Protein AF-A0A8H4EEK8-F1 (afdb_monomer)

InterPro domains:
  IPR022703 Domain of unknown function DUF3533 [PF12051] (474-834)
  IPR053001 MNNG export permease-like [PTHR34814] (435-846)
  IPR054499 Diels-Alderase, C-terminal domain [PF22903] (254-347)
  IPR056402 Diels-Alderase, N-terminal domain [PF24137] (75-251)

pLDDT: mean 73.27, std 23.81, range [20.8, 97.81]

Mean predicted aligned error: 21.78 Å

Nearest PDB structures (foldseek):
  7e5u-assembly3_C  TM=7.880E-01  e=7.718E-19  Pyrenochaetopsis sp.
  7e5v-assembly3_C  TM=7.847E-01  e=1.416E-18  Pyrenochaetopsis sp.
  7dmo-assembly1_F-2  TM=7.837E-01  e=5.270E-18  Pyrenochaetopsis sp.
  7dmo-assembly1_B-2  TM=7.551E-01  e=2.731E-18  Pyrenochaetopsis sp.
  7e5v-assembly1_A  TM=7.681E-01  e=1.069E-17  Pyrenochaetopsis sp.

Secondary structure (DSSP, 8-state):
-HHHHHHHHHHHHHHHHT---S-GGGS-SS--TTS------S---EEEEEETT---SS--PPP---EE-S-TTS-SSSS--TT-EEEEEEEEEETTSS-EEEEEEEEEGGGGGGTT-SEEEEEEEE-TTS-EEEEEE--SEEEEEEETTEEEEEEEETTTTEEEEEEEETTSSEEEEEEESSSEEEEEEEEESS--EETT-PBSSEEEEE-EEETTEEEEEEEEEEEEEEEEEETTEEEEEEEEEEEEEEEESS-HHHHEEEEEEEEEEETTEEEEEEEEEETTTTT-EEEEEEEEETTEEEEEE---S--SSS-EEEEEE----S---SSS-----EEEEEE--S-----TTT---PPPPPEEE----S---------PPPPPP---------------------------------------------------------------S-------GGGGTTTHHHHHHHHHHHHHHHHHHHHHHHHHHHHHTTSGGGGGGSEEEEE-SS-SHHHHHHHHHHHHH-STTSPEEEEE-TTTS-SHHHHHHHHHHS--SEEEEEPTTHHHHHHHHHHT---S---GGGSEEEEE-TTT-HHHHHHHHHHHHHHHHHHHHHHHHH-TTHHHH--TTSHHHHHHHHS---EEEEESS--------TTTTHHHHHHHHHHHHHHHHHHHHHHHTTHHHHS-HHHHHHHHHHHHHHHHHHHHHHHHHHHHHS-TT----HHHHHHHHHHHHHHHHHHHHHHHHHBTTTB-GGGHHHHHHHHHHHHHHTTSS-GGGS-GGGGGGGG-HHHHHHHHHHHHHHS-S--HHHHHHHHHHHHHHHHHHHHHHHHHHHHHHHHHHHHTS---S-S----HHHHHHHHHHHHHHHHHHHTTS-----------------------------------

Foldseek 3Di:
DVVVVVVVVVVVVVVVVVPDLDDPQVVDLVRDPPPDPDDPDDWDKDKDKDFQADADPDAFFQDFDFAQADDLLDDRQVPPHQFKKKKKKKKWAFAVRQKIKIKMWIQANPCCVVVLGRTKIKIKIGHNVRDIDIDMDRARIWMWMQICQWIKIWGHHPVQPWIKMKTAGNQRQKIKIAGGHPFKGDIKIWGAQAAKAALQGDGPPDGPGGQDVFPFKGKIWSRLKGKMWDFMQGRNRTDTGIGMIGMMIIMGSHDPVQFFPDKDWDWDDDPQKTKIKIKTAGPPDHPDIWIWIFIDGRHHTPDIDRACDDDLADWHKHKDFDADAPDADPDPDGTQAIWIWTDDNPPQDPPPPPPDRDDDDTPGDRGRPHDDPDPPDDDDDDDDDDDDDDDDDDDDDDDDDDDDDDDDDDDDDDDDDDDDDDDDDDDDDDDDDDDDDDDDDDPDDDDDPPPPPQPFCVVVPLCCLQPVLLVVLLVVLLVVLLVVVCVVLVVCFPVQLQQQVQEEEEEEPAPDLLSVLLVVLCVVVDHSRAYHYDYDYCVQQVDVVSQVVCCVPVRHQKYKYFDHCLRVLLLCQLLPPDPDQDDQANGMEMEHACPPDVQVRVVNVVSVQSSQVSSQVCSCVSDVVSVVSGPPVDSRNVSCNNRVHGYHYHHVYDDPPPNQDCVLAVLLQVLLVSLLSSVVSSCVSCVVSVVLQRRDLVVLLVVLLVSQLVSLLVSLLSSLVSCVVSVRPQPADPVLSVQSSVLSSLSSLLSNLVLLLCDCQVDDVVCSVVVSVVLSVLLSVLRRDDCVPPDPVNVVSLLRLSNLSSQSNCCSRVVDDDDCVRSVVSSVVSNVVSSVSSSVRSVRSSVVSNVVVVVPDDDDDDDDPPCPPVVVVVVVVVVVVVVVVPVPDDPDDDDDDDDDDDYDDDDDDDDDDDDDDDDDDDDD

Structure (mmCIF, N/CA/C/O backbone):
data_AF-A0A8H4EEK8-F1
#
_entry.id   AF-A0A8H4EEK8-F1
#
loop_
_atom_site.group_PDB
_atom_site.id
_atom_site.type_symbol
_atom_site.label_atom_id
_atom_site.label_alt_id
_atom_site.label_comp_id
_atom_site.label_asym_id
_atom_site.label_entity_id
_atom_site.label_seq_id
_atom_site.pdbx_PDB_ins_code
_atom_site.Cartn_x
_atom_site.Cartn_y
_atom_site.Cartn_z
_atom_site.occupancy
_atom_site.B_iso_or_equiv
_atom_site.auth_seq_id
_atom_site.auth_comp_id
_atom_site.auth_asym_id
_atom_site.auth_atom_id
_atom_site.pdbx_PDB_model_num
ATOM 1 N N . MET A 1 1 ? -52.883 -28.173 -32.274 1.00 42.19 1 MET A N 1
ATOM 2 C CA . MET A 1 1 ? -52.209 -26.908 -32.654 1.00 42.19 1 MET A CA 1
ATOM 3 C C . MET A 1 1 ? -51.279 -26.381 -31.565 1.00 42.19 1 MET A C 1
ATOM 5 O O . MET A 1 1 ? -50.088 -26.355 -31.832 1.00 42.19 1 MET A O 1
ATOM 9 N N . HIS A 1 2 ? -51.738 -26.005 -30.359 1.00 35.84 2 HIS A N 1
ATOM 10 C CA . HIS A 1 2 ? -50.841 -25.389 -29.354 1.00 35.84 2 HIS A CA 1
ATOM 11 C C . HIS A 1 2 ? -49.611 -26.234 -28.962 1.00 35.84 2 HIS A C 1
ATOM 13 O O . HIS A 1 2 ? -48.524 -25.681 -28.831 1.00 35.84 2 HIS A O 1
ATOM 19 N N . THR A 1 3 ? -49.733 -27.562 -28.864 1.00 36.59 3 THR A N 1
ATOM 20 C CA . THR A 1 3 ? -48.594 -28.465 -28.589 1.00 36.59 3 THR A CA 1
ATOM 21 C C . THR A 1 3 ? -47.490 -28.396 -29.649 1.00 36.59 3 THR A C 1
ATOM 23 O O . THR A 1 3 ? -46.313 -28.401 -29.304 1.00 36.59 3 THR A O 1
ATOM 26 N N . SER A 1 4 ? -47.849 -28.269 -30.930 1.00 38.09 4 SER A N 1
ATOM 27 C CA . SER A 1 4 ? -46.893 -28.143 -32.040 1.00 38.09 4 SER A CA 1
ATOM 28 C C . SER A 1 4 ? -46.132 -26.814 -32.003 1.00 38.09 4 SER A C 1
ATOM 30 O O . SER A 1 4 ? -44.949 -26.779 -32.320 1.00 38.09 4 SER A O 1
ATOM 32 N N . ILE A 1 5 ? -46.794 -25.730 -31.582 1.00 44.22 5 ILE A N 1
ATOM 33 C CA . ILE A 1 5 ? -46.169 -24.407 -31.433 1.00 44.22 5 ILE A CA 1
ATOM 34 C C . ILE A 1 5 ? -45.175 -24.423 -30.265 1.00 44.22 5 ILE A C 1
ATOM 36 O O . ILE A 1 5 ? -44.072 -23.901 -30.406 1.00 44.22 5 ILE A O 1
ATOM 40 N N . LEU A 1 6 ? -45.527 -25.072 -29.148 1.00 39.81 6 LEU A N 1
ATOM 41 C CA . LEU A 1 6 ? -44.639 -25.192 -27.990 1.00 39.81 6 LEU A CA 1
ATOM 42 C C . LEU A 1 6 ? -43.393 -26.036 -28.302 1.00 39.81 6 LEU A C 1
ATOM 44 O O . LEU A 1 6 ? -42.291 -25.634 -27.938 1.00 39.81 6 LEU A O 1
ATOM 48 N N . LEU A 1 7 ? -43.545 -27.154 -29.030 1.00 41.75 7 LEU A N 1
ATOM 49 C CA . LEU A 1 7 ? -42.395 -27.914 -29.535 1.00 41.75 7 LEU A CA 1
ATOM 50 C C . LEU A 1 7 ? -41.530 -27.065 -30.469 1.00 41.75 7 LEU A C 1
ATOM 52 O O . LEU A 1 7 ? -40.320 -27.055 -30.299 1.00 41.75 7 LEU A O 1
ATOM 56 N N . CYS A 1 8 ? -42.136 -26.327 -31.406 1.00 35.41 8 CYS A N 1
ATOM 57 C CA . CYS A 1 8 ? -41.396 -25.488 -32.350 1.00 35.41 8 CYS A CA 1
ATOM 58 C C . CYS A 1 8 ? -40.573 -24.405 -31.625 1.00 35.41 8 CYS A C 1
ATOM 60 O O . CYS A 1 8 ? -39.389 -24.235 -31.916 1.00 35.41 8 CYS A O 1
ATOM 62 N N . TYR A 1 9 ? -41.153 -23.748 -30.612 1.00 37.72 9 TYR A N 1
ATOM 63 C CA . TYR A 1 9 ? -40.442 -22.796 -29.750 1.00 37.72 9 TYR A CA 1
ATOM 64 C C . TYR A 1 9 ? -39.301 -23.453 -28.962 1.00 37.72 9 TYR A C 1
ATOM 66 O O . TYR A 1 9 ? -38.204 -22.905 -28.915 1.00 37.72 9 TYR A O 1
ATOM 74 N N . LEU A 1 10 ? -39.522 -24.639 -28.384 1.00 40.47 10 LEU A N 1
ATOM 75 C CA . LEU A 1 10 ? -38.476 -25.382 -27.673 1.00 40.47 10 LEU A CA 1
ATOM 76 C C . LEU A 1 10 ? -37.347 -25.832 -28.612 1.00 40.47 10 LEU A C 1
ATOM 78 O O . LEU A 1 10 ? -36.181 -25.723 -28.240 1.00 40.47 10 LEU A O 1
ATOM 82 N N . THR A 1 11 ? -37.654 -26.257 -29.842 1.00 37.69 11 THR A N 1
ATOM 83 C CA . THR A 1 11 ? -36.629 -26.571 -30.849 1.00 37.69 11 THR A CA 1
ATOM 84 C C . THR A 1 11 ? -35.897 -25.331 -31.349 1.00 37.69 11 THR A C 1
ATOM 86 O O . THR A 1 11 ? -34.699 -25.419 -31.579 1.00 37.69 11 THR A O 1
ATOM 89 N N . LEU A 1 12 ? -36.555 -24.170 -31.461 1.00 32.16 12 LEU A N 1
ATOM 90 C CA . LEU A 1 12 ? -35.879 -22.909 -31.791 1.00 32.16 12 LEU A CA 1
ATOM 91 C C . LEU A 1 12 ? -34.948 -22.456 -30.660 1.00 32.16 12 LEU A C 1
ATOM 93 O O . LEU A 1 12 ? -33.811 -22.096 -30.934 1.00 32.16 12 LEU A O 1
ATOM 97 N N . VAL A 1 13 ? -35.376 -22.533 -29.397 1.00 35.91 13 VAL A N 1
ATOM 98 C CA . VAL A 1 13 ? -34.516 -22.211 -28.242 1.00 35.91 13 VAL A CA 1
ATOM 99 C C . VAL A 1 13 ? -33.350 -23.202 -28.118 1.00 35.91 13 VAL A C 1
ATOM 101 O O . VAL A 1 13 ? -32.240 -22.790 -27.788 1.00 35.91 13 VAL A O 1
ATOM 104 N N . ALA A 1 14 ? -33.555 -24.484 -28.439 1.00 33.25 14 ALA A N 1
ATOM 105 C CA . ALA A 1 14 ? -32.475 -25.470 -28.506 1.00 33.25 14 ALA A CA 1
ATOM 106 C C . ALA A 1 14 ? -31.505 -25.205 -29.674 1.00 33.25 14 ALA A C 1
ATOM 108 O O . ALA A 1 14 ? -30.295 -25.258 -29.476 1.00 33.25 14 ALA A O 1
ATOM 109 N N . LEU A 1 15 ? -32.011 -24.863 -30.865 1.00 28.05 15 LEU A N 1
ATOM 110 C CA . LEU A 1 15 ? -31.186 -24.541 -32.035 1.00 28.05 15 LEU A CA 1
ATOM 111 C C . LEU A 1 15 ? -30.380 -23.250 -31.833 1.00 28.05 15 LEU A C 1
ATOM 113 O O . LEU A 1 15 ? -29.189 -23.234 -32.132 1.00 28.05 15 LEU A O 1
ATOM 117 N N . VAL A 1 16 ? -30.975 -22.213 -31.236 1.00 33.75 16 VAL A N 1
ATOM 118 C CA . VAL A 1 16 ? -30.272 -20.971 -30.861 1.00 33.75 16 VAL A CA 1
ATOM 119 C C . VAL A 1 16 ? -29.199 -21.227 -29.792 1.00 33.75 16 VAL A C 1
ATOM 121 O O . VAL A 1 16 ? -28.154 -20.588 -29.826 1.00 33.75 16 VAL A O 1
ATOM 124 N N . LYS A 1 17 ? -29.387 -22.205 -28.893 1.00 30.28 17 LYS A N 1
ATOM 125 C CA . LYS A 1 17 ? -28.329 -22.656 -27.968 1.00 30.28 17 LYS A CA 1
ATOM 126 C C . LYS A 1 17 ? -27.280 -23.583 -28.597 1.00 30.28 17 LYS A C 1
ATOM 128 O O . LYS A 1 17 ? -26.229 -23.775 -28.000 1.00 30.28 17 LYS A O 1
ATOM 133 N N . SER A 1 18 ? -27.523 -24.139 -29.785 1.00 29.69 18 SER A N 1
ATOM 134 C CA . SER A 1 18 ? -26.571 -25.025 -30.481 1.00 29.69 18 SER A CA 1
ATOM 135 C C . SER A 1 18 ? -25.531 -24.293 -31.344 1.00 29.69 18 SER A C 1
ATOM 137 O O . SER A 1 18 ? -24.765 -24.939 -32.052 1.00 29.69 18 SER A O 1
ATOM 139 N N . TRP A 1 19 ? -25.496 -22.958 -31.280 1.00 33.47 19 TRP A N 1
ATOM 140 C CA . TRP A 1 19 ? -24.531 -22.088 -31.965 1.00 33.47 19 TRP A CA 1
ATOM 141 C C . TRP A 1 19 ? -23.874 -21.110 -30.970 1.00 33.47 19 TRP A C 1
ATOM 143 O O . TRP A 1 19 ? -23.933 -19.893 -31.120 1.00 33.47 19 TRP A O 1
ATOM 153 N N . GLN A 1 20 ? -23.253 -21.657 -29.922 1.00 43.81 20 GLN A N 1
ATOM 154 C CA . GLN A 1 20 ? -22.287 -20.929 -29.091 1.00 43.81 20 GLN A CA 1
ATOM 155 C C . GLN A 1 20 ? -20.874 -21.414 -29.473 1.00 43.81 20 GLN A C 1
ATOM 157 O O . GLN A 1 20 ? -20.673 -22.627 -29.513 1.00 43.81 20 GLN A O 1
ATOM 162 N N . PRO A 1 21 ? -19.905 -20.525 -29.770 1.00 57.91 21 PRO A N 1
ATOM 163 C CA . PRO A 1 21 ? -18.584 -20.917 -30.284 1.00 57.91 21 PRO A CA 1
ATOM 164 C C . PRO A 1 21 ? -17.622 -21.444 -29.203 1.00 57.91 21 PRO A C 1
ATOM 166 O O . PRO A 1 21 ? -16.486 -21.798 -29.507 1.00 57.91 21 PRO A O 1
ATOM 169 N N . TRP A 1 22 ? -18.059 -21.472 -27.944 1.00 64.88 22 TRP A N 1
ATOM 170 C CA . TRP A 1 22 ? -17.220 -21.730 -26.777 1.00 64.88 22 TRP A CA 1
ATOM 171 C C . TRP A 1 22 ? -17.306 -23.193 -26.302 1.00 64.88 22 TRP A C 1
ATOM 173 O O . TRP A 1 22 ? -18.382 -23.797 -26.382 1.00 64.88 22 TRP A O 1
ATOM 183 N N . PRO A 1 23 ? -16.222 -23.763 -25.742 1.00 68.38 23 PRO A N 1
ATOM 184 C CA . PRO A 1 23 ? -16.241 -25.076 -25.100 1.00 68.38 23 PRO A CA 1
ATOM 185 C C . PRO A 1 23 ? -17.306 -25.193 -24.002 1.00 68.38 23 PRO A C 1
ATOM 187 O O . PRO A 1 23 ? -17.596 -24.238 -23.281 1.00 68.38 23 PRO A O 1
ATOM 190 N N . ALA A 1 24 ? -17.856 -26.393 -23.800 1.00 64.44 24 ALA A N 1
ATOM 191 C CA . ALA A 1 24 ? -18.931 -26.603 -22.826 1.00 64.44 24 ALA A CA 1
ATOM 192 C C . ALA A 1 24 ? -18.528 -26.265 -21.372 1.00 64.44 24 ALA A C 1
ATOM 194 O O . ALA A 1 24 ? -19.378 -25.835 -20.595 1.00 64.44 24 ALA A O 1
ATOM 195 N N . HIS A 1 25 ? -17.245 -26.399 -21.007 1.00 66.44 25 HIS A N 1
ATOM 196 C CA . HIS A 1 25 ? -16.714 -26.004 -19.691 1.00 66.44 25 HIS A CA 1
ATOM 197 C C . HIS A 1 25 ? -16.422 -24.500 -19.561 1.00 66.44 25 HIS A C 1
ATOM 199 O O . HIS A 1 25 ? -16.065 -24.039 -18.477 1.00 66.44 25 HIS A O 1
ATOM 205 N N . TRP A 1 26 ? -16.578 -23.723 -20.637 1.00 71.12 26 TRP A N 1
ATOM 206 C CA . TRP A 1 26 ? -16.497 -22.256 -20.630 1.00 71.12 26 TRP A CA 1
ATOM 207 C C . TRP A 1 26 ? -17.864 -21.588 -20.430 1.00 71.12 26 TRP A C 1
ATOM 209 O O . TRP A 1 26 ? -17.925 -20.420 -20.060 1.00 71.12 26 TRP A O 1
ATOM 219 N N . LEU A 1 27 ? -18.957 -22.344 -20.585 1.00 63.75 27 LEU A N 1
ATOM 220 C CA . LEU A 1 27 ? -20.328 -21.891 -20.314 1.00 63.75 27 LEU A CA 1
ATOM 221 C C . LEU A 1 27 ? -20.689 -21.869 -18.813 1.00 63.75 27 LEU A C 1
ATOM 223 O O . LEU A 1 27 ? -21.787 -21.445 -18.456 1.00 63.75 27 LEU A O 1
ATOM 227 N N . ASP A 1 28 ? -19.782 -22.322 -17.943 1.00 63.91 28 ASP A N 1
ATOM 228 C CA . ASP A 1 28 ? -19.873 -22.203 -16.486 1.00 63.91 28 ASP A CA 1
ATOM 229 C C . ASP A 1 28 ? -18.606 -21.512 -15.948 1.00 63.91 28 ASP A C 1
ATOM 231 O O . ASP A 1 28 ? -17.490 -22.021 -16.083 1.00 63.91 28 ASP A O 1
ATOM 235 N N . ASP A 1 29 ? -18.760 -20.339 -15.329 1.00 53.75 29 ASP A N 1
ATOM 236 C CA . ASP A 1 29 ? -17.658 -19.613 -14.681 1.00 53.75 29 ASP A CA 1
ATOM 237 C C . ASP A 1 29 ? -17.214 -20.206 -13.348 1.00 53.75 29 ASP A C 1
ATOM 239 O O . ASP A 1 29 ? -16.140 -19.867 -12.849 1.00 53.75 29 ASP A O 1
ATOM 243 N N . ARG A 1 30 ? -17.968 -21.148 -12.783 1.00 50.84 30 ARG A N 1
ATOM 244 C CA . ARG A 1 30 ? -17.568 -21.878 -11.573 1.00 50.84 30 ARG A CA 1
ATOM 245 C C . ARG A 1 30 ? -16.750 -23.114 -11.900 1.00 50.84 30 ARG A C 1
ATOM 247 O O . ARG A 1 30 ? -15.890 -23.471 -11.101 1.00 50.84 30 ARG A O 1
ATOM 254 N N . ALA A 1 31 ? -16.924 -23.692 -13.088 1.00 48.03 31 ALA A N 1
ATOM 255 C CA . ALA A 1 31 ? -16.115 -24.811 -13.545 1.00 48.03 31 ALA A CA 1
ATOM 256 C C . ALA A 1 31 ? -14.609 -24.474 -13.516 1.00 48.03 31 ALA A C 1
ATOM 258 O O . ALA A 1 31 ? -14.143 -23.451 -14.035 1.00 48.03 31 ALA A O 1
ATOM 259 N N . SER A 1 32 ? -13.846 -25.366 -12.891 1.00 47.91 32 SER A N 1
ATOM 260 C CA . SER A 1 32 ? -12.392 -25.456 -12.996 1.00 47.91 32 SER A CA 1
ATOM 261 C C . SER A 1 32 ? -12.044 -26.515 -14.047 1.00 47.91 32 SER A C 1
ATOM 263 O O . SER A 1 32 ? -12.673 -27.577 -14.040 1.00 47.91 32 SER A O 1
ATOM 265 N N . PRO A 1 33 ? -11.004 -26.326 -14.883 1.00 47.19 33 PRO A N 1
ATOM 266 C CA . PRO A 1 33 ? -10.508 -27.371 -15.788 1.00 47.19 33 PRO A CA 1
ATOM 267 C C . PRO A 1 33 ? -10.030 -28.664 -15.093 1.00 47.19 33 PRO A C 1
ATOM 269 O O . PRO A 1 33 ? -9.658 -29.619 -15.769 1.00 47.19 33 PRO A O 1
ATOM 272 N N . LEU A 1 34 ? -9.991 -28.694 -13.754 1.00 48.25 34 LEU A N 1
ATOM 273 C CA . LEU A 1 34 ? -9.448 -29.787 -12.940 1.00 48.25 34 LEU A CA 1
ATOM 274 C C . LEU A 1 34 ? -10.505 -30.574 -12.140 1.00 48.25 34 LEU A C 1
ATOM 276 O O . LEU A 1 34 ? -10.179 -31.636 -11.614 1.00 48.25 34 LEU A O 1
ATOM 280 N N . ASP A 1 35 ? -11.752 -30.098 -12.051 1.00 42.84 35 ASP A N 1
ATOM 281 C CA . ASP A 1 35 ? -12.748 -30.642 -11.104 1.00 42.84 35 ASP A CA 1
ATOM 282 C C . ASP A 1 35 ? -13.593 -31.805 -11.667 1.00 42.84 35 ASP A C 1
ATOM 284 O O . ASP A 1 35 ? -14.500 -32.302 -10.998 1.00 42.84 35 ASP A O 1
ATOM 288 N N . GLY A 1 36 ? -13.320 -32.265 -12.895 1.00 35.50 36 GLY A N 1
ATOM 289 C CA . GLY A 1 36 ? -14.137 -33.271 -13.578 1.00 35.50 36 GLY A CA 1
ATOM 290 C C . GLY A 1 36 ? -13.340 -34.342 -14.321 1.00 35.50 36 GLY A C 1
ATOM 291 O O . GLY A 1 36 ? -12.570 -34.044 -15.230 1.00 35.50 36 GLY A O 1
ATOM 292 N N . GLN A 1 37 ? -13.612 -35.616 -14.017 1.00 35.12 37 GLN A N 1
ATOM 293 C CA . GLN A 1 37 ? -13.243 -36.744 -14.882 1.00 35.12 37 GLN A CA 1
ATOM 294 C C . GLN A 1 37 ? -14.144 -36.778 -16.129 1.00 35.12 37 GLN A C 1
ATOM 296 O O . GLN A 1 37 ? -15.058 -37.596 -16.233 1.00 35.12 37 GLN A O 1
ATOM 301 N N . ILE A 1 38 ? -13.882 -35.889 -17.085 1.00 36.56 38 ILE A N 1
ATOM 302 C CA . ILE A 1 38 ? -14.487 -35.913 -18.421 1.00 36.56 38 ILE A CA 1
ATOM 303 C C . ILE A 1 38 ? -13.357 -36.177 -19.428 1.00 36.56 38 ILE A C 1
ATOM 305 O O . ILE A 1 38 ? -12.340 -35.485 -19.373 1.00 36.56 38 ILE A O 1
ATOM 309 N N . PRO A 1 39 ? -13.465 -37.177 -20.326 1.00 33.25 39 PRO A N 1
ATOM 310 C CA . PRO A 1 39 ? -12.402 -37.451 -21.286 1.00 33.25 39 PRO A CA 1
ATOM 311 C C . PRO A 1 39 ? -12.196 -36.264 -22.234 1.00 33.25 39 PRO A C 1
ATOM 313 O O . PRO A 1 39 ? -13.133 -35.857 -22.921 1.00 33.25 39 PRO A O 1
ATOM 316 N N . LEU A 1 40 ? -10.962 -35.755 -22.299 1.00 39.03 40 LEU A N 1
ATOM 317 C CA . LEU A 1 40 ? -10.522 -34.720 -23.242 1.00 39.03 40 LEU A CA 1
ATOM 318 C C . LEU A 1 40 ? -10.524 -35.258 -24.683 1.00 39.03 40 LEU A C 1
ATOM 320 O O . LEU A 1 40 ? -9.483 -35.582 -25.257 1.00 39.03 40 LEU A O 1
ATOM 324 N N . PHE A 1 41 ? -11.711 -35.365 -25.276 1.00 34.69 41 PHE A N 1
ATOM 325 C CA . PHE A 1 41 ? -11.850 -35.567 -26.711 1.00 34.69 41 PHE A CA 1
ATOM 326 C C . PHE A 1 41 ? -11.560 -34.255 -27.440 1.00 34.69 41 PHE A C 1
ATOM 328 O O . PHE A 1 41 ? -12.390 -33.353 -27.476 1.00 34.69 41 PHE A O 1
ATOM 335 N N . THR A 1 42 ? -10.367 -34.216 -28.036 1.00 42.19 42 THR A N 1
ATOM 336 C CA . THR A 1 42 ? -9.938 -33.296 -29.102 1.00 42.19 42 THR A CA 1
ATOM 337 C C . THR A 1 42 ? -10.058 -31.798 -28.813 1.00 42.19 42 THR A C 1
ATOM 339 O O . THR A 1 42 ? -11.002 -31.168 -29.266 1.00 42.19 42 THR A O 1
ATOM 342 N N . GLU A 1 43 ? -9.012 -31.217 -28.215 1.00 49.03 43 GLU A N 1
ATOM 343 C CA . GLU A 1 43 ? -8.284 -30.082 -28.814 1.00 49.03 43 GLU A CA 1
ATOM 344 C C . GLU A 1 43 ? -6.921 -29.847 -28.129 1.00 49.03 43 GLU A C 1
ATOM 346 O O . GLU A 1 43 ? -6.682 -30.316 -27.016 1.00 49.03 43 GLU A O 1
ATOM 351 N N . GLN A 1 44 ? -5.992 -29.166 -28.811 1.00 63.88 44 GLN A N 1
ATOM 352 C CA . GLN A 1 44 ? -4.656 -28.850 -28.283 1.00 63.88 44 GLN A CA 1
ATOM 353 C C . GLN A 1 44 ? -4.669 -27.516 -27.520 1.00 63.88 44 GLN A C 1
ATOM 355 O O . GLN A 1 44 ? -4.193 -26.503 -28.025 1.00 63.88 44 GLN A O 1
ATOM 360 N N . CYS A 1 45 ? -5.217 -27.514 -26.304 1.00 78.88 45 CYS A N 1
ATOM 361 C CA . CYS A 1 45 ? -5.217 -26.328 -25.446 1.00 78.88 45 CYS A CA 1
ATOM 362 C C . CYS A 1 45 ? -3.919 -26.197 -24.625 1.00 78.88 45 CYS A C 1
ATOM 364 O O . CYS A 1 45 ? -3.504 -27.135 -23.941 1.00 78.88 45 CYS A O 1
ATOM 366 N N . GLN A 1 46 ? -3.307 -25.011 -24.629 1.00 84.56 46 GLN A N 1
ATOM 367 C CA . GLN A 1 46 ? -2.217 -24.628 -23.730 1.00 84.56 46 GLN A CA 1
ATOM 368 C C . GLN A 1 46 ? -2.801 -24.025 -22.444 1.00 84.56 46 GLN A C 1
ATOM 370 O O . GLN A 1 46 ? -3.448 -22.979 -22.478 1.00 84.56 46 GLN A O 1
ATOM 375 N N . ILE A 1 47 ? -2.544 -24.663 -21.297 1.00 85.81 47 ILE A N 1
ATOM 376 C CA . ILE A 1 47 ? -3.035 -24.213 -19.984 1.00 85.81 47 ILE A CA 1
ATOM 377 C C . ILE A 1 47 ? -1.879 -23.644 -19.153 1.00 85.81 47 ILE A C 1
ATOM 379 O O . ILE A 1 47 ? -0.924 -24.340 -18.817 1.00 85.81 47 ILE A O 1
ATOM 383 N N . SER A 1 48 ? -2.001 -22.373 -18.780 1.00 88.19 48 SER A N 1
ATOM 384 C CA . SER A 1 48 ? -1.095 -21.623 -17.910 1.00 88.19 48 SER A CA 1
ATOM 385 C C . SER A 1 48 ? -1.781 -21.389 -16.558 1.00 88.19 48 SER A C 1
ATOM 387 O O . SER A 1 48 ? -2.409 -20.352 -16.344 1.00 88.19 48 SER A O 1
ATOM 389 N N . ASN A 1 49 ? -1.707 -22.380 -15.663 1.00 89.25 49 ASN A N 1
ATOM 390 C CA . ASN A 1 49 ? -2.228 -22.334 -14.289 1.00 89.25 49 ASN A CA 1
ATOM 391 C C . ASN A 1 49 ? -1.080 -22.058 -13.308 1.00 89.25 49 ASN A C 1
ATOM 393 O O . ASN A 1 49 ? -0.171 -22.878 -13.212 1.00 89.25 49 ASN A O 1
ATOM 397 N N . LEU A 1 50 ? -1.145 -20.935 -12.592 1.00 88.12 50 LEU A N 1
ATOM 398 C CA . LEU A 1 50 ? -0.073 -20.417 -11.738 1.00 88.12 50 LEU A CA 1
ATOM 399 C C . LEU A 1 50 ? -0.633 -19.859 -10.416 1.00 88.12 50 LEU A C 1
ATOM 401 O O . LEU A 1 50 ? -1.754 -19.342 -10.368 1.00 88.12 50 LEU A O 1
ATOM 405 N N . THR A 1 51 ? 0.164 -19.918 -9.349 1.00 88.44 51 THR A N 1
ATOM 406 C CA . THR A 1 51 ? -0.140 -19.284 -8.048 1.00 88.44 51 THR A CA 1
ATOM 407 C C . THR A 1 51 ? 0.519 -17.906 -7.902 1.00 88.44 51 THR A C 1
ATOM 409 O O . THR A 1 51 ? 1.500 -17.597 -8.577 1.00 88.44 51 THR A O 1
ATOM 412 N N . ALA A 1 52 ? -0.001 -17.055 -7.011 1.00 84.31 52 ALA A N 1
ATOM 413 C CA . ALA A 1 52 ? 0.401 -15.645 -6.896 1.00 84.31 52 ALA A CA 1
ATOM 414 C C . ALA A 1 52 ? 1.883 -15.393 -6.563 1.00 84.31 52 ALA A C 1
ATOM 416 O O . ALA A 1 52 ? 2.357 -14.276 -6.741 1.00 84.31 52 ALA A O 1
ATOM 417 N N . PHE A 1 53 ? 2.630 -16.397 -6.103 1.00 82.81 53 PHE A N 1
ATOM 418 C CA . PHE A 1 53 ? 4.063 -16.282 -5.796 1.00 82.81 53 PHE A CA 1
ATOM 419 C C . PHE A 1 53 ? 4.944 -17.125 -6.734 1.00 82.81 53 PHE A C 1
ATOM 421 O O . PHE A 1 53 ? 6.141 -17.291 -6.500 1.00 82.81 53 PHE A O 1
ATOM 428 N N . GLU A 1 54 ? 4.358 -17.672 -7.799 1.00 80.69 54 GLU A N 1
ATOM 429 C CA . GLU A 1 54 ? 5.019 -18.575 -8.732 1.00 80.69 54 GLU A CA 1
ATOM 430 C C . GLU A 1 54 ? 5.694 -17.810 -9.872 1.00 80.69 54 GLU A C 1
ATOM 432 O O . GLU A 1 54 ? 5.053 -17.104 -10.651 1.00 80.69 54 GLU A O 1
ATOM 437 N N . MET A 1 55 ? 7.016 -17.952 -9.955 1.00 84.00 55 MET A N 1
ATOM 438 C CA . MET A 1 55 ? 7.847 -17.445 -11.045 1.00 84.00 55 MET A CA 1
ATOM 439 C C . MET A 1 55 ? 9.130 -18.276 -11.174 1.00 84.00 55 MET A C 1
ATOM 441 O O . MET A 1 55 ? 9.549 -18.967 -10.239 1.00 84.00 55 MET A O 1
ATOM 445 N N . ALA A 1 56 ? 9.782 -18.181 -12.329 1.00 79.75 56 ALA A N 1
ATOM 446 C CA . ALA A 1 56 ? 11.113 -18.710 -12.571 1.00 79.75 56 ALA A CA 1
ATOM 447 C C . ALA A 1 56 ? 12.137 -18.125 -11.584 1.00 79.75 56 ALA A C 1
ATOM 449 O O . ALA A 1 56 ? 12.078 -16.955 -11.200 1.00 79.75 56 ALA A O 1
ATOM 450 N N . LYS A 1 57 ? 13.111 -18.949 -11.183 1.00 65.00 57 LYS A N 1
ATOM 451 C CA . LYS A 1 57 ? 14.178 -18.527 -10.270 1.00 65.00 57 LYS A CA 1
ATOM 452 C C . LYS A 1 57 ? 15.288 -17.794 -11.024 1.00 65.00 57 LYS A C 1
ATOM 454 O O . LYS A 1 57 ? 15.899 -18.358 -11.928 1.00 65.00 57 LYS A O 1
ATOM 459 N N . GLY A 1 58 ? 15.600 -16.590 -10.550 1.00 56.09 58 GLY A N 1
ATOM 460 C CA . GLY A 1 58 ? 16.672 -15.736 -11.060 1.00 56.09 58 GLY A CA 1
ATOM 461 C C . GLY A 1 58 ? 16.181 -14.694 -12.065 1.00 56.09 58 GLY A C 1
ATOM 462 O O . GLY A 1 58 ? 15.290 -14.957 -12.869 1.00 56.09 58 GLY A O 1
ATOM 463 N N . ARG A 1 59 ? 16.794 -13.508 -12.026 1.00 67.00 59 ARG A N 1
ATOM 464 C CA . ARG A 1 59 ? 16.571 -12.446 -13.013 1.00 67.00 59 ARG A CA 1
ATOM 465 C C . ARG A 1 59 ? 17.224 -12.834 -14.335 1.00 67.00 59 ARG A C 1
ATOM 467 O O . ARG A 1 59 ? 18.443 -12.954 -14.418 1.00 67.00 59 ARG A O 1
ATOM 474 N N . ARG A 1 60 ? 16.403 -13.033 -15.363 1.00 69.69 60 ARG A N 1
ATOM 475 C CA . ARG A 1 60 ? 16.815 -13.203 -16.761 1.00 69.69 60 ARG A CA 1
ATOM 476 C C . ARG A 1 60 ? 15.860 -12.389 -17.614 1.00 69.69 60 ARG A C 1
ATOM 478 O O . ARG A 1 60 ? 14.664 -12.446 -17.360 1.00 69.69 60 ARG A O 1
ATOM 485 N N . MET A 1 61 ? 16.356 -11.677 -18.616 1.00 78.69 61 MET A N 1
ATOM 486 C CA . MET A 1 61 ? 15.473 -11.046 -19.596 1.00 78.69 61 MET A CA 1
ATOM 487 C C . MET A 1 61 ? 14.627 -12.121 -20.302 1.00 78.69 61 MET A C 1
ATOM 489 O O . MET A 1 61 ? 15.129 -13.211 -20.588 1.00 78.69 61 MET A O 1
ATOM 493 N N . VAL A 1 62 ? 13.353 -11.823 -20.564 1.00 81.56 62 VAL A N 1
ATOM 494 C CA . VAL A 1 62 ? 12.522 -12.603 -21.494 1.00 81.56 62 VAL A CA 1
ATOM 495 C C . VAL A 1 62 ? 12.649 -11.955 -22.865 1.00 81.56 62 VAL A C 1
ATOM 497 O O . VAL A 1 62 ? 12.423 -10.755 -22.991 1.00 81.56 62 VAL A O 1
ATOM 500 N N . ASP A 1 63 ? 13.042 -12.741 -23.860 1.00 81.12 63 ASP A N 1
ATOM 501 C CA . ASP A 1 63 ? 13.035 -12.325 -25.261 1.00 81.12 63 ASP A CA 1
ATOM 502 C C . ASP A 1 63 ? 11.677 -12.667 -25.895 1.00 81.12 63 ASP A C 1
ATOM 504 O O . ASP A 1 63 ? 11.048 -13.660 -25.517 1.00 81.12 63 ASP A O 1
ATOM 508 N N . PHE A 1 64 ? 11.218 -11.847 -26.838 1.00 86.75 64 PHE A N 1
ATOM 509 C CA . PHE A 1 64 ? 9.892 -11.961 -27.445 1.00 86.75 64 PHE A CA 1
ATOM 510 C C . PHE A 1 64 ? 9.967 -11.829 -28.963 1.00 86.75 64 PHE A C 1
ATOM 512 O O . PHE A 1 64 ? 10.620 -10.941 -29.509 1.00 86.75 64 PHE A O 1
ATOM 519 N N . THR A 1 65 ? 9.205 -12.663 -29.670 1.00 83.19 65 THR A N 1
ATOM 520 C CA . THR A 1 65 ? 9.039 -12.528 -31.117 1.00 83.19 65 THR A CA 1
ATOM 521 C C . THR A 1 65 ? 8.358 -11.203 -31.455 1.00 83.19 65 THR A C 1
ATOM 523 O O . THR A 1 65 ? 7.210 -10.972 -31.076 1.00 83.19 65 THR A O 1
ATOM 526 N N . THR A 1 66 ? 9.036 -10.344 -32.214 1.00 79.62 66 THR A N 1
ATOM 527 C CA . THR A 1 66 ? 8.473 -9.065 -32.674 1.00 79.62 66 THR A CA 1
ATOM 528 C C . THR A 1 66 ? 7.398 -9.238 -33.749 1.00 79.62 66 THR A C 1
ATOM 530 O O . THR A 1 66 ? 6.493 -8.409 -33.824 1.00 79.62 66 THR A O 1
ATOM 533 N N . ASN A 1 67 ? 7.459 -10.311 -34.548 1.00 82.75 67 ASN A N 1
ATOM 534 C CA . ASN A 1 67 ? 6.496 -10.583 -35.621 1.00 82.75 67 ASN A CA 1
ATOM 535 C C . ASN A 1 67 ? 5.068 -10.843 -35.098 1.00 82.75 67 ASN A C 1
ATOM 537 O O . ASN A 1 67 ? 4.880 -11.308 -33.975 1.00 82.75 67 ASN A O 1
ATOM 541 N N . ALA A 1 68 ? 4.063 -10.598 -35.941 1.00 85.69 68 ALA A N 1
ATOM 542 C CA . ALA A 1 68 ? 2.649 -10.733 -35.595 1.00 85.69 68 ALA A CA 1
ATOM 543 C C . ALA A 1 68 ? 1.969 -11.937 -36.276 1.00 85.69 68 ALA A C 1
ATOM 545 O O . ALA A 1 68 ? 0.898 -11.797 -36.870 1.00 85.69 68 ALA A O 1
ATOM 546 N N . MET A 1 69 ? 2.600 -13.116 -36.218 1.00 87.69 69 MET A N 1
ATOM 547 C CA . MET A 1 69 ? 2.011 -14.378 -36.700 1.00 87.69 69 MET A CA 1
ATOM 548 C C . MET A 1 69 ? 1.346 -15.211 -35.596 1.00 87.69 69 MET A C 1
ATOM 550 O O . MET A 1 69 ? 0.436 -15.984 -35.885 1.00 87.69 69 MET A O 1
ATOM 554 N N . GLU A 1 70 ? 1.780 -15.072 -34.343 1.00 87.56 70 GLU A N 1
ATOM 555 C CA . GLU A 1 70 ? 1.127 -15.713 -33.195 1.00 87.56 70 GLU A CA 1
ATOM 556 C C . GLU A 1 70 ? -0.160 -14.979 -32.800 1.00 87.56 70 GLU A C 1
ATOM 558 O O . GLU A 1 70 ? -0.276 -13.774 -33.018 1.00 87.56 70 GLU A O 1
ATOM 563 N N . SER A 1 71 ? -1.093 -15.664 -32.130 1.00 89.19 71 SER A N 1
ATOM 564 C CA . SER A 1 71 ? -2.213 -14.990 -31.460 1.00 89.19 71 SER A CA 1
ATOM 565 C C . SER A 1 71 ? -1.698 -14.019 -30.388 1.00 89.19 71 SER A C 1
ATOM 567 O O . SER A 1 71 ? -0.800 -14.362 -29.610 1.00 89.19 71 SER A O 1
ATOM 569 N N . PHE A 1 72 ? -2.277 -12.817 -30.330 1.00 92.50 72 PHE A N 1
ATOM 570 C CA . PHE A 1 72 ? -2.002 -11.830 -29.281 1.00 92.50 72 PHE A CA 1
ATOM 571 C C . PHE A 1 72 ? -2.453 -12.330 -27.898 1.00 92.50 72 PHE A C 1
ATOM 573 O O . PHE A 1 72 ? -1.763 -12.114 -26.902 1.00 92.50 72 PHE A O 1
ATOM 580 N N . GLU A 1 73 ? -3.553 -13.085 -27.847 1.00 93.31 73 GLU A N 1
ATOM 581 C CA . GLU A 1 73 ? -4.149 -13.596 -26.608 1.00 93.31 73 GLU A CA 1
ATOM 582 C C . GLU A 1 73 ? -3.313 -14.654 -25.883 1.00 93.31 73 GLU A C 1
ATOM 584 O O . GLU A 1 73 ? -3.488 -14.871 -24.684 1.00 93.31 73 GLU A O 1
ATOM 589 N N . ALA A 1 74 ? -2.409 -15.332 -26.592 1.00 89.81 74 ALA A N 1
ATOM 590 C CA . ALA A 1 74 ? -1.587 -16.379 -26.002 1.00 89.81 74 ALA A CA 1
ATOM 591 C C . ALA A 1 74 ? -0.695 -15.816 -24.867 1.00 89.81 74 ALA A C 1
ATOM 593 O O . ALA A 1 74 ? -0.093 -14.746 -25.039 1.00 89.81 74 ALA A O 1
ATOM 594 N N . PRO A 1 75 ? -0.555 -16.519 -23.722 1.00 90.75 75 PRO A N 1
ATOM 595 C CA . PRO A 1 75 ? 0.369 -16.131 -22.658 1.00 90.75 75 PRO A CA 1
ATOM 596 C C . PRO A 1 75 ? 1.819 -16.067 -23.151 1.00 90.75 75 PRO A C 1
ATOM 598 O O . PRO A 1 75 ? 2.393 -17.087 -23.540 1.00 90.75 75 PRO A O 1
ATOM 601 N N . LYS A 1 76 ? 2.429 -14.881 -23.111 1.00 90.38 76 LYS A N 1
ATOM 602 C CA . LYS A 1 76 ? 3.786 -14.635 -23.629 1.00 90.38 76 LYS A CA 1
ATOM 603 C C . LYS A 1 76 ? 4.874 -14.912 -22.595 1.00 90.38 76 LYS A C 1
ATOM 605 O O . LYS A 1 76 ? 6.007 -15.202 -22.963 1.00 90.38 76 LYS A O 1
ATOM 610 N N . VAL A 1 77 ? 4.543 -14.875 -21.302 1.00 87.62 77 VAL A N 1
ATOM 611 C CA . VAL A 1 77 ? 5.514 -15.033 -20.205 1.00 87.62 77 VAL A CA 1
ATOM 612 C C . VAL A 1 77 ? 5.296 -16.369 -19.482 1.00 87.62 77 VAL A C 1
ATOM 614 O O . VAL A 1 77 ? 4.753 -16.427 -18.380 1.00 87.62 77 VAL A O 1
ATOM 617 N N . THR A 1 78 ? 5.700 -17.470 -20.127 1.00 80.94 78 THR A N 1
ATOM 618 C CA . THR A 1 78 ? 5.549 -18.837 -19.593 1.00 80.94 78 THR A CA 1
ATOM 619 C C . THR A 1 78 ? 6.911 -19.533 -19.436 1.00 80.94 78 THR A C 1
ATOM 621 O O . THR A 1 78 ? 7.539 -19.836 -20.450 1.00 80.94 78 THR A O 1
ATOM 624 N N . PRO A 1 79 ? 7.363 -19.870 -18.208 1.00 80.06 79 PRO A N 1
ATOM 625 C CA . PRO A 1 79 ? 6.823 -19.456 -16.905 1.00 80.06 79 PRO A CA 1
ATOM 626 C C . PRO A 1 79 ? 7.013 -17.951 -16.640 1.00 80.06 79 PRO A C 1
ATOM 628 O O . PRO A 1 79 ? 7.829 -17.300 -17.293 1.00 80.06 79 PRO A O 1
ATOM 631 N N . LEU A 1 80 ? 6.307 -17.413 -15.636 1.00 84.31 80 LEU A N 1
ATOM 632 C CA . LEU A 1 80 ? 6.482 -16.018 -15.217 1.00 84.31 80 LEU A CA 1
ATOM 633 C C . LEU A 1 80 ? 7.916 -15.718 -14.784 1.00 84.31 80 LEU A C 1
ATOM 635 O O . LEU A 1 80 ? 8.602 -16.580 -14.240 1.00 84.31 80 LEU A O 1
ATOM 639 N N . ASN A 1 81 ? 8.361 -14.481 -14.996 1.00 82.81 81 ASN A N 1
ATOM 640 C CA . ASN A 1 81 ? 9.742 -14.078 -14.763 1.00 82.81 81 ASN A CA 1
ATOM 641 C C . ASN A 1 81 ? 9.810 -12.710 -14.075 1.00 82.81 81 ASN A C 1
ATOM 643 O O . ASN A 1 81 ? 9.133 -11.774 -14.476 1.00 82.81 81 ASN A O 1
ATOM 647 N N . SER A 1 82 ? 10.682 -12.602 -13.074 1.00 81.12 82 SER A N 1
ATOM 648 C CA . SER A 1 82 ? 10.925 -11.433 -12.214 1.00 81.12 82 SER A CA 1
ATOM 649 C C . SER A 1 82 ? 11.197 -10.075 -12.892 1.00 81.12 82 SER A C 1
ATOM 651 O O . SER A 1 82 ? 11.193 -9.065 -12.188 1.00 81.12 82 SER A O 1
ATOM 653 N N . THR A 1 83 ? 11.463 -10.018 -14.204 1.00 80.19 83 THR A N 1
ATOM 654 C CA . THR A 1 83 ? 11.582 -8.749 -14.961 1.00 80.19 83 THR A CA 1
ATOM 655 C C . THR A 1 83 ? 10.412 -8.492 -15.909 1.00 80.19 83 THR A C 1
ATOM 657 O O . THR A 1 83 ? 10.197 -7.348 -16.299 1.00 80.19 83 THR A O 1
ATOM 660 N N . ALA A 1 84 ? 9.652 -9.520 -16.284 1.00 87.06 84 ALA A N 1
ATOM 661 C CA . ALA A 1 84 ? 8.671 -9.448 -17.357 1.00 87.06 84 ALA A CA 1
ATOM 662 C C . ALA A 1 84 ? 7.231 -9.380 -16.831 1.00 87.06 84 ALA A C 1
ATOM 664 O O . ALA A 1 84 ? 6.909 -9.915 -15.766 1.00 87.06 84 ALA A O 1
ATOM 665 N N . GLY A 1 85 ? 6.362 -8.751 -17.619 1.00 90.06 85 GLY A N 1
ATOM 666 C CA . GLY A 1 85 ? 4.934 -8.652 -17.341 1.00 90.06 85 GLY A CA 1
ATOM 667 C C . GLY A 1 85 ? 4.096 -8.841 -18.599 1.00 90.06 85 GLY A C 1
ATOM 668 O O . GLY A 1 85 ? 4.536 -8.517 -19.701 1.00 90.06 85 GLY A O 1
ATOM 669 N N . GLU A 1 86 ? 2.885 -9.362 -18.426 1.00 92.81 86 GLU A N 1
ATOM 670 C CA . GLU A 1 86 ? 1.851 -9.434 -19.458 1.00 92.81 86 GLU A CA 1
ATOM 671 C C . GLU A 1 86 ? 0.490 -8.990 -18.902 1.00 92.81 86 GLU A C 1
ATOM 673 O O . GLU A 1 86 ? 0.177 -9.194 -17.724 1.00 92.81 86 GLU A O 1
ATOM 678 N N . GLN A 1 87 ? -0.301 -8.331 -19.747 1.00 93.69 87 GLN A N 1
ATOM 679 C CA . GLN A 1 87 ? -1.506 -7.605 -19.348 1.00 93.69 87 GLN A CA 1
ATOM 680 C C . GLN A 1 87 ? -2.594 -7.754 -20.425 1.00 93.69 87 GLN A C 1
ATOM 682 O O . GLN A 1 87 ? -2.285 -7.806 -21.620 1.00 93.69 87 GLN A O 1
ATOM 687 N N . TRP A 1 88 ? -3.851 -7.846 -19.995 1.00 96.88 88 TRP A N 1
ATOM 688 C CA . TRP A 1 88 ? -5.050 -7.791 -20.838 1.00 96.88 88 TRP A CA 1
ATOM 689 C C . TRP A 1 88 ? -5.927 -6.663 -20.298 1.00 96.88 88 TRP A C 1
ATOM 691 O O . TRP A 1 88 ? -6.359 -6.737 -19.144 1.00 96.88 88 TRP A O 1
ATOM 701 N N . GLU A 1 89 ? -6.177 -5.628 -21.096 1.00 96.62 89 GLU A N 1
ATOM 702 C CA . GLU A 1 89 ? -6.989 -4.478 -20.686 1.00 96.62 89 GLU A CA 1
ATOM 703 C C . GLU A 1 89 ? -8.222 -4.319 -21.587 1.00 96.62 89 GLU A C 1
ATOM 705 O O . GLU A 1 89 ? -8.164 -4.519 -22.800 1.00 96.62 89 GLU A O 1
ATOM 710 N N . PHE A 1 90 ? -9.366 -4.013 -20.980 1.00 97.69 90 PHE A N 1
ATOM 711 C CA . PHE A 1 90 ? -10.663 -3.885 -21.643 1.00 97.69 90 PHE A CA 1
ATOM 712 C C . PHE A 1 90 ? -11.291 -2.554 -21.242 1.00 97.69 90 PHE A C 1
ATOM 714 O O . PHE A 1 90 ? -11.406 -2.266 -20.048 1.00 97.69 90 PHE A O 1
ATOM 721 N N . ASP A 1 91 ? -11.757 -1.772 -22.208 1.00 96.56 91 ASP A N 1
ATOM 722 C CA . ASP A 1 91 ? -12.414 -0.487 -21.958 1.00 96.56 91 ASP A CA 1
ATOM 723 C C . ASP A 1 91 ? -13.741 -0.354 -22.698 1.00 96.56 91 ASP A C 1
ATOM 725 O O . ASP A 1 91 ? -14.039 -1.070 -23.657 1.00 96.56 91 ASP A O 1
ATOM 729 N N . GLY A 1 92 ? -14.550 0.591 -22.227 1.00 95.69 92 GLY A N 1
ATOM 730 C CA . GLY A 1 92 ? -15.760 1.002 -22.911 1.00 95.69 92 GLY A CA 1
ATOM 731 C C . GLY A 1 92 ? -16.354 2.276 -22.333 1.00 95.69 92 GLY A C 1
ATOM 732 O O . GLY A 1 92 ? -16.179 2.598 -21.159 1.00 95.69 92 GLY A O 1
ATOM 733 N N . VAL A 1 93 ? -17.080 3.001 -23.174 1.00 95.56 93 VAL A N 1
ATOM 734 C CA . VAL A 1 93 ? -17.787 4.244 -22.873 1.00 95.56 93 VAL A CA 1
ATOM 735 C C . VAL A 1 93 ? -19.191 4.178 -23.473 1.00 95.56 93 VAL A C 1
ATOM 737 O O . VAL A 1 93 ? -19.387 3.630 -24.560 1.00 95.56 93 VAL A O 1
ATOM 740 N N . SER A 1 94 ? -20.187 4.703 -22.763 1.00 94.06 94 SER A N 1
ATOM 741 C CA . SER A 1 94 ? -21.570 4.761 -23.236 1.00 94.06 94 SER A CA 1
ATOM 742 C C . SER A 1 94 ? -21.731 5.666 -24.461 1.00 94.06 94 SER A C 1
ATOM 744 O O . SER A 1 94 ? -20.937 6.576 -24.688 1.00 94.06 94 SER A O 1
ATOM 746 N N . GLU A 1 95 ? -22.791 5.443 -25.242 1.00 90.00 95 GLU A N 1
ATOM 747 C CA . GLU A 1 95 ? -23.103 6.207 -26.465 1.00 90.00 95 GLU A CA 1
ATOM 748 C C . GLU A 1 95 ? -23.227 7.731 -26.229 1.00 90.00 95 GLU A C 1
ATOM 750 O O . GLU A 1 95 ? -22.946 8.524 -27.125 1.00 90.00 95 GLU A O 1
ATOM 755 N N . ASP A 1 96 ? -23.587 8.153 -25.012 1.00 85.88 96 ASP A N 1
ATOM 756 C CA . ASP A 1 96 ? -23.662 9.561 -24.593 1.00 85.88 96 ASP A CA 1
ATOM 757 C C . ASP A 1 96 ? -22.345 10.133 -24.022 1.00 85.88 96 ASP A C 1
ATOM 759 O O . ASP A 1 96 ? -22.287 11.314 -23.680 1.00 85.88 96 ASP A O 1
ATOM 763 N N . GLY A 1 97 ? -21.291 9.319 -23.894 1.00 84.94 97 GLY A N 1
ATOM 764 C CA . GLY A 1 97 ? -20.001 9.711 -23.317 1.00 84.94 97 GLY A CA 1
ATOM 765 C C . GLY A 1 97 ? -19.986 9.885 -21.791 1.00 84.94 97 GLY A C 1
ATOM 766 O O . GLY A 1 97 ? -18.974 10.327 -21.246 1.00 84.94 97 GLY A O 1
ATOM 767 N N . MET A 1 98 ? -21.085 9.583 -21.088 1.00 87.81 98 MET A N 1
ATOM 768 C CA . MET A 1 98 ? -21.265 9.929 -19.669 1.00 87.81 98 MET A CA 1
ATOM 769 C C . MET A 1 98 ? -20.930 8.802 -18.681 1.00 87.81 98 MET A C 1
ATOM 771 O O . MET A 1 98 ? -20.827 9.060 -17.480 1.00 87.81 98 MET A O 1
ATOM 775 N N . GLN A 1 99 ? -20.792 7.563 -19.146 1.00 91.88 99 GLN A N 1
ATOM 776 C CA . GLN A 1 99 ? -20.478 6.382 -18.338 1.00 91.88 99 GLN A CA 1
ATOM 777 C C . GLN A 1 99 ? -19.336 5.615 -19.001 1.00 91.88 99 GLN A C 1
ATOM 779 O O . GLN A 1 99 ? -19.248 5.588 -20.226 1.00 91.88 99 GLN A O 1
ATOM 784 N N . SER A 1 100 ? -18.466 4.979 -18.222 1.00 94.06 100 SER A N 1
ATOM 785 C CA . SER A 1 100 ? -17.377 4.165 -18.772 1.00 94.06 100 SER A CA 1
ATOM 786 C C . SER A 1 100 ? -16.926 3.065 -17.818 1.00 94.06 100 SER A C 1
ATOM 788 O O . SER A 1 100 ? -17.285 3.069 -16.638 1.00 94.06 100 SER A O 1
ATOM 790 N N . PHE A 1 101 ? -16.118 2.140 -18.327 1.00 96.31 101 PHE A N 1
ATOM 791 C CA . PHE A 1 101 ? -15.319 1.217 -17.531 1.00 96.31 101 PHE A CA 1
ATOM 792 C C . PHE A 1 101 ? -13.905 1.076 -18.099 1.00 96.31 101 PHE A C 1
ATOM 794 O O . PHE A 1 101 ? -13.678 1.316 -19.286 1.00 96.31 101 PHE A O 1
ATOM 801 N N . VAL A 1 102 ? -12.979 0.651 -17.240 1.00 96.00 102 VAL A N 1
ATOM 802 C CA . VAL A 1 102 ? -11.665 0.113 -17.616 1.00 96.00 102 VAL A CA 1
ATOM 803 C C . VAL A 1 102 ? -11.360 -1.064 -16.690 1.00 96.00 102 VAL A C 1
ATOM 805 O O . VAL A 1 102 ? -11.399 -0.922 -15.464 1.00 96.00 102 VAL A O 1
ATOM 808 N N . PHE A 1 103 ? -11.057 -2.225 -17.264 1.00 96.81 103 PHE A N 1
ATOM 809 C CA . PHE A 1 103 ? -10.623 -3.423 -16.547 1.00 96.81 103 PHE A CA 1
ATOM 810 C C . PHE A 1 103 ? -9.204 -3.787 -16.973 1.00 96.81 103 PHE A C 1
ATOM 812 O O . PHE A 1 103 ? -8.908 -3.781 -18.163 1.00 96.81 103 PHE A O 1
ATOM 819 N N . GLY A 1 104 ? -8.352 -4.162 -16.022 1.00 95.38 104 GLY A N 1
ATOM 820 C CA . GLY A 1 104 ? -7.002 -4.652 -16.295 1.00 95.38 104 GLY A CA 1
ATOM 821 C C . GLY A 1 104 ? -6.725 -5.956 -15.558 1.00 95.38 104 GLY A C 1
ATOM 822 O O . GLY A 1 104 ? -6.872 -6.028 -14.335 1.00 95.38 104 GLY A O 1
ATOM 823 N N . PHE A 1 105 ? -6.321 -6.983 -16.302 1.00 96.19 105 PHE A N 1
ATOM 824 C CA . PHE A 1 105 ? -5.937 -8.304 -15.810 1.00 96.19 105 PHE A CA 1
ATOM 825 C C . PHE A 1 105 ? -4.418 -8.455 -15.948 1.00 96.19 105 PHE A C 1
ATOM 827 O O . PHE A 1 105 ? -3.892 -8.555 -17.058 1.00 96.19 105 PHE A O 1
ATOM 834 N N . TYR A 1 106 ? -3.699 -8.459 -14.823 1.00 92.50 106 TYR A N 1
ATOM 835 C CA . TYR A 1 106 ? -2.237 -8.366 -14.801 1.00 92.50 106 TYR A CA 1
ATOM 836 C C . TYR A 1 106 ? -1.582 -9.674 -14.346 1.00 92.50 106 TYR A C 1
ATOM 838 O O . TYR A 1 106 ? -1.987 -10.286 -13.348 1.00 92.50 106 TYR A O 1
ATOM 846 N N . ARG A 1 107 ? -0.500 -10.040 -15.037 1.00 91.81 107 ARG A N 1
ATOM 847 C CA . ARG A 1 107 ? 0.516 -11.009 -14.616 1.00 91.81 107 ARG A CA 1
ATOM 848 C C . ARG A 1 107 ? 1.883 -10.338 -14.729 1.00 91.81 107 ARG A C 1
ATOM 850 O O . ARG A 1 107 ? 2.517 -10.384 -15.778 1.00 91.81 107 ARG A O 1
ATOM 857 N N . ASP A 1 108 ? 2.321 -9.671 -13.671 1.00 86.44 108 ASP A N 1
ATOM 858 C CA . ASP A 1 108 ? 3.522 -8.837 -13.710 1.00 86.44 108 ASP A CA 1
ATOM 859 C C . ASP A 1 108 ? 4.309 -8.933 -12.398 1.00 86.44 108 ASP A C 1
ATOM 861 O O . ASP A 1 108 ? 3.934 -8.376 -11.362 1.00 86.44 108 ASP A O 1
ATOM 865 N N . ALA A 1 109 ? 5.434 -9.648 -12.456 1.00 80.62 109 ALA A N 1
ATOM 866 C CA . ALA A 1 109 ? 6.293 -9.876 -11.301 1.00 80.62 109 ALA A CA 1
ATOM 867 C C . ALA A 1 109 ? 7.087 -8.621 -10.879 1.00 80.62 109 ALA A C 1
ATOM 869 O O . ALA A 1 109 ? 7.605 -8.587 -9.761 1.00 80.62 109 ALA A O 1
ATOM 870 N N . ASN A 1 110 ? 7.142 -7.559 -11.700 1.00 69.56 110 ASN A N 1
ATOM 871 C CA . ASN A 1 110 ? 7.802 -6.301 -11.322 1.00 69.56 110 ASN A CA 1
ATOM 872 C C . ASN A 1 110 ? 7.134 -5.638 -10.101 1.00 69.56 110 ASN A C 1
ATOM 874 O O . ASN A 1 110 ? 7.798 -4.912 -9.358 1.00 69.56 110 ASN A O 1
ATOM 878 N N . TYR A 1 111 ? 5.840 -5.889 -9.869 1.00 61.66 111 TYR A N 1
ATOM 879 C CA . TYR A 1 111 ? 5.086 -5.326 -8.741 1.00 61.66 111 TYR A CA 1
ATOM 880 C C . TYR A 1 111 ? 5.079 -6.204 -7.484 1.00 61.66 111 TYR A C 1
ATOM 882 O O . TYR A 1 111 ? 4.726 -5.714 -6.410 1.00 61.66 111 TYR A O 1
ATOM 890 N N . ALA A 1 112 ? 5.534 -7.459 -7.566 1.00 56.19 112 ALA A N 1
ATOM 891 C CA . ALA A 1 112 ? 5.507 -8.409 -6.448 1.00 56.19 112 ALA A CA 1
ATOM 892 C C . ALA A 1 112 ? 6.333 -7.955 -5.226 1.00 56.19 112 ALA A C 1
ATOM 894 O O . ALA A 1 112 ? 6.088 -8.400 -4.103 1.00 56.19 112 ALA A O 1
ATOM 895 N N . ILE A 1 113 ? 7.256 -7.004 -5.419 1.00 41.41 113 ILE A N 1
ATOM 896 C CA . ILE A 1 113 ? 8.009 -6.314 -4.359 1.00 41.41 113 ILE A CA 1
ATOM 897 C C . ILE A 1 113 ? 7.115 -5.584 -3.334 1.00 41.41 113 ILE A C 1
ATOM 899 O O . ILE A 1 113 ? 7.562 -5.309 -2.223 1.00 41.41 113 ILE A O 1
ATOM 903 N N . LEU A 1 114 ? 5.847 -5.311 -3.668 1.00 39.84 114 LEU A N 1
ATOM 904 C CA . LEU A 1 114 ? 4.844 -4.754 -2.750 1.00 39.84 114 LEU A CA 1
ATOM 905 C C . LEU A 1 114 ? 4.236 -5.802 -1.792 1.00 39.84 114 LEU A C 1
ATOM 907 O O . LEU A 1 114 ? 3.436 -5.447 -0.931 1.00 39.84 114 LEU A O 1
ATOM 911 N N . GLY A 1 115 ? 4.616 -7.080 -1.913 1.00 46.38 115 GLY A N 1
ATOM 912 C CA . GLY A 1 115 ? 4.196 -8.166 -1.019 1.00 46.38 115 GLY A CA 1
ATOM 913 C C . GLY A 1 115 ? 2.851 -8.815 -1.364 1.00 46.38 115 GLY A C 1
ATOM 914 O O . GLY A 1 115 ? 2.439 -9.745 -0.678 1.00 46.38 115 GLY A O 1
ATOM 915 N N . THR A 1 116 ? 2.184 -8.365 -2.429 1.00 60.97 116 THR A N 1
ATOM 916 C CA . THR A 1 116 ? 0.842 -8.812 -2.846 1.00 60.97 116 THR A CA 1
ATOM 917 C C . THR A 1 116 ? 0.843 -9.840 -3.989 1.00 60.97 116 THR A C 1
ATOM 919 O O . THR A 1 116 ? -0.217 -10.186 -4.497 1.00 60.97 116 THR A O 1
ATOM 922 N N . GLY A 1 117 ? 2.017 -10.336 -4.394 1.00 76.38 117 GLY A N 1
ATOM 923 C CA . GLY A 1 117 ? 2.170 -11.350 -5.444 1.00 76.38 117 GLY A CA 1
ATOM 924 C C . GLY A 1 117 ? 2.296 -10.806 -6.876 1.00 76.38 117 GLY A C 1
ATOM 925 O O . GLY A 1 117 ? 2.347 -9.600 -7.111 1.00 76.38 117 GLY A O 1
ATOM 926 N N . ASN A 1 118 ? 2.382 -11.737 -7.827 1.00 86.44 118 ASN A N 1
ATOM 927 C CA . ASN A 1 118 ? 2.602 -11.532 -9.264 1.00 86.44 118 ASN A CA 1
ATOM 928 C C . ASN A 1 118 ? 1.311 -11.207 -10.039 1.00 86.44 118 ASN A C 1
ATOM 930 O O . ASN A 1 118 ? 1.376 -10.838 -11.212 1.00 86.44 118 ASN A O 1
ATOM 934 N N . PHE A 1 119 ? 0.139 -11.389 -9.422 1.00 91.12 119 PHE A N 1
ATOM 935 C CA . PHE A 1 119 ? -1.156 -11.112 -10.040 1.00 91.12 119 PHE A CA 1
ATOM 936 C C . PHE A 1 119 ? -1.781 -9.868 -9.427 1.00 91.12 119 PHE A C 1
ATOM 938 O O . PHE A 1 119 ? -1.842 -9.708 -8.209 1.00 91.12 119 PHE A O 1
ATOM 945 N N . ARG A 1 120 ? -2.317 -9.015 -10.292 1.00 89.75 120 ARG A N 1
ATOM 946 C CA . ARG A 1 120 ? -3.192 -7.908 -9.919 1.00 89.75 120 ARG A CA 1
ATOM 947 C C . ARG A 1 120 ? -4.391 -7.939 -10.853 1.00 89.75 120 ARG A C 1
ATOM 949 O O . ARG A 1 120 ? -4.296 -8.406 -11.986 1.00 89.75 120 ARG A O 1
ATOM 956 N N . LEU A 1 121 ? -5.510 -7.416 -10.386 1.00 91.44 121 LEU A N 1
ATOM 957 C CA . LEU A 1 121 ? -6.669 -7.127 -11.212 1.00 91.44 121 LEU A CA 1
ATOM 958 C C . LEU A 1 121 ? -7.235 -5.769 -10.796 1.00 91.44 121 LEU A C 1
ATOM 960 O O . LEU A 1 121 ? -7.275 -5.454 -9.608 1.00 91.44 121 LEU A O 1
ATOM 964 N N . SER A 1 122 ? -7.609 -4.938 -11.764 1.00 92.38 122 SER A N 1
ATOM 965 C CA . SER A 1 122 ? -8.108 -3.579 -11.539 1.00 92.38 122 SER A CA 1
ATOM 966 C C . SER A 1 122 ? -9.440 -3.408 -12.254 1.00 92.38 122 SER A C 1
ATOM 968 O O . SER A 1 122 ? -9.541 -3.752 -13.427 1.00 92.38 122 SER A O 1
ATOM 970 N N . ILE A 1 123 ? -10.446 -2.878 -11.561 1.00 93.94 123 ILE A N 1
ATOM 971 C CA . ILE A 1 123 ? -11.770 -2.582 -12.118 1.00 93.94 123 ILE A CA 1
ATOM 972 C C . ILE A 1 123 ? -12.113 -1.135 -11.778 1.00 93.94 123 ILE A C 1
ATOM 974 O O . ILE A 1 123 ? -12.251 -0.799 -10.601 1.00 93.94 123 ILE A O 1
ATOM 978 N N . GLU A 1 124 ? -12.290 -0.293 -12.795 1.00 95.50 124 GLU A N 1
ATOM 979 C CA . GLU A 1 124 ? -12.851 1.051 -12.662 1.00 95.50 124 GLU A CA 1
ATOM 980 C C . GLU A 1 124 ? -14.147 1.179 -13.473 1.00 95.50 124 GLU A C 1
ATOM 982 O O . GLU A 1 124 ? -14.236 0.695 -14.598 1.00 95.50 124 GLU A O 1
ATOM 987 N N . PHE A 1 125 ? -15.140 1.862 -12.905 1.00 94.06 125 PHE A N 1
ATOM 988 C CA . PHE A 1 125 ? -16.358 2.316 -13.575 1.00 94.06 125 PHE A CA 1
ATOM 989 C C . PHE A 1 125 ? -16.577 3.803 -13.266 1.00 94.06 125 PHE A C 1
ATOM 991 O O . PHE A 1 125 ? -16.498 4.212 -12.103 1.00 94.06 125 PHE A O 1
ATOM 998 N N . ALA A 1 126 ? -16.919 4.606 -14.272 1.00 90.38 126 ALA A N 1
ATOM 999 C CA . ALA A 1 126 ? -17.356 5.992 -14.110 1.00 90.38 126 ALA A CA 1
ATOM 1000 C C . ALA A 1 126 ? -18.845 6.137 -14.451 1.00 90.38 126 ALA A C 1
ATOM 1002 O O . ALA A 1 126 ? -19.358 5.486 -15.362 1.00 90.38 126 ALA A O 1
ATOM 1003 N N . PHE A 1 127 ? -19.542 7.011 -13.724 1.00 90.69 127 PHE A N 1
ATOM 1004 C CA . PHE A 1 127 ? -20.991 7.188 -13.825 1.00 90.69 127 PHE A CA 1
ATOM 1005 C C . PHE A 1 127 ? -21.370 8.622 -14.224 1.00 90.69 127 PHE A C 1
ATOM 1007 O O . PHE A 1 127 ? -20.717 9.587 -13.818 1.00 90.69 127 PHE A O 1
ATOM 1014 N N . ALA A 1 128 ? -22.520 8.784 -14.890 1.00 87.81 128 ALA A N 1
ATOM 1015 C CA . ALA A 1 128 ? -23.024 10.072 -15.389 1.00 87.81 128 ALA A CA 1
ATOM 1016 C C . ALA A 1 128 ? -23.206 11.165 -14.312 1.00 87.81 128 ALA A C 1
ATOM 1018 O O . ALA A 1 128 ? -23.197 12.360 -14.608 1.00 87.81 128 ALA A O 1
ATOM 1019 N N . ASN A 1 129 ? -23.320 10.775 -13.038 1.00 83.25 129 ASN A N 1
ATOM 1020 C CA . ASN A 1 129 ? -23.352 11.684 -11.887 1.00 83.25 129 ASN A CA 1
ATOM 1021 C C . ASN A 1 129 ? -21.958 12.213 -11.462 1.00 83.25 129 ASN A C 1
ATOM 1023 O O . ASN A 1 129 ? -21.852 12.859 -10.420 1.00 83.25 129 ASN A O 1
ATOM 1027 N N . ARG A 1 130 ? -20.904 11.940 -12.247 1.00 79.44 130 ARG A N 1
ATOM 1028 C CA . ARG A 1 130 ? -19.488 12.281 -11.995 1.00 79.44 130 ARG A CA 1
ATOM 1029 C C . ARG A 1 130 ? -18.869 11.591 -10.773 1.00 79.44 130 ARG A C 1
ATOM 1031 O O . ARG A 1 130 ? -17.869 12.067 -10.237 1.00 79.44 130 ARG A O 1
ATOM 1038 N N . THR A 1 131 ? -19.440 10.470 -10.333 1.00 84.25 131 THR A N 1
ATOM 1039 C CA . THR A 1 131 ? -18.796 9.567 -9.366 1.00 84.25 131 THR A CA 1
ATOM 1040 C C . THR A 1 131 ? -18.093 8.418 -10.086 1.00 84.25 131 THR A C 1
ATOM 1042 O O . THR A 1 131 ? -18.341 8.168 -11.267 1.00 84.25 131 THR A O 1
ATOM 1045 N N . ARG A 1 132 ? -17.217 7.712 -9.366 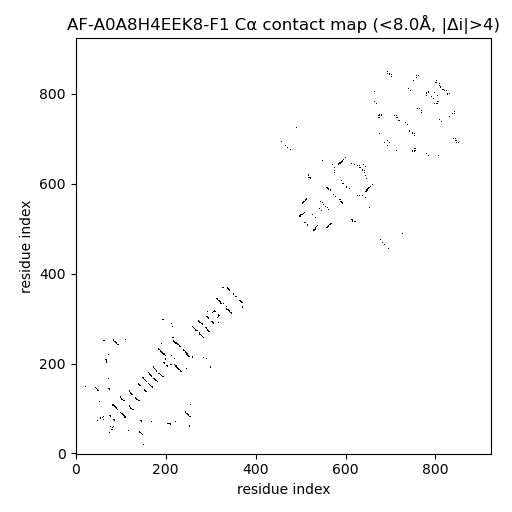1.00 88.12 132 ARG A N 1
ATOM 1046 C CA . ARG A 1 132 ? -16.552 6.497 -9.840 1.00 88.12 132 ARG A CA 1
ATOM 1047 C C . ARG A 1 132 ? -16.594 5.390 -8.794 1.00 88.12 132 ARG A C 1
ATOM 1049 O O . ARG A 1 132 ? -16.639 5.668 -7.595 1.00 88.12 132 ARG A O 1
ATOM 1056 N N . PHE A 1 133 ? -16.533 4.156 -9.263 1.00 90.25 133 PHE A N 1
ATOM 1057 C CA . PHE A 1 133 ? -16.266 2.949 -8.490 1.00 90.25 133 PHE A CA 1
ATOM 1058 C C . PHE A 1 133 ? -14.910 2.410 -8.954 1.00 90.25 133 PHE A C 1
ATOM 1060 O O . PHE A 1 133 ? -14.675 2.329 -10.153 1.00 90.25 133 PHE A O 1
ATOM 1067 N N . TYR A 1 134 ? -14.017 2.082 -8.024 1.00 92.06 134 TYR A N 1
ATOM 1068 C CA . TYR A 1 134 ? -12.680 1.566 -8.320 1.00 92.06 134 TYR A CA 1
ATOM 1069 C C . TYR A 1 134 ? -12.296 0.546 -7.254 1.00 92.06 134 TYR A C 1
ATOM 1071 O O . TYR A 1 134 ? -12.305 0.883 -6.067 1.00 92.06 134 TYR A O 1
ATOM 1079 N N . GLU A 1 135 ? -11.960 -0.674 -7.664 1.00 90.19 135 GLU A N 1
ATOM 1080 C CA . GLU A 1 135 ? -11.512 -1.751 -6.777 1.00 90.19 135 GLU A CA 1
ATOM 1081 C C . GLU A 1 135 ? -10.313 -2.486 -7.403 1.00 90.19 135 GLU A C 1
ATOM 1083 O O . GLU A 1 135 ? -10.226 -2.654 -8.622 1.00 90.19 135 GLU A O 1
ATOM 1088 N N . VAL A 1 136 ? -9.354 -2.886 -6.560 1.00 89.44 136 VAL A N 1
ATOM 1089 C CA . VAL A 1 136 ? -8.153 -3.636 -6.958 1.00 89.44 136 VAL A CA 1
ATOM 1090 C C . VAL A 1 136 ? -8.101 -4.924 -6.163 1.00 89.44 136 VAL A C 1
ATOM 1092 O O . VAL A 1 136 ? -8.216 -4.909 -4.939 1.00 89.44 136 VAL A O 1
ATOM 1095 N N . TYR A 1 137 ? -7.871 -6.016 -6.876 1.00 89.31 137 TYR A N 1
ATOM 1096 C CA . TYR A 1 137 ? -7.786 -7.364 -6.346 1.00 89.31 137 TYR A CA 1
ATOM 1097 C C . TYR A 1 137 ? -6.370 -7.916 -6.555 1.00 89.31 137 TYR A C 1
ATOM 1099 O O . TYR A 1 137 ? -5.687 -7.566 -7.524 1.00 89.31 137 TYR A O 1
ATOM 1107 N N . TYR A 1 138 ? -5.939 -8.791 -5.648 1.00 90.81 138 TYR A N 1
ATOM 1108 C CA . TYR A 1 138 ? -4.651 -9.491 -5.683 1.00 90.81 138 TYR A CA 1
ATOM 1109 C C . TYR A 1 138 ? -4.927 -10.995 -5.574 1.00 90.81 138 TYR A C 1
ATOM 1111 O O . TYR A 1 138 ? -4.948 -11.531 -4.466 1.00 90.81 138 TYR A O 1
ATOM 1119 N N . PRO A 1 139 ? -5.258 -11.659 -6.694 1.00 89.88 139 PRO A N 1
ATOM 1120 C CA . PRO A 1 139 ? -5.831 -13.003 -6.661 1.00 89.88 139 PRO A CA 1
ATOM 1121 C C . PRO A 1 139 ? -4.761 -14.038 -6.321 1.00 89.88 139 PRO A C 1
ATOM 1123 O O . PRO A 1 139 ? -3.673 -13.988 -6.891 1.00 89.88 139 PRO A O 1
ATOM 1126 N N . SER A 1 140 ? -5.044 -14.998 -5.437 1.00 89.75 140 SER A N 1
ATOM 1127 C CA . SER A 1 140 ? -4.083 -16.063 -5.102 1.00 89.75 140 SER A CA 1
ATOM 1128 C C . SER A 1 140 ? -3.768 -17.007 -6.272 1.00 89.75 140 SER A C 1
ATOM 1130 O O . SER A 1 140 ? -2.716 -17.661 -6.265 1.00 89.75 140 SER A O 1
ATOM 1132 N N . ARG A 1 141 ? -4.628 -17.063 -7.301 1.00 90.94 141 ARG A N 1
ATOM 1133 C CA . ARG A 1 141 ? -4.482 -17.966 -8.451 1.00 90.94 141 ARG A CA 1
ATOM 1134 C C . ARG A 1 141 ? -4.892 -17.322 -9.779 1.00 90.94 141 ARG A C 1
ATOM 1136 O O . ARG A 1 141 ? -5.883 -16.598 -9.863 1.00 90.94 141 ARG A O 1
ATOM 1143 N N . CYS A 1 142 ? -4.165 -17.659 -10.844 1.00 92.38 142 CYS A N 1
ATOM 1144 C CA . CYS A 1 142 ? -4.509 -17.292 -12.215 1.00 92.38 142 CYS A CA 1
ATOM 1145 C C . CYS A 1 142 ? -4.417 -18.510 -13.144 1.00 92.38 142 CYS A C 1
ATOM 1147 O O . CYS A 1 142 ? -3.424 -19.240 -13.140 1.00 92.38 142 CYS A O 1
ATOM 1149 N N . VAL A 1 143 ? -5.438 -18.704 -13.978 1.00 92.19 143 VAL A N 1
ATOM 1150 C CA . VAL A 1 143 ? -5.495 -19.725 -15.028 1.00 92.19 143 VAL A CA 1
ATOM 1151 C C . VAL A 1 143 ? -5.783 -19.034 -16.355 1.00 92.19 143 VAL A C 1
ATOM 1153 O O . VAL A 1 143 ? -6.776 -18.326 -16.466 1.00 92.19 143 VAL A O 1
ATOM 1156 N N . VAL A 1 144 ? -4.937 -19.245 -17.362 1.00 92.69 144 VAL A N 1
ATOM 1157 C CA . VAL A 1 144 ? -5.244 -18.880 -18.754 1.00 92.69 144 VAL A CA 1
ATOM 1158 C C . VAL A 1 144 ? -5.199 -20.143 -19.608 1.00 92.69 144 VAL A C 1
ATOM 1160 O O . VAL A 1 144 ? -4.220 -20.886 -19.560 1.00 92.69 144 VAL A O 1
ATOM 1163 N N . GLU A 1 145 ? -6.266 -20.397 -20.354 1.00 91.56 145 GLU A N 1
ATOM 1164 C CA . GLU A 1 145 ? -6.469 -21.550 -21.232 1.00 91.56 145 GLU A CA 1
ATOM 1165 C C . GLU A 1 145 ? -6.592 -21.039 -22.675 1.00 91.56 145 GLU A C 1
ATOM 1167 O O . GLU A 1 145 ? -7.539 -20.329 -23.002 1.00 91.56 145 GLU A O 1
ATOM 1172 N N . HIS A 1 146 ? -5.617 -21.363 -23.526 1.00 90.38 146 HIS A N 1
ATOM 1173 C CA . HIS A 1 146 ? -5.576 -20.969 -24.937 1.00 90.38 146 HIS A CA 1
ATOM 1174 C C . HIS A 1 146 ? -5.806 -22.202 -25.821 1.00 90.38 146 HIS A C 1
ATOM 1176 O O . HIS A 1 146 ? -5.010 -23.137 -25.783 1.00 90.38 146 HIS A O 1
ATOM 1182 N N . CYS A 1 147 ? -6.894 -22.217 -26.588 1.00 87.75 147 CYS A N 1
ATOM 1183 C CA . CYS A 1 147 ? -7.366 -23.317 -27.439 1.00 87.75 147 CYS A CA 1
ATOM 1184 C C . CYS A 1 147 ? -7.512 -22.848 -28.901 1.00 87.75 147 CYS A C 1
ATOM 1186 O O . CYS A 1 147 ? -7.414 -21.654 -29.183 1.00 87.75 147 CYS A O 1
ATOM 1188 N N . SER A 1 148 ? -7.818 -23.750 -29.848 1.00 85.50 148 SER A N 1
ATOM 1189 C CA . SER A 1 148 ? -7.982 -23.339 -31.257 1.00 85.50 148 SER A CA 1
ATOM 1190 C C . SER A 1 148 ? -9.236 -22.484 -31.500 1.00 85.50 148 SER A C 1
ATOM 1192 O O . SER A 1 148 ? -9.290 -21.732 -32.468 1.00 85.50 148 SER A O 1
ATOM 1194 N N . VAL A 1 149 ? -10.208 -22.555 -30.584 1.00 84.94 149 VAL A N 1
ATOM 1195 C CA . VAL A 1 149 ? -11.445 -21.754 -30.567 1.00 84.94 149 VAL A CA 1
ATOM 1196 C C . VAL A 1 149 ? -11.308 -20.369 -29.910 1.00 84.94 149 VAL A C 1
ATOM 1198 O O . VAL A 1 149 ? -12.163 -19.509 -30.126 1.00 84.94 149 VAL A O 1
ATOM 1201 N N . GLY A 1 150 ? -10.244 -20.111 -29.140 1.00 90.12 150 GLY A N 1
ATOM 1202 C CA . GLY A 1 150 ? -10.040 -18.839 -28.436 1.00 90.12 150 GLY A CA 1
ATOM 1203 C C . GLY A 1 150 ? -9.227 -18.964 -27.147 1.00 90.12 150 GLY A C 1
ATOM 1204 O O . GLY A 1 150 ? -8.565 -19.971 -26.905 1.00 90.12 150 GLY A O 1
ATOM 1205 N N . THR A 1 151 ? -9.313 -17.950 -26.290 1.00 93.50 151 THR A N 1
ATOM 1206 C CA . THR A 1 151 ? -8.605 -17.865 -25.006 1.00 93.50 151 THR A CA 1
ATOM 1207 C C . THR A 1 151 ? -9.564 -17.526 -23.874 1.00 93.50 151 THR A C 1
ATOM 1209 O O . THR A 1 151 ? -10.341 -16.578 -23.980 1.00 93.50 151 THR A O 1
ATOM 1212 N N . ARG A 1 152 ? -9.457 -18.250 -22.757 1.00 93.56 152 ARG A N 1
ATOM 1213 C CA . ARG A 1 152 ? -10.137 -17.943 -21.497 1.00 93.56 152 ARG A CA 1
ATOM 1214 C C . ARG A 1 152 ? -9.126 -17.591 -20.419 1.00 93.56 152 ARG A C 1
ATOM 1216 O O . ARG A 1 152 ? -8.263 -18.400 -20.090 1.00 93.56 152 ARG A O 1
ATOM 1223 N N . GLY A 1 153 ? -9.263 -16.410 -19.832 1.00 94.50 153 GLY A N 1
ATOM 1224 C CA . GLY A 1 153 ? -8.521 -15.987 -18.649 1.00 94.50 153 GLY A CA 1
ATOM 1225 C C . GLY A 1 153 ? -9.387 -16.062 -17.393 1.00 94.50 153 GLY A C 1
ATOM 1226 O O . GLY A 1 153 ? -10.569 -15.739 -17.448 1.00 94.50 153 GLY A O 1
ATOM 1227 N N . LYS A 1 154 ? -8.826 -16.483 -16.256 1.00 94.12 154 LYS A N 1
ATOM 1228 C CA . LYS A 1 154 ? -9.517 -16.555 -14.959 1.00 94.12 154 LYS A CA 1
ATOM 1229 C C . LYS A 1 154 ? -8.570 -16.179 -13.815 1.00 94.12 154 LYS A C 1
ATOM 1231 O O . LYS A 1 154 ? -7.540 -16.821 -13.614 1.00 94.12 154 LYS A O 1
ATOM 1236 N N . TRP A 1 155 ? -8.926 -15.146 -13.062 1.00 94.38 155 TRP A N 1
ATOM 1237 C CA . TRP A 1 155 ? -8.223 -14.656 -11.875 1.00 94.38 155 TRP A CA 1
ATOM 1238 C C . TRP A 1 155 ? -9.143 -14.890 -10.670 1.00 94.38 155 TRP A C 1
ATOM 1240 O O . TRP A 1 155 ? -10.258 -14.368 -10.631 1.00 94.38 155 TRP A O 1
ATOM 1250 N N . VAL A 1 156 ? -8.701 -15.714 -9.718 1.00 93.25 156 VAL A N 1
ATOM 1251 C CA . VAL A 1 156 ? -9.547 -16.258 -8.643 1.00 93.25 156 VAL A CA 1
ATOM 1252 C C . VAL A 1 156 ? -8.873 -16.074 -7.292 1.00 93.25 156 VAL A C 1
ATOM 1254 O O . VAL A 1 156 ? -7.656 -16.246 -7.170 1.00 93.25 156 VAL A O 1
ATOM 1257 N N . ASP A 1 157 ? -9.681 -15.789 -6.275 1.00 90.00 157 ASP A N 1
ATOM 1258 C CA . ASP A 1 157 ? -9.317 -16.059 -4.892 1.00 90.00 157 ASP A CA 1
ATOM 1259 C C . ASP A 1 157 ? -10.420 -16.853 -4.179 1.00 90.00 157 ASP A C 1
ATOM 1261 O O . ASP A 1 157 ? -11.524 -16.357 -3.944 1.00 90.00 157 ASP A O 1
ATOM 1265 N N . ASP A 1 158 ? -10.105 -18.105 -3.841 1.00 83.00 158 ASP A N 1
ATOM 1266 C CA . ASP A 1 158 ? -11.039 -19.038 -3.205 1.00 83.00 158 ASP A CA 1
ATOM 1267 C C . ASP A 1 158 ? -11.298 -18.707 -1.717 1.00 83.00 158 ASP A C 1
ATOM 1269 O O . ASP A 1 158 ? -12.263 -19.210 -1.139 1.00 83.00 158 ASP A O 1
ATOM 1273 N N . ALA A 1 159 ? -10.457 -17.876 -1.082 1.00 81.12 159 ALA A N 1
ATOM 1274 C CA . ALA A 1 159 ? -10.568 -17.510 0.333 1.00 81.12 159 ALA A CA 1
ATOM 1275 C C . ALA A 1 159 ? -11.345 -16.198 0.540 1.00 81.12 159 ALA A C 1
ATOM 1277 O O . ALA A 1 159 ? -12.203 -16.125 1.419 1.00 81.12 159 ALA A O 1
ATOM 1278 N N . GLU A 1 160 ? -11.090 -15.189 -0.296 1.00 80.50 160 GLU A N 1
ATOM 1279 C CA . GLU A 1 160 ? -11.856 -13.931 -0.349 1.00 80.50 160 GLU A CA 1
ATOM 1280 C C . GLU A 1 160 ? -13.158 -14.065 -1.173 1.00 80.50 160 GLU A C 1
ATOM 1282 O O . GLU A 1 160 ? -14.018 -13.183 -1.145 1.00 80.50 160 GLU A O 1
ATOM 1287 N N . GLY A 1 161 ? -13.339 -15.182 -1.889 1.00 87.25 161 GLY A N 1
ATOM 1288 C CA . GLY A 1 161 ? -14.609 -15.565 -2.511 1.00 87.25 161 GLY A CA 1
ATOM 1289 C C . GLY A 1 161 ? -14.973 -14.762 -3.760 1.00 87.25 161 GLY A C 1
ATOM 1290 O O . GLY A 1 161 ? -16.140 -14.394 -3.931 1.00 87.25 161 GLY A O 1
ATOM 1291 N N . TYR A 1 162 ? -13.996 -14.485 -4.629 1.00 92.38 162 TYR A N 1
ATOM 1292 C CA . TYR A 1 162 ? -14.218 -13.790 -5.900 1.00 92.38 162 TYR A CA 1
ATOM 1293 C C . TYR A 1 162 ? -13.543 -14.488 -7.090 1.00 92.38 162 TYR A C 1
ATOM 1295 O O . TYR A 1 162 ? -12.491 -15.117 -6.972 1.00 92.38 162 TYR A O 1
ATOM 1303 N N . SER A 1 163 ? -14.152 -14.344 -8.266 1.00 93.75 163 SER A N 1
ATOM 1304 C CA . SER A 1 163 ? -13.665 -14.876 -9.537 1.00 93.75 163 SER A CA 1
ATOM 1305 C C . SER A 1 163 ? -13.975 -13.887 -10.656 1.00 93.75 163 SER A C 1
ATOM 1307 O O . SER A 1 163 ? -15.131 -13.558 -10.911 1.00 93.75 163 SER A O 1
ATOM 1309 N N . PHE A 1 164 ? -12.939 -13.460 -11.367 1.00 95.56 164 PHE A N 1
ATOM 1310 C CA . PHE A 1 164 ? -13.053 -12.633 -12.564 1.00 95.56 164 PHE A CA 1
ATOM 1311 C C . PHE A 1 164 ? -12.535 -13.423 -13.760 1.00 95.56 164 PHE A C 1
ATOM 1313 O O . PHE A 1 164 ? -11.469 -14.039 -13.676 1.00 95.56 164 PHE A O 1
ATOM 1320 N N . SER A 1 165 ? -13.272 -13.426 -14.868 1.00 95.56 165 SER A N 1
ATOM 1321 C CA . SER A 1 165 ? -12.876 -14.149 -16.077 1.00 95.56 165 SER A CA 1
ATOM 1322 C C . SER A 1 165 ? -13.043 -13.296 -17.332 1.00 95.56 165 SER A C 1
ATOM 1324 O O . SER A 1 165 ? -13.787 -12.316 -17.342 1.00 95.56 165 SER A O 1
ATOM 1326 N N . PHE A 1 166 ? -12.336 -13.664 -18.394 1.00 96.00 166 PHE A N 1
ATOM 1327 C CA . PHE A 1 166 ? -12.606 -13.185 -19.744 1.00 96.00 166 PHE A CA 1
ATOM 1328 C C . PHE A 1 166 ? -12.551 -14.344 -20.737 1.00 96.00 166 PHE A C 1
ATOM 1330 O O . PHE A 1 166 ? -11.879 -15.349 -20.495 1.00 96.00 166 PHE A O 1
ATOM 1337 N N . GLN A 1 167 ? -13.246 -14.194 -21.859 1.00 95.12 167 GLN A N 1
ATOM 1338 C CA . GLN A 1 167 ? -13.243 -15.111 -22.995 1.00 95.12 167 GLN A CA 1
ATOM 1339 C C . GLN A 1 167 ? -13.095 -14.274 -24.271 1.00 95.12 167 GLN A C 1
ATOM 1341 O O . GLN A 1 167 ? -13.904 -13.380 -24.499 1.00 95.12 167 GLN A O 1
ATOM 1346 N N . VAL A 1 168 ? -12.066 -14.535 -25.080 1.00 95.44 168 VAL A N 1
ATOM 1347 C CA . VAL A 1 168 ? -11.809 -13.877 -26.379 1.00 95.44 168 VAL A CA 1
ATOM 1348 C C . VAL A 1 168 ? -11.711 -14.967 -27.441 1.00 95.44 168 VAL A C 1
ATOM 1350 O O . VAL A 1 168 ? -11.012 -15.960 -27.235 1.00 95.44 168 VAL A O 1
ATOM 1353 N N . ASN A 1 169 ? -12.441 -14.849 -28.549 1.00 92.38 169 ASN A N 1
ATOM 1354 C CA . ASN A 1 169 ? -12.497 -15.917 -29.550 1.00 92.38 169 ASN A CA 1
ATOM 1355 C C . ASN A 1 169 ? -11.275 -15.893 -30.494 1.00 92.38 169 ASN A C 1
ATOM 1357 O O . ASN A 1 169 ? -10.519 -14.925 -30.538 1.00 92.38 169 ASN A O 1
ATOM 1361 N N . ALA A 1 170 ? -11.046 -16.978 -31.241 1.00 90.50 170 ALA A N 1
ATOM 1362 C CA . ALA A 1 170 ? -9.806 -17.167 -32.008 1.00 90.50 170 ALA A CA 1
ATOM 1363 C C . ALA A 1 170 ? -9.523 -16.112 -33.097 1.00 90.50 170 ALA A C 1
ATOM 1365 O O . ALA A 1 170 ? -8.357 -15.891 -33.425 1.00 90.50 170 ALA A O 1
ATOM 1366 N N . ASP A 1 171 ? -10.555 -15.466 -33.652 1.00 90.12 171 ASP A N 1
ATOM 1367 C CA . ASP A 1 171 ? -10.414 -14.364 -34.617 1.00 90.12 171 ASP A CA 1
ATOM 1368 C C . ASP A 1 171 ? -10.515 -12.964 -33.979 1.00 90.12 171 ASP A C 1
ATOM 1370 O O . ASP A 1 171 ? -10.435 -11.962 -34.691 1.00 90.12 171 ASP A O 1
ATOM 1374 N N . MET A 1 172 ? -10.651 -12.905 -32.646 1.00 94.62 172 MET A N 1
ATOM 1375 C CA . MET A 1 172 ? -10.785 -11.695 -31.828 1.00 94.62 172 MET A CA 1
ATOM 1376 C C . MET A 1 172 ? -11.969 -10.801 -32.259 1.00 94.62 172 MET A C 1
ATOM 1378 O O . MET A 1 172 ? -11.937 -9.584 -32.090 1.00 94.62 172 MET A O 1
ATOM 1382 N N . SER A 1 173 ? -13.035 -11.380 -32.825 1.00 94.00 173 SER A N 1
ATOM 1383 C CA . SER A 1 173 ? -14.259 -10.643 -33.173 1.00 94.00 173 SER A CA 1
ATOM 1384 C C . SER A 1 173 ? -15.234 -10.458 -32.001 1.00 94.00 173 SER A C 1
ATOM 1386 O O . SER A 1 173 ? -16.024 -9.510 -32.024 1.00 94.00 173 SER A O 1
ATOM 1388 N N . GLU A 1 174 ? -15.166 -11.295 -30.962 1.00 95.25 174 GLU A N 1
ATOM 1389 C CA . GLU A 1 174 ? -15.976 -11.178 -29.741 1.00 95.25 174 GLU A CA 1
ATOM 1390 C C . GLU A 1 174 ? -15.128 -11.412 -28.480 1.00 95.25 174 GLU A C 1
ATOM 1392 O O . GLU A 1 174 ? -14.379 -12.389 -28.377 1.00 95.25 174 GLU A O 1
ATOM 1397 N N . ALA A 1 175 ? -15.295 -10.523 -27.498 1.00 96.69 175 ALA A N 1
ATOM 1398 C CA . ALA A 1 175 ? -14.772 -10.668 -26.146 1.00 96.69 175 ALA A CA 1
ATOM 1399 C C . ALA A 1 175 ? -15.901 -10.545 -25.114 1.00 96.69 175 ALA A C 1
ATOM 1401 O O . ALA A 1 175 ? -16.764 -9.672 -25.228 1.00 96.69 175 ALA A O 1
ATOM 1402 N N . VAL A 1 176 ? -15.878 -11.383 -24.078 1.00 96.31 176 VAL A N 1
ATOM 1403 C CA . VAL A 1 176 ? -16.804 -11.312 -22.939 1.00 96.31 176 VAL A CA 1
ATOM 1404 C C . VAL A 1 176 ? -16.012 -11.327 -21.638 1.00 96.31 176 VAL A C 1
ATOM 1406 O O . VAL A 1 176 ? -15.219 -12.236 -21.408 1.00 96.31 176 VAL A O 1
ATOM 1409 N N . VAL A 1 177 ? -16.238 -10.336 -20.779 1.00 97.06 177 VAL A N 1
ATOM 1410 C CA . VAL A 1 177 ? -15.655 -10.236 -19.435 1.00 97.06 177 VAL A CA 1
ATOM 1411 C C . VAL A 1 177 ? -16.740 -10.532 -18.405 1.00 97.06 177 VAL A C 1
ATOM 1413 O O . VAL A 1 177 ? -17.797 -9.900 -18.420 1.00 97.06 177 VAL A O 1
ATOM 1416 N N . PHE A 1 178 ? -16.470 -11.464 -17.494 1.00 96.38 178 PHE A N 1
ATOM 1417 C CA . PHE A 1 178 ? -17.373 -11.877 -16.424 1.00 96.38 178 PHE A CA 1
ATOM 1418 C C . PHE A 1 178 ? -16.837 -11.427 -15.065 1.00 96.38 178 PHE A C 1
ATOM 1420 O O . PHE A 1 178 ? -15.665 -11.624 -14.727 1.00 96.38 178 PHE A O 1
ATOM 1427 N N . LEU A 1 179 ? -17.721 -10.826 -14.274 1.00 95.38 179 LEU A N 1
ATOM 1428 C CA . LEU A 1 179 ? -17.427 -10.279 -12.958 1.00 95.38 179 LEU A CA 1
ATOM 1429 C C . LEU A 1 179 ? -18.231 -11.063 -11.911 1.00 95.38 179 LEU A C 1
ATOM 1431 O O . LEU A 1 179 ? -19.459 -11.091 -11.989 1.00 95.38 179 LEU A O 1
ATOM 1435 N N . ASP A 1 180 ? -17.569 -11.679 -10.925 1.00 94.19 180 ASP A N 1
ATOM 1436 C CA . ASP A 1 180 ? -18.231 -12.296 -9.764 1.00 94.19 180 ASP A CA 1
ATOM 1437 C C . ASP A 1 180 ? -17.449 -12.019 -8.463 1.00 94.19 180 ASP A C 1
ATOM 1439 O O . ASP A 1 180 ? -16.538 -12.754 -8.082 1.00 94.19 180 ASP A O 1
ATOM 1443 N N . SER A 1 181 ? -17.811 -10.945 -7.755 1.00 93.69 181 SER A N 1
ATOM 1444 C CA . SER A 1 181 ? -17.325 -10.630 -6.402 1.00 93.69 181 SER A CA 1
ATOM 1445 C C . SER A 1 181 ? -18.485 -10.229 -5.474 1.00 93.69 181 SER A C 1
ATOM 1447 O O . SER A 1 181 ? -19.624 -10.088 -5.934 1.00 93.69 181 SER A O 1
ATOM 1449 N N . PRO A 1 182 ? -18.270 -10.048 -4.158 1.00 89.81 182 PRO A N 1
ATOM 1450 C CA . PRO A 1 182 ? -19.304 -9.530 -3.255 1.00 89.81 182 PRO A CA 1
ATOM 1451 C C . PRO A 1 182 ? -19.792 -8.107 -3.589 1.00 89.81 182 PRO A C 1
ATOM 1453 O O . PRO A 1 182 ? -20.860 -7.711 -3.128 1.00 89.81 182 PRO A O 1
ATOM 1456 N N . THR A 1 183 ? -19.026 -7.331 -4.364 1.00 92.19 183 THR A N 1
ATOM 1457 C CA . THR A 1 183 ? -19.278 -5.909 -4.658 1.00 92.19 183 THR A CA 1
ATOM 1458 C C . THR A 1 183 ? -19.702 -5.634 -6.098 1.00 92.19 183 THR A C 1
ATOM 1460 O O . THR A 1 183 ? -20.405 -4.647 -6.331 1.00 92.19 183 THR A O 1
ATOM 1463 N N . VAL A 1 184 ? -19.305 -6.480 -7.053 1.00 93.50 184 VAL A N 1
ATOM 1464 C CA . VAL A 1 184 ? -19.634 -6.346 -8.477 1.00 93.50 184 VAL A CA 1
ATOM 1465 C C . VAL A 1 184 ? -19.928 -7.714 -9.100 1.00 93.50 184 VAL A C 1
ATOM 1467 O O . VAL A 1 184 ? -19.157 -8.658 -8.932 1.00 93.50 184 VAL A O 1
ATOM 1470 N N . LYS A 1 185 ? -21.056 -7.831 -9.812 1.00 95.31 185 LYS A N 1
ATOM 1471 C CA . LYS A 1 185 ? -21.479 -9.066 -10.491 1.00 95.31 185 LYS A CA 1
ATOM 1472 C C . LYS A 1 185 ? -22.101 -8.785 -11.856 1.00 95.31 185 LYS A C 1
ATOM 1474 O O . LYS A 1 185 ? -22.906 -7.867 -11.961 1.00 95.31 185 LYS A O 1
ATOM 1479 N N . GLY A 1 186 ? -21.804 -9.589 -12.873 1.00 94.06 186 GLY A N 1
ATOM 1480 C CA . GLY A 1 186 ? -22.430 -9.494 -14.200 1.00 94.06 186 GLY A CA 1
ATOM 1481 C C . GLY A 1 186 ? -21.443 -9.711 -15.341 1.00 94.06 186 GLY A C 1
ATOM 1482 O O . GLY A 1 186 ? -20.416 -10.363 -15.157 1.00 94.06 186 GLY A O 1
ATOM 1483 N N . SER A 1 187 ? -21.751 -9.163 -16.514 1.00 95.94 187 SER A N 1
ATOM 1484 C CA . SER A 1 187 ? -20.948 -9.353 -17.724 1.00 95.94 187 SER A CA 1
ATOM 1485 C C . SER A 1 187 ? -20.869 -8.106 -18.601 1.00 95.94 187 SER A C 1
ATOM 1487 O O . SER A 1 187 ? -21.819 -7.329 -18.701 1.00 95.94 187 SER A O 1
ATOM 1489 N N . VAL A 1 188 ? -19.750 -7.974 -19.306 1.00 96.81 188 VAL A N 1
ATOM 1490 C CA . VAL A 1 188 ? -19.540 -7.006 -20.385 1.00 96.81 188 VAL A CA 1
ATOM 1491 C C . VAL A 1 188 ? -19.198 -7.768 -21.658 1.00 96.81 188 VAL A C 1
ATOM 1493 O O . VAL A 1 188 ? -18.326 -8.629 -21.636 1.00 96.81 188 VAL A O 1
ATOM 1496 N N . THR A 1 189 ? -19.871 -7.457 -22.763 1.00 97.38 189 THR A N 1
ATOM 1497 C CA . THR A 1 189 ? -19.593 -8.028 -24.091 1.00 97.38 189 THR A CA 1
ATOM 1498 C C . THR A 1 189 ? -19.095 -6.934 -25.029 1.00 97.38 189 THR A C 1
ATOM 1500 O O . THR A 1 189 ? -19.699 -5.865 -25.093 1.00 97.38 189 THR A O 1
ATOM 1503 N N . ILE A 1 190 ? -18.027 -7.217 -25.778 1.00 97.81 190 ILE A N 1
ATOM 1504 C CA . ILE A 1 190 ? -17.447 -6.342 -26.802 1.00 97.81 190 ILE A CA 1
ATOM 1505 C C . ILE A 1 190 ? -17.441 -7.096 -28.138 1.00 97.81 190 ILE A C 1
ATOM 1507 O O . ILE A 1 190 ? -16.907 -8.201 -28.228 1.00 97.81 190 ILE A O 1
ATOM 1511 N N . LYS A 1 191 ? -18.027 -6.502 -29.182 1.00 96.81 191 LYS A N 1
ATOM 1512 C CA . LYS A 1 191 ? -18.121 -7.070 -30.539 1.00 96.81 191 LYS A CA 1
ATOM 1513 C C . LYS A 1 191 ? -17.398 -6.182 -31.534 1.00 96.81 191 LYS A C 1
ATOM 1515 O O . LYS A 1 191 ? -17.837 -5.062 -31.790 1.00 96.81 191 LYS A O 1
ATOM 1520 N N . SER A 1 192 ? -16.286 -6.667 -32.075 1.00 95.38 192 SER A N 1
ATOM 1521 C CA . SER A 1 192 ? -15.385 -5.855 -32.891 1.00 95.38 192 SER A CA 1
ATOM 1522 C C . SER A 1 192 ? -16.045 -5.334 -34.171 1.00 95.38 192 SER A C 1
ATOM 1524 O O . SER A 1 192 ? -16.753 -6.055 -34.876 1.00 95.38 192 SER A O 1
ATOM 1526 N N . ARG A 1 193 ? -15.751 -4.073 -34.507 1.00 93.38 193 ARG A N 1
ATOM 1527 C CA . ARG A 1 193 ? -16.056 -3.441 -35.802 1.00 93.38 193 ARG A CA 1
ATOM 1528 C C . ARG A 1 193 ? -14.818 -3.251 -36.683 1.00 93.38 193 ARG A C 1
ATOM 1530 O O . ARG A 1 193 ? -14.929 -2.703 -37.780 1.00 93.38 193 ARG A O 1
ATOM 1537 N N . SER A 1 194 ? -13.647 -3.681 -36.226 1.00 91.38 194 SER A N 1
ATOM 1538 C CA . SER A 1 194 ? -12.370 -3.609 -36.942 1.00 91.38 194 SER A CA 1
ATOM 1539 C C . SER A 1 194 ? -11.615 -4.941 -36.843 1.00 91.38 194 SER A C 1
ATOM 1541 O O . SER A 1 194 ? -12.091 -5.901 -36.239 1.00 91.38 194 SER A O 1
ATOM 1543 N N . ARG A 1 195 ? -10.456 -5.042 -37.501 1.00 92.44 195 ARG A N 1
ATOM 1544 C CA . ARG A 1 195 ? -9.596 -6.236 -37.433 1.00 92.44 195 ARG A CA 1
ATOM 1545 C C . ARG A 1 195 ? -8.431 -5.997 -36.468 1.00 92.44 195 ARG A C 1
ATOM 1547 O O . ARG A 1 195 ? -8.009 -4.844 -36.388 1.00 92.44 195 ARG A O 1
ATOM 1554 N N . PRO A 1 196 ? -7.881 -7.034 -35.810 1.00 93.81 196 PRO A N 1
ATOM 1555 C CA . PRO A 1 196 ? -6.872 -6.857 -34.765 1.00 93.81 196 PRO A CA 1
ATOM 1556 C C . PRO A 1 196 ? -5.591 -6.200 -35.287 1.00 93.81 196 PRO A C 1
ATOM 1558 O O . PRO A 1 196 ? -5.210 -6.424 -36.442 1.00 93.81 196 PRO A O 1
ATOM 1561 N N . LEU A 1 197 ? -4.920 -5.411 -34.444 1.00 91.75 197 LEU A N 1
ATOM 1562 C CA . LEU A 1 197 ? -3.772 -4.583 -34.830 1.00 91.75 197 LEU A CA 1
ATOM 1563 C C . LEU A 1 197 ? -2.507 -4.799 -33.999 1.00 91.75 197 LEU A C 1
ATOM 1565 O O . LEU A 1 197 ? -2.546 -5.061 -32.799 1.00 91.75 197 LEU A O 1
ATOM 1569 N N . THR A 1 198 ? -1.377 -4.584 -34.667 1.00 91.62 198 THR A N 1
ATOM 1570 C CA . THR A 1 198 ? -0.024 -4.494 -34.106 1.00 91.62 198 THR A CA 1
ATOM 1571 C C . THR A 1 198 ? 0.352 -3.067 -33.694 1.00 91.62 198 THR A C 1
ATOM 1573 O O . THR A 1 198 ? -0.274 -2.100 -34.128 1.00 91.62 198 THR A O 1
ATOM 1576 N N . ALA A 1 199 ? 1.443 -2.907 -32.935 1.00 88.06 199 ALA A N 1
ATOM 1577 C CA . ALA A 1 199 ? 2.017 -1.602 -32.589 1.00 88.06 199 ALA A CA 1
ATOM 1578 C C . ALA A 1 199 ? 2.482 -0.759 -33.800 1.00 88.06 199 ALA A C 1
ATOM 1580 O O . ALA A 1 199 ? 2.543 0.463 -33.709 1.00 88.06 199 ALA A O 1
ATOM 1581 N N . ASP A 1 200 ? 2.779 -1.364 -34.952 1.00 87.38 200 ASP A N 1
ATOM 1582 C CA . ASP A 1 200 ? 3.006 -0.623 -36.205 1.00 87.38 200 ASP A CA 1
ATOM 1583 C C . ASP A 1 200 ? 1.735 -0.452 -37.066 1.00 87.38 200 ASP A C 1
ATOM 1585 O O . ASP A 1 200 ? 1.794 0.068 -38.183 1.00 87.38 200 ASP A O 1
ATOM 1589 N N . GLY A 1 201 ? 0.566 -0.857 -36.560 1.00 87.75 201 GLY A N 1
ATOM 1590 C CA . GLY A 1 201 ? -0.733 -0.666 -37.203 1.00 87.75 201 GLY A CA 1
ATOM 1591 C C . GLY A 1 201 ? -1.025 -1.586 -38.390 1.00 87.75 201 GLY A C 1
ATOM 1592 O O . GLY A 1 201 ? -1.936 -1.304 -39.164 1.00 87.75 201 GLY A O 1
ATOM 1593 N N . HIS A 1 202 ? -0.275 -2.666 -38.593 1.00 91.31 202 HIS A N 1
ATOM 1594 C CA . HIS A 1 202 ? -0.696 -3.700 -39.535 1.00 91.31 202 HIS A CA 1
ATOM 1595 C C . HIS A 1 202 ? -1.856 -4.526 -38.961 1.00 91.31 202 HIS A C 1
ATOM 1597 O O . HIS A 1 202 ? -1.953 -4.757 -37.757 1.00 91.31 202 HIS A O 1
ATOM 1603 N N . VAL A 1 203 ? -2.721 -5.007 -39.854 1.00 91.62 203 VAL A N 1
ATOM 1604 C CA . VAL A 1 203 ? -3.791 -5.951 -39.513 1.00 91.62 203 VAL A CA 1
ATOM 1605 C C . VAL A 1 203 ? -3.214 -7.355 -39.344 1.00 91.62 203 VAL A C 1
ATOM 1607 O O . VAL A 1 203 ? -2.526 -7.851 -40.234 1.00 91.62 203 VAL A O 1
ATOM 1610 N N . TRP A 1 204 ? -3.529 -7.995 -38.222 1.00 91.88 204 TRP A N 1
ATOM 1611 C CA . TRP A 1 204 ? -3.139 -9.367 -37.899 1.00 91.88 204 TRP A CA 1
ATOM 1612 C C . TRP A 1 204 ? -3.898 -10.416 -38.745 1.00 91.88 204 TRP A C 1
ATOM 1614 O O . TRP A 1 204 ? -5.068 -10.193 -39.080 1.00 91.88 204 TRP A O 1
ATOM 1624 N N . PRO A 1 205 ? -3.291 -11.581 -39.056 1.00 90.12 205 PRO A N 1
ATOM 1625 C CA . PRO A 1 205 ? -1.881 -11.933 -38.856 1.00 90.12 205 PRO A CA 1
ATOM 1626 C C . PRO A 1 205 ? -0.974 -11.322 -39.935 1.00 90.12 205 PRO A C 1
ATOM 1628 O O . PRO A 1 205 ? -1.322 -11.290 -41.116 1.00 90.12 205 PRO A O 1
ATOM 1631 N N . ALA A 1 206 ? 0.217 -10.864 -39.538 1.00 85.25 206 ALA A N 1
ATOM 1632 C CA . ALA A 1 206 ? 1.158 -10.188 -40.429 1.00 85.25 206 ALA A CA 1
ATOM 1633 C C . ALA A 1 206 ? 2.626 -10.536 -40.123 1.00 85.25 206 ALA A C 1
ATOM 1635 O O . ALA A 1 206 ? 3.171 -10.213 -39.068 1.00 85.25 206 ALA A O 1
ATOM 1636 N N . GLN A 1 207 ? 3.297 -11.152 -41.101 1.00 81.75 207 GLN A N 1
ATOM 1637 C CA . GLN A 1 207 ? 4.682 -11.618 -40.964 1.00 81.75 207 GLN A CA 1
ATOM 1638 C C . GLN A 1 207 ? 5.710 -10.474 -40.927 1.00 81.75 207 GLN A C 1
ATOM 1640 O O . GLN A 1 207 ? 6.716 -10.578 -40.232 1.00 81.75 207 GLN A O 1
ATOM 1645 N N . ASN A 1 208 ? 5.435 -9.378 -41.642 1.00 83.12 208 ASN A N 1
ATOM 1646 C CA . ASN A 1 208 ? 6.314 -8.208 -41.762 1.00 83.12 208 ASN A CA 1
ATOM 1647 C C . ASN A 1 208 ? 5.863 -7.041 -40.858 1.00 83.12 208 ASN A C 1
ATOM 1649 O O . ASN A 1 208 ? 6.060 -5.880 -41.213 1.00 83.12 208 ASN A O 1
ATOM 1653 N N . ALA A 1 209 ? 5.210 -7.348 -39.735 1.00 85.81 209 ALA A N 1
ATOM 1654 C CA . ALA A 1 209 ? 4.669 -6.366 -38.800 1.00 85.81 209 ALA A CA 1
ATOM 1655 C C . ALA A 1 209 ? 5.295 -6.499 -37.410 1.00 85.81 209 ALA A C 1
ATOM 1657 O O . ALA A 1 209 ? 5.554 -7.614 -36.955 1.00 85.81 209 ALA A O 1
ATOM 1658 N N . SER A 1 210 ? 5.489 -5.370 -36.731 1.00 87.25 210 SER A N 1
ATOM 1659 C CA . SER A 1 210 ? 6.034 -5.305 -35.374 1.00 87.25 210 SER A CA 1
ATOM 1660 C C . SER A 1 210 ? 4.946 -5.155 -34.311 1.00 87.25 210 SER A C 1
ATOM 1662 O O . SER A 1 210 ? 4.195 -4.179 -34.298 1.00 87.25 210 SER A O 1
ATOM 1664 N N . THR A 1 211 ? 4.930 -6.082 -33.355 1.00 89.88 211 THR A N 1
ATOM 1665 C CA . THR A 1 211 ? 4.240 -5.927 -32.063 1.00 89.88 211 THR A CA 1
ATOM 1666 C C . THR A 1 211 ? 4.999 -5.015 -31.093 1.00 89.88 211 THR A C 1
ATOM 1668 O O . THR A 1 211 ? 4.412 -4.550 -30.125 1.00 89.88 211 THR A O 1
ATOM 1671 N N . GLU A 1 212 ? 6.284 -4.729 -31.331 1.00 90.19 212 GLU A N 1
ATOM 1672 C CA . GLU A 1 212 ? 7.088 -3.846 -30.478 1.00 90.19 212 GLU A CA 1
ATOM 1673 C C . GLU A 1 212 ? 6.762 -2.364 -30.749 1.00 90.19 212 GLU A C 1
ATOM 1675 O O . GLU A 1 212 ? 7.018 -1.852 -31.845 1.00 90.19 212 GLU A O 1
ATOM 1680 N N . GLY A 1 213 ? 6.248 -1.665 -29.730 1.00 86.62 213 GLY A N 1
ATOM 1681 C CA . GLY A 1 213 ? 5.964 -0.226 -29.769 1.00 86.62 213 GLY A CA 1
ATOM 1682 C C . GLY A 1 213 ? 7.182 0.646 -29.447 1.00 86.62 213 GLY A C 1
ATOM 1683 O O . GLY A 1 213 ? 7.374 1.682 -30.075 1.00 86.62 213 GLY A O 1
ATOM 1684 N N . VAL A 1 214 ? 8.030 0.205 -28.514 1.00 90.56 214 VAL A N 1
ATOM 1685 C CA . VAL A 1 214 ? 9.391 0.712 -28.220 1.00 90.56 214 VAL A CA 1
ATOM 1686 C C . VAL A 1 214 ? 10.235 -0.462 -27.706 1.00 90.56 214 VAL A C 1
ATOM 1688 O O . VAL A 1 214 ? 9.634 -1.436 -27.248 1.00 90.56 214 VAL A O 1
ATOM 1691 N N . PRO A 1 215 ? 11.582 -0.396 -27.720 1.00 89.50 215 PRO A N 1
ATOM 1692 C CA . PRO A 1 215 ? 12.449 -1.498 -27.303 1.00 89.50 215 PRO A CA 1
ATOM 1693 C C . PRO A 1 215 ? 11.965 -2.276 -26.071 1.00 89.50 215 PRO A C 1
ATOM 1695 O O . PRO A 1 215 ? 11.812 -1.723 -24.976 1.00 89.50 215 PRO A O 1
ATOM 1698 N N . PHE A 1 216 ? 11.730 -3.575 -26.276 1.00 89.75 216 PHE A N 1
ATOM 1699 C CA . PHE A 1 216 ? 11.288 -4.545 -25.262 1.00 89.75 216 PHE A CA 1
ATOM 1700 C C . PHE A 1 216 ? 9.893 -4.313 -24.642 1.00 89.75 216 PHE A C 1
ATOM 1702 O O . PHE A 1 216 ? 9.574 -4.916 -23.609 1.00 89.75 216 PHE A O 1
ATOM 1709 N N . TYR A 1 217 ? 9.058 -3.465 -25.251 1.00 91.50 217 TYR A N 1
ATOM 1710 C CA . TYR A 1 217 ? 7.670 -3.217 -24.857 1.00 91.50 217 TYR A CA 1
ATOM 1711 C C . TYR A 1 217 ? 6.732 -3.401 -26.056 1.00 91.50 217 TYR A C 1
ATOM 1713 O O . TYR A 1 217 ? 6.794 -2.666 -27.047 1.00 91.50 217 TYR A O 1
ATOM 1721 N N . HIS A 1 218 ? 5.852 -4.394 -25.952 1.00 93.50 218 HIS A N 1
ATOM 1722 C CA . HIS A 1 218 ? 4.957 -4.812 -27.020 1.00 93.50 218 HIS A CA 1
ATOM 1723 C C . HIS A 1 218 ? 3.516 -4.401 -26.730 1.00 93.50 218 HIS A C 1
ATOM 1725 O O . HIS A 1 218 ? 3.042 -4.478 -25.593 1.00 93.50 218 HIS A O 1
ATOM 1731 N N . TRP A 1 219 ? 2.826 -3.991 -27.789 1.00 92.75 219 TRP A N 1
ATOM 1732 C CA . TRP A 1 219 ? 1.452 -3.511 -27.770 1.00 92.75 219 TRP A CA 1
ATOM 1733 C C . TRP A 1 219 ? 0.681 -4.095 -28.952 1.00 92.75 219 TRP A C 1
ATOM 1735 O O . TRP A 1 219 ? 1.192 -4.213 -30.070 1.00 92.75 219 TRP A O 1
ATOM 1745 N N . SER A 1 220 ? -0.575 -4.439 -28.705 1.00 93.50 220 SER A N 1
ATOM 1746 C CA . SER A 1 220 ? -1.525 -4.863 -29.726 1.00 93.50 220 SER A CA 1
ATOM 1747 C C . SER A 1 220 ? -2.941 -4.490 -29.303 1.00 93.50 220 SER A C 1
ATOM 1749 O O . SER A 1 220 ? -3.245 -4.432 -28.111 1.00 93.50 220 SER A O 1
ATOM 1751 N N . GLU A 1 221 ? -3.807 -4.259 -30.284 1.00 94.31 221 GLU A N 1
ATOM 1752 C CA . GLU A 1 221 ? -5.247 -4.103 -30.082 1.00 94.31 221 GLU A CA 1
ATOM 1753 C C . GLU A 1 221 ? -5.955 -5.334 -30.675 1.00 94.31 221 GLU A C 1
ATOM 1755 O O . GLU A 1 221 ? -6.253 -5.338 -31.875 1.00 94.31 221 GLU A O 1
ATOM 1760 N N . PRO A 1 222 ? -6.219 -6.395 -29.886 1.00 95.56 222 PRO A N 1
ATOM 1761 C CA . PRO A 1 222 ? -7.126 -7.475 -30.270 1.00 95.56 222 PRO A CA 1
ATOM 1762 C C . PRO A 1 222 ? -8.476 -6.967 -30.793 1.00 95.56 222 PRO A C 1
ATOM 1764 O O . PRO A 1 222 ? -8.937 -7.419 -31.837 1.00 95.56 222 PRO A O 1
ATOM 1767 N N . ILE A 1 223 ? -9.074 -5.970 -30.126 1.00 96.44 223 ILE A N 1
ATOM 1768 C CA . ILE A 1 223 ? -10.309 -5.303 -30.568 1.00 96.44 223 ILE A CA 1
ATOM 1769 C C . ILE A 1 223 ? -10.066 -3.783 -30.609 1.00 96.44 223 ILE A C 1
ATOM 1771 O O . ILE A 1 223 ? -10.281 -3.111 -29.598 1.00 96.44 223 ILE A O 1
ATOM 1775 N N . PRO A 1 224 ? -9.646 -3.212 -31.761 1.00 93.62 224 PRO A N 1
ATOM 1776 C CA . PRO A 1 224 ? -9.323 -1.785 -31.863 1.00 93.62 224 PRO A CA 1
ATOM 1777 C C . PRO A 1 224 ? -10.527 -0.841 -31.785 1.00 93.62 224 PRO A C 1
ATOM 1779 O O . PRO A 1 224 ? -10.353 0.340 -31.505 1.00 93.62 224 PRO A O 1
ATOM 1782 N N . ALA A 1 225 ? -11.741 -1.326 -32.062 1.00 94.00 225 ALA A N 1
ATOM 1783 C CA . ALA A 1 225 ? -12.980 -0.830 -31.459 1.00 94.00 225 ALA A CA 1
ATOM 1784 C C . ALA A 1 225 ? -14.136 -1.802 -31.736 1.00 94.00 225 ALA A C 1
ATOM 1786 O O . ALA A 1 225 ? -14.180 -2.441 -32.791 1.00 94.00 225 ALA A O 1
ATOM 1787 N N . GLY A 1 226 ? -15.116 -1.851 -30.839 1.00 94.62 226 GLY A N 1
ATOM 1788 C CA . GLY A 1 226 ? -16.326 -2.649 -30.988 1.00 94.62 226 GLY A CA 1
ATOM 1789 C C . GLY A 1 226 ? -17.565 -2.021 -30.355 1.00 94.62 226 GLY A C 1
ATOM 1790 O O . GLY A 1 226 ? -17.470 -1.076 -29.571 1.00 94.62 226 GLY A O 1
ATOM 1791 N N . ASP A 1 227 ? -18.727 -2.578 -30.698 1.00 96.81 227 ASP A N 1
ATOM 1792 C CA . ASP A 1 227 ? -19.977 -2.348 -29.971 1.00 96.81 227 ASP A CA 1
ATOM 1793 C C . ASP A 1 227 ? -19.895 -2.996 -28.587 1.00 96.81 227 ASP A C 1
ATOM 1795 O O . ASP A 1 227 ? -19.443 -4.136 -28.458 1.00 96.81 227 ASP A O 1
ATOM 1799 N N . VAL A 1 228 ? -20.359 -2.280 -27.565 1.00 97.44 228 VAL A N 1
ATOM 1800 C CA . VAL A 1 228 ? -20.299 -2.711 -26.165 1.00 97.44 228 VAL A CA 1
ATOM 1801 C C . VAL A 1 228 ? -21.704 -2.839 -25.578 1.00 97.44 228 VAL A C 1
ATOM 1803 O O . VAL A 1 228 ? -22.479 -1.881 -25.604 1.00 97.44 228 VAL A O 1
ATOM 1806 N N . ASP A 1 229 ? -21.997 -4.003 -24.996 1.00 97.12 229 ASP A N 1
ATOM 1807 C CA . ASP A 1 229 ? -23.147 -4.271 -24.124 1.00 97.12 229 ASP A CA 1
ATOM 1808 C C . ASP A 1 229 ? -22.633 -4.478 -22.682 1.00 97.12 229 ASP A C 1
ATOM 1810 O O . ASP A 1 229 ? -21.870 -5.412 -22.421 1.00 97.12 229 ASP A O 1
ATOM 1814 N N . VAL A 1 230 ? -23.056 -3.632 -21.735 1.00 96.81 230 VAL A N 1
ATOM 1815 C CA . VAL A 1 230 ? -22.780 -3.781 -20.291 1.00 96.81 230 VAL A CA 1
ATOM 1816 C C . VAL A 1 230 ? -24.058 -4.206 -19.571 1.00 96.81 230 VAL A C 1
ATOM 1818 O O . VAL A 1 230 ? -25.065 -3.507 -19.678 1.00 96.81 230 VAL A O 1
ATOM 1821 N N . ASP A 1 231 ? -24.003 -5.291 -18.794 1.00 96.19 231 ASP A N 1
ATOM 1822 C CA . ASP A 1 231 ? -25.039 -5.683 -17.827 1.00 96.19 231 ASP A CA 1
ATOM 1823 C C . ASP A 1 231 ? -24.374 -6.126 -16.512 1.00 96.19 231 ASP A C 1
ATOM 1825 O O . ASP A 1 231 ? -23.937 -7.270 -16.352 1.00 96.19 231 ASP A O 1
ATOM 1829 N N . VAL A 1 232 ? -24.201 -5.171 -15.590 1.00 95.75 232 VAL A N 1
ATOM 1830 C CA . VAL A 1 232 ? -23.427 -5.348 -14.352 1.00 95.75 232 VAL A CA 1
ATOM 1831 C C . VAL A 1 232 ? -24.165 -4.739 -13.160 1.00 95.75 232 VAL A C 1
ATOM 1833 O O . VAL A 1 232 ? -24.610 -3.599 -13.200 1.00 95.75 232 VAL A O 1
ATOM 1836 N N . VAL A 1 233 ? -24.244 -5.462 -12.046 1.00 95.56 233 VAL A N 1
ATOM 1837 C CA . VAL A 1 233 ? -24.729 -4.965 -10.754 1.00 95.56 233 VAL A CA 1
ATOM 1838 C C . VAL A 1 233 ? -23.536 -4.586 -9.877 1.00 95.56 233 VAL A C 1
ATOM 1840 O O . VAL A 1 233 ? -22.700 -5.428 -9.556 1.00 95.56 233 VAL A O 1
ATOM 1843 N N . ILE A 1 234 ? -23.475 -3.322 -9.454 1.00 92.88 234 ILE A N 1
ATOM 1844 C CA . ILE A 1 234 ? -22.429 -2.769 -8.583 1.00 92.88 234 ILE A CA 1
ATOM 1845 C C . ILE A 1 234 ? -23.078 -2.336 -7.266 1.00 92.88 234 ILE A C 1
ATOM 1847 O O . ILE A 1 234 ? -23.874 -1.395 -7.251 1.00 92.88 234 ILE A O 1
ATOM 1851 N N . LYS A 1 235 ? -22.739 -3.002 -6.154 1.00 90.56 235 LYS A N 1
ATOM 1852 C CA . LYS A 1 235 ? -23.272 -2.726 -4.799 1.00 90.56 235 LYS A CA 1
ATOM 1853 C C . LYS A 1 235 ? -24.804 -2.563 -4.813 1.00 90.56 235 LYS A C 1
ATOM 1855 O O . LYS A 1 235 ? -25.342 -1.500 -4.496 1.00 90.56 235 LYS A O 1
ATOM 1860 N N . ASP A 1 236 ? -25.462 -3.629 -5.276 1.00 86.56 236 ASP A N 1
ATOM 1861 C CA . ASP A 1 236 ? -26.914 -3.795 -5.466 1.00 86.56 236 ASP A CA 1
ATOM 1862 C C . ASP A 1 236 ? -27.594 -2.819 -6.450 1.00 86.56 236 ASP A C 1
ATOM 1864 O O . ASP A 1 236 ? -28.823 -2.746 -6.512 1.00 86.56 236 ASP A O 1
ATOM 1868 N N . LYS A 1 237 ? -26.824 -2.079 -7.260 1.00 89.56 237 LYS A N 1
ATOM 1869 C CA . LYS A 1 237 ? -27.353 -1.161 -8.283 1.00 89.56 237 LYS A CA 1
ATOM 1870 C C . LYS A 1 237 ? -27.027 -1.665 -9.690 1.00 89.56 237 LYS A C 1
ATOM 1872 O O . LYS A 1 237 ? -25.846 -1.841 -9.984 1.00 89.56 237 LYS A O 1
ATOM 1877 N N . PRO A 1 238 ? -28.023 -1.865 -10.571 1.00 92.31 238 PRO A N 1
ATOM 1878 C CA . PRO A 1 238 ? -27.761 -2.213 -11.960 1.00 92.31 238 PRO A CA 1
ATOM 1879 C C . PRO A 1 238 ? -27.150 -1.025 -12.715 1.00 92.31 238 PRO A C 1
ATOM 1881 O O . PRO A 1 238 ? -27.636 0.105 -12.634 1.00 92.31 238 PRO A O 1
ATOM 1884 N N . LEU A 1 239 ? -26.101 -1.318 -13.471 1.00 92.81 239 LEU A N 1
ATOM 1885 C CA . LEU A 1 239 ? -25.460 -0.490 -14.477 1.00 92.81 239 LEU A CA 1
ATOM 1886 C C . LEU A 1 239 ? -25.619 -1.228 -15.809 1.00 92.81 239 LEU A C 1
ATOM 1888 O O . LEU A 1 239 ? -24.944 -2.224 -16.061 1.00 92.81 239 LEU A O 1
ATOM 1892 N N . VAL A 1 240 ? -26.539 -0.744 -16.641 1.00 94.94 240 VAL A N 1
ATOM 1893 C CA . VAL A 1 240 ? -26.836 -1.328 -17.953 1.00 94.94 240 VAL A CA 1
ATOM 1894 C C . VAL A 1 240 ? -26.728 -0.228 -18.997 1.00 94.94 240 VAL A C 1
ATOM 1896 O O . VAL A 1 240 ? -27.475 0.751 -18.932 1.00 94.94 240 VAL A O 1
ATOM 1899 N N . PHE A 1 241 ? -25.795 -0.358 -19.940 1.00 95.00 241 PHE A N 1
ATOM 1900 C CA . PHE A 1 241 ? -25.623 0.616 -21.019 1.00 95.00 241 PHE A CA 1
ATOM 1901 C C . PHE A 1 241 ? -25.085 -0.010 -22.307 1.00 95.00 241 PHE A C 1
ATOM 1903 O O . PHE A 1 241 ? -24.552 -1.119 -22.314 1.00 95.00 241 PHE A O 1
ATOM 1910 N N . ARG A 1 242 ? -25.221 0.749 -23.400 1.00 96.25 242 ARG A N 1
ATOM 1911 C CA . ARG A 1 242 ? -24.584 0.488 -24.693 1.00 96.25 242 ARG A CA 1
ATOM 1912 C C . ARG A 1 242 ? -23.644 1.614 -25.084 1.00 96.25 242 ARG A C 1
ATOM 1914 O O . ARG A 1 242 ? -23.840 2.758 -24.667 1.00 96.25 242 ARG A O 1
ATOM 1921 N N . GLY A 1 243 ? -22.653 1.285 -25.899 1.00 95.31 243 GLY A N 1
ATOM 1922 C CA . GLY A 1 243 ? -21.730 2.257 -26.467 1.00 95.31 243 GLY A CA 1
ATOM 1923 C C . GLY A 1 243 ? -20.600 1.591 -27.240 1.00 95.31 243 GLY A C 1
ATOM 1924 O O . GLY A 1 243 ? -20.819 0.586 -27.914 1.00 95.31 243 GLY A O 1
ATOM 1925 N N . MET A 1 244 ? -19.402 2.160 -27.136 1.00 95.00 244 MET A N 1
ATOM 1926 C CA . MET A 1 244 ? -18.200 1.703 -27.835 1.00 95.00 244 MET A CA 1
ATOM 1927 C C . MET A 1 244 ? -17.067 1.395 -26.855 1.00 95.00 244 MET A C 1
ATOM 1929 O O . MET A 1 244 ? -17.026 1.948 -25.761 1.00 95.00 244 MET A O 1
ATOM 1933 N N . GLY A 1 245 ? -16.123 0.554 -27.256 1.00 95.25 245 GLY A N 1
ATOM 1934 C CA . GLY A 1 245 ? -14.975 0.173 -26.432 1.00 95.25 245 GLY A CA 1
ATOM 1935 C C . GLY A 1 245 ? -14.009 -0.718 -27.192 1.00 95.25 245 GLY A C 1
ATOM 1936 O O . GLY A 1 245 ? -14.109 -0.815 -28.416 1.00 95.25 245 GLY A O 1
ATOM 1937 N N . GLY A 1 246 ? -13.090 -1.371 -26.491 1.00 96.19 246 GLY A N 1
ATOM 1938 C CA . GLY A 1 246 ? -12.091 -2.231 -27.115 1.00 96.19 246 GLY A CA 1
ATOM 1939 C C . GLY A 1 246 ? -11.379 -3.171 -26.149 1.00 96.19 246 GLY A C 1
ATOM 1940 O O . GLY A 1 246 ? -11.681 -3.231 -24.956 1.00 96.19 246 GLY A O 1
ATOM 1941 N N . HIS A 1 247 ? -10.435 -3.920 -26.709 1.00 96.75 247 HIS A N 1
ATOM 1942 C CA . HIS A 1 247 ? -9.538 -4.803 -25.977 1.00 96.75 247 HIS A CA 1
ATOM 1943 C C . HIS A 1 247 ? -8.103 -4.570 -26.452 1.00 96.75 247 HIS A C 1
ATOM 1945 O O . HIS A 1 247 ? -7.827 -4.613 -27.655 1.00 96.75 247 HIS A O 1
ATOM 1951 N N . GLU A 1 248 ? -7.215 -4.335 -25.490 1.00 94.88 248 GLU A N 1
ATOM 1952 C CA . GLU A 1 248 ? -5.794 -4.062 -25.659 1.00 94.88 248 GLU A CA 1
ATOM 1953 C C . GLU A 1 248 ? -4.947 -5.104 -24.904 1.00 94.88 248 GLU A C 1
ATOM 1955 O O . GLU A 1 248 ? -5.346 -5.642 -23.864 1.00 94.88 248 GLU A O 1
ATOM 1960 N N . ARG A 1 249 ? -3.770 -5.424 -25.446 1.00 94.88 249 ARG A N 1
ATOM 1961 C CA . ARG A 1 249 ? -2.942 -6.554 -25.005 1.00 94.88 249 ARG A CA 1
ATOM 1962 C C . ARG A 1 249 ? -1.465 -6.176 -25.029 1.00 94.88 249 ARG A C 1
ATOM 1964 O O . ARG A 1 249 ? -0.921 -5.850 -26.089 1.00 94.88 249 ARG A O 1
ATOM 1971 N N . PHE A 1 250 ? -0.817 -6.262 -23.864 1.00 92.75 250 PHE A N 1
ATOM 1972 C CA . PHE A 1 250 ? 0.559 -5.794 -23.649 1.00 92.75 250 PHE A CA 1
ATOM 1973 C C . PHE A 1 250 ? 1.445 -6.885 -23.056 1.00 92.75 250 PHE A C 1
ATOM 1975 O O . PHE A 1 250 ? 1.001 -7.681 -22.223 1.00 92.75 250 PHE A O 1
ATOM 1982 N N . TRP A 1 251 ? 2.722 -6.874 -23.425 1.00 93.69 251 TRP A N 1
ATOM 1983 C CA . TRP A 1 251 ? 3.763 -7.634 -22.736 1.00 93.69 251 TRP A CA 1
ATOM 1984 C C . TRP A 1 251 ? 5.119 -6.938 -22.865 1.00 93.69 251 TRP A C 1
ATOM 1986 O O . TRP A 1 251 ? 5.400 -6.264 -23.857 1.00 93.69 251 TRP A O 1
ATOM 1996 N N . SER A 1 252 ? 5.972 -7.071 -21.853 1.00 92.50 252 SER A N 1
ATOM 1997 C CA . SER A 1 252 ? 7.282 -6.413 -21.841 1.00 92.50 252 SER A CA 1
ATOM 1998 C C . SER A 1 252 ? 8.321 -7.189 -21.042 1.00 92.50 252 SER A C 1
ATOM 2000 O O . SER A 1 252 ? 7.999 -7.905 -20.092 1.00 92.50 252 SER A O 1
ATOM 2002 N N . ALA A 1 253 ? 9.594 -7.042 -21.421 1.00 87.69 253 ALA A N 1
ATOM 2003 C CA . ALA A 1 253 ? 10.709 -7.737 -20.762 1.00 87.69 253 ALA A CA 1
ATOM 2004 C C . ALA A 1 253 ? 11.162 -7.054 -19.459 1.00 87.69 253 ALA A C 1
ATOM 2006 O O . ALA A 1 253 ? 11.908 -7.650 -18.676 1.00 87.69 253 ALA A O 1
ATOM 2007 N N . PHE A 1 254 ? 10.692 -5.817 -19.257 1.00 85.81 254 PHE A N 1
ATOM 2008 C CA . PHE A 1 254 ? 10.961 -4.911 -18.143 1.00 85.81 254 PHE A CA 1
ATOM 2009 C C . PHE A 1 254 ? 9.680 -4.151 -17.763 1.00 85.81 254 PHE A C 1
ATOM 2011 O O . PHE A 1 254 ? 8.755 -4.033 -18.568 1.00 85.81 254 PHE A O 1
ATOM 2018 N N . SER A 1 255 ? 9.639 -3.582 -16.556 1.00 83.94 255 SER A N 1
ATOM 2019 C CA . SER A 1 255 ? 8.556 -2.691 -16.114 1.00 83.94 255 SER A CA 1
ATOM 2020 C C . SER A 1 255 ? 8.333 -1.502 -17.068 1.00 83.94 255 SER A C 1
ATOM 2022 O O . SER A 1 255 ? 9.290 -0.919 -17.580 1.00 83.94 255 SER A O 1
ATOM 2024 N N . TRP A 1 256 ? 7.078 -1.067 -17.223 1.00 81.19 256 TRP A N 1
ATOM 2025 C CA . TRP A 1 256 ? 6.671 0.086 -18.046 1.00 81.19 256 TRP A CA 1
ATOM 2026 C C . TRP A 1 256 ? 7.498 1.373 -17.814 1.00 81.19 256 TRP A C 1
ATOM 2028 O O . TRP A 1 256 ? 7.847 2.057 -18.772 1.00 81.19 256 TRP A O 1
ATOM 2038 N N . PHE A 1 257 ? 7.905 1.651 -16.566 1.00 78.62 257 PHE A N 1
ATOM 2039 C CA . PHE A 1 257 ? 8.740 2.794 -16.169 1.00 78.62 257 PHE A CA 1
ATOM 2040 C C . PHE A 1 257 ? 10.178 2.726 -16.713 1.00 78.62 257 PHE A C 1
ATOM 2042 O O . PHE A 1 257 ? 10.885 3.730 -16.696 1.00 78.62 257 PHE A O 1
ATOM 2049 N N . THR A 1 258 ? 10.635 1.544 -17.132 1.00 84.50 258 THR A N 1
ATOM 2050 C CA . THR A 1 258 ? 11.942 1.342 -17.766 1.00 84.50 258 THR A CA 1
ATOM 2051 C C . THR A 1 258 ? 11.851 1.607 -19.267 1.00 84.50 258 THR A C 1
ATOM 2053 O O . THR A 1 258 ? 12.738 2.257 -19.814 1.00 84.50 258 THR A O 1
ATOM 2056 N N . CYS A 1 259 ? 10.781 1.143 -19.923 1.00 86.56 259 CYS A N 1
ATOM 2057 C CA . CYS A 1 259 ? 10.616 1.215 -21.378 1.00 86.56 259 CYS A CA 1
ATOM 2058 C C . CYS A 1 259 ? 10.077 2.563 -21.889 1.00 86.56 259 CYS A C 1
ATOM 2060 O O . CYS A 1 259 ? 10.500 3.011 -22.953 1.00 86.56 259 CYS A O 1
ATOM 2062 N N . LEU A 1 260 ? 9.168 3.222 -21.157 1.00 89.19 260 LEU A N 1
ATOM 2063 C CA . LEU A 1 260 ? 8.390 4.370 -21.647 1.00 89.19 260 LEU A CA 1
ATOM 2064 C C . LEU A 1 260 ? 8.617 5.650 -20.829 1.00 89.19 260 LEU A C 1
ATOM 2066 O O . LEU A 1 260 ? 8.568 5.634 -19.601 1.00 89.19 260 LEU A O 1
ATOM 2070 N N . THR A 1 261 ? 8.768 6.785 -21.519 1.00 87.06 261 THR A N 1
ATOM 2071 C CA . THR A 1 261 ? 8.599 8.128 -20.924 1.00 87.06 261 THR A CA 1
ATOM 2072 C C . THR A 1 261 ? 7.184 8.662 -21.130 1.00 87.06 261 THR A C 1
ATOM 2074 O O . THR A 1 261 ? 6.622 9.298 -20.235 1.00 87.06 261 THR A O 1
ATOM 2077 N N . HIS A 1 262 ? 6.591 8.386 -22.294 1.00 86.00 262 HIS A N 1
ATOM 2078 C CA . HIS A 1 262 ? 5.235 8.784 -22.652 1.00 86.00 262 HIS A CA 1
ATOM 2079 C C . HIS A 1 262 ? 4.498 7.669 -23.400 1.00 86.00 262 HIS A C 1
ATOM 2081 O O . HIS A 1 262 ? 5.074 6.964 -24.228 1.00 86.00 262 HIS A O 1
ATOM 2087 N N . LEU A 1 263 ? 3.201 7.580 -23.119 1.00 88.19 263 LEU A N 1
ATOM 2088 C CA . LEU A 1 263 ? 2.203 6.787 -23.822 1.00 88.19 263 LEU A CA 1
ATOM 2089 C C . LEU A 1 263 ? 0.998 7.704 -24.065 1.00 88.19 263 LEU A C 1
ATOM 2091 O O . LEU A 1 263 ? 0.628 8.481 -23.181 1.00 88.19 263 LEU A O 1
ATOM 2095 N N . SER A 1 264 ? 0.385 7.624 -25.241 1.00 87.19 264 SER A N 1
ATOM 2096 C CA . SER A 1 264 ? -0.973 8.126 -25.460 1.00 87.19 264 SER A CA 1
ATOM 2097 C C . SER A 1 264 ? -1.709 7.223 -26.443 1.00 87.19 264 SER A C 1
ATOM 2099 O O . SER A 1 264 ? -1.084 6.687 -27.355 1.00 87.19 264 SER A O 1
ATOM 2101 N N . ALA A 1 265 ? -3.013 7.051 -26.237 1.00 88.44 265 ALA A N 1
ATOM 2102 C CA . ALA A 1 265 ? -3.906 6.282 -27.092 1.00 88.44 265 ALA A CA 1
ATOM 2103 C C . ALA A 1 265 ? -5.243 7.029 -27.225 1.00 88.44 265 ALA A C 1
ATOM 2105 O O . ALA A 1 265 ? -5.682 7.706 -26.290 1.00 88.44 265 ALA A O 1
ATOM 2106 N N . VAL A 1 266 ? -5.864 6.945 -28.401 1.00 88.25 266 VAL A N 1
ATOM 2107 C CA . VAL A 1 266 ? -7.137 7.583 -28.751 1.00 88.25 266 VAL A CA 1
ATOM 2108 C C . VAL A 1 266 ? -7.932 6.622 -29.633 1.00 88.25 266 VAL A C 1
ATOM 2110 O O . VAL A 1 266 ? -7.568 6.390 -30.786 1.00 88.25 266 VAL A O 1
ATOM 2113 N N . ARG A 1 267 ? -9.047 6.115 -29.100 1.00 89.81 267 ARG A N 1
ATOM 2114 C CA . ARG A 1 267 ? -10.039 5.291 -29.804 1.00 89.81 267 ARG A CA 1
ATOM 2115 C C . ARG A 1 267 ? -11.308 6.111 -30.042 1.00 89.81 267 ARG A C 1
ATOM 2117 O O . ARG A 1 267 ? -11.787 6.779 -29.128 1.00 89.81 267 ARG A O 1
ATOM 2124 N N . ALA A 1 268 ? -11.869 6.066 -31.249 1.00 89.12 268 ALA A N 1
ATOM 2125 C CA . ALA A 1 268 ? -13.125 6.743 -31.580 1.00 89.12 268 ALA A CA 1
ATOM 2126 C C . ALA A 1 268 ? -13.938 5.978 -32.637 1.00 89.12 268 ALA A C 1
ATOM 2128 O O . ALA A 1 268 ? -13.403 5.550 -33.660 1.00 89.12 268 ALA A O 1
ATOM 2129 N N . MET A 1 269 ? -15.253 5.871 -32.431 1.00 87.88 269 MET A N 1
ATOM 2130 C CA . MET A 1 269 ? -16.204 5.389 -33.437 1.00 87.88 269 MET A CA 1
ATOM 2131 C C . MET A 1 269 ? -17.041 6.551 -33.975 1.00 87.88 269 MET A C 1
ATOM 2133 O O . MET A 1 269 ? -17.654 7.301 -33.222 1.00 87.88 269 MET A O 1
ATOM 2137 N N . LEU A 1 270 ? -17.060 6.706 -35.299 1.00 84.38 270 LEU A N 1
ATOM 2138 C CA . LEU A 1 270 ? -17.700 7.819 -36.004 1.00 84.38 270 LEU A CA 1
ATOM 2139 C C . LEU A 1 270 ? -18.578 7.263 -37.134 1.00 84.38 270 LEU A C 1
ATOM 2141 O O . LEU A 1 270 ? -18.219 7.288 -38.311 1.00 84.38 270 LEU A O 1
ATOM 2145 N N . GLY A 1 271 ? -19.737 6.710 -36.767 1.00 85.56 271 GLY A N 1
ATOM 2146 C CA . GLY A 1 271 ? -20.647 6.041 -37.701 1.00 85.56 271 GLY A CA 1
ATOM 2147 C C . GLY A 1 271 ? -20.039 4.740 -38.257 1.00 85.56 271 GLY A C 1
ATOM 2148 O O . GLY A 1 271 ? -19.834 3.810 -37.477 1.00 85.56 271 GLY A O 1
ATOM 2149 N N . PRO A 1 272 ? -19.756 4.636 -39.573 1.00 85.88 272 PRO A N 1
ATOM 2150 C CA . PRO A 1 272 ? -19.094 3.468 -40.165 1.00 85.88 272 PRO A CA 1
ATOM 2151 C C . PRO A 1 272 ? -17.571 3.439 -39.940 1.00 85.88 272 PRO A C 1
ATOM 2153 O O . PRO A 1 272 ? -16.923 2.467 -40.331 1.00 85.88 272 PRO A O 1
ATOM 2156 N N . TYR A 1 273 ? -16.988 4.505 -39.379 1.00 87.88 273 TYR A N 1
ATOM 2157 C CA . TYR A 1 273 ? -15.544 4.628 -39.190 1.00 87.88 273 TYR A CA 1
ATOM 2158 C C . TYR A 1 273 ? -15.105 4.214 -37.780 1.00 87.88 273 TYR A C 1
ATOM 2160 O O . TYR A 1 273 ? -15.710 4.635 -36.792 1.00 87.88 273 TYR A O 1
ATOM 2168 N N . VAL A 1 274 ? -14.005 3.461 -37.703 1.00 91.56 274 VAL A N 1
ATOM 2169 C CA . VAL A 1 274 ? -13.237 3.213 -36.471 1.00 91.56 274 VAL A CA 1
ATOM 2170 C C . VAL A 1 274 ? -11.891 3.911 -36.624 1.00 91.56 274 VAL A C 1
ATOM 2172 O O . VAL A 1 274 ? -11.165 3.629 -37.574 1.00 91.56 274 VAL A O 1
ATOM 2175 N N . LEU A 1 275 ? -11.565 4.811 -35.703 1.00 91.50 275 LEU A N 1
ATOM 2176 C CA . LEU A 1 275 ? -10.288 5.513 -35.622 1.00 91.50 275 LEU A CA 1
ATOM 2177 C C . LEU A 1 275 ? -9.536 5.023 -34.383 1.00 91.50 275 LEU A C 1
ATOM 2179 O O . LEU A 1 275 ? -10.063 5.112 -33.274 1.00 91.50 275 LEU A O 1
ATOM 2183 N N . THR A 1 276 ? -8.307 4.555 -34.582 1.00 92.00 276 THR A N 1
ATOM 2184 C CA . THR A 1 276 ? -7.328 4.322 -33.513 1.00 92.00 276 THR A CA 1
ATOM 2185 C C . THR A 1 276 ? -6.062 5.123 -33.805 1.00 92.00 276 THR A C 1
ATOM 2187 O O . THR A 1 276 ? -5.670 5.315 -34.960 1.00 92.00 276 THR A O 1
ATOM 2190 N N . SER A 1 277 ? -5.455 5.657 -32.755 1.00 90.75 277 SER A N 1
ATOM 2191 C CA . SER A 1 277 ? -4.245 6.465 -32.814 1.00 90.75 277 SER A CA 1
ATOM 2192 C C . SER A 1 277 ? -3.493 6.315 -31.508 1.00 90.75 277 SER A C 1
ATOM 2194 O O . SER A 1 277 ? -4.009 6.710 -30.464 1.00 90.75 277 SER A O 1
ATOM 2196 N N . PHE A 1 278 ? -2.257 5.836 -31.556 1.00 90.25 278 PHE A N 1
ATOM 2197 C CA . PHE A 1 278 ? -1.424 5.705 -30.368 1.00 90.25 278 PHE A CA 1
ATOM 2198 C C . PHE A 1 278 ? 0.031 6.101 -30.630 1.00 90.25 278 PHE A C 1
ATOM 2200 O O . PHE A 1 278 ? 0.527 6.087 -31.759 1.00 90.25 278 PHE A O 1
ATOM 2207 N N . SER A 1 279 ? 0.706 6.519 -29.561 1.00 90.25 279 SER A N 1
ATOM 2208 C CA . SER A 1 279 ? 2.067 7.047 -29.587 1.00 90.25 279 SER A CA 1
ATOM 2209 C C . SER A 1 279 ? 2.857 6.583 -28.368 1.00 90.25 279 SER A C 1
ATOM 2211 O O . SER A 1 279 ? 2.436 6.817 -27.230 1.00 90.25 279 SER A O 1
ATOM 2213 N N . PHE A 1 280 ? 4.044 6.043 -28.601 1.00 91.44 280 PHE A N 1
ATOM 2214 C CA . PHE A 1 280 ? 5.011 5.687 -27.571 1.00 91.44 280 PHE A CA 1
ATOM 2215 C C . PHE A 1 280 ? 6.219 6.622 -27.646 1.00 91.44 280 PHE A C 1
ATOM 2217 O O . PHE A 1 280 ? 6.643 7.017 -28.732 1.00 91.44 280 PHE A O 1
ATOM 2224 N N . THR A 1 281 ? 6.820 6.957 -26.508 1.00 91.44 281 THR A N 1
ATOM 2225 C CA . THR A 1 281 ? 8.149 7.583 -26.458 1.00 91.44 281 THR A CA 1
ATOM 2226 C C . THR A 1 281 ? 9.057 6.752 -25.568 1.00 91.44 281 THR A C 1
ATOM 2228 O O . THR A 1 281 ? 8.759 6.532 -24.391 1.00 91.44 281 THR A O 1
ATOM 2231 N N . SER A 1 282 ? 10.157 6.274 -26.146 1.00 90.50 282 SER A N 1
ATOM 2232 C CA . SER A 1 282 ? 11.106 5.380 -25.488 1.00 90.50 282 SER A CA 1
ATOM 2233 C C . SER A 1 282 ? 11.832 6.101 -24.351 1.00 90.50 282 SER A C 1
ATOM 2235 O O . SER A 1 282 ? 12.172 7.283 -24.442 1.00 90.50 282 SER A O 1
ATOM 2237 N N . ASN A 1 283 ? 12.058 5.380 -23.257 1.00 89.31 283 ASN A N 1
ATOM 2238 C CA . ASN A 1 283 ? 12.956 5.775 -22.172 1.00 89.31 283 ASN A CA 1
ATOM 2239 C C . ASN A 1 283 ? 14.331 5.094 -22.297 1.00 89.31 283 ASN A C 1
ATOM 2241 O O . ASN A 1 283 ? 15.316 5.609 -21.778 1.00 89.31 283 ASN A O 1
ATOM 2245 N N . ILE A 1 284 ? 14.406 3.977 -23.030 1.00 85.81 284 ILE A N 1
ATOM 2246 C CA . ILE A 1 284 ? 15.649 3.232 -23.293 1.00 85.81 284 ILE A CA 1
ATOM 2247 C C . ILE A 1 284 ? 16.458 3.902 -24.412 1.00 85.81 284 ILE A C 1
ATOM 2249 O O . ILE A 1 284 ? 17.677 3.998 -24.307 1.00 85.81 284 ILE A O 1
ATOM 2253 N N . ASN A 1 285 ? 15.772 4.444 -25.426 1.00 88.56 285 ASN A N 1
ATOM 2254 C CA . ASN A 1 285 ? 16.361 5.215 -26.523 1.00 88.56 285 ASN A CA 1
ATOM 2255 C C . ASN A 1 285 ? 15.837 6.665 -26.470 1.00 88.56 285 ASN A C 1
ATOM 2257 O O . ASN A 1 285 ? 14.781 6.954 -27.041 1.00 88.56 285 ASN A O 1
ATOM 2261 N N . PRO A 1 286 ? 16.518 7.598 -25.777 1.00 81.81 286 PRO A N 1
ATOM 2262 C CA . PRO A 1 286 ? 16.009 8.954 -25.592 1.00 81.81 286 PRO A CA 1
ATOM 2263 C C . PRO A 1 286 ? 15.794 9.687 -26.924 1.00 81.81 286 PRO A C 1
ATOM 2265 O O . PRO A 1 286 ? 16.730 9.891 -27.694 1.00 81.81 286 PRO A O 1
ATOM 2268 N N . GLY A 1 287 ? 14.552 10.106 -27.174 1.00 79.62 287 GLY A N 1
ATOM 2269 C CA . GLY A 1 287 ? 14.136 10.763 -28.418 1.00 79.62 287 GLY A CA 1
ATOM 2270 C C . GLY A 1 287 ? 13.518 9.832 -29.467 1.00 79.62 287 GLY A C 1
ATOM 2271 O O . GLY A 1 287 ? 12.934 10.336 -30.423 1.00 79.62 287 GLY A O 1
ATOM 2272 N N . GLU A 1 288 ? 13.560 8.506 -29.290 1.00 88.31 288 GLU A N 1
ATOM 2273 C CA . GLU A 1 288 ? 12.781 7.591 -30.132 1.00 88.31 288 GLU A CA 1
ATOM 2274 C C . GLU A 1 288 ? 11.289 7.698 -29.777 1.00 88.31 288 GLU A C 1
ATOM 2276 O O . GLU A 1 288 ? 10.867 7.403 -28.655 1.00 88.31 288 GLU A O 1
ATOM 2281 N N . MET A 1 289 ? 10.485 8.111 -30.755 1.00 88.81 289 MET A N 1
ATOM 2282 C CA . MET A 1 289 ? 9.029 8.191 -30.680 1.00 88.81 289 MET A CA 1
ATOM 2283 C C . MET A 1 289 ? 8.454 7.372 -31.837 1.00 88.81 289 MET A C 1
ATOM 2285 O O . MET A 1 289 ? 8.849 7.578 -32.984 1.00 88.81 289 MET A O 1
ATOM 2289 N N . ARG A 1 290 ? 7.543 6.439 -31.542 1.00 90.44 290 ARG A N 1
ATOM 2290 C CA . ARG A 1 290 ? 6.804 5.674 -32.558 1.00 90.44 290 ARG A CA 1
ATOM 2291 C C . ARG A 1 290 ? 5.322 6.018 -32.454 1.00 90.44 290 ARG A C 1
ATOM 2293 O O . ARG A 1 290 ? 4.755 5.983 -31.363 1.00 90.44 290 ARG A O 1
ATOM 2300 N N . GLN A 1 291 ? 4.702 6.340 -33.584 1.00 91.12 291 GLN A N 1
ATOM 2301 C CA . GLN A 1 291 ? 3.271 6.625 -33.706 1.00 91.12 291 GLN A CA 1
ATOM 2302 C C . GLN A 1 291 ? 2.642 5.621 -34.674 1.00 91.12 291 GLN A C 1
ATOM 2304 O O . GLN A 1 291 ? 3.276 5.229 -35.652 1.00 91.12 291 GLN A O 1
ATOM 2309 N N . SER A 1 292 ? 1.383 5.263 -34.441 1.00 92.12 292 SER A N 1
ATOM 2310 C CA . SER A 1 292 ? 0.536 4.581 -35.417 1.00 92.12 292 SER A CA 1
ATOM 2311 C C . SER A 1 292 ? -0.856 5.206 -35.403 1.00 92.12 292 SER A C 1
ATOM 2313 O O . SER A 1 292 ? -1.412 5.460 -34.335 1.00 92.12 292 SER A O 1
ATOM 2315 N N . VAL A 1 293 ? -1.409 5.489 -36.583 1.00 91.81 293 VAL A N 1
ATOM 2316 C CA . VAL A 1 293 ? -2.753 6.055 -36.762 1.00 91.81 293 VAL A CA 1
ATOM 2317 C C . VAL A 1 293 ? -3.464 5.307 -37.881 1.00 91.81 293 VAL A C 1
ATOM 2319 O O . VAL A 1 293 ? -2.986 5.283 -39.018 1.00 91.81 293 VAL A O 1
ATOM 2322 N N . LEU A 1 294 ? -4.618 4.714 -37.572 1.00 91.94 294 LEU A N 1
ATOM 2323 C CA . LEU A 1 294 ? -5.448 3.977 -38.521 1.00 91.94 294 LEU A CA 1
ATOM 2324 C C . LEU A 1 294 ? -6.891 4.467 -38.529 1.00 91.94 294 LEU A C 1
ATOM 2326 O O . LEU A 1 294 ? -7.506 4.679 -37.486 1.00 91.94 294 LEU A O 1
ATOM 2330 N N . LEU A 1 295 ? -7.457 4.523 -39.733 1.00 91.50 295 LEU A N 1
ATOM 2331 C CA . LEU A 1 295 ? -8.894 4.642 -39.945 1.00 91.50 295 LEU A CA 1
ATOM 2332 C C . LEU A 1 295 ? -9.379 3.386 -40.666 1.00 91.50 295 LEU A C 1
ATOM 2334 O O . LEU A 1 295 ? -8.951 3.109 -41.788 1.00 91.50 295 LEU A O 1
ATOM 2338 N N . PHE A 1 296 ? -10.306 2.654 -40.058 1.00 89.81 296 PHE A N 1
ATOM 2339 C CA . PHE A 1 296 ? -11.137 1.686 -40.763 1.00 89.81 296 PHE A CA 1
ATOM 2340 C C . PHE A 1 296 ? -12.428 2.348 -41.222 1.00 89.81 296 PHE A C 1
ATOM 2342 O O . PHE A 1 296 ? -12.926 3.287 -40.597 1.00 89.81 296 PHE A O 1
ATOM 2349 N N . LYS A 1 297 ? -13.020 1.778 -42.264 1.00 89.06 297 LYS A N 1
ATOM 2350 C CA . LYS A 1 297 ? -14.411 1.982 -42.635 1.00 89.06 297 LYS A CA 1
ATOM 2351 C C . LYS A 1 297 ? -15.035 0.621 -42.913 1.00 89.06 297 LYS A C 1
ATOM 2353 O O . LYS A 1 297 ? -14.448 -0.170 -43.648 1.00 89.06 297 LYS A O 1
ATOM 2358 N N . ASP A 1 298 ? -16.207 0.352 -42.343 1.00 86.81 298 ASP A N 1
ATOM 2359 C CA . ASP A 1 298 ? -16.961 -0.886 -42.597 1.00 86.81 298 ASP A CA 1
ATOM 2360 C C . ASP A 1 298 ? -16.102 -2.166 -42.353 1.00 86.81 298 ASP A C 1
ATOM 2362 O O . ASP A 1 298 ? -16.175 -3.140 -43.100 1.00 86.81 298 ASP A O 1
ATOM 2366 N N . GLY A 1 299 ? -15.225 -2.143 -41.335 1.00 83.19 299 GLY A N 1
ATOM 2367 C CA . GLY A 1 299 ? -14.308 -3.243 -40.981 1.00 83.19 299 GLY A CA 1
ATOM 2368 C C . GLY A 1 299 ? -13.025 -3.372 -41.817 1.00 83.19 299 GLY A C 1
ATOM 2369 O O . GLY A 1 299 ? -12.211 -4.260 -41.550 1.00 83.19 299 GLY A O 1
ATOM 2370 N N . LEU A 1 300 ? -12.802 -2.500 -42.806 1.00 85.62 300 LEU A N 1
ATOM 2371 C CA . LEU A 1 300 ? -11.620 -2.512 -43.679 1.00 85.62 300 LEU A CA 1
ATOM 2372 C C . LEU A 1 300 ? -10.739 -1.272 -43.445 1.00 85.62 300 LEU A C 1
ATOM 2374 O O . LEU A 1 300 ? -11.282 -0.172 -43.346 1.00 85.62 300 LEU A O 1
ATOM 2378 N N . PRO A 1 301 ? -9.399 -1.398 -43.370 1.00 87.62 301 PRO A N 1
ATOM 2379 C CA . PRO A 1 301 ? -8.515 -0.242 -43.233 1.00 87.62 301 PRO A CA 1
ATOM 2380 C C . PRO A 1 301 ? -8.567 0.624 -44.501 1.00 87.62 301 PRO A C 1
ATOM 2382 O O . PRO A 1 301 ? -8.377 0.128 -45.611 1.00 87.62 301 PRO A O 1
ATOM 2385 N N . VAL A 1 302 ? -8.824 1.922 -44.329 1.00 88.81 302 VAL A N 1
ATOM 2386 C CA . VAL A 1 302 ? -8.877 2.937 -45.401 1.00 88.81 302 VAL A CA 1
ATOM 2387 C C . VAL A 1 302 ? -7.809 4.026 -45.255 1.00 88.81 302 VAL A C 1
ATOM 2389 O O . VAL A 1 302 ? -7.585 4.778 -46.198 1.00 88.81 302 VAL A O 1
ATOM 2392 N N . PHE A 1 303 ? -7.143 4.098 -44.101 1.00 89.44 303 PHE A N 1
ATOM 2393 C CA . PHE A 1 303 ? -5.941 4.894 -43.855 1.00 89.44 303 PHE A CA 1
ATOM 2394 C C . PHE A 1 303 ? -5.047 4.149 -42.862 1.00 89.44 303 PHE A C 1
ATOM 2396 O O . PHE A 1 303 ? -5.554 3.578 -41.893 1.00 89.44 303 PHE A O 1
ATOM 2403 N N . ARG A 1 304 ? -3.730 4.216 -43.069 1.00 89.94 304 ARG A N 1
ATOM 2404 C CA . ARG A 1 304 ? -2.700 3.833 -42.099 1.00 89.94 304 ARG A CA 1
ATOM 2405 C C . ARG A 1 304 ? -1.517 4.778 -42.252 1.00 89.94 304 ARG A C 1
ATOM 2407 O O . ARG A 1 304 ? -1.025 4.941 -43.364 1.00 89.94 304 ARG A O 1
ATOM 2414 N N . SER A 1 305 ? -1.005 5.297 -41.142 1.00 90.81 305 SER A N 1
ATOM 2415 C CA . SER A 1 305 ? 0.284 5.980 -41.122 1.00 90.81 305 SER A CA 1
ATOM 2416 C C . SER A 1 305 ? 1.047 5.759 -39.822 1.00 90.81 305 SER A C 1
ATOM 2418 O O . SER A 1 305 ? 0.464 5.776 -38.740 1.00 90.81 305 SER A O 1
ATOM 2420 N N . THR A 1 306 ? 2.366 5.622 -39.944 1.00 91.06 306 THR A N 1
ATOM 2421 C CA . THR A 1 306 ? 3.329 5.760 -38.842 1.00 91.06 306 THR A CA 1
ATOM 2422 C C . THR A 1 306 ? 4.172 7.038 -38.973 1.00 91.06 306 THR A C 1
ATOM 2424 O O . THR A 1 306 ? 5.109 7.241 -38.204 1.00 91.06 306 THR A O 1
ATOM 2427 N N . LEU A 1 307 ? 3.871 7.897 -39.958 1.00 89.06 307 LEU A N 1
ATOM 2428 C CA . LEU A 1 307 ? 4.572 9.158 -40.201 1.00 89.06 307 LEU A CA 1
ATOM 2429 C C . LEU A 1 307 ? 3.981 10.273 -39.333 1.00 89.06 307 LEU A C 1
ATOM 2431 O O . LEU A 1 307 ? 2.789 10.577 -39.411 1.00 89.06 307 LEU A O 1
ATOM 2435 N N . THR A 1 308 ? 4.850 10.884 -38.531 1.00 84.19 308 THR A N 1
ATOM 2436 C CA . THR A 1 308 ? 4.572 12.013 -37.629 1.00 84.19 308 THR A CA 1
ATOM 2437 C C . THR A 1 308 ? 4.808 13.380 -38.276 1.00 84.19 308 THR A C 1
ATOM 2439 O O . THR A 1 308 ? 4.335 14.391 -37.759 1.00 84.19 308 THR A O 1
ATOM 2442 N N . GLU A 1 309 ? 5.529 13.421 -39.400 1.00 87.81 309 GLU A N 1
ATOM 2443 C CA . GLU A 1 309 ? 5.848 14.628 -40.169 1.00 87.81 309 GLU A CA 1
ATOM 2444 C C . GLU A 1 309 ? 5.145 14.618 -41.544 1.00 87.81 309 GLU A C 1
ATOM 2446 O O . GLU A 1 309 ? 4.807 13.544 -42.052 1.00 87.81 309 GLU A O 1
ATOM 2451 N N . PRO A 1 310 ? 4.915 15.788 -42.176 1.00 87.75 310 PRO A N 1
ATOM 2452 C CA . PRO A 1 310 ? 4.301 15.862 -43.503 1.00 87.75 310 PRO A CA 1
ATOM 2453 C C . PRO A 1 310 ? 5.125 15.188 -44.612 1.00 87.75 310 PRO A C 1
ATOM 2455 O O . PRO A 1 310 ? 6.300 15.502 -44.791 1.00 87.75 310 PRO A O 1
ATOM 2458 N N . SER A 1 311 ? 4.477 14.348 -45.427 1.00 84.38 311 SER A N 1
ATOM 2459 C CA . SER A 1 311 ? 5.026 13.798 -46.680 1.00 84.38 311 SER A CA 1
ATOM 2460 C C . SER A 1 311 ? 4.255 14.326 -47.897 1.00 84.38 311 SER A C 1
ATOM 2462 O O . SER A 1 311 ? 3.039 14.517 -47.851 1.00 84.38 311 SER A O 1
ATOM 2464 N N . GLU A 1 312 ? 4.954 14.561 -49.011 1.00 82.19 312 GLU A N 1
ATOM 2465 C CA . GLU A 1 312 ? 4.334 14.892 -50.307 1.00 82.19 312 GLU A CA 1
ATOM 2466 C C . GLU A 1 312 ? 3.915 13.644 -51.107 1.00 82.19 312 GLU A C 1
ATOM 2468 O O . GLU A 1 312 ? 3.241 13.767 -52.131 1.00 82.19 312 GLU A O 1
ATOM 2473 N N . VAL A 1 313 ? 4.314 12.448 -50.659 1.00 82.38 313 VAL A N 1
ATOM 2474 C CA . VAL A 1 313 ? 4.153 11.180 -51.394 1.00 82.38 313 VAL A CA 1
ATOM 2475 C C . VAL A 1 313 ? 3.269 10.197 -50.627 1.00 82.38 313 VAL A C 1
ATOM 2477 O O . VAL A 1 313 ? 2.344 9.627 -51.206 1.00 82.38 313 VAL A O 1
ATOM 2480 N N . ASP A 1 314 ? 3.530 10.038 -49.331 1.00 85.62 314 ASP A N 1
ATOM 2481 C CA . ASP A 1 314 ? 2.949 9.000 -48.477 1.00 85.62 314 ASP A CA 1
ATOM 2482 C C . ASP A 1 314 ? 1.843 9.550 -47.569 1.00 85.62 314 ASP A C 1
ATOM 2484 O O . ASP A 1 314 ? 1.886 10.701 -47.131 1.00 85.62 314 ASP A O 1
ATOM 2488 N N . ASP A 1 315 ? 0.862 8.710 -47.242 1.00 87.38 315 ASP A N 1
ATOM 2489 C CA . ASP A 1 315 ? -0.214 9.065 -46.317 1.00 87.38 315 ASP A CA 1
ATOM 2490 C C . ASP A 1 315 ? 0.354 9.312 -44.895 1.00 87.38 315 ASP A C 1
ATOM 2492 O O . ASP A 1 315 ? 1.034 8.458 -44.312 1.00 87.38 315 ASP A O 1
ATOM 2496 N N . TYR A 1 316 ? 0.084 10.491 -44.319 1.00 88.94 316 TYR A N 1
ATOM 2497 C CA . TYR A 1 316 ? 0.663 10.944 -43.041 1.00 88.94 316 TYR A CA 1
ATOM 2498 C C . TYR A 1 316 ? -0.386 11.447 -42.040 1.00 88.94 316 TYR A C 1
ATOM 2500 O O . TYR A 1 316 ? -1.485 11.856 -42.430 1.00 88.94 316 TYR A O 1
ATOM 2508 N N . ALA A 1 317 ? -0.060 11.395 -40.741 1.00 88.88 317 ALA A N 1
ATOM 2509 C CA . ALA A 1 317 ? -0.981 11.745 -39.658 1.00 88.88 317 ALA A CA 1
ATOM 2510 C C . ALA A 1 317 ? -0.355 12.691 -38.623 1.00 88.88 317 ALA A C 1
ATOM 2512 O O . ALA A 1 317 ? 0.552 12.313 -37.878 1.00 88.88 317 ALA A O 1
ATOM 2513 N N . LEU A 1 318 ? -0.898 13.907 -38.516 1.00 89.12 318 LEU A N 1
ATOM 2514 C CA . LEU A 1 318 ? -0.485 14.871 -37.492 1.00 89.12 318 LEU A CA 1
ATOM 2515 C C . LEU A 1 318 ? -1.392 14.744 -36.261 1.00 89.12 318 LEU A C 1
ATOM 2517 O O . LEU A 1 318 ? -2.585 15.046 -36.338 1.00 89.12 318 LEU A O 1
ATOM 2521 N N . VAL A 1 319 ? -0.826 14.328 -35.124 1.00 87.44 319 VAL A N 1
ATOM 2522 C CA . VAL A 1 319 ? -1.532 14.202 -33.836 1.00 87.44 319 VAL A CA 1
ATOM 2523 C C . VAL A 1 319 ? -1.084 15.330 -32.904 1.00 87.44 319 VAL A C 1
ATOM 2525 O O . VAL A 1 319 ? -0.019 15.282 -32.292 1.00 87.44 319 VAL A O 1
ATOM 2528 N N . THR A 1 320 ? -1.898 16.381 -32.801 1.00 87.69 320 THR A N 1
ATOM 2529 C CA . THR A 1 320 ? -1.563 17.605 -32.052 1.00 87.69 320 THR A CA 1
ATOM 2530 C C . THR A 1 320 ? -2.328 17.681 -30.732 1.00 87.69 320 THR A C 1
ATOM 2532 O O . THR A 1 320 ? -3.551 17.544 -30.702 1.00 87.69 320 THR A O 1
ATOM 2535 N N . LYS A 1 321 ? -1.625 17.953 -29.625 1.00 88.38 321 LYS A N 1
ATOM 2536 C CA . LYS A 1 321 ? -2.246 18.219 -28.316 1.00 88.38 321 LYS A CA 1
ATOM 2537 C C . LYS A 1 321 ? -2.966 19.568 -28.319 1.00 88.38 321 LYS A C 1
ATOM 2539 O O . LYS A 1 321 ? -2.375 20.590 -28.661 1.00 88.38 321 LYS A O 1
ATOM 2544 N N . THR A 1 322 ? -4.224 19.578 -27.891 1.00 85.94 322 THR A N 1
ATOM 2545 C CA . THR A 1 322 ? -5.034 20.798 -27.746 1.00 85.94 322 THR A CA 1
ATOM 2546 C C . THR A 1 322 ? -5.069 21.265 -26.290 1.00 85.94 322 THR A C 1
ATOM 2548 O O . THR A 1 322 ? -4.915 20.466 -25.365 1.00 85.94 322 THR A O 1
ATOM 2551 N N . TYR A 1 323 ? -5.264 22.568 -26.086 1.00 87.75 323 TYR A N 1
ATOM 2552 C CA . TYR A 1 323 ? -5.234 23.216 -24.775 1.00 87.75 323 TYR A CA 1
ATOM 2553 C C . TYR A 1 323 ? -6.359 24.253 -24.667 1.00 87.75 323 TYR A C 1
ATOM 2555 O O . TYR A 1 323 ? -6.689 24.915 -25.650 1.00 87.75 323 TYR A O 1
ATOM 2563 N N . GLY A 1 324 ? -6.909 24.434 -23.462 1.00 78.25 324 GLY A N 1
ATOM 2564 C CA . GLY A 1 324 ? -7.940 25.444 -23.176 1.00 78.25 324 GLY A CA 1
ATOM 2565 C C . GLY A 1 324 ? -9.394 24.956 -23.238 1.00 78.25 324 GLY A C 1
ATOM 2566 O O . GLY A 1 324 ? -10.299 25.776 -23.102 1.00 78.25 324 GLY A O 1
ATOM 2567 N N . GLY A 1 325 ? -9.629 23.652 -23.411 1.00 77.25 325 GLY A N 1
ATOM 2568 C CA . GLY A 1 325 ? -10.944 23.031 -23.217 1.00 77.25 325 GLY A CA 1
ATOM 2569 C C . GLY A 1 325 ? -11.413 23.045 -21.753 1.00 77.25 325 GLY A C 1
ATOM 2570 O O . GLY A 1 325 ? -10.645 23.337 -20.835 1.00 77.25 325 GLY A O 1
ATOM 2571 N N . ALA A 1 326 ? -12.686 22.708 -21.526 1.00 74.00 326 ALA A N 1
ATOM 2572 C CA . ALA A 1 326 ? -13.340 22.819 -20.216 1.00 74.00 326 ALA A CA 1
ATOM 2573 C C . ALA A 1 326 ? -12.829 21.827 -19.146 1.00 74.00 326 ALA A C 1
ATOM 2575 O O . ALA A 1 326 ? -13.074 22.026 -17.955 1.00 74.00 326 ALA A O 1
ATOM 2576 N N . ILE A 1 327 ? -12.127 20.764 -19.554 1.00 70.25 327 ILE A N 1
ATOM 2577 C CA . ILE A 1 327 ? -11.615 19.699 -18.682 1.00 70.25 327 ILE A CA 1
ATOM 2578 C C . ILE A 1 327 ? -10.113 19.517 -18.943 1.00 70.25 327 ILE A C 1
ATOM 2580 O O . ILE A 1 327 ? -9.682 19.441 -20.090 1.00 70.25 327 ILE A O 1
ATOM 2584 N N . THR A 1 328 ? -9.318 19.428 -17.872 1.00 78.06 328 THR A N 1
ATOM 2585 C CA . THR A 1 328 ? -7.868 19.166 -17.910 1.00 78.06 328 THR A CA 1
ATOM 2586 C C . THR A 1 328 ? -7.462 18.247 -16.757 1.00 78.06 328 THR A C 1
ATOM 2588 O O . THR A 1 328 ? -8.064 18.281 -15.683 1.00 78.06 328 THR A O 1
ATOM 2591 N N . GLY A 1 329 ? -6.399 17.462 -16.945 1.00 70.00 329 GLY A N 1
ATOM 2592 C CA . GLY A 1 329 ? -5.858 16.580 -15.908 1.00 70.00 329 GLY A CA 1
ATOM 2593 C C . GLY A 1 329 ? -5.173 17.312 -14.742 1.00 70.00 329 GLY A C 1
ATOM 2594 O O . GLY A 1 329 ? -4.733 18.463 -14.847 1.00 70.00 329 GLY A O 1
ATOM 2595 N N . THR A 1 330 ? -5.007 16.609 -13.618 1.00 71.31 330 THR A N 1
ATOM 2596 C CA . THR A 1 330 ? -4.202 17.062 -12.464 1.00 71.31 330 THR A CA 1
ATOM 2597 C C . THR A 1 330 ? -2.692 16.994 -12.723 1.00 71.31 330 THR A C 1
ATOM 2599 O O . THR A 1 330 ? -1.946 17.740 -12.092 1.00 71.31 330 THR A O 1
ATOM 2602 N N . LEU A 1 331 ? -2.259 16.185 -13.698 1.00 76.44 331 LEU A N 1
ATOM 2603 C CA . LEU A 1 331 ? -0.865 15.919 -14.089 1.00 76.44 331 LEU A CA 1
ATOM 2604 C C . LEU A 1 331 ? -0.092 17.155 -14.605 1.00 76.44 331 LEU A C 1
ATOM 2606 O O . LEU A 1 331 ? -0.644 18.245 -14.741 1.00 76.44 331 LEU A O 1
ATOM 2610 N N . LYS A 1 332 ? 1.211 16.985 -14.879 1.00 77.25 332 LYS A N 1
ATOM 2611 C CA . LYS A 1 332 ? 2.122 18.056 -15.337 1.00 77.25 332 LYS A CA 1
ATOM 2612 C C . LYS A 1 332 ? 1.700 18.676 -16.675 1.00 77.25 332 LYS A C 1
ATOM 2614 O O . LYS A 1 332 ? 1.759 19.894 -16.815 1.00 77.25 332 LYS A O 1
ATOM 2619 N N . ASP A 1 333 ? 1.292 17.850 -17.637 1.00 79.44 333 ASP A N 1
ATOM 2620 C CA . ASP A 1 333 ? 0.715 18.310 -18.904 1.00 79.44 333 ASP A CA 1
ATOM 2621 C C . ASP A 1 333 ? -0.759 18.693 -18.691 1.00 79.44 333 ASP A C 1
ATOM 2623 O O . ASP A 1 333 ? -1.493 17.993 -17.990 1.00 79.44 333 ASP A O 1
ATOM 2627 N N . LYS A 1 334 ? -1.180 19.819 -19.275 1.00 84.69 334 LYS A N 1
ATOM 2628 C CA . LYS A 1 334 ? -2.538 20.387 -19.164 1.00 84.69 334 LYS A CA 1
ATOM 2629 C C . LYS A 1 334 ? -3.334 20.282 -20.466 1.00 84.69 334 LYS A C 1
ATOM 2631 O O . LYS A 1 334 ? -4.187 21.119 -20.750 1.00 84.69 334 LYS A O 1
ATOM 2636 N N . VAL A 1 335 ? -3.010 19.265 -21.263 1.00 83.88 335 VAL A N 1
ATOM 2637 C CA . VAL A 1 335 ? -3.737 18.881 -22.475 1.00 83.88 335 VAL A CA 1
ATOM 2638 C C . VAL A 1 335 ? -5.231 18.689 -22.180 1.00 83.88 335 VAL A C 1
ATOM 2640 O O . VAL A 1 335 ? -5.612 18.135 -21.147 1.00 83.88 335 VAL A O 1
ATOM 2643 N N . THR A 1 336 ? -6.072 19.161 -23.101 1.00 83.56 336 THR A N 1
ATOM 2644 C CA . THR A 1 336 ? -7.544 19.137 -23.013 1.00 83.56 336 THR A CA 1
ATOM 2645 C C . THR A 1 336 ? -8.192 18.388 -24.184 1.00 83.56 336 THR A C 1
ATOM 2647 O O . THR A 1 336 ? -9.354 18.620 -24.498 1.00 83.56 336 THR A O 1
ATOM 2650 N N . GLY A 1 337 ? -7.431 17.538 -24.877 1.00 83.12 337 GLY A N 1
ATOM 2651 C CA . GLY A 1 337 ? -7.871 16.746 -26.030 1.00 83.12 337 GLY A CA 1
ATOM 2652 C C . GLY A 1 337 ? -6.835 16.716 -27.153 1.00 83.12 337 GLY A C 1
ATOM 2653 O O . GLY A 1 337 ? -5.779 17.346 -27.040 1.00 83.12 337 GLY A O 1
ATOM 2654 N N . TYR A 1 338 ? -7.151 16.040 -28.256 1.00 85.12 338 TYR A N 1
ATOM 2655 C CA . TYR A 1 338 ? -6.261 15.886 -29.409 1.00 85.12 338 TYR A CA 1
ATOM 2656 C C . TYR A 1 338 ? -6.930 16.354 -30.713 1.00 85.12 338 TYR A C 1
ATOM 2658 O O . TYR A 1 338 ? -8.147 16.300 -30.875 1.00 85.12 338 TYR A O 1
ATOM 2666 N N . GLN A 1 339 ? -6.120 16.813 -31.662 1.00 86.25 339 GLN A N 1
ATOM 2667 C CA . GLN A 1 339 ? -6.514 17.109 -33.038 1.00 86.25 339 GLN A CA 1
ATOM 2668 C C . GLN A 1 339 ? -5.751 16.156 -33.955 1.00 86.25 339 GLN A C 1
ATOM 2670 O O . GLN A 1 339 ? -4.524 16.100 -33.881 1.00 86.25 339 GLN A O 1
ATOM 2675 N N . LEU A 1 340 ? -6.480 15.391 -34.773 1.00 86.31 340 LEU A N 1
ATOM 2676 C CA . LEU A 1 340 ? -5.914 14.382 -35.662 1.00 86.31 340 LEU A CA 1
ATOM 2677 C C . LEU A 1 340 ? -6.199 14.777 -37.112 1.00 86.31 340 LEU A C 1
ATOM 2679 O O . LEU A 1 340 ? -7.354 14.874 -37.534 1.00 86.31 340 LEU A O 1
ATOM 2683 N N . GLU A 1 341 ? -5.140 15.016 -37.877 1.00 86.50 341 GLU A N 1
ATOM 2684 C CA . GLU A 1 341 ? -5.235 15.376 -39.292 1.00 86.50 341 GLU A CA 1
ATOM 2685 C C . GLU A 1 341 ? -4.717 14.225 -40.149 1.00 86.50 341 GLU A C 1
ATOM 2687 O O . GLU A 1 341 ? -3.522 13.935 -40.151 1.00 86.50 341 GLU A O 1
ATOM 2692 N N . LEU A 1 342 ? -5.638 13.562 -40.855 1.00 87.69 342 LEU A N 1
ATOM 2693 C CA . LEU A 1 342 ? -5.349 12.444 -41.754 1.00 87.69 342 LEU A CA 1
ATOM 2694 C C . LEU A 1 342 ? -5.187 12.989 -43.178 1.00 87.69 342 LEU A C 1
ATOM 2696 O O . LEU A 1 342 ? -6.140 13.539 -43.750 1.00 87.69 342 LEU A O 1
ATOM 2700 N N . VAL A 1 343 ? -3.988 12.862 -43.747 1.00 85.06 343 VAL A N 1
ATOM 2701 C CA . VAL A 1 343 ? -3.642 13.470 -45.037 1.00 85.06 343 VAL A CA 1
ATOM 2702 C C . VAL A 1 343 ? -3.257 12.405 -46.056 1.00 85.06 343 VAL A C 1
ATOM 2704 O O . VAL A 1 343 ? -2.416 11.555 -45.792 1.00 85.06 343 VAL A O 1
ATOM 2707 N N . PHE A 1 344 ? -3.866 12.502 -47.241 1.00 83.88 344 PHE A N 1
ATOM 2708 C CA . PHE A 1 344 ? -3.646 11.600 -48.370 1.00 83.88 344 PHE A CA 1
ATOM 2709 C C 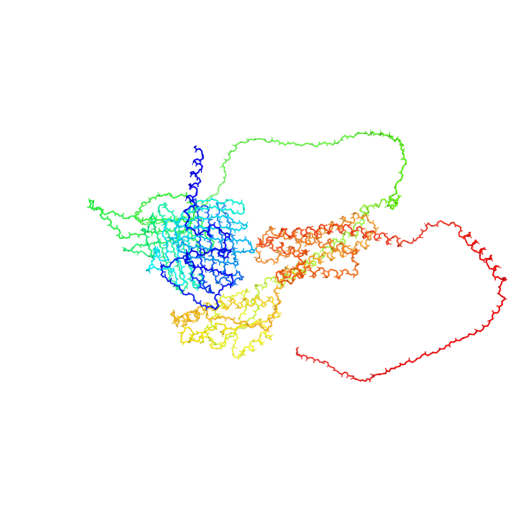. PHE A 1 344 ? -3.039 12.368 -49.557 1.00 83.88 344 PHE A C 1
ATOM 2711 O O . PHE A 1 344 ? -3.795 13.043 -50.274 1.00 83.88 344 PHE A O 1
ATOM 2718 N N . PRO A 1 345 ? -1.723 12.314 -49.823 1.00 72.62 345 PRO A N 1
ATOM 2719 C CA . PRO A 1 345 ? -1.154 12.999 -50.982 1.00 72.62 345 PRO A CA 1
ATOM 2720 C C . PRO A 1 345 ? -1.581 12.360 -52.316 1.00 72.62 345 PRO A C 1
ATOM 2722 O O . PRO A 1 345 ? -2.118 13.045 -53.189 1.00 72.62 345 PRO A O 1
ATOM 2725 N N . GLY A 1 346 ? -1.419 11.039 -52.463 1.00 57.88 346 GLY A N 1
ATOM 2726 C CA . GLY A 1 346 ? -1.295 10.385 -53.776 1.00 57.88 346 GLY A CA 1
ATOM 2727 C C . GLY A 1 346 ? -2.561 10.129 -54.616 1.00 57.88 346 GLY A C 1
ATOM 2728 O O . GLY A 1 346 ? -2.439 9.808 -55.797 1.00 57.88 346 GLY A O 1
ATOM 2729 N N . GLN A 1 347 ? -3.780 10.247 -54.076 1.00 54.53 347 GLN A N 1
ATOM 2730 C CA . GLN A 1 347 ? -5.011 9.784 -54.761 1.00 54.53 347 GLN A CA 1
ATOM 2731 C C . GLN A 1 347 ? -5.553 10.724 -55.878 1.00 54.53 347 GLN A C 1
ATOM 2733 O O . GLN A 1 347 ? -6.747 11.026 -55.901 1.00 54.53 347 GLN A O 1
ATOM 2738 N N . ASP A 1 348 ? -4.732 11.253 -56.790 1.00 42.44 348 ASP A N 1
ATOM 2739 C CA . ASP A 1 348 ? -5.153 12.277 -57.775 1.00 42.44 348 ASP A CA 1
ATOM 2740 C C . ASP A 1 348 ? -6.156 11.757 -58.842 1.00 42.44 348 ASP A C 1
ATOM 2742 O O . ASP A 1 348 ? -5.796 11.375 -59.959 1.00 42.44 348 ASP A O 1
ATOM 2746 N N . VAL A 1 349 ? -7.450 11.730 -58.490 1.00 40.25 349 VAL A N 1
ATOM 2747 C CA . VAL A 1 349 ? -8.550 11.287 -59.361 1.00 40.25 349 VAL A CA 1
ATOM 2748 C C . VAL A 1 349 ? -8.761 12.286 -60.498 1.00 40.25 349 VAL A C 1
ATOM 2750 O O . VAL A 1 349 ? -9.474 13.283 -60.366 1.00 40.25 349 VAL A O 1
ATOM 2753 N N . ARG A 1 350 ? -8.189 11.971 -61.662 1.00 37.31 350 ARG A N 1
ATOM 2754 C CA . ARG A 1 350 ? -8.575 12.594 -62.930 1.00 37.31 350 ARG A CA 1
ATOM 2755 C C . ARG A 1 350 ? -9.944 12.083 -63.367 1.00 37.31 350 ARG A C 1
ATOM 2757 O O . ARG A 1 350 ? -10.035 11.045 -64.023 1.00 37.31 350 ARG A O 1
ATOM 2764 N N . ASP A 1 351 ? -10.986 12.846 -63.057 1.00 35.56 351 ASP A N 1
ATOM 2765 C CA . ASP A 1 351 ? -12.236 12.766 -63.810 1.00 35.56 351 ASP A CA 1
ATOM 2766 C C . ASP A 1 351 ? -11.941 13.034 -65.299 1.00 35.56 351 ASP A C 1
ATOM 2768 O O . ASP A 1 351 ? -11.253 14.000 -65.648 1.00 35.56 351 ASP A O 1
ATOM 2772 N N . ARG A 1 352 ? -12.371 12.118 -66.172 1.00 37.25 352 ARG A N 1
ATOM 2773 C CA . ARG A 1 352 ? -11.841 12.018 -67.541 1.00 37.25 352 ARG A CA 1
ATOM 2774 C C . ARG A 1 352 ? -12.545 12.923 -68.550 1.00 37.25 352 ARG A C 1
ATOM 2776 O O . ARG A 1 352 ? -11.935 13.215 -69.576 1.00 37.25 352 ARG A O 1
ATOM 2783 N N . ASP A 1 353 ? -13.745 13.406 -68.226 1.00 41.03 353 ASP A N 1
ATOM 2784 C CA . ASP A 1 353 ? -14.597 14.170 -69.149 1.00 41.03 353 ASP A CA 1
ATOM 2785 C C . ASP A 1 353 ? -14.704 15.676 -68.823 1.00 41.03 353 ASP A C 1
ATOM 2787 O O . ASP A 1 353 ? -15.192 16.442 -69.653 1.00 41.03 353 ASP A O 1
ATOM 2791 N N . SER A 1 354 ? -14.239 16.139 -67.651 1.00 42.62 354 SER A N 1
ATOM 2792 C CA . SER A 1 354 ? -14.420 17.540 -67.212 1.00 42.62 354 SER A CA 1
ATOM 2793 C C . SER A 1 354 ? -13.163 18.420 -67.231 1.00 42.62 354 SER A C 1
ATOM 2795 O O . SER A 1 354 ? -13.274 19.641 -67.339 1.00 42.62 354 SER A O 1
ATOM 2797 N N . GLY A 1 355 ? -11.959 17.844 -67.126 1.00 35.12 355 GLY A N 1
ATOM 2798 C CA . GLY A 1 355 ? -10.682 18.571 -67.245 1.00 35.12 355 GLY A CA 1
ATOM 2799 C C . GLY A 1 355 ? -10.355 19.586 -66.133 1.00 35.12 355 GLY A C 1
ATOM 2800 O O . GLY A 1 355 ? -9.318 20.248 -66.205 1.00 35.12 355 GLY A O 1
ATOM 2801 N N . VAL A 1 356 ? -11.191 19.717 -65.096 1.00 33.50 356 VAL A N 1
ATOM 2802 C CA . VAL A 1 356 ? -11.000 20.676 -63.994 1.00 33.50 356 VAL A CA 1
ATOM 2803 C C . VAL A 1 356 ? -10.244 20.031 -62.831 1.00 33.50 356 VAL A C 1
ATOM 2805 O O . VAL A 1 356 ? -10.720 19.085 -62.210 1.00 33.50 356 VAL A O 1
ATOM 2808 N N . ARG A 1 357 ? -9.082 20.591 -62.468 1.00 32.03 357 ARG A N 1
ATOM 2809 C CA . ARG A 1 357 ? -8.331 20.177 -61.271 1.00 32.03 357 ARG A CA 1
ATOM 2810 C C . ARG A 1 357 ? -8.985 20.761 -60.010 1.00 32.03 357 ARG A C 1
ATOM 2812 O O . ARG A 1 357 ? -8.773 21.929 -59.687 1.00 32.03 357 ARG A O 1
ATOM 2819 N N . LEU A 1 358 ? -9.782 19.959 -59.306 1.00 29.25 358 LEU A N 1
ATOM 2820 C CA . LEU A 1 358 ? -10.409 20.353 -58.040 1.00 29.25 358 LEU A CA 1
ATOM 2821 C C . LEU A 1 358 ? -9.400 20.304 -56.873 1.00 29.25 358 LEU A C 1
ATOM 2823 O O . LEU A 1 358 ? -8.672 19.320 -56.746 1.00 29.25 358 LEU A O 1
ATOM 2827 N N . PRO A 1 359 ? -9.355 21.318 -55.987 1.00 29.94 359 PRO A N 1
ATOM 2828 C CA . PRO A 1 359 ? -8.505 21.277 -54.803 1.00 29.94 359 PRO A CA 1
ATOM 2829 C C . PRO A 1 359 ? -9.056 20.286 -53.767 1.00 29.94 359 PRO A C 1
ATOM 2831 O O . PRO A 1 359 ? -10.217 20.369 -53.355 1.00 29.94 359 PRO A O 1
ATOM 2834 N N . ARG A 1 360 ? -8.191 19.371 -53.321 1.00 41.91 360 ARG A N 1
ATOM 2835 C CA . ARG A 1 360 ? -8.460 18.410 -52.244 1.00 41.91 360 ARG A CA 1
ATOM 2836 C C . ARG A 1 360 ? -8.795 19.141 -50.938 1.00 41.91 360 ARG A C 1
ATOM 2838 O O . ARG A 1 360 ? -8.162 20.141 -50.606 1.00 41.91 360 ARG A O 1
ATOM 2845 N N . ARG A 1 361 ? -9.760 18.621 -50.173 1.00 35.69 361 ARG A N 1
ATOM 2846 C CA . ARG A 1 361 ? -9.944 18.977 -48.756 1.00 35.69 361 ARG A CA 1
ATOM 2847 C C . ARG A 1 361 ? -9.331 17.866 -47.896 1.00 35.69 361 ARG A C 1
ATOM 2849 O O . ARG A 1 361 ? -9.642 16.709 -48.179 1.00 35.69 361 ARG A O 1
ATOM 2856 N N . PRO A 1 362 ? -8.525 18.175 -46.865 1.00 37.34 362 PRO A N 1
ATOM 2857 C CA . PRO A 1 362 ? -8.145 17.179 -45.867 1.00 37.34 362 PRO A CA 1
ATOM 2858 C C . PRO A 1 362 ? -9.381 16.718 -45.079 1.00 37.34 362 PRO A C 1
ATOM 2860 O O . PRO A 1 362 ? -10.349 17.474 -44.930 1.00 37.34 362 PRO A O 1
ATOM 2863 N N . ILE A 1 363 ? -9.341 15.494 -44.548 1.00 40.88 363 ILE A N 1
ATOM 2864 C CA . ILE A 1 363 ? -10.352 15.012 -43.599 1.00 40.88 363 ILE A CA 1
ATOM 2865 C C . ILE A 1 363 ? -9.966 15.551 -42.218 1.00 40.88 363 ILE A C 1
ATOM 2867 O O . ILE A 1 363 ? -9.207 14.934 -41.476 1.00 40.88 363 ILE A O 1
ATOM 2871 N N . LEU A 1 364 ? -10.448 16.756 -41.906 1.00 34.97 364 LEU A N 1
ATOM 2872 C CA . LEU A 1 364 ? -10.113 17.459 -40.668 1.00 34.97 364 LEU A CA 1
ATOM 2873 C C . LEU A 1 364 ? -10.925 16.894 -39.483 1.00 34.97 364 LEU A C 1
ATOM 2875 O O . LEU A 1 364 ? -12.070 17.294 -39.262 1.00 34.97 364 LEU A O 1
ATOM 2879 N N . GLY A 1 365 ? -10.342 15.944 -38.747 1.00 36.47 365 GLY A N 1
ATOM 2880 C CA . GLY A 1 365 ? -10.967 15.242 -37.621 1.00 36.47 365 GLY A CA 1
ATOM 2881 C C . GLY A 1 365 ? -10.580 15.817 -36.255 1.00 36.47 365 GLY A C 1
ATOM 2882 O O . GLY A 1 365 ? -9.686 15.308 -35.581 1.00 36.47 365 GLY A O 1
ATOM 2883 N N . SER A 1 366 ? -11.271 16.862 -35.793 1.00 32.69 366 SER A N 1
ATOM 2884 C CA . SER A 1 366 ? -11.053 17.416 -34.447 1.00 32.69 366 SER A CA 1
ATOM 2885 C C . SER A 1 366 ? -11.719 16.554 -33.358 1.00 32.69 366 SER A C 1
ATOM 2887 O O . SER A 1 366 ? -12.864 16.810 -32.977 1.00 32.69 366 SER A O 1
ATOM 2889 N N . VAL A 1 367 ? -11.012 15.541 -32.847 1.00 39.19 367 VAL A N 1
ATOM 2890 C CA . VAL A 1 367 ? -11.492 14.641 -31.776 1.00 39.19 367 VAL A CA 1
ATOM 2891 C C . VAL A 1 367 ? -11.241 15.263 -30.392 1.00 39.19 367 VAL A C 1
ATOM 2893 O O . VAL A 1 367 ? -10.380 14.839 -29.622 1.00 39.19 367 VAL A O 1
ATOM 2896 N N . VAL A 1 368 ? -12.002 16.313 -30.068 1.00 34.00 368 VAL A N 1
ATOM 2897 C CA . VAL A 1 368 ? -11.874 17.046 -28.795 1.00 34.00 368 VAL A CA 1
ATOM 2898 C C . VAL A 1 368 ? -12.457 16.225 -27.637 1.00 34.00 368 VAL A C 1
ATOM 2900 O O . VAL A 1 368 ? -13.627 16.354 -27.280 1.00 34.00 368 VAL A O 1
ATOM 2903 N N . THR A 1 369 ? -11.629 15.381 -27.021 1.00 34.91 369 THR A N 1
ATOM 2904 C CA . THR A 1 369 ? -11.982 14.518 -25.878 1.00 34.91 369 THR A CA 1
ATOM 2905 C C . THR A 1 369 ? -12.109 15.292 -24.551 1.00 34.91 369 THR A C 1
ATOM 2907 O O . THR A 1 369 ? -11.403 14.994 -23.587 1.00 34.91 369 THR A O 1
ATOM 2910 N N . ALA A 1 370 ? -12.982 16.309 -24.495 1.00 29.70 370 ALA A N 1
ATOM 2911 C CA . ALA A 1 370 ? -13.235 17.113 -23.288 1.00 29.70 370 ALA A CA 1
ATOM 2912 C C . ALA A 1 370 ? -14.626 17.792 -23.234 1.00 29.70 370 ALA A C 1
ATOM 2914 O O . ALA A 1 370 ? -14.724 18.995 -23.004 1.00 29.70 370 ALA A O 1
ATOM 2915 N N . GLY A 1 371 ? -15.702 17.009 -23.368 1.00 27.05 371 GLY A N 1
ATOM 2916 C CA . GLY A 1 371 ? -16.976 17.286 -22.682 1.00 27.05 371 GLY A CA 1
ATOM 2917 C C . GLY A 1 371 ? -17.744 18.569 -23.032 1.00 27.05 371 GLY A C 1
ATOM 2918 O O . GLY A 1 371 ? -18.183 19.251 -22.110 1.00 27.05 371 GLY A O 1
ATOM 2919 N N . ASP A 1 372 ? -17.979 18.848 -24.319 1.00 23.47 372 ASP A N 1
ATOM 2920 C CA . ASP A 1 372 ? -19.019 19.796 -24.759 1.00 23.47 372 ASP A CA 1
ATOM 2921 C C . ASP A 1 372 ? -19.827 19.209 -25.932 1.00 23.47 372 ASP A C 1
ATOM 2923 O O . ASP A 1 372 ? -19.281 18.892 -26.991 1.00 23.47 372 ASP A O 1
ATOM 2927 N N . SER A 1 373 ? -21.138 19.034 -25.749 1.00 26.44 373 SER A N 1
ATOM 2928 C CA . SER A 1 373 ? -22.007 18.265 -26.652 1.00 26.44 373 SER A CA 1
ATOM 2929 C C . SER A 1 373 ? -22.671 19.105 -27.756 1.00 26.44 373 SER A C 1
ATOM 2931 O O . SER A 1 373 ? -23.883 19.037 -27.953 1.00 26.44 373 SER A O 1
ATOM 2933 N N . GLU A 1 374 ? -21.887 19.882 -28.518 1.00 23.62 374 GLU A N 1
ATOM 2934 C CA . GLU A 1 374 ? -22.405 20.618 -29.688 1.00 23.62 374 GLU A CA 1
ATOM 2935 C C . GLU A 1 374 ? -21.408 20.722 -30.870 1.00 23.62 374 GLU A C 1
ATOM 2937 O O . GLU A 1 374 ? -20.765 21.745 -31.112 1.00 23.62 374 GLU A O 1
ATOM 2942 N N . THR A 1 375 ? -21.292 19.652 -31.669 1.00 25.55 375 THR A N 1
ATOM 2943 C CA . THR A 1 375 ? -20.388 19.561 -32.838 1.00 25.55 375 THR A CA 1
ATOM 2944 C C . THR A 1 375 ? -20.916 20.328 -34.066 1.00 25.55 375 THR A C 1
ATOM 2946 O O . THR A 1 375 ? -21.222 19.771 -35.121 1.00 25.55 375 THR A O 1
ATOM 2949 N N . ASN A 1 376 ? -21.045 21.647 -33.932 1.00 21.42 376 ASN A N 1
ATOM 2950 C CA . ASN A 1 376 ? -21.662 22.532 -34.919 1.00 21.42 376 ASN A CA 1
ATOM 2951 C C . ASN A 1 376 ? -20.717 22.819 -36.117 1.00 21.42 376 ASN A C 1
ATOM 2953 O O . ASN A 1 376 ? -19.965 23.798 -36.128 1.00 21.42 376 ASN A O 1
ATOM 2957 N N . ILE A 1 377 ? -20.740 21.960 -37.148 1.00 22.42 377 ILE A N 1
ATOM 2958 C CA . ILE A 1 377 ? -19.852 22.053 -38.328 1.00 22.42 377 ILE A CA 1
ATOM 2959 C C . ILE A 1 377 ? -20.121 23.338 -39.140 1.00 22.42 377 ILE A C 1
ATOM 2961 O O . ILE A 1 377 ? -20.977 23.383 -40.025 1.00 22.42 377 ILE A O 1
ATOM 2965 N N . ARG A 1 378 ? -19.328 24.391 -38.899 1.00 21.38 378 ARG A N 1
ATOM 2966 C CA . ARG A 1 378 ? -19.306 25.625 -39.707 1.00 21.38 378 ARG A CA 1
ATOM 2967 C C . ARG A 1 378 ? -17.978 25.806 -40.439 1.00 21.38 378 ARG A C 1
ATOM 2969 O O . ARG A 1 378 ? -17.008 26.312 -39.880 1.00 21.38 378 ARG A O 1
ATOM 2976 N N . ALA A 1 379 ? -17.971 25.494 -41.733 1.00 21.77 379 ALA A N 1
ATOM 2977 C CA . ALA A 1 379 ? -16.844 25.787 -42.615 1.00 21.77 379 ALA A CA 1
ATOM 2978 C C . ALA A 1 379 ? -16.594 27.307 -42.721 1.00 21.77 379 ALA A C 1
ATOM 2980 O O . ALA A 1 379 ? -17.387 28.037 -43.323 1.00 21.77 379 ALA A O 1
ATOM 2981 N N . ARG A 1 380 ? -15.477 27.796 -42.166 1.00 22.36 380 ARG A N 1
ATOM 2982 C CA . ARG A 1 380 ? -15.002 29.171 -42.390 1.00 22.36 380 ARG A CA 1
ATOM 2983 C C . ARG A 1 380 ? -14.200 29.260 -43.691 1.00 22.36 380 ARG A C 1
ATOM 2985 O O . ARG A 1 380 ? -13.418 28.373 -44.017 1.00 22.36 380 ARG A O 1
ATOM 2992 N N . LYS A 1 381 ? -14.389 30.356 -44.429 1.00 23.77 381 LYS A N 1
ATOM 2993 C CA . LYS A 1 381 ? -13.583 30.711 -45.609 1.00 23.77 381 LYS A CA 1
ATOM 2994 C C . LYS A 1 381 ? -12.257 31.335 -45.156 1.00 23.77 381 LYS A C 1
ATOM 2996 O O . LYS A 1 381 ? -12.243 32.054 -44.159 1.00 23.77 381 LYS A O 1
ATOM 3001 N N . ALA A 1 382 ? -11.176 31.085 -45.894 1.00 24.16 382 ALA A N 1
ATOM 3002 C CA . ALA A 1 382 ? -9.854 31.632 -45.584 1.00 24.16 382 ALA A CA 1
ATOM 3003 C C . ALA A 1 382 ? -9.837 33.180 -45.610 1.00 24.16 382 ALA A C 1
ATOM 3005 O O . ALA A 1 382 ? -10.526 33.778 -46.447 1.00 24.16 382 ALA A O 1
ATOM 3006 N N . PRO A 1 383 ? -9.068 33.838 -44.720 1.00 25.89 383 PRO A N 1
ATOM 3007 C CA . PRO A 1 383 ? -8.894 35.287 -44.732 1.00 25.89 383 PRO A CA 1
ATOM 3008 C C . PRO A 1 383 ? -7.987 35.738 -45.888 1.00 25.89 383 PRO A C 1
ATOM 3010 O O . PRO A 1 383 ? -7.138 34.986 -46.360 1.00 25.89 383 PRO A O 1
ATOM 3013 N N . LYS A 1 384 ? -8.150 36.994 -46.319 1.00 24.97 384 LYS A N 1
ATOM 3014 C CA . LYS A 1 384 ? -7.172 37.693 -47.167 1.00 24.97 384 LYS A CA 1
ATOM 3015 C C . LYS A 1 384 ? -6.185 38.477 -46.306 1.00 24.97 384 LYS A C 1
ATOM 3017 O O . LYS A 1 384 ? -6.520 38.885 -45.197 1.00 24.97 384 LYS A O 1
ATOM 3022 N N . GLU A 1 385 ? -5.012 38.737 -46.868 1.00 28.77 385 GLU A N 1
ATOM 3023 C CA . GLU A 1 385 ? -4.001 39.634 -46.311 1.00 28.77 385 GLU A CA 1
ATOM 3024 C C . GLU A 1 385 ? -4.559 41.039 -46.031 1.00 28.77 385 GLU A C 1
ATOM 3026 O O . GLU A 1 385 ? -5.279 41.606 -46.862 1.00 28.77 385 GLU A O 1
ATOM 3031 N N . LYS A 1 386 ? -4.120 41.643 -44.920 1.00 24.77 386 LYS A N 1
ATOM 3032 C CA . LYS A 1 386 ? -3.524 42.988 -44.938 1.00 24.77 386 LYS A CA 1
ATOM 3033 C C . LYS A 1 386 ? -2.767 43.296 -43.647 1.00 24.77 386 LYS A C 1
ATOM 3035 O O . LYS A 1 386 ? -3.180 42.902 -42.563 1.00 24.77 386 LYS A O 1
ATOM 3040 N N . GLU A 1 387 ? -1.666 44.016 -43.811 1.00 22.50 387 GLU A N 1
ATOM 3041 C CA . GLU A 1 387 ? -0.778 44.500 -42.749 1.00 22.50 387 GLU A CA 1
ATOM 3042 C C . GLU A 1 387 ? -1.100 45.993 -42.414 1.00 22.50 387 GLU A C 1
ATOM 3044 O O . GLU A 1 387 ? -2.135 46.494 -42.866 1.00 22.50 387 GLU A O 1
ATOM 3049 N N . PRO A 1 388 ? -0.337 46.706 -41.560 1.00 43.41 388 PRO A N 1
ATOM 3050 C CA . PRO A 1 388 ? -0.705 46.996 -40.168 1.00 43.41 388 PRO A CA 1
ATOM 3051 C C . PRO A 1 388 ? -1.069 48.477 -39.915 1.00 43.41 388 PRO A C 1
ATOM 3053 O O . PRO A 1 388 ? -0.849 49.315 -40.785 1.00 43.41 388 PRO A O 1
ATOM 3056 N N . THR A 1 389 ? -1.517 48.840 -38.695 1.00 24.56 389 THR A N 1
ATOM 3057 C CA . THR A 1 389 ? -1.044 50.062 -37.978 1.00 24.56 389 THR A CA 1
ATOM 3058 C C . THR A 1 389 ? -1.553 50.232 -36.525 1.00 24.56 389 THR A C 1
ATOM 3060 O O . THR A 1 389 ? -2.679 49.893 -36.191 1.00 24.56 389 THR A O 1
ATOM 3063 N N . GLU A 1 390 ? -0.668 50.808 -35.698 1.00 25.48 390 GLU A N 1
ATOM 3064 C CA . GLU A 1 390 ? -0.852 51.775 -34.585 1.00 25.48 390 GLU A CA 1
ATOM 3065 C C . GLU A 1 390 ? -1.854 51.602 -33.400 1.00 25.48 390 GLU A C 1
ATOM 3067 O O . GLU A 1 390 ? -3.044 51.864 -33.500 1.00 25.48 390 GLU A O 1
ATOM 3072 N N . LYS A 1 391 ? -1.242 51.453 -32.206 1.00 24.33 391 LYS A N 1
ATOM 3073 C CA . LYS A 1 391 ? -1.313 52.337 -31.003 1.00 24.33 391 LYS A CA 1
ATOM 3074 C C . LYS A 1 391 ? -2.573 52.485 -30.100 1.00 24.33 391 LYS A C 1
ATOM 3076 O O . LYS A 1 391 ? -3.656 52.866 -30.510 1.00 24.33 391 LYS A O 1
ATOM 3081 N N . ALA A 1 392 ? -2.235 52.493 -28.797 1.00 24.69 392 ALA A N 1
ATOM 3082 C CA . ALA A 1 392 ? -2.650 53.442 -27.739 1.00 24.69 392 ALA A CA 1
ATOM 3083 C C . ALA A 1 392 ? -3.936 53.235 -26.886 1.00 24.69 392 ALA A C 1
ATOM 3085 O O . ALA A 1 392 ? -5.005 53.745 -27.183 1.00 24.69 392 ALA A O 1
ATOM 3086 N N . ALA A 1 393 ? -3.692 52.697 -25.679 1.00 24.25 393 ALA A N 1
ATOM 3087 C CA . ALA A 1 393 ? -3.732 53.434 -24.394 1.00 24.25 393 ALA A CA 1
ATOM 3088 C C . ALA A 1 393 ? -5.060 53.793 -23.665 1.00 24.25 393 ALA A C 1
ATOM 3090 O O . ALA A 1 393 ? -5.917 54.483 -24.191 1.00 24.25 393 ALA A O 1
ATOM 3091 N N . LEU A 1 394 ? -5.052 53.488 -22.348 1.00 24.81 394 LEU A N 1
ATOM 3092 C CA . LEU A 1 394 ? -5.786 54.095 -21.206 1.00 24.81 394 LEU A CA 1
ATOM 3093 C C . LEU A 1 394 ? -7.335 54.148 -21.212 1.00 24.81 394 LEU A C 1
ATOM 3095 O O . LEU A 1 394 ? -7.956 54.585 -22.168 1.00 24.81 394 LEU A O 1
ATOM 3099 N N . GLY A 1 395 ? -7.970 53.899 -20.046 1.00 22.97 395 GLY A N 1
ATOM 3100 C CA . GLY A 1 395 ? -9.381 54.312 -19.877 1.00 22.97 395 GLY A CA 1
ATOM 3101 C C . GLY A 1 395 ? -10.207 53.860 -18.658 1.00 22.97 395 GLY A C 1
ATOM 3102 O O . GLY A 1 395 ? -11.310 53.378 -18.848 1.00 22.97 395 GLY A O 1
ATOM 3103 N N . ARG A 1 396 ? -9.706 54.016 -17.424 1.00 23.72 396 ARG A N 1
ATOM 3104 C CA . ARG A 1 396 ? -10.448 54.081 -16.128 1.00 23.72 396 ARG A CA 1
ATOM 3105 C C . ARG A 1 396 ? -11.974 53.759 -16.050 1.00 23.72 396 ARG A C 1
ATOM 3107 O O . ARG A 1 396 ? -12.793 54.487 -16.586 1.00 23.72 396 ARG A O 1
ATOM 3114 N N . ILE A 1 397 ? -12.306 52.885 -15.084 1.00 25.92 397 ILE A N 1
ATOM 3115 C CA . ILE A 1 397 ? -13.296 53.089 -13.986 1.00 25.92 397 ILE A CA 1
ATOM 3116 C C . ILE A 1 397 ? -14.729 53.547 -14.357 1.00 25.92 397 ILE A C 1
ATOM 3118 O O . ILE A 1 397 ? -14.945 54.724 -14.619 1.00 25.92 397 ILE A O 1
ATOM 3122 N N . HIS A 1 398 ? -15.738 52.711 -14.051 1.00 24.09 398 HIS A N 1
ATOM 3123 C CA . HIS A 1 398 ? -16.794 53.126 -13.104 1.00 24.09 398 HIS A CA 1
ATOM 3124 C C . HIS A 1 398 ? -17.528 51.965 -12.406 1.00 24.09 398 HIS A C 1
ATOM 3126 O O . HIS A 1 398 ? -17.709 50.885 -12.956 1.00 24.09 398 HIS A O 1
ATOM 3132 N N . ARG A 1 399 ? -17.968 52.223 -11.165 1.00 24.75 399 ARG A N 1
ATOM 3133 C CA . ARG A 1 399 ? -18.850 51.377 -10.337 1.00 24.75 399 ARG A CA 1
ATOM 3134 C C . ARG A 1 399 ? -20.223 52.052 -10.236 1.00 24.75 399 ARG A C 1
ATOM 3136 O O . ARG A 1 399 ? -20.265 53.204 -9.811 1.00 24.75 399 ARG A O 1
ATOM 3143 N N . VAL A 1 400 ? -21.315 51.327 -10.505 1.00 23.88 400 VAL A N 1
ATOM 3144 C CA . VAL A 1 400 ? -22.708 51.680 -10.128 1.00 23.88 400 VAL A CA 1
ATOM 3145 C C . VAL A 1 400 ? -23.467 50.396 -9.723 1.00 23.88 400 VAL A C 1
ATOM 3147 O O . VAL A 1 400 ? -23.061 49.300 -10.101 1.00 23.88 400 VAL A O 1
ATOM 3150 N N . GLN A 1 401 ? -24.518 50.507 -8.900 1.00 22.92 401 GLN A N 1
ATOM 3151 C CA . GLN A 1 401 ? -25.295 49.386 -8.338 1.00 22.92 401 GLN A CA 1
ATOM 3152 C C . GLN A 1 401 ? -26.718 49.242 -8.923 1.00 22.92 401 GLN A C 1
ATOM 3154 O O . GLN A 1 401 ? -27.347 50.233 -9.265 1.00 22.92 401 GLN A O 1
ATOM 3159 N N . ARG A 1 402 ? -27.234 47.999 -8.861 1.00 25.12 402 ARG A N 1
ATOM 3160 C CA . ARG A 1 402 ? -28.621 47.553 -8.550 1.00 25.12 402 ARG A CA 1
ATOM 3161 C C . ARG A 1 402 ? -29.860 48.264 -9.150 1.00 25.12 402 ARG A C 1
ATOM 3163 O O . ARG A 1 402 ? -30.195 49.382 -8.778 1.00 25.12 402 ARG A O 1
ATOM 3170 N N . GLY A 1 403 ? -30.712 47.446 -9.779 1.00 23.14 403 GLY A N 1
ATOM 3171 C CA . GLY A 1 403 ? -32.179 47.592 -9.880 1.00 23.14 403 GLY A CA 1
ATOM 3172 C C . GLY A 1 403 ? -32.758 46.649 -10.956 1.00 23.14 403 GLY A C 1
ATOM 3173 O O . GLY A 1 403 ? -32.036 46.343 -11.894 1.00 23.14 403 GLY A O 1
ATOM 3174 N N . ARG A 1 404 ? -33.999 46.132 -10.897 1.00 22.53 404 ARG A N 1
ATOM 3175 C CA . ARG A 1 404 ? -34.995 46.080 -9.803 1.00 22.53 404 ARG A CA 1
ATOM 3176 C C . ARG A 1 404 ? -36.056 44.975 -10.086 1.00 22.53 404 ARG A C 1
ATOM 3178 O O . ARG A 1 404 ? -36.530 44.875 -11.204 1.00 22.53 404 ARG A O 1
ATOM 3185 N N . ILE A 1 405 ? -36.391 44.185 -9.059 1.00 23.81 405 ILE A N 1
ATOM 3186 C CA . ILE A 1 405 ? -37.732 43.841 -8.506 1.00 23.81 405 ILE A CA 1
ATOM 3187 C C . ILE A 1 405 ? -38.973 43.711 -9.431 1.00 23.81 405 ILE A C 1
ATOM 3189 O O . ILE A 1 405 ? -39.451 44.706 -9.969 1.00 23.81 405 ILE A O 1
ATOM 3193 N N . SER A 1 406 ? -39.614 42.529 -9.393 1.00 24.27 406 SER A N 1
ATOM 3194 C CA . SER A 1 406 ? -41.063 42.248 -9.135 1.00 24.27 406 SER A CA 1
ATOM 3195 C C . SER A 1 406 ? -41.139 40.749 -8.731 1.00 24.27 406 SER A C 1
ATOM 3197 O O . SER A 1 406 ? -40.458 39.961 -9.377 1.00 24.27 406 SER A O 1
ATOM 3199 N N . GLU A 1 407 ? -41.700 40.244 -7.619 1.00 23.59 407 GLU A N 1
ATOM 3200 C CA . GLU A 1 407 ? -43.028 40.383 -6.959 1.00 23.59 407 GLU A CA 1
ATOM 3201 C C . GLU A 1 407 ? -44.162 39.706 -7.766 1.00 23.59 407 GLU A C 1
ATOM 3203 O O . GLU A 1 407 ? -44.169 39.804 -8.987 1.00 23.59 407 GLU A O 1
ATOM 3208 N N . VAL A 1 408 ? -45.087 38.920 -7.179 1.00 23.16 408 VAL A N 1
ATOM 3209 C CA . VAL A 1 408 ? -46.005 39.238 -6.052 1.00 23.16 408 VAL A CA 1
ATOM 3210 C C . VAL A 1 408 ? -46.473 37.979 -5.252 1.00 23.16 408 VAL A C 1
ATOM 3212 O O . VAL A 1 408 ? -46.925 37.031 -5.878 1.00 23.16 408 VAL A O 1
ATOM 3215 N N . ASN A 1 409 ? -46.389 38.023 -3.899 1.00 22.06 409 ASN A N 1
ATOM 3216 C CA . ASN A 1 409 ? -47.333 37.627 -2.791 1.00 22.06 409 ASN A CA 1
ATOM 3217 C C . ASN A 1 409 ? -48.252 36.356 -2.890 1.00 22.06 409 ASN A C 1
ATOM 3219 O O . ASN A 1 409 ? -48.633 35.968 -3.980 1.00 22.06 409 ASN A O 1
ATOM 3223 N N . PHE A 1 410 ? -48.790 35.677 -1.845 1.00 20.80 410 PHE A N 1
ATOM 3224 C CA . PHE A 1 410 ? -48.764 35.671 -0.346 1.00 20.80 410 PHE A CA 1
ATOM 3225 C C . PHE A 1 410 ? -49.500 34.360 0.160 1.00 20.80 410 PHE A C 1
ATOM 3227 O O . PHE A 1 410 ? -49.797 33.528 -0.688 1.00 20.80 410 PHE A O 1
ATOM 3234 N N . GLN A 1 411 ? -49.849 34.014 1.429 1.00 21.77 411 GLN A N 1
ATOM 3235 C CA . GLN A 1 411 ? -49.820 34.663 2.766 1.00 21.77 411 GLN A CA 1
ATOM 3236 C C . GLN A 1 411 ? -49.788 33.661 3.972 1.00 21.77 411 GLN A C 1
ATOM 3238 O O . GLN A 1 411 ? -50.460 32.639 3.963 1.00 21.77 411 GLN A O 1
ATOM 3243 N N . ILE A 1 412 ? -49.059 34.043 5.031 1.00 21.08 412 ILE A N 1
ATOM 3244 C CA . ILE A 1 412 ? -49.227 33.884 6.509 1.00 21.08 412 ILE A CA 1
ATOM 3245 C C . ILE A 1 412 ? -50.369 33.009 7.112 1.00 21.08 412 ILE A C 1
ATOM 3247 O O . ILE A 1 412 ? -51.543 33.282 6.876 1.00 21.08 412 ILE A O 1
ATOM 3251 N N . SER A 1 413 ? -50.027 32.169 8.114 1.00 21.19 413 SER A N 1
ATOM 3252 C CA . SER A 1 413 ? -50.734 32.098 9.424 1.00 21.19 413 SER A CA 1
ATOM 3253 C C . SER A 1 413 ? -49.884 31.459 10.545 1.00 21.19 413 SER A C 1
ATOM 3255 O O . SER A 1 413 ? -49.145 30.508 10.300 1.00 21.19 413 SER A O 1
ATOM 3257 N N . THR A 1 414 ? -50.000 31.961 11.781 1.00 23.86 414 THR A N 1
ATOM 3258 C CA . THR A 1 414 ? -49.401 31.413 13.018 1.00 23.86 414 THR A CA 1
ATOM 3259 C C . THR A 1 414 ? -50.368 31.597 14.191 1.00 23.86 414 THR A C 1
ATOM 3261 O O . THR A 1 414 ? -51.025 32.633 14.272 1.00 23.86 414 THR A O 1
ATOM 3264 N N . TYR A 1 415 ? -50.446 30.645 15.134 1.00 21.89 415 TYR A N 1
ATOM 3265 C CA . TYR A 1 415 ? -51.108 30.890 16.425 1.00 21.89 415 TYR A CA 1
ATOM 3266 C C . TYR A 1 415 ? -50.666 29.943 17.554 1.00 21.89 415 TYR A C 1
ATOM 3268 O O . TYR A 1 415 ? -50.322 28.788 17.316 1.00 21.89 415 TYR A O 1
ATOM 3276 N N . ASN A 1 416 ? -50.699 30.454 18.788 1.00 23.72 416 ASN A N 1
ATOM 3277 C CA . ASN A 1 416 ? -50.503 29.744 20.059 1.00 23.72 416 ASN A CA 1
ATOM 3278 C C . ASN A 1 416 ? -51.056 30.641 21.184 1.00 23.72 416 ASN A C 1
ATOM 3280 O O . ASN A 1 416 ? -50.710 31.825 21.209 1.00 23.72 416 ASN A O 1
ATOM 3284 N N . PRO A 1 417 ? -51.881 30.118 22.108 1.00 30.92 417 PRO A N 1
ATOM 3285 C CA . PRO A 1 417 ? -51.716 30.549 23.496 1.00 30.92 417 PRO A CA 1
ATOM 3286 C C . PRO A 1 417 ? -51.894 29.439 24.549 1.00 30.92 417 PRO A C 1
ATOM 3288 O O . PRO A 1 417 ? -52.537 28.410 24.350 1.00 30.92 417 PRO A O 1
ATOM 3291 N N . SER A 1 418 ? -51.340 29.723 25.725 1.00 23.17 418 SER A N 1
ATOM 3292 C CA . SER A 1 418 ? -51.405 28.943 26.962 1.00 23.17 418 SER A CA 1
ATOM 3293 C C . SER A 1 418 ? -52.758 29.018 27.686 1.00 23.17 418 SER A C 1
ATOM 3295 O O . SER A 1 418 ? -53.483 29.999 27.556 1.00 23.17 418 SER A O 1
ATOM 3297 N N . ILE A 1 419 ? -53.038 28.027 28.548 1.00 26.92 419 ILE A N 1
ATOM 3298 C CA . ILE A 1 419 ? -53.987 28.100 29.680 1.00 26.92 419 ILE A CA 1
ATOM 3299 C C . ILE A 1 419 ? -53.572 27.088 30.774 1.00 26.92 419 ILE A C 1
ATOM 3301 O O . ILE A 1 419 ? -52.875 26.114 30.492 1.00 26.92 419 ILE A O 1
ATOM 3305 N N . ALA A 1 420 ? -53.962 27.346 32.029 1.00 26.95 420 ALA A N 1
ATOM 3306 C CA . ALA A 1 420 ? -53.626 26.561 33.229 1.00 26.95 420 ALA A CA 1
ATOM 3307 C C . ALA A 1 420 ? -54.883 25.869 33.841 1.00 26.95 420 ALA A C 1
ATOM 3309 O O . ALA A 1 420 ? -55.995 26.151 33.393 1.00 26.95 420 ALA A O 1
ATOM 3310 N N . PRO A 1 421 ? -54.757 24.934 34.812 1.00 36.66 421 PRO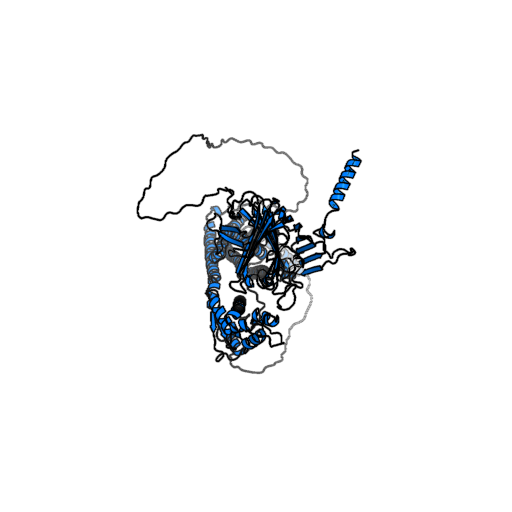 A N 1
ATOM 3311 C CA . PRO A 1 421 ? -55.781 23.904 35.051 1.00 36.66 421 PRO A CA 1
ATOM 3312 C C . PRO A 1 421 ? -56.857 24.242 36.112 1.00 36.66 421 PRO A C 1
ATOM 3314 O O . PRO A 1 421 ? -56.606 25.031 37.025 1.00 36.66 421 PRO A O 1
ATOM 3317 N N . PRO A 1 422 ? -58.025 23.563 36.073 1.00 29.39 422 PRO A N 1
ATOM 3318 C CA . PRO A 1 422 ? -59.012 23.532 37.158 1.00 29.39 422 PRO A CA 1
ATOM 3319 C C . PRO A 1 422 ? -58.700 22.456 38.224 1.00 29.39 422 PRO A C 1
ATOM 3321 O O . PRO A 1 422 ? -57.866 21.574 38.022 1.00 29.39 422 PRO A O 1
ATOM 3324 N N . ARG A 1 423 ? -59.391 22.518 39.375 1.00 23.03 423 ARG A N 1
ATOM 3325 C CA . ARG A 1 423 ? -59.103 21.713 40.582 1.00 23.03 423 ARG A CA 1
ATOM 3326 C C . ARG A 1 423 ? -60.375 21.327 41.356 1.00 23.03 423 ARG A C 1
ATOM 3328 O O . ARG A 1 423 ? -60.836 22.106 42.184 1.00 23.03 423 ARG A O 1
ATOM 3335 N N . TRP A 1 424 ? -60.865 20.104 41.153 1.00 25.23 424 TRP A N 1
ATOM 3336 C CA . TRP A 1 424 ? -61.931 19.433 41.922 1.00 25.23 424 TRP A CA 1
ATOM 3337 C C . TRP A 1 424 ? -61.745 17.908 41.780 1.00 25.23 424 TRP A C 1
ATOM 3339 O O . TRP A 1 424 ? -61.224 17.479 40.756 1.00 25.23 424 TRP A O 1
ATOM 3349 N N . SER A 1 425 ? -62.171 17.011 42.672 1.00 24.16 425 SER A N 1
ATOM 3350 C CA . SER A 1 425 ? -62.336 17.019 44.139 1.00 24.16 425 SER A CA 1
ATOM 3351 C C . SER A 1 425 ? -62.764 15.601 44.552 1.00 24.16 425 SER A C 1
ATOM 3353 O O . SER A 1 425 ? -63.595 15.023 43.863 1.00 24.16 425 SER A O 1
ATOM 3355 N N . SER A 1 426 ? -62.229 15.074 45.659 1.00 26.12 426 SER A N 1
ATOM 3356 C CA . SER A 1 426 ? -62.789 13.987 46.496 1.00 26.12 426 SER A CA 1
ATOM 3357 C C . SER A 1 426 ? -63.828 13.016 45.896 1.00 26.12 426 SER A C 1
ATOM 3359 O O . SER A 1 426 ? -64.990 13.383 45.712 1.00 26.12 426 SER A O 1
ATOM 3361 N N . LEU A 1 427 ? -63.489 11.724 45.846 1.00 25.64 427 LEU A N 1
ATOM 3362 C CA . LEU A 1 427 ? -64.488 10.687 46.116 1.00 25.64 427 LEU A CA 1
ATOM 3363 C C . LEU A 1 427 ? -63.866 9.540 46.917 1.00 25.64 427 LEU A C 1
ATOM 3365 O O . LEU A 1 427 ? -63.114 8.716 46.406 1.00 25.64 427 LEU A O 1
ATOM 3369 N N . ASP A 1 428 ? -64.165 9.563 48.211 1.00 27.88 428 ASP A N 1
ATOM 3370 C CA . ASP A 1 428 ? -63.918 8.478 49.152 1.00 27.88 428 ASP A CA 1
ATOM 3371 C C . ASP A 1 428 ? -64.959 7.379 48.901 1.00 27.88 428 ASP A C 1
ATOM 3373 O O . ASP A 1 428 ? -66.144 7.692 48.761 1.00 27.88 428 ASP A O 1
ATOM 3377 N N . LEU A 1 429 ? -64.568 6.104 48.878 1.00 26.28 429 LEU A N 1
ATOM 3378 C CA . LEU A 1 429 ? -65.539 5.009 48.971 1.00 26.28 429 LEU A CA 1
ATOM 3379 C C . LEU A 1 429 ? -64.927 3.779 49.643 1.00 26.28 429 LEU A C 1
ATOM 3381 O O . LEU A 1 429 ? -64.346 2.889 49.024 1.00 26.28 429 LEU A O 1
ATOM 3385 N N . SER A 1 430 ? -65.085 3.742 50.961 1.00 25.14 430 SER A N 1
ATOM 3386 C CA . SER A 1 430 ? -64.770 2.577 51.778 1.00 25.14 430 SER A CA 1
ATOM 3387 C C . SER A 1 430 ? -65.746 1.423 51.523 1.00 25.14 430 SER A C 1
ATOM 3389 O O . SER A 1 430 ? -66.957 1.639 51.443 1.00 25.14 430 SER A O 1
ATOM 3391 N N . LYS A 1 431 ? -65.219 0.187 51.495 1.00 25.95 431 LYS A N 1
ATOM 3392 C CA . LYS A 1 431 ? -65.648 -0.942 52.356 1.00 25.95 431 LYS A CA 1
ATOM 3393 C C . LYS A 1 431 ? -64.929 -2.249 52.005 1.00 25.95 431 LYS A C 1
ATOM 3395 O O . LYS A 1 431 ? -64.933 -2.686 50.861 1.00 25.95 431 LYS A O 1
ATOM 3400 N N . SER A 1 432 ? -64.393 -2.913 53.028 1.00 25.53 432 SER A N 1
ATOM 3401 C CA . SER A 1 432 ? -64.250 -4.376 53.041 1.00 25.53 432 SER A CA 1
ATOM 3402 C C . SER A 1 432 ? -65.592 -5.010 53.464 1.00 25.53 432 SER A C 1
ATOM 3404 O O . SER A 1 432 ? -66.482 -4.282 53.922 1.00 25.53 432 SER A O 1
ATOM 3406 N N . PRO A 1 433 ? -65.779 -6.339 53.323 1.00 35.03 433 PRO A N 1
ATOM 3407 C CA . PRO A 1 433 ? -65.376 -7.204 54.443 1.00 35.03 433 PRO A CA 1
ATOM 3408 C C . PRO A 1 433 ? -64.917 -8.641 54.083 1.00 35.03 433 PRO A C 1
ATOM 3410 O O . PRO A 1 433 ? -65.365 -9.212 53.102 1.00 35.03 433 PRO A O 1
ATOM 3413 N N . ARG A 1 434 ? -64.140 -9.240 55.008 1.00 24.44 434 ARG A N 1
ATOM 3414 C CA . ARG A 1 434 ? -64.085 -10.682 55.386 1.00 24.44 434 ARG A CA 1
ATOM 3415 C C . ARG A 1 434 ? -63.731 -11.718 54.293 1.00 24.44 434 ARG A C 1
ATOM 3417 O O . ARG A 1 434 ? -64.457 -11.908 53.334 1.00 24.44 434 ARG A O 1
ATOM 3424 N N . GLN A 1 435 ? -62.560 -12.360 54.363 1.00 24.34 435 GLN A N 1
ATOM 3425 C CA . GLN A 1 435 ? -62.106 -13.424 55.298 1.00 24.34 435 GLN A CA 1
ATOM 3426 C C . GLN A 1 435 ? -62.396 -14.851 54.796 1.00 24.34 435 GLN A C 1
ATOM 3428 O O . GLN A 1 435 ? -63.532 -15.315 54.816 1.00 24.34 435 GLN A O 1
ATOM 3433 N N . THR A 1 436 ? -61.326 -15.587 54.506 1.00 26.06 436 THR A N 1
ATOM 3434 C CA . THR A 1 436 ? -61.171 -17.019 54.823 1.00 26.06 436 THR A CA 1
ATOM 3435 C C . THR A 1 436 ? -59.674 -17.325 54.867 1.00 26.06 436 THR A C 1
ATOM 3437 O O . THR A 1 436 ? -58.912 -16.776 54.074 1.00 26.06 436 THR A O 1
ATOM 3440 N N . GLU A 1 437 ? -59.237 -18.144 55.822 1.00 27.22 437 GLU A N 1
ATOM 3441 C CA . GLU A 1 437 ? -57.827 -18.515 55.992 1.00 27.22 437 GLU A CA 1
ATOM 3442 C C . GLU A 1 437 ? -57.550 -19.892 55.380 1.00 27.22 437 GLU A C 1
ATOM 3444 O O . GLU A 1 437 ? -58.298 -20.839 55.613 1.00 27.22 437 GLU A O 1
ATOM 3449 N N . ALA A 1 438 ? -56.436 -20.019 54.659 1.00 27.03 438 ALA A N 1
ATOM 3450 C CA . ALA A 1 438 ? -55.762 -21.288 54.391 1.00 27.03 438 ALA A CA 1
ATOM 3451 C C . ALA A 1 438 ? -54.278 -20.990 54.126 1.00 27.03 438 ALA A C 1
ATOM 3453 O O . ALA A 1 438 ? -53.950 -20.216 53.228 1.00 27.03 438 ALA A O 1
ATOM 3454 N N . GLY A 1 439 ? -53.377 -21.537 54.944 1.00 25.00 439 GLY A N 1
ATOM 3455 C CA . GLY A 1 439 ? -51.949 -21.213 54.888 1.00 25.00 439 GLY A CA 1
ATOM 3456 C C . GLY A 1 439 ? -51.127 -22.204 54.062 1.00 25.00 439 GLY A C 1
ATOM 3457 O O . GLY A 1 439 ? -51.287 -23.413 54.204 1.00 25.00 439 GLY A O 1
ATOM 3458 N N . SER A 1 440 ? -50.170 -21.695 53.282 1.00 26.42 440 SER A N 1
ATOM 3459 C CA . SER A 1 440 ? -49.063 -22.482 52.723 1.00 26.42 440 SER A CA 1
ATOM 3460 C C . SER A 1 440 ? -47.733 -21.752 52.927 1.00 26.42 440 SER A C 1
ATOM 3462 O O . SER A 1 440 ? -47.622 -20.558 52.655 1.00 26.42 440 SER A O 1
ATOM 3464 N N . MET A 1 441 ? -46.735 -22.476 53.425 1.00 25.97 441 MET A N 1
ATOM 3465 C CA . MET A 1 441 ? -45.460 -21.963 53.936 1.00 25.97 441 MET A CA 1
ATOM 3466 C C . MET A 1 441 ? -44.587 -21.308 52.845 1.00 25.97 441 MET A C 1
ATOM 3468 O O . MET A 1 441 ? -44.247 -21.957 51.860 1.00 25.97 441 MET A O 1
ATOM 3472 N N . SER A 1 442 ? -44.169 -20.048 53.031 1.00 26.66 442 SER A N 1
ATOM 3473 C CA . SER A 1 442 ? -43.282 -19.329 52.097 1.00 26.66 442 SER A CA 1
ATOM 3474 C C . SER A 1 442 ? -41.900 -19.049 52.701 1.00 26.66 442 SER A C 1
ATOM 3476 O O . SER A 1 442 ? -41.797 -18.372 53.724 1.00 26.66 442 SER A O 1
ATOM 3478 N N . LEU A 1 443 ? -40.833 -19.509 52.041 1.00 30.55 443 LEU A N 1
ATOM 3479 C CA . LEU A 1 443 ? -39.436 -19.319 52.461 1.00 30.55 443 LEU A CA 1
ATOM 3480 C C . LEU A 1 443 ? -38.917 -17.898 52.159 1.00 30.55 443 LEU A C 1
ATOM 3482 O O . LEU A 1 443 ? -38.118 -17.693 51.248 1.00 30.55 443 LEU A O 1
ATOM 3486 N N . LEU A 1 444 ? -39.357 -16.912 52.944 1.00 28.80 444 LEU A N 1
ATOM 3487 C CA . LEU A 1 444 ? -38.819 -15.547 52.939 1.00 28.80 444 LEU A CA 1
ATOM 3488 C C . LEU A 1 444 ? -38.564 -15.058 54.377 1.00 28.80 444 LEU A C 1
ATOM 3490 O O . LEU A 1 444 ? -39.395 -15.302 55.253 1.00 28.80 444 LEU A O 1
ATOM 3494 N N . PRO A 1 445 ? -37.445 -14.356 54.648 1.00 31.84 445 PRO A N 1
ATOM 3495 C CA . PRO A 1 445 ? -37.203 -13.742 55.952 1.00 31.84 445 PRO A CA 1
ATOM 3496 C C . PRO A 1 445 ? -38.182 -12.577 56.201 1.00 31.84 445 PRO A C 1
ATOM 3498 O O . PRO A 1 445 ? -38.627 -11.933 55.246 1.00 31.84 445 PRO A O 1
ATOM 3501 N N . PRO A 1 446 ? -38.514 -12.270 57.468 1.00 32.38 446 PRO A N 1
ATOM 3502 C CA . PRO A 1 446 ? -39.522 -11.266 57.795 1.00 32.38 446 PRO A CA 1
ATOM 3503 C C . PRO A 1 446 ? -39.100 -9.859 57.354 1.00 32.38 446 PRO A C 1
ATOM 3505 O O . PRO A 1 446 ? -37.969 -9.426 57.587 1.00 32.38 446 PRO A O 1
ATOM 3508 N N . GLN A 1 447 ? -40.038 -9.108 56.772 1.00 32.50 447 GLN A N 1
ATOM 3509 C CA . GLN A 1 447 ? -39.851 -7.680 56.529 1.00 32.50 447 GLN A CA 1
ATOM 3510 C C . GLN A 1 447 ? -39.783 -6.934 57.866 1.00 32.50 447 GLN A C 1
ATOM 3512 O O . GLN A 1 447 ? -40.764 -6.866 58.604 1.00 32.50 447 GLN A O 1
ATOM 3517 N N . SER A 1 448 ? -38.637 -6.328 58.173 1.00 31.47 448 SER A N 1
ATOM 3518 C CA . SER A 1 448 ? -38.510 -5.445 59.330 1.00 31.47 448 SER A CA 1
ATOM 3519 C C . SER A 1 448 ? -39.255 -4.131 59.073 1.00 31.47 448 SER A C 1
ATOM 3521 O O . SER A 1 448 ? -38.775 -3.276 58.322 1.00 31.47 448 SER A O 1
ATOM 3523 N N . THR A 1 449 ? -40.406 -3.945 59.722 1.00 34.53 449 THR A N 1
ATOM 3524 C CA . THR A 1 449 ? -41.203 -2.707 59.702 1.00 34.53 449 THR A CA 1
ATOM 3525 C C . THR A 1 449 ? -40.515 -1.591 60.492 1.00 34.53 449 THR A C 1
ATOM 3527 O O . THR A 1 449 ? -40.947 -1.207 61.575 1.00 34.53 449 THR A O 1
ATOM 3530 N N . ASN A 1 450 ? -39.395 -1.095 59.966 1.00 32.44 450 ASN A N 1
ATOM 3531 C CA . ASN A 1 450 ? -38.663 0.045 60.515 1.00 32.44 450 ASN A CA 1
ATOM 3532 C C . ASN A 1 450 ? -37.902 0.801 59.413 1.00 32.44 450 ASN A C 1
ATOM 3534 O O . ASN A 1 450 ? -36.712 1.100 59.516 1.00 32.44 450 ASN A O 1
ATOM 3538 N N . SER A 1 451 ? -38.603 1.115 58.320 1.00 32.97 451 SER A N 1
ATOM 3539 C CA . SER A 1 451 ? -38.095 1.994 57.268 1.00 32.97 451 SER A CA 1
ATOM 3540 C C . SER A 1 451 ? -38.062 3.450 57.747 1.00 32.97 451 SER A C 1
ATOM 3542 O O . SER A 1 451 ? -38.884 4.269 57.332 1.00 32.97 451 SER A O 1
ATOM 3544 N N . GLN A 1 452 ? -37.080 3.798 58.584 1.00 34.84 452 GLN A N 1
ATOM 3545 C CA . GLN A 1 452 ? -36.610 5.180 58.619 1.00 34.84 452 GLN A CA 1
ATOM 3546 C C . GLN A 1 452 ? -36.113 5.515 57.212 1.00 34.84 452 GLN A C 1
ATOM 3548 O O . GLN A 1 452 ? -35.074 5.023 56.768 1.00 34.84 452 GLN A O 1
ATOM 3553 N N . THR A 1 453 ? -36.885 6.315 56.477 1.00 35.44 453 THR A N 1
ATOM 3554 C CA . THR A 1 453 ? -36.487 6.800 55.158 1.00 35.44 453 THR A CA 1
ATOM 3555 C C . THR A 1 453 ? -35.216 7.619 55.314 1.00 35.44 453 THR A C 1
ATOM 3557 O O . THR A 1 453 ? -35.256 8.726 55.852 1.00 35.44 453 THR A O 1
ATOM 3560 N N . ALA A 1 454 ? -34.089 7.074 54.853 1.00 39.34 454 ALA A N 1
ATOM 3561 C CA . ALA A 1 454 ? -32.804 7.757 54.859 1.00 39.34 454 ALA A CA 1
ATOM 3562 C C . ALA A 1 454 ? -32.901 9.024 53.995 1.00 39.34 454 ALA A C 1
ATOM 3564 O O . ALA A 1 454 ? -32.773 8.972 52.771 1.00 39.34 454 ALA A O 1
ATOM 3565 N N . HIS A 1 455 ? -33.193 10.161 54.634 1.00 40.41 455 HIS A N 1
ATOM 3566 C CA . HIS A 1 455 ? -33.363 11.439 53.955 1.00 40.41 455 HIS A CA 1
ATOM 3567 C C . HIS A 1 455 ? -32.082 11.782 53.194 1.00 40.41 455 HIS A C 1
ATOM 3569 O O . HIS A 1 455 ? -31.027 11.981 53.795 1.00 40.41 455 HIS A O 1
ATOM 3575 N N . SER A 1 456 ? -32.184 11.870 51.867 1.00 42.09 456 SER A N 1
ATOM 3576 C CA . SER A 1 456 ? -31.061 12.155 50.973 1.00 42.09 456 SER A CA 1
ATOM 3577 C C . SER A 1 456 ? -30.359 13.453 51.391 1.00 42.09 456 SER A C 1
ATOM 3579 O O . SER A 1 456 ? -30.877 14.554 51.156 1.00 42.09 456 SER A O 1
ATOM 3581 N N . THR A 1 457 ? -29.160 13.353 51.977 1.00 45.22 457 THR A N 1
ATOM 3582 C CA . THR A 1 457 ? -28.426 14.529 52.485 1.00 45.22 457 THR A CA 1
ATOM 3583 C C . THR A 1 457 ? -27.802 15.384 51.374 1.00 45.22 457 THR A C 1
ATOM 3585 O O . THR A 1 457 ? -27.164 16.398 51.651 1.00 45.22 457 THR A O 1
ATOM 3588 N N . PHE A 1 458 ? -28.137 15.089 50.113 1.00 47.62 458 PHE A N 1
ATOM 3589 C CA . PHE A 1 458 ? -28.141 16.038 48.996 1.00 47.62 458 PHE A CA 1
ATOM 3590 C C . PHE A 1 458 ? -28.830 17.371 49.365 1.00 47.62 458 PHE A C 1
ATOM 3592 O O . PHE A 1 458 ? -28.290 18.440 49.082 1.00 47.62 458 PHE A O 1
ATOM 3599 N N . ARG A 1 459 ? -29.956 17.328 50.104 1.00 42.53 459 ARG A N 1
ATOM 3600 C CA . ARG A 1 459 ? -30.638 18.524 50.655 1.00 42.53 459 ARG A CA 1
ATOM 3601 C C . ARG A 1 459 ? -29.881 19.229 51.795 1.00 42.53 459 ARG A C 1
ATOM 3603 O O . ARG A 1 459 ? -30.268 20.328 52.167 1.00 42.53 459 ARG A O 1
ATOM 3610 N N . ALA A 1 460 ? -28.822 18.631 52.342 1.00 51.22 460 ALA A N 1
ATOM 3611 C CA . ALA A 1 460 ? -28.075 19.135 53.500 1.00 51.22 460 ALA A CA 1
ATOM 3612 C C . ALA A 1 460 ? -26.681 19.695 53.138 1.00 51.22 460 ALA A C 1
ATOM 3614 O O . ALA A 1 460 ? -25.805 19.779 53.995 1.00 51.22 460 ALA A O 1
ATOM 3615 N N . GLY A 1 461 ? -26.431 20.023 51.863 1.00 58.41 461 GLY A N 1
ATOM 3616 C CA . GLY A 1 461 ? -25.220 20.728 51.402 1.00 58.41 461 GLY A CA 1
ATOM 3617 C C . GLY A 1 461 ? -23.900 19.938 51.430 1.00 58.41 461 GLY A C 1
ATOM 3618 O O . GLY A 1 461 ? -22.932 20.360 50.796 1.00 58.41 461 GLY A O 1
ATOM 3619 N N . LYS A 1 462 ? -23.858 18.770 52.090 1.00 64.25 462 LYS A N 1
ATOM 3620 C CA . LYS A 1 462 ? -22.650 17.938 52.267 1.00 64.25 462 LYS A CA 1
ATOM 3621 C C . LYS A 1 462 ? -22.005 17.455 50.959 1.00 64.25 462 LYS A C 1
ATOM 3623 O O . LYS A 1 462 ? -20.839 17.074 50.976 1.00 64.25 462 LYS A O 1
ATOM 3628 N N . TRP A 1 463 ? -22.710 17.523 49.826 1.00 70.12 463 TRP A N 1
ATOM 3629 C CA . TRP A 1 463 ? -22.183 17.141 48.509 1.00 70.12 463 TRP A CA 1
ATOM 3630 C C . TRP A 1 463 ? -20.898 17.889 48.123 1.00 70.12 463 TRP A C 1
ATOM 3632 O O . TRP A 1 463 ? -20.008 17.310 47.499 1.00 70.12 463 TRP A O 1
ATOM 3642 N N . LYS A 1 464 ? -20.747 19.154 48.545 1.00 74.88 464 LYS A N 1
ATOM 3643 C CA . LYS A 1 464 ? -19.555 19.968 48.241 1.00 74.88 464 LYS A CA 1
ATOM 3644 C C . LYS A 1 464 ? -18.252 19.339 48.753 1.00 74.88 464 LYS A C 1
ATOM 3646 O O . LYS A 1 464 ? -17.218 19.516 48.116 1.00 74.88 464 LYS A O 1
ATOM 3651 N N . ALA A 1 465 ? -18.313 18.576 49.849 1.00 77.25 465 ALA A N 1
ATOM 3652 C CA . ALA A 1 465 ? -17.148 17.974 50.496 1.00 77.25 465 ALA A CA 1
ATOM 3653 C C . ALA A 1 465 ? -16.484 16.847 49.682 1.00 77.25 465 ALA A C 1
ATOM 3655 O O . ALA A 1 465 ? -15.309 16.576 49.900 1.00 77.25 465 ALA A O 1
ATOM 3656 N N . TYR A 1 466 ? -17.201 16.210 48.746 1.00 81.81 466 TYR A N 1
ATOM 3657 C CA . TYR A 1 466 ? -16.637 15.169 47.873 1.00 81.81 466 TYR A CA 1
ATOM 3658 C C . TYR A 1 466 ? -16.686 15.523 46.381 1.00 81.81 466 TYR A C 1
ATOM 3660 O O . TYR A 1 466 ? -15.780 15.139 45.645 1.00 81.81 466 TYR A O 1
ATOM 3668 N N . ILE A 1 467 ? -17.670 16.306 45.919 1.00 86.38 467 ILE A N 1
ATOM 3669 C CA . ILE A 1 467 ? -17.759 16.686 44.499 1.00 86.38 467 ILE A CA 1
ATOM 3670 C C . ILE A 1 467 ? -16.625 17.639 44.093 1.00 86.38 467 ILE A C 1
ATOM 3672 O O . ILE A 1 467 ? -16.008 17.418 43.055 1.00 86.38 467 ILE A O 1
ATOM 3676 N N . MET A 1 468 ? -16.301 18.659 44.899 1.00 86.38 468 MET A N 1
ATOM 3677 C CA . MET A 1 468 ? -15.252 19.619 44.523 1.00 86.38 468 MET A CA 1
ATOM 3678 C C . MET A 1 468 ? -13.848 18.975 44.477 1.00 86.38 468 MET A C 1
ATOM 3680 O O . MET A 1 468 ? -13.171 19.145 43.462 1.00 86.38 468 MET A O 1
ATOM 3684 N N . PRO A 1 469 ? -13.416 18.162 45.469 1.00 89.25 469 PRO A N 1
ATOM 3685 C CA . PRO A 1 469 ? -12.160 17.416 45.360 1.00 89.25 469 PRO A CA 1
ATOM 3686 C C . PRO A 1 469 ? -12.130 16.437 44.180 1.00 89.25 469 PRO A C 1
ATOM 3688 O O . PRO A 1 469 ? -11.086 16.277 43.558 1.00 89.25 469 PRO A O 1
ATOM 3691 N N . MET A 1 470 ? -13.260 15.811 43.833 1.00 90.25 470 MET A N 1
ATOM 3692 C CA . MET A 1 470 ? -13.339 14.877 42.703 1.00 90.25 470 MET A CA 1
ATOM 3693 C C . MET A 1 470 ? -13.215 15.587 41.345 1.00 90.25 470 MET A C 1
ATOM 3695 O O . MET A 1 470 ? -12.537 15.072 40.459 1.00 90.25 470 MET A O 1
ATOM 3699 N N . ILE A 1 471 ? -13.808 16.778 41.184 1.00 90.50 471 ILE A N 1
ATOM 3700 C CA . ILE A 1 471 ? -13.623 17.613 39.983 1.00 90.50 471 ILE A CA 1
ATOM 3701 C C . ILE A 1 471 ? -12.156 18.044 39.862 1.00 90.50 471 ILE A C 1
ATOM 3703 O O . ILE A 1 471 ? -11.569 17.898 38.791 1.00 90.50 471 ILE A O 1
ATOM 3707 N N . MET A 1 472 ? -11.541 18.501 40.959 1.00 90.88 472 MET A N 1
ATOM 3708 C CA . MET A 1 472 ? -10.120 18.872 40.977 1.00 90.88 472 MET A CA 1
ATOM 3709 C C . MET A 1 472 ? -9.208 17.683 40.642 1.00 90.88 472 MET A C 1
ATOM 3711 O O . MET A 1 472 ? -8.321 17.821 39.806 1.00 90.88 472 MET A O 1
ATOM 3715 N N . ALA A 1 473 ? -9.446 16.507 41.231 1.00 92.50 473 ALA A N 1
ATOM 3716 C CA . ALA A 1 473 ? -8.686 15.293 40.933 1.00 92.50 473 ALA A CA 1
ATOM 3717 C C . ALA A 1 473 ? -8.852 14.855 39.468 1.00 92.50 473 ALA A C 1
ATOM 3719 O O . ALA A 1 473 ? -7.865 14.541 38.808 1.00 92.50 473 ALA A O 1
ATOM 3720 N N . GLY A 1 474 ? -10.079 14.893 38.935 1.00 92.81 474 GLY A N 1
ATOM 3721 C CA . GLY A 1 474 ? -10.349 14.606 37.527 1.00 92.81 474 GLY A CA 1
ATOM 3722 C C . GLY A 1 474 ? -9.606 15.561 36.588 1.00 92.81 474 GLY A C 1
ATOM 3723 O O . GLY A 1 474 ? -8.926 15.104 35.675 1.00 92.81 474 GLY A O 1
ATOM 3724 N N . PHE A 1 475 ? -9.672 16.871 36.844 1.00 94.00 475 PHE A N 1
ATOM 3725 C CA . PHE A 1 475 ? -8.984 17.897 36.053 1.00 94.00 475 PHE A CA 1
ATOM 3726 C C . PHE A 1 475 ? -7.453 17.763 36.105 1.00 94.00 475 PHE A C 1
ATOM 3728 O O . PHE A 1 475 ? -6.801 17.785 35.062 1.00 94.00 475 PHE A O 1
ATOM 3735 N N . LEU A 1 476 ? -6.880 17.549 37.294 1.00 94.50 476 LEU A N 1
ATOM 3736 C CA . LEU A 1 476 ? -5.440 17.325 37.461 1.00 94.50 476 LEU A CA 1
ATOM 3737 C C . LEU A 1 476 ? -4.969 16.056 36.736 1.00 94.50 476 LEU A C 1
ATOM 3739 O O . LEU A 1 476 ? -3.903 16.073 36.125 1.00 94.50 476 LEU A O 1
ATOM 3743 N N . LEU A 1 477 ? -5.771 14.985 36.733 1.00 94.06 477 LEU A N 1
ATOM 3744 C CA . LEU A 1 477 ? -5.478 13.787 35.943 1.00 94.06 477 LEU A CA 1
ATOM 3745 C C . LEU A 1 477 ? -5.544 14.058 34.432 1.00 94.06 477 LEU A C 1
ATOM 3747 O O . LEU A 1 477 ? -4.669 13.578 33.717 1.00 94.06 477 LEU A O 1
ATOM 3751 N N . GLN A 1 478 ? -6.503 14.853 33.937 1.00 94.25 478 GLN A N 1
ATOM 3752 C CA . GLN A 1 478 ? -6.519 15.235 32.515 1.00 94.25 478 GLN A CA 1
ATOM 3753 C C . GLN A 1 478 ? -5.260 16.016 32.123 1.00 94.25 478 GLN A C 1
ATOM 3755 O O . GLN A 1 478 ? -4.650 15.701 31.105 1.00 94.25 478 GLN A O 1
ATOM 3760 N N . LEU A 1 479 ? -4.828 16.986 32.939 1.00 94.00 479 LEU A N 1
ATOM 3761 C CA . LEU A 1 479 ? -3.594 17.736 32.679 1.00 94.00 479 LEU A CA 1
ATOM 3762 C C . LEU A 1 479 ? -2.344 16.845 32.737 1.00 94.00 479 LEU A C 1
ATOM 3764 O O . LEU A 1 479 ? -1.472 16.975 31.880 1.00 94.00 479 LEU A O 1
ATOM 3768 N N . LEU A 1 480 ? -2.268 15.921 33.701 1.00 93.75 480 LEU A N 1
ATOM 3769 C CA . LEU A 1 480 ? -1.158 14.972 33.830 1.00 93.75 480 LEU A CA 1
ATOM 3770 C C . LEU A 1 480 ? -1.049 14.058 32.601 1.00 93.75 480 LEU A C 1
ATOM 3772 O O . LEU A 1 480 ? 0.030 13.924 32.028 1.00 93.75 480 LEU A O 1
ATOM 3776 N N . PHE A 1 481 ? -2.158 13.450 32.173 1.00 92.00 481 PHE A N 1
ATOM 3777 C CA . PHE A 1 481 ? -2.161 12.573 31.002 1.00 92.00 481 PHE A CA 1
ATOM 3778 C C . PHE A 1 481 ? -1.961 13.348 29.695 1.00 92.00 481 PHE A C 1
ATOM 3780 O O . PHE A 1 481 ? -1.189 12.894 28.855 1.00 92.00 481 PHE A O 1
ATOM 3787 N N . LEU A 1 482 ? -2.559 14.534 29.535 1.00 92.44 482 LEU A N 1
ATOM 3788 C CA . LEU A 1 482 ? -2.309 15.394 28.375 1.00 92.44 482 LEU A CA 1
ATOM 3789 C C . LEU A 1 482 ? -0.832 15.803 28.290 1.00 92.44 482 LEU A C 1
ATOM 3791 O O . LEU A 1 482 ? -0.248 15.705 27.214 1.00 92.44 482 LEU A O 1
ATOM 3795 N N . GLY A 1 483 ? -0.214 16.209 29.402 1.00 92.00 483 GLY A N 1
ATOM 3796 C CA . GLY A 1 483 ? 1.205 16.571 29.455 1.00 92.00 483 GLY A CA 1
ATOM 3797 C C . GLY A 1 483 ? 2.122 15.392 29.126 1.00 92.00 483 GLY A C 1
ATOM 3798 O O . GLY A 1 483 ? 2.946 15.490 28.219 1.00 92.00 483 GLY A O 1
ATOM 3799 N N . ASN A 1 484 ? 1.930 14.253 29.797 1.00 91.06 484 ASN A N 1
ATOM 3800 C CA . ASN A 1 484 ? 2.751 13.055 29.596 1.00 91.06 484 ASN A CA 1
ATOM 3801 C C . ASN A 1 484 ? 2.619 12.484 28.174 1.00 91.06 484 ASN A C 1
ATOM 3803 O O . ASN A 1 484 ? 3.620 12.091 27.575 1.00 91.06 484 ASN A O 1
ATOM 3807 N N . MET A 1 485 ? 1.408 12.467 27.606 1.00 87.75 485 MET A N 1
ATOM 3808 C CA . MET A 1 485 ? 1.194 11.987 26.237 1.00 87.75 485 MET A CA 1
ATOM 3809 C C . MET A 1 485 ? 1.689 12.999 25.201 1.00 87.75 485 MET A C 1
ATOM 3811 O O . MET A 1 485 ? 2.298 12.592 24.217 1.00 87.75 485 MET A O 1
ATOM 3815 N N . SER A 1 486 ? 1.543 14.307 25.440 1.00 88.12 486 SER A N 1
ATOM 3816 C CA . SER A 1 486 ? 2.126 15.330 24.555 1.00 88.12 486 SER A CA 1
ATOM 3817 C C . SER A 1 486 ? 3.654 15.305 24.562 1.00 88.12 486 SER A C 1
ATOM 3819 O O . SER A 1 486 ? 4.264 15.561 23.530 1.00 88.12 486 SER A O 1
ATOM 3821 N N . TYR A 1 487 ? 4.281 14.947 25.687 1.00 88.00 487 TYR A N 1
ATOM 3822 C CA . TYR A 1 487 ? 5.718 14.683 25.748 1.00 88.00 487 TYR A CA 1
ATOM 3823 C C . TYR A 1 487 ? 6.098 13.428 24.943 1.00 88.00 487 TYR A C 1
ATOM 3825 O O . TYR A 1 487 ? 7.003 13.488 24.113 1.00 88.00 487 TYR A O 1
ATOM 3833 N N . LEU A 1 488 ? 5.376 12.314 25.130 1.00 84.50 488 LEU A N 1
ATOM 3834 C CA . LEU A 1 488 ? 5.642 11.053 24.427 1.00 84.50 488 LEU A CA 1
ATOM 3835 C C . LEU A 1 488 ? 5.496 11.184 22.902 1.00 84.50 488 LEU A C 1
ATOM 3837 O O . LEU A 1 488 ? 6.413 10.821 22.171 1.00 84.50 488 LEU A O 1
ATOM 3841 N N . PHE A 1 489 ? 4.373 11.722 22.419 1.00 78.88 489 PHE A N 1
ATOM 3842 C CA . PHE A 1 489 ? 4.168 11.966 20.989 1.00 78.88 489 PHE A CA 1
ATOM 3843 C C . PHE A 1 489 ? 5.092 13.081 20.470 1.00 78.88 489 PHE A C 1
ATOM 3845 O O . PHE A 1 489 ? 5.661 12.949 19.389 1.00 78.88 489 PHE A O 1
ATOM 3852 N N . GLY A 1 490 ? 5.330 14.138 21.255 1.00 80.25 490 GLY A N 1
ATOM 3853 C CA . GLY A 1 490 ? 6.227 15.240 20.896 1.00 80.25 490 GLY A CA 1
ATOM 3854 C C . GLY A 1 490 ? 7.691 14.827 20.699 1.00 80.25 490 GLY A C 1
ATOM 3855 O O . GLY A 1 490 ? 8.357 15.377 19.826 1.00 80.25 490 GLY A O 1
ATOM 3856 N N . ALA A 1 491 ? 8.180 13.820 21.432 1.00 81.50 491 ALA A N 1
ATOM 3857 C CA . ALA A 1 491 ? 9.522 13.258 21.236 1.00 81.50 491 ALA A CA 1
ATOM 3858 C C . ALA A 1 491 ? 9.707 12.596 19.852 1.00 81.50 491 ALA A C 1
ATOM 3860 O O . ALA A 1 491 ? 10.823 12.520 19.333 1.00 81.50 491 ALA A O 1
ATOM 3861 N N . LEU A 1 492 ? 8.610 12.138 19.244 1.00 75.31 492 LEU A N 1
ATOM 3862 C CA . LEU A 1 492 ? 8.580 11.387 17.984 1.00 75.31 492 LEU A CA 1
ATOM 3863 C C . LEU A 1 492 ? 8.112 12.237 16.800 1.00 75.31 492 LEU A C 1
ATOM 3865 O O . LEU A 1 492 ? 8.443 11.922 15.658 1.00 75.31 492 LEU A O 1
ATOM 3869 N N . PHE A 1 493 ? 7.372 13.310 17.077 1.00 75.25 493 PHE A N 1
ATOM 3870 C CA . PHE A 1 493 ? 6.775 14.206 16.094 1.00 75.25 493 PHE A CA 1
ATOM 3871 C C . PHE A 1 493 ? 7.817 14.741 15.105 1.00 75.25 493 PHE A C 1
ATOM 3873 O O . PHE A 1 493 ? 8.819 15.340 15.513 1.00 75.25 493 PHE A O 1
ATOM 3880 N N . LYS A 1 494 ? 7.591 14.526 13.807 1.00 72.31 494 LYS A N 1
ATOM 3881 C CA . LYS A 1 494 ? 8.507 14.811 12.691 1.00 72.31 494 LYS A CA 1
ATOM 3882 C C . LYS A 1 494 ? 9.872 14.120 12.802 1.00 72.31 494 LYS A C 1
ATOM 3884 O O . LYS A 1 494 ? 10.900 14.698 12.451 1.00 72.31 494 LYS A O 1
ATOM 3889 N N . SER A 1 495 ? 9.913 12.901 13.335 1.00 72.12 495 SER A N 1
ATOM 3890 C CA . SER A 1 495 ? 11.128 12.068 13.329 1.00 72.12 495 SER A CA 1
ATOM 3891 C C . SER A 1 495 ? 11.595 11.743 11.905 1.00 72.12 495 SER A C 1
ATOM 3893 O O . SER A 1 495 ? 12.796 11.750 11.647 1.00 72.12 495 SER A O 1
ATOM 3895 N N . THR A 1 496 ? 10.654 11.577 10.971 1.00 69.00 496 THR A N 1
ATOM 3896 C CA . THR A 1 496 ? 10.889 11.468 9.520 1.00 69.00 496 THR A CA 1
ATOM 3897 C C . THR A 1 496 ? 11.716 12.637 8.985 1.00 69.00 496 THR A C 1
ATOM 3899 O O . THR A 1 496 ? 12.816 12.421 8.491 1.00 69.00 496 THR A O 1
ATOM 3902 N N . THR A 1 497 ? 11.291 13.886 9.198 1.00 78.69 497 THR A N 1
ATOM 3903 C CA . THR A 1 497 ? 12.018 15.093 8.740 1.00 78.69 497 THR A CA 1
ATOM 3904 C C . THR A 1 497 ? 13.297 15.394 9.545 1.00 78.69 497 THR A C 1
ATOM 3906 O O . THR A 1 497 ? 13.826 16.506 9.494 1.00 78.69 497 THR A O 1
ATOM 3909 N N . ARG A 1 498 ? 13.771 14.441 10.356 1.00 83.19 498 ARG A N 1
ATOM 3910 C CA . ARG A 1 498 ? 15.053 14.483 11.072 1.00 83.19 498 ARG A CA 1
ATOM 3911 C C . ARG A 1 498 ? 15.960 13.300 10.722 1.00 83.19 498 ARG A C 1
ATOM 3913 O O . ARG A 1 498 ? 17.042 13.202 11.303 1.00 83.19 498 ARG A O 1
ATOM 3920 N N . MET A 1 499 ? 15.572 12.450 9.766 1.00 83.44 499 MET A N 1
ATOM 3921 C CA . MET A 1 499 ? 16.356 11.294 9.311 1.00 83.44 499 MET A CA 1
ATOM 3922 C C . MET A 1 499 ? 17.765 11.681 8.851 1.00 83.44 499 MET A C 1
ATOM 3924 O O . MET A 1 499 ? 18.695 10.924 9.103 1.00 83.44 499 MET A O 1
ATOM 3928 N N . HIS A 1 500 ? 17.963 12.888 8.311 1.00 88.00 500 HIS A N 1
ATOM 3929 C CA . HIS A 1 500 ? 19.285 13.435 7.975 1.00 88.00 500 HIS A CA 1
ATOM 3930 C C . HIS A 1 500 ? 20.294 13.476 9.143 1.00 88.00 500 HIS A C 1
ATOM 3932 O O . HIS A 1 500 ? 21.494 13.577 8.899 1.00 88.00 500 HIS A O 1
ATOM 3938 N N . ASN A 1 501 ? 19.857 13.380 10.404 1.00 89.12 501 ASN A N 1
ATOM 3939 C CA . ASN A 1 501 ? 20.756 13.285 11.564 1.00 89.12 501 ASN A CA 1
ATOM 3940 C C . ASN A 1 501 ? 21.318 11.864 11.767 1.00 89.12 501 ASN A C 1
ATOM 3942 O O . ASN A 1 501 ? 22.292 11.685 12.500 1.00 89.12 501 ASN A O 1
ATOM 3946 N N . LEU A 1 502 ? 20.730 10.852 11.121 1.00 89.81 502 LEU A N 1
ATOM 3947 C CA . LEU A 1 502 ? 21.275 9.500 11.073 1.00 89.81 502 LEU A CA 1
ATOM 3948 C C . LEU A 1 502 ? 22.426 9.481 10.065 1.00 89.81 502 LEU A C 1
ATOM 3950 O O . LEU A 1 502 ? 22.211 9.580 8.856 1.00 89.81 502 LEU A O 1
ATOM 3954 N N . LYS A 1 503 ? 23.653 9.368 10.573 1.00 92.38 503 LYS A N 1
ATOM 3955 C CA . LYS A 1 503 ? 24.861 9.257 9.754 1.00 92.38 503 LYS A CA 1
ATOM 3956 C C . LYS A 1 503 ? 25.069 7.824 9.273 1.00 92.38 503 LYS A C 1
ATOM 3958 O O . LYS A 1 503 ? 25.093 6.898 10.087 1.00 92.38 503 LYS A O 1
ATOM 3963 N N . ILE A 1 504 ? 25.288 7.662 7.973 1.00 93.19 504 ILE A N 1
ATOM 3964 C CA . ILE A 1 504 ? 25.697 6.416 7.322 1.00 93.19 504 ILE A CA 1
ATOM 3965 C C . ILE A 1 504 ? 27.100 6.614 6.745 1.00 93.19 504 ILE A C 1
ATOM 3967 O O . ILE A 1 504 ? 27.346 7.598 6.050 1.00 93.19 504 ILE A O 1
ATOM 3971 N N . LEU A 1 505 ? 28.005 5.672 7.001 1.00 93.06 505 LEU A N 1
ATOM 3972 C CA . LEU A 1 505 ? 29.356 5.681 6.440 1.00 93.06 505 LEU A CA 1
ATOM 3973 C C . LEU A 1 505 ? 29.366 5.015 5.055 1.00 93.06 505 LEU A C 1
ATOM 3975 O O . LEU A 1 505 ? 29.133 3.813 4.952 1.00 93.06 505 LEU A O 1
ATOM 3979 N N . ALA A 1 506 ? 29.642 5.769 3.993 1.00 92.56 506 ALA A N 1
ATOM 3980 C CA . ALA A 1 506 ? 29.905 5.222 2.662 1.00 92.56 506 ALA A CA 1
ATOM 3981 C C . ALA A 1 506 ? 31.410 5.061 2.441 1.00 92.56 506 ALA A C 1
ATOM 3983 O O . ALA A 1 506 ? 32.155 6.019 2.625 1.00 92.56 506 ALA A O 1
ATOM 3984 N N . ILE A 1 507 ? 31.867 3.883 2.018 1.00 92.62 507 ILE A N 1
ATOM 3985 C CA . ILE A 1 507 ? 33.275 3.643 1.668 1.00 92.62 507 ILE A CA 1
ATOM 3986 C C . ILE A 1 507 ? 33.351 3.029 0.281 1.00 92.62 507 ILE A C 1
ATOM 3988 O O . ILE A 1 507 ? 32.677 2.044 -0.012 1.00 92.62 507 ILE A O 1
ATOM 3992 N N . ASP A 1 508 ? 34.217 3.590 -0.554 1.00 90.50 508 ASP A N 1
ATOM 3993 C CA . ASP A 1 508 ? 34.561 2.991 -1.833 1.00 90.50 508 ASP A CA 1
ATOM 3994 C C . ASP A 1 508 ? 35.907 2.251 -1.718 1.00 90.50 508 ASP A C 1
ATOM 3996 O O . ASP A 1 508 ? 36.967 2.874 -1.593 1.00 90.50 508 ASP A O 1
ATOM 4000 N N . PHE A 1 509 ? 35.862 0.915 -1.703 1.00 87.81 509 PHE A N 1
ATOM 4001 C CA . PHE A 1 509 ? 37.056 0.056 -1.787 1.00 87.81 509 PHE A CA 1
ATOM 4002 C C . PHE A 1 509 ? 37.475 -0.230 -3.236 1.00 87.81 509 PHE A C 1
ATOM 4004 O O . PHE A 1 509 ? 38.534 -0.811 -3.465 1.00 87.81 509 PHE A O 1
ATOM 4011 N N . ASP A 1 510 ? 36.631 0.144 -4.194 1.00 84.31 510 ASP A N 1
ATOM 4012 C CA . ASP A 1 510 ? 36.772 -0.137 -5.617 1.00 84.31 510 ASP A CA 1
ATOM 4013 C C . ASP A 1 510 ? 37.363 1.072 -6.364 1.00 84.31 510 ASP A C 1
ATOM 4015 O O . ASP A 1 510 ? 38.185 0.922 -7.262 1.00 84.31 510 ASP A O 1
ATOM 4019 N N . GLY A 1 511 ? 36.970 2.287 -5.964 1.00 81.62 511 GLY A N 1
ATOM 4020 C CA . GLY A 1 511 ? 37.328 3.546 -6.633 1.00 81.62 511 GLY A CA 1
ATOM 4021 C C . GLY A 1 511 ? 36.645 3.725 -7.996 1.00 81.62 511 GLY A C 1
ATOM 4022 O O . GLY A 1 511 ? 37.025 4.607 -8.771 1.00 81.62 511 GLY A O 1
ATOM 4023 N N . GLY A 1 512 ? 35.682 2.854 -8.305 1.00 84.06 512 GLY A N 1
ATOM 4024 C CA . GLY A 1 512 ? 35.098 2.664 -9.626 1.00 84.06 512 GLY A CA 1
ATOM 4025 C C . GLY A 1 512 ? 33.731 3.321 -9.816 1.00 84.06 512 GLY A C 1
ATOM 4026 O O . GLY A 1 512 ? 33.231 4.096 -8.996 1.00 84.06 512 GLY A O 1
ATOM 4027 N N . ASP A 1 513 ? 33.094 2.998 -10.938 1.00 87.38 513 ASP A N 1
ATOM 4028 C CA . ASP A 1 513 ? 31.839 3.627 -11.352 1.00 87.38 513 ASP A CA 1
ATOM 4029 C C . ASP A 1 513 ? 30.645 3.250 -10.462 1.00 87.38 513 ASP A C 1
ATOM 4031 O O . ASP A 1 513 ? 29.704 4.033 -10.343 1.00 87.38 513 ASP A O 1
ATOM 4035 N N . ILE A 1 514 ? 30.700 2.120 -9.749 1.00 89.06 514 ILE A N 1
ATOM 4036 C CA . ILE A 1 514 ? 29.697 1.764 -8.730 1.00 89.06 514 ILE A CA 1
ATOM 4037 C C . ILE A 1 514 ? 29.712 2.785 -7.572 1.00 89.06 514 ILE A C 1
ATOM 4039 O O . ILE A 1 514 ? 28.651 3.235 -7.131 1.00 89.06 514 ILE A O 1
ATOM 4043 N N . GLY A 1 515 ? 30.889 3.244 -7.127 1.00 87.81 515 GLY A N 1
ATOM 4044 C CA . GLY A 1 515 ? 31.011 4.306 -6.117 1.00 87.81 515 GLY A CA 1
ATOM 4045 C C . GLY A 1 515 ? 30.508 5.669 -6.614 1.00 87.81 515 GLY A C 1
ATOM 4046 O O . GLY A 1 515 ? 29.818 6.401 -5.889 1.00 87.81 515 GLY A O 1
ATOM 4047 N N . LYS A 1 516 ? 30.758 5.987 -7.892 1.00 88.38 516 LYS A N 1
ATOM 4048 C CA . LYS A 1 516 ? 30.202 7.177 -8.571 1.00 88.38 516 LYS A CA 1
ATOM 4049 C C . LYS A 1 516 ? 28.674 7.108 -8.686 1.00 88.38 516 LYS A C 1
ATOM 4051 O O . LYS A 1 516 ? 27.992 8.112 -8.475 1.00 88.38 516 LYS A O 1
ATOM 4056 N N . ALA A 1 517 ? 28.117 5.928 -8.952 1.00 89.00 517 ALA A N 1
ATOM 4057 C CA . ALA A 1 517 ? 26.676 5.707 -9.021 1.00 89.00 517 ALA A CA 1
ATOM 4058 C C . ALA A 1 517 ? 26.000 5.859 -7.643 1.00 89.00 517 ALA A C 1
ATOM 4060 O O . ALA A 1 517 ? 24.970 6.526 -7.537 1.00 89.00 517 ALA A O 1
ATOM 4061 N N . ILE A 1 518 ? 26.608 5.335 -6.569 1.00 90.94 518 ILE A N 1
ATOM 4062 C CA . ILE A 1 518 ? 26.118 5.498 -5.184 1.00 90.94 518 ILE A CA 1
ATOM 4063 C C . ILE A 1 518 ? 26.154 6.972 -4.742 1.00 90.94 518 ILE A C 1
ATOM 4065 O O . ILE A 1 518 ? 25.182 7.470 -4.171 1.00 90.94 518 ILE A O 1
ATOM 4069 N N . SER A 1 519 ? 27.233 7.704 -5.035 1.00 90.62 519 SER A N 1
ATOM 4070 C CA . SER A 1 519 ? 27.333 9.137 -4.703 1.00 90.62 519 SER A CA 1
ATOM 4071 C C . SER A 1 519 ? 26.384 10.021 -5.526 1.00 90.62 519 SER A C 1
ATOM 4073 O O . SER A 1 519 ? 25.787 10.958 -4.982 1.00 90.62 519 SER A O 1
ATOM 4075 N N . SER A 1 520 ? 26.148 9.677 -6.795 1.00 88.44 520 SER A N 1
ATOM 4076 C CA . SER A 1 520 ? 25.137 10.328 -7.643 1.00 88.44 520 SER A CA 1
ATOM 4077 C C . SER A 1 520 ? 23.711 10.054 -7.148 1.00 88.44 520 SER A C 1
ATOM 4079 O O . SER A 1 520 ? 22.892 10.970 -7.073 1.00 88.44 520 SER A O 1
ATOM 4081 N N . ALA A 1 521 ? 23.417 8.821 -6.723 1.00 87.19 521 ALA A N 1
ATOM 4082 C CA . ALA A 1 521 ? 22.127 8.462 -6.135 1.00 87.19 521 ALA A CA 1
ATOM 4083 C C . ALA A 1 521 ? 21.857 9.198 -4.822 1.00 87.19 521 ALA A C 1
ATOM 4085 O O . ALA A 1 521 ? 20.760 9.718 -4.627 1.00 87.19 521 ALA A O 1
ATOM 4086 N N . TYR A 1 522 ? 22.862 9.312 -3.950 1.00 91.31 522 TYR A N 1
ATOM 4087 C CA . TYR A 1 522 ? 22.738 10.115 -2.737 1.00 91.31 522 TYR A CA 1
ATOM 4088 C C . TYR A 1 522 ? 22.501 11.594 -3.057 1.00 91.31 522 TYR A C 1
ATOM 4090 O O . TYR A 1 522 ? 21.627 12.198 -2.447 1.00 91.31 522 TYR A O 1
ATOM 4098 N N . SER A 1 523 ? 23.184 12.166 -4.054 1.00 89.56 523 SER A N 1
ATOM 4099 C CA . SER A 1 523 ? 22.936 13.553 -4.486 1.00 89.56 523 SER A CA 1
ATOM 4100 C C . SER A 1 523 ? 21.486 13.796 -4.932 1.00 89.56 523 SER A C 1
ATOM 4102 O O . SER A 1 523 ? 20.961 14.878 -4.686 1.00 89.56 523 SER A O 1
ATOM 4104 N N . ASN A 1 524 ? 20.823 12.788 -5.513 1.00 85.75 524 ASN A N 1
ATOM 4105 C CA . ASN A 1 524 ? 19.414 12.857 -5.919 1.00 85.75 524 ASN A CA 1
ATOM 4106 C C . ASN A 1 524 ? 18.412 12.558 -4.783 1.00 85.75 524 ASN A C 1
ATOM 4108 O O . ASN A 1 524 ? 17.275 13.016 -4.847 1.00 85.75 524 ASN A O 1
ATOM 4112 N N . LEU A 1 525 ? 18.806 11.792 -3.757 1.00 86.31 525 LEU A N 1
ATOM 4113 C CA . LEU A 1 525 ? 17.950 11.418 -2.617 1.00 86.31 525 LEU A CA 1
ATOM 4114 C C . LEU A 1 525 ? 18.110 12.331 -1.387 1.00 86.31 525 LEU A C 1
ATOM 4116 O O . LEU A 1 525 ? 17.258 12.320 -0.493 1.00 86.31 525 LEU A O 1
ATOM 4120 N N . LYS A 1 526 ? 19.195 13.112 -1.322 1.00 89.19 526 LYS A N 1
ATOM 4121 C CA . LYS A 1 526 ? 19.543 13.962 -0.180 1.00 89.19 526 LYS A CA 1
ATOM 4122 C C . LYS A 1 526 ? 18.434 14.972 0.124 1.00 89.19 526 LYS A C 1
ATOM 4124 O O . LYS A 1 526 ? 18.207 15.928 -0.613 1.00 89.19 526 LYS A O 1
ATOM 4129 N N . SER A 1 527 ? 17.793 14.770 1.265 1.00 87.31 527 SER A N 1
ATOM 4130 C CA . SER A 1 527 ? 16.663 15.546 1.772 1.00 87.31 527 SER A CA 1
ATOM 4131 C C . SER A 1 527 ? 16.619 15.425 3.296 1.00 87.31 527 SER A C 1
ATOM 4133 O O . SER A 1 527 ? 17.260 14.539 3.860 1.00 87.31 527 SER A O 1
ATOM 4135 N N . ASP A 1 528 ? 15.843 16.271 3.978 1.00 83.44 528 ASP A N 1
ATOM 4136 C CA . ASP A 1 528 ? 15.710 16.201 5.443 1.00 83.44 528 ASP A CA 1
ATOM 4137 C C . ASP A 1 528 ? 15.107 14.864 5.931 1.00 83.44 528 ASP A C 1
ATOM 4139 O O . ASP A 1 528 ? 15.295 14.483 7.092 1.00 83.44 528 ASP A O 1
ATOM 4143 N N . GLU A 1 529 ? 14.407 14.162 5.033 1.00 79.00 529 GLU A N 1
ATOM 4144 C CA . GLU A 1 529 ? 13.739 12.870 5.230 1.00 79.00 529 GLU A CA 1
ATOM 4145 C C . GLU A 1 529 ? 14.626 11.653 4.899 1.00 79.00 529 GLU A C 1
ATOM 4147 O O . GLU A 1 529 ? 14.230 10.516 5.161 1.00 79.00 529 GLU A O 1
ATOM 4152 N N . PHE A 1 530 ? 15.845 11.866 4.388 1.00 88.06 530 PHE A N 1
ATOM 4153 C CA . PHE A 1 530 ? 16.793 10.801 4.049 1.00 88.06 530 PHE A CA 1
ATOM 4154 C C . PHE A 1 530 ? 18.052 10.848 4.945 1.00 88.06 530 PHE A C 1
ATOM 4156 O O . PHE A 1 530 ? 18.522 11.941 5.260 1.00 88.06 530 PHE A O 1
ATOM 4163 N N . PRO A 1 531 ? 18.632 9.704 5.367 1.00 91.38 531 PRO A N 1
ATOM 4164 C CA . PRO A 1 531 ? 19.880 9.671 6.140 1.00 91.38 531 PRO A CA 1
ATOM 4165 C C . PRO A 1 531 ? 21.058 10.410 5.488 1.00 91.38 531 PRO A C 1
ATOM 4167 O O . PRO A 1 531 ? 21.246 10.349 4.272 1.00 91.38 531 PRO A O 1
ATOM 4170 N N . S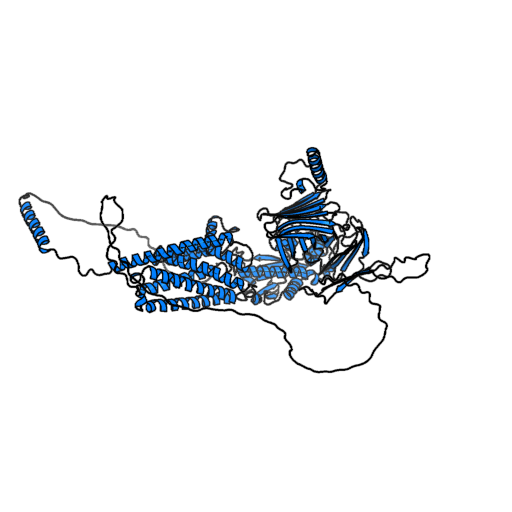ER A 1 532 ? 21.906 11.053 6.297 1.00 92.31 532 SER A N 1
ATOM 4171 C CA . SER A 1 532 ? 23.129 11.688 5.789 1.00 92.31 532 SER A CA 1
ATOM 4172 C C . SER A 1 532 ? 24.198 10.642 5.499 1.00 92.31 532 SER A C 1
ATOM 4174 O O . SER A 1 532 ? 24.638 9.925 6.396 1.00 92.31 532 SER A O 1
ATOM 4176 N N . LEU A 1 533 ? 24.661 10.604 4.254 1.00 93.00 533 LEU A N 1
ATOM 4177 C CA . LEU A 1 533 ? 25.765 9.759 3.814 1.00 93.00 533 LEU A CA 1
ATOM 4178 C C . LEU A 1 533 ? 27.089 10.537 3.909 1.00 93.00 533 LEU A C 1
ATOM 4180 O O . LEU A 1 533 ? 27.237 11.595 3.290 1.00 93.00 533 LEU A O 1
ATOM 4184 N N . GLU A 1 534 ? 28.041 10.020 4.687 1.00 91.44 534 GLU A N 1
ATOM 4185 C CA . GLU A 1 534 ? 29.400 10.557 4.837 1.00 91.44 534 GLU A CA 1
ATOM 4186 C C . GLU A 1 534 ? 30.396 9.624 4.140 1.00 91.44 534 GLU A C 1
ATOM 4188 O O . GLU A 1 534 ? 30.459 8.436 4.451 1.00 91.44 534 GLU A O 1
ATOM 4193 N N . PHE A 1 535 ? 31.171 10.147 3.186 1.00 89.38 535 PHE A N 1
ATOM 4194 C CA . PHE A 1 535 ? 32.125 9.352 2.407 1.00 89.38 535 PHE A CA 1
ATOM 4195 C C . PHE A 1 535 ? 33.470 9.246 3.138 1.00 89.38 535 PHE A C 1
ATOM 4197 O O . PHE A 1 535 ? 34.210 10.224 3.245 1.00 89.38 535 PHE A O 1
ATOM 4204 N N . GLY A 1 536 ? 33.773 8.055 3.653 1.00 86.38 536 GLY A N 1
ATOM 4205 C CA . GLY A 1 536 ? 35.027 7.718 4.321 1.00 86.38 536 GLY A CA 1
ATOM 4206 C C . GLY A 1 536 ? 36.095 7.218 3.349 1.00 86.38 536 GLY A C 1
ATOM 4207 O O . GLY A 1 536 ? 35.798 6.597 2.330 1.00 86.38 536 GLY A O 1
ATOM 4208 N N . SER A 1 537 ? 37.366 7.452 3.684 1.00 84.69 537 SER A N 1
ATOM 4209 C CA . SER A 1 537 ? 38.488 6.933 2.896 1.00 84.69 537 SER A CA 1
ATOM 4210 C C . SER A 1 537 ? 38.777 5.468 3.231 1.00 84.69 537 SER A C 1
ATOM 4212 O O . SER A 1 537 ? 38.939 5.106 4.400 1.00 84.69 537 SER A O 1
ATOM 4214 N N . SER A 1 538 ? 38.969 4.648 2.198 1.00 80.81 538 SER A N 1
ATOM 4215 C CA . SER A 1 538 ? 39.469 3.270 2.299 1.00 80.81 538 SER A CA 1
ATOM 4216 C C . SER A 1 538 ? 40.886 3.166 2.896 1.00 80.81 538 SER A C 1
ATOM 4218 O O . SER A 1 538 ? 41.289 2.090 3.333 1.00 80.81 538 SER A O 1
ATOM 4220 N N . LEU A 1 539 ? 41.634 4.276 3.007 1.00 80.06 539 LEU A N 1
ATOM 4221 C CA . LEU A 1 539 ? 42.911 4.333 3.737 1.00 80.06 539 LEU A CA 1
ATOM 4222 C C . LEU A 1 539 ? 42.740 4.310 5.266 1.00 80.06 539 LEU A C 1
ATOM 4224 O O . LEU A 1 539 ? 43.634 3.820 5.967 1.00 80.06 539 LEU A O 1
ATOM 4228 N N . GLU A 1 540 ? 41.621 4.838 5.772 1.00 82.12 540 GLU A N 1
ATOM 4229 C CA . GLU A 1 540 ? 41.241 4.794 7.189 1.00 82.12 540 GLU A CA 1
ATOM 4230 C C . GLU A 1 540 ? 40.511 3.480 7.495 1.00 82.12 540 GLU A C 1
ATOM 4232 O O . GLU A 1 540 ? 40.940 2.700 8.348 1.00 82.12 540 GLU A O 1
ATOM 4237 N N . TYR A 1 541 ? 39.453 3.188 6.738 1.00 84.00 541 TYR A N 1
ATOM 4238 C CA . TYR A 1 541 ? 38.623 1.998 6.912 1.00 84.00 541 TYR A CA 1
ATOM 4239 C C . TYR A 1 541 ? 39.065 0.897 5.946 1.00 84.00 541 TYR A C 1
ATOM 4241 O O . TYR A 1 541 ? 38.429 0.656 4.930 1.00 84.00 541 TYR A O 1
ATOM 4249 N N . ARG A 1 542 ? 40.199 0.249 6.245 1.00 81.25 542 ARG A N 1
ATOM 4250 C CA . ARG A 1 542 ? 40.879 -0.690 5.324 1.00 81.25 542 ARG A CA 1
ATOM 4251 C C . ARG A 1 542 ? 40.241 -2.074 5.160 1.00 81.25 542 ARG A C 1
ATOM 4253 O O . ARG A 1 542 ? 40.697 -2.835 4.312 1.00 81.25 542 ARG A O 1
ATOM 4260 N N . THR A 1 543 ? 39.256 -2.446 5.975 1.00 84.75 543 THR A N 1
ATOM 4261 C CA . THR A 1 543 ? 38.620 -3.773 5.929 1.00 84.75 543 THR A CA 1
ATOM 4262 C C . THR A 1 543 ? 37.129 -3.663 6.249 1.00 84.75 543 THR A C 1
ATOM 4264 O O . THR A 1 543 ? 36.752 -2.781 7.020 1.00 84.75 543 THR A O 1
ATOM 4267 N N . PRO A 1 544 ? 36.269 -4.578 5.760 1.00 84.12 544 PRO A N 1
ATOM 4268 C CA . PRO A 1 544 ? 34.858 -4.634 6.163 1.00 84.12 544 PRO A CA 1
ATOM 4269 C C . PRO A 1 544 ? 34.659 -4.680 7.687 1.00 84.12 544 PRO A C 1
ATOM 4271 O O . PRO A 1 544 ? 33.714 -4.105 8.218 1.00 84.12 544 PRO A O 1
ATOM 4274 N N . GLU A 1 545 ? 35.599 -5.295 8.408 1.00 85.06 545 GLU A N 1
ATOM 4275 C CA . GLU A 1 545 ? 35.588 -5.359 9.870 1.00 85.06 545 GLU A CA 1
ATOM 4276 C C . GLU A 1 545 ? 35.866 -3.998 10.537 1.00 85.06 545 GLU A C 1
ATOM 4278 O O . GLU A 1 545 ? 35.248 -3.682 11.553 1.00 85.06 545 GLU A O 1
ATOM 4283 N N . SER A 1 546 ? 36.711 -3.131 9.959 1.00 85.81 546 SER A N 1
ATOM 4284 C CA . SER A 1 546 ? 36.854 -1.758 10.468 1.00 85.81 546 SER A CA 1
ATOM 4285 C C . SER A 1 546 ? 35.651 -0.871 10.122 1.00 85.81 546 SER A C 1
ATOM 4287 O O . SER A 1 546 ? 35.352 0.055 10.878 1.00 85.81 546 SER A O 1
ATOM 4289 N N . VAL A 1 547 ? 34.890 -1.201 9.069 1.00 86.81 547 VAL A N 1
ATOM 4290 C CA . VAL A 1 547 ? 33.561 -0.611 8.818 1.00 86.81 547 VAL A CA 1
ATOM 4291 C C . VAL A 1 547 ? 32.551 -1.060 9.879 1.00 86.81 547 VAL A C 1
ATOM 4293 O O . VAL A 1 547 ? 31.835 -0.227 10.433 1.00 86.81 547 VAL A O 1
ATOM 4296 N N . ARG A 1 548 ? 32.533 -2.352 10.238 1.00 85.75 548 ARG A N 1
ATOM 4297 C CA . ARG A 1 548 ? 31.694 -2.880 11.329 1.00 85.75 548 ARG A CA 1
ATOM 4298 C C . ARG A 1 548 ? 31.999 -2.178 12.658 1.00 85.75 548 ARG A C 1
ATOM 4300 O O . ARG A 1 548 ? 31.078 -1.726 13.332 1.00 85.75 548 ARG A O 1
ATOM 4307 N N . VAL A 1 549 ? 33.280 -2.010 12.997 1.00 84.81 549 VAL A N 1
ATOM 4308 C CA . VAL A 1 549 ? 33.730 -1.248 14.179 1.00 84.81 549 VAL A CA 1
ATOM 4309 C C . VAL A 1 549 ? 33.294 0.223 14.115 1.00 84.81 549 VAL A C 1
ATOM 4311 O O . VAL A 1 549 ? 32.925 0.789 15.139 1.00 84.81 549 VAL A O 1
ATOM 4314 N N . ALA A 1 550 ? 33.242 0.852 12.937 1.00 85.19 550 ALA A N 1
ATOM 4315 C CA . ALA A 1 550 ? 32.727 2.219 12.809 1.00 85.19 550 ALA A CA 1
ATOM 4316 C C . ALA A 1 550 ? 31.221 2.333 13.139 1.00 85.19 550 ALA A C 1
ATOM 4318 O O . ALA A 1 550 ? 30.802 3.318 13.752 1.00 85.19 550 ALA A O 1
ATOM 4319 N N . VAL A 1 551 ? 30.425 1.320 12.780 1.00 86.56 551 VAL A N 1
ATOM 4320 C CA . VAL A 1 551 ? 28.987 1.228 13.109 1.00 86.56 551 VAL A CA 1
ATOM 4321 C C . VAL A 1 551 ? 28.754 0.877 14.588 1.00 86.56 551 VAL A C 1
ATOM 4323 O O . VAL A 1 551 ? 27.772 1.321 15.175 1.00 86.56 551 VAL A O 1
ATOM 4326 N N . CYS A 1 552 ? 29.656 0.120 15.220 1.00 83.31 552 CYS A N 1
ATOM 4327 C CA . CYS A 1 552 ? 29.587 -0.162 16.659 1.00 83.31 552 CYS A CA 1
ATOM 4328 C C . CYS A 1 552 ? 30.039 1.029 17.525 1.00 83.31 552 CYS A C 1
ATOM 4330 O O . CYS A 1 552 ? 29.301 1.458 18.411 1.00 83.31 552 CYS A O 1
ATOM 4332 N N . ASP A 1 553 ? 31.225 1.580 17.251 1.00 74.69 553 ASP A N 1
ATOM 4333 C CA . ASP A 1 553 ? 31.985 2.362 18.238 1.00 74.69 553 ASP A CA 1
ATOM 4334 C C . ASP A 1 553 ? 32.148 3.847 17.863 1.00 74.69 553 ASP A C 1
ATOM 4336 O O . ASP A 1 553 ? 32.502 4.664 18.713 1.00 74.69 553 ASP A O 1
ATOM 4340 N N . ARG A 1 554 ? 31.906 4.227 16.596 1.00 61.94 554 ARG A N 1
ATOM 4341 C CA . ARG A 1 554 ? 32.115 5.604 16.090 1.00 61.94 554 ARG A CA 1
ATOM 4342 C C . ARG A 1 554 ? 30.826 6.389 15.816 1.00 61.94 554 ARG A C 1
ATOM 4344 O O . ARG A 1 554 ? 30.892 7.501 15.299 1.00 61.94 554 ARG A O 1
ATOM 4351 N N . GLY A 1 555 ? 29.664 5.851 16.188 1.00 74.88 555 GLY A N 1
ATOM 4352 C CA . GLY A 1 555 ? 28.382 6.567 16.134 1.00 74.88 555 GLY A CA 1
ATOM 4353 C C . GLY A 1 555 ? 27.710 6.636 14.757 1.00 74.88 555 GLY A C 1
ATOM 4354 O O . GLY A 1 555 ? 26.756 7.398 14.590 1.00 74.88 555 GLY A O 1
ATOM 4355 N N . TYR A 1 556 ? 28.165 5.845 13.781 1.00 88.56 556 TYR A N 1
ATOM 4356 C CA . TYR A 1 556 ? 27.425 5.633 12.536 1.00 88.56 556 TYR A CA 1
ATOM 4357 C C . TYR A 1 556 ? 26.257 4.669 12.767 1.00 88.56 556 TYR A C 1
ATOM 4359 O O . TYR A 1 556 ? 26.412 3.637 13.411 1.00 88.56 556 TYR A O 1
ATOM 4367 N N . TRP A 1 557 ? 25.083 4.981 12.219 1.00 89.81 557 TRP A N 1
ATOM 4368 C CA . TRP A 1 557 ? 23.885 4.138 12.354 1.00 89.81 557 TRP A CA 1
ATOM 4369 C C . TRP A 1 557 ? 23.912 2.912 11.436 1.00 89.81 557 TRP A C 1
ATOM 4371 O O . TRP A 1 557 ? 23.257 1.905 11.704 1.00 89.81 557 TRP A O 1
ATOM 4381 N N . GLY A 1 558 ? 24.692 3.003 10.364 1.00 90.69 558 GLY A N 1
ATOM 4382 C CA . GLY A 1 558 ? 24.984 1.934 9.427 1.00 90.69 558 GLY A CA 1
ATOM 4383 C C . GLY A 1 558 ? 26.097 2.358 8.474 1.00 90.69 558 GLY A C 1
ATOM 4384 O O . GLY A 1 558 ? 26.636 3.464 8.573 1.00 90.69 558 GLY A O 1
ATOM 4385 N N . ALA A 1 559 ? 26.428 1.485 7.536 1.00 91.88 559 ALA A N 1
ATOM 4386 C CA . ALA A 1 559 ? 27.413 1.743 6.501 1.00 91.88 559 ALA A CA 1
ATOM 4387 C C . ALA A 1 559 ? 27.008 1.101 5.171 1.00 91.88 559 ALA A C 1
ATOM 4389 O O . ALA A 1 559 ? 26.190 0.184 5.134 1.00 91.88 559 ALA A O 1
ATOM 4390 N N . ILE A 1 560 ? 27.615 1.558 4.084 1.00 93.94 560 ILE A N 1
ATOM 4391 C CA . ILE A 1 560 ? 27.534 0.962 2.750 1.00 93.94 560 ILE A CA 1
ATOM 4392 C C . ILE A 1 560 ? 28.940 0.938 2.155 1.00 93.94 560 ILE A C 1
ATOM 4394 O O . ILE A 1 560 ? 29.658 1.935 2.225 1.00 93.94 560 ILE A O 1
ATOM 4398 N N . TYR A 1 561 ? 29.354 -0.194 1.593 1.00 93.00 561 TYR A N 1
ATOM 4399 C CA . TYR A 1 561 ? 30.655 -0.306 0.949 1.00 93.00 561 TYR A CA 1
ATOM 4400 C C . TYR A 1 561 ? 30.606 -1.132 -0.336 1.00 93.00 561 TYR A C 1
ATOM 4402 O O . TYR A 1 561 ? 29.895 -2.137 -0.424 1.00 93.00 561 TYR A O 1
ATOM 4410 N N . THR A 1 562 ? 31.357 -0.686 -1.341 1.00 93.00 562 THR A N 1
ATOM 4411 C CA . THR A 1 562 ? 31.645 -1.459 -2.557 1.00 93.00 562 THR A CA 1
ATOM 4412 C C . THR A 1 562 ? 32.663 -2.551 -2.233 1.00 93.00 562 THR A C 1
ATOM 4414 O O . THR A 1 562 ? 33.530 -2.358 -1.383 1.00 93.00 562 THR A O 1
ATOM 4417 N N . HIS A 1 563 ? 32.593 -3.707 -2.888 1.00 90.88 563 HIS A N 1
ATOM 4418 C CA . HIS A 1 563 ? 33.694 -4.679 -2.837 1.00 90.88 563 HIS A CA 1
ATOM 4419 C C . HIS A 1 563 ? 34.784 -4.281 -3.834 1.00 90.88 563 HIS A C 1
ATOM 4421 O O . HIS A 1 563 ? 34.483 -3.765 -4.906 1.00 90.88 563 HIS A O 1
ATOM 4427 N N . SER A 1 564 ? 36.054 -4.535 -3.519 1.00 88.69 564 SER A N 1
ATOM 4428 C CA . SER A 1 564 ? 37.155 -4.219 -4.437 1.00 88.69 564 SER A CA 1
ATOM 4429 C C . SER A 1 564 ? 37.069 -5.041 -5.732 1.00 88.69 564 SER A C 1
ATOM 4431 O O . SER A 1 564 ? 36.714 -6.225 -5.717 1.00 88.69 564 SER A O 1
ATOM 4433 N N . GLY A 1 565 ? 37.358 -4.404 -6.869 1.00 85.69 565 GLY A N 1
ATOM 4434 C CA . GLY A 1 565 ? 37.205 -4.967 -8.214 1.00 85.69 565 GLY A CA 1
ATOM 4435 C C . GLY A 1 565 ? 35.747 -5.159 -8.656 1.00 85.69 565 GLY A C 1
ATOM 4436 O O . GLY A 1 565 ? 35.500 -5.917 -9.592 1.00 85.69 565 GLY A O 1
ATOM 4437 N N . ALA A 1 566 ? 34.758 -4.570 -7.974 1.00 88.06 566 ALA A N 1
ATOM 4438 C CA . ALA A 1 566 ? 33.343 -4.761 -8.301 1.00 88.06 566 ALA A CA 1
ATOM 4439 C C . ALA A 1 566 ? 32.960 -4.116 -9.641 1.00 88.06 566 ALA A C 1
ATOM 4441 O O . ALA A 1 566 ? 32.268 -4.761 -10.429 1.00 88.06 566 ALA A O 1
ATOM 4442 N N . SER A 1 567 ? 33.438 -2.900 -9.933 1.00 88.31 567 SER A N 1
ATOM 4443 C CA . SER A 1 567 ? 33.194 -2.241 -11.225 1.00 88.31 567 SER A CA 1
ATOM 4444 C C . SER A 1 567 ? 33.918 -2.954 -12.369 1.00 88.31 567 SER A C 1
ATOM 4446 O O . SER A 1 567 ? 33.379 -3.017 -13.464 1.00 88.31 567 SER A O 1
ATOM 4448 N N . GLU A 1 568 ? 35.094 -3.541 -12.122 1.00 86.69 568 GLU A N 1
ATOM 4449 C CA . GLU A 1 568 ? 35.843 -4.330 -13.115 1.00 86.69 568 GLU A CA 1
ATOM 4450 C C . GLU A 1 568 ? 35.148 -5.671 -13.418 1.00 86.69 568 GLU A C 1
ATOM 4452 O O . GLU A 1 568 ? 34.945 -6.021 -14.582 1.00 86.69 568 GLU A O 1
ATOM 4457 N N . ARG A 1 569 ? 34.680 -6.392 -12.384 1.00 86.81 569 ARG A N 1
ATOM 4458 C CA . ARG A 1 569 ? 33.846 -7.602 -12.548 1.00 86.81 569 ARG A CA 1
ATOM 4459 C C . ARG A 1 569 ? 32.527 -7.323 -13.272 1.00 86.81 569 ARG A C 1
ATOM 4461 O O . ARG A 1 569 ? 32.019 -8.205 -13.954 1.00 86.81 569 ARG A O 1
ATOM 4468 N N . LEU A 1 570 ? 31.964 -6.129 -13.093 1.00 86.69 570 LEU A N 1
ATOM 4469 C CA . LEU A 1 570 ? 30.745 -5.696 -13.769 1.00 86.69 570 LEU A CA 1
ATOM 4470 C C . LEU A 1 570 ? 31.017 -5.305 -15.227 1.00 86.69 570 LEU A C 1
ATOM 4472 O O . LEU A 1 570 ? 30.324 -5.786 -16.119 1.00 86.69 570 LEU A O 1
ATOM 4476 N N . LEU A 1 571 ? 32.048 -4.497 -15.488 1.00 84.88 571 LEU A N 1
ATOM 4477 C CA . LEU A 1 571 ? 32.408 -4.071 -16.841 1.00 84.88 571 LEU A CA 1
ATOM 4478 C C . LEU A 1 571 ? 32.766 -5.272 -17.726 1.00 84.88 571 LEU A C 1
ATOM 4480 O O . LEU A 1 571 ? 32.199 -5.405 -18.802 1.00 84.88 571 LEU A O 1
ATOM 4484 N N . THR A 1 572 ? 33.572 -6.214 -17.228 1.00 83.50 572 THR A N 1
ATOM 4485 C CA . THR A 1 572 ? 33.916 -7.449 -17.964 1.00 83.50 572 THR A CA 1
ATOM 4486 C C . THR A 1 572 ? 32.720 -8.385 -18.202 1.00 83.50 572 THR A C 1
ATOM 4488 O O . THR A 1 572 ? 32.709 -9.150 -19.168 1.00 83.50 572 THR A O 1
ATOM 4491 N N . ALA A 1 573 ? 31.674 -8.315 -17.368 1.00 81.94 573 ALA A N 1
ATOM 4492 C CA . ALA A 1 573 ? 30.404 -9.003 -17.618 1.00 81.94 573 ALA A CA 1
ATOM 4493 C C . ALA A 1 573 ? 29.544 -8.286 -18.679 1.00 81.94 573 ALA A C 1
ATOM 4495 O O . ALA A 1 573 ? 28.835 -8.944 -19.440 1.00 81.94 573 ALA A O 1
ATOM 4496 N N . ILE A 1 574 ? 29.632 -6.954 -18.757 1.00 82.12 574 ILE A N 1
ATOM 4497 C CA . ILE A 1 574 ? 28.966 -6.122 -19.770 1.00 82.12 574 ILE A CA 1
ATOM 4498 C C . ILE A 1 574 ? 29.677 -6.230 -21.130 1.00 82.12 574 ILE A C 1
ATOM 4500 O O . ILE A 1 574 ? 28.998 -6.345 -22.146 1.00 82.12 574 ILE A O 1
ATOM 4504 N N . GLU A 1 575 ? 31.007 -6.293 -21.173 1.00 82.38 575 GLU A N 1
ATOM 4505 C CA . GLU A 1 575 ? 31.798 -6.567 -22.388 1.00 82.38 575 GLU A CA 1
ATOM 4506 C C . GLU A 1 575 ? 31.489 -7.963 -22.964 1.00 82.38 575 GLU A C 1
ATOM 4508 O O . GLU A 1 575 ? 31.468 -8.163 -24.179 1.00 82.38 575 GLU A O 1
ATOM 4513 N N . GLY A 1 576 ? 31.148 -8.923 -22.096 1.00 69.00 576 GLY A N 1
ATOM 4514 C CA . GLY A 1 576 ? 30.629 -10.236 -22.484 1.00 69.00 576 GLY A CA 1
ATOM 4515 C C . GLY A 1 576 ? 31.688 -11.313 -22.742 1.00 69.00 576 GLY A C 1
ATOM 4516 O O . GLY A 1 576 ? 31.318 -12.423 -23.124 1.00 69.00 576 GLY A O 1
ATOM 4517 N N . ASP A 1 577 ? 32.967 -11.021 -22.488 1.00 59.47 577 ASP A N 1
ATOM 4518 C CA . ASP A 1 577 ? 34.096 -11.962 -22.617 1.00 59.47 577 ASP A CA 1
ATOM 4519 C C . ASP A 1 577 ? 34.057 -13.111 -21.589 1.00 59.47 577 ASP A C 1
ATOM 4521 O O . ASP A 1 577 ? 34.693 -14.153 -21.774 1.00 59.47 577 ASP A O 1
ATOM 4525 N N . ASN A 1 578 ? 33.324 -12.945 -20.482 1.00 55.34 578 ASN A N 1
ATOM 4526 C CA . ASN A 1 578 ? 33.342 -13.883 -19.364 1.00 55.34 578 ASN A CA 1
ATOM 4527 C C . ASN A 1 578 ? 32.143 -14.851 -19.380 1.00 55.34 578 ASN A C 1
ATOM 4529 O O . ASN A 1 578 ? 30.985 -14.442 -19.348 1.00 55.34 578 ASN A O 1
ATOM 4533 N N . THR A 1 579 ? 32.423 -16.158 -19.379 1.00 51.31 579 THR A N 1
ATOM 4534 C CA . THR A 1 579 ? 31.398 -17.224 -19.392 1.00 51.31 579 THR A CA 1
ATOM 4535 C C . THR A 1 579 ? 30.847 -17.573 -18.004 1.00 51.31 579 THR A C 1
ATOM 4537 O O . THR A 1 579 ? 29.899 -18.354 -17.896 1.00 51.31 579 THR A O 1
ATOM 4540 N N . ALA A 1 580 ? 31.405 -16.998 -16.934 1.00 55.16 580 ALA A N 1
ATOM 4541 C CA . ALA A 1 580 ? 30.857 -17.113 -15.588 1.00 55.16 580 ALA A CA 1
ATOM 4542 C C . ALA A 1 580 ? 29.669 -16.155 -15.393 1.00 55.16 580 ALA A C 1
ATOM 4544 O O . ALA A 1 580 ? 29.743 -14.976 -15.732 1.00 55.16 580 ALA A O 1
ATOM 4545 N N . ALA A 1 581 ? 28.574 -16.642 -14.802 1.00 64.69 581 ALA A N 1
ATOM 4546 C CA . ALA A 1 581 ? 27.420 -15.800 -14.503 1.00 64.69 581 ALA A CA 1
ATOM 4547 C C . ALA A 1 581 ? 27.764 -14.765 -13.416 1.00 64.69 581 ALA A C 1
ATOM 4549 O O . ALA A 1 581 ? 28.029 -15.130 -12.270 1.00 64.69 581 ALA A O 1
ATOM 4550 N N . TYR A 1 582 ? 27.735 -13.482 -13.780 1.00 79.50 582 TYR A N 1
ATOM 4551 C CA . TYR A 1 582 ? 27.895 -12.369 -12.846 1.00 79.50 582 TYR A CA 1
ATOM 4552 C C . TYR A 1 582 ? 26.806 -12.393 -11.761 1.00 79.50 582 TYR A C 1
ATOM 4554 O O . TYR A 1 582 ? 25.632 -12.624 -12.060 1.00 79.50 582 TYR A O 1
ATOM 4562 N N . ASN A 1 583 ? 27.194 -12.134 -10.509 1.00 82.12 583 ASN A N 1
ATOM 4563 C CA . ASN A 1 583 ? 26.286 -12.057 -9.367 1.00 82.12 583 ASN A CA 1
ATOM 4564 C C . ASN A 1 583 ? 26.170 -10.603 -8.864 1.00 82.12 583 ASN A C 1
ATOM 4566 O O . ASN A 1 583 ? 27.090 -10.125 -8.193 1.00 82.12 583 ASN A O 1
ATOM 4570 N N . PRO A 1 584 ? 25.046 -9.904 -9.120 1.00 82.38 584 PRO A N 1
ATOM 4571 C CA . PRO A 1 584 ? 24.846 -8.520 -8.685 1.00 82.38 584 PRO A CA 1
ATOM 4572 C C . PRO A 1 584 ? 24.973 -8.304 -7.173 1.00 82.38 584 PRO A C 1
ATOM 4574 O O . PRO A 1 584 ? 25.322 -7.204 -6.750 1.00 82.38 584 PRO A O 1
ATOM 4577 N N . SER A 1 585 ? 24.713 -9.326 -6.349 1.00 84.75 585 SER A N 1
ATOM 4578 C CA . SER A 1 585 ? 24.763 -9.224 -4.883 1.00 84.75 585 SER A CA 1
ATOM 4579 C C . SER A 1 585 ? 26.190 -9.140 -4.306 1.00 84.75 585 SER A C 1
ATOM 4581 O O . SER A 1 585 ? 26.350 -8.698 -3.166 1.00 84.75 585 SER A O 1
ATOM 4583 N N . ASP A 1 586 ? 27.221 -9.510 -5.079 1.00 84.75 586 ASP A N 1
ATOM 4584 C CA . ASP A 1 586 ? 28.638 -9.528 -4.655 1.00 84.75 586 ASP A CA 1
ATOM 4585 C C . ASP A 1 586 ? 29.379 -8.204 -4.955 1.00 84.75 586 ASP A C 1
ATOM 4587 O O . ASP A 1 586 ? 30.609 -8.107 -4.852 1.00 84.75 586 ASP A O 1
ATOM 4591 N N . ALA A 1 587 ? 28.641 -7.170 -5.367 1.00 86.94 587 ALA A N 1
ATOM 4592 C CA . ALA A 1 587 ? 29.184 -5.866 -5.737 1.00 86.94 587 ALA A CA 1
ATOM 4593 C C . ALA A 1 587 ? 29.178 -4.857 -4.577 1.00 86.94 587 ALA A C 1
ATOM 4595 O O . ALA A 1 587 ? 30.143 -4.112 -4.399 1.00 86.94 587 ALA A O 1
ATOM 4596 N N . VAL A 1 588 ? 28.112 -4.837 -3.768 1.00 92.12 588 VAL A N 1
ATOM 4597 C CA . VAL A 1 588 ? 27.923 -3.868 -2.675 1.00 92.12 588 VAL A CA 1
ATOM 4598 C C . VAL A 1 588 ? 27.388 -4.575 -1.431 1.00 92.12 588 VAL A C 1
ATOM 4600 O O . VAL A 1 588 ? 26.588 -5.507 -1.508 1.00 92.12 588 VAL A O 1
ATOM 4603 N N . THR A 1 589 ? 27.804 -4.139 -0.246 1.00 92.06 589 THR A N 1
ATOM 4604 C CA . THR A 1 589 ? 27.269 -4.633 1.030 1.00 92.06 589 THR A CA 1
ATOM 4605 C C . THR A 1 589 ? 26.955 -3.471 1.960 1.00 92.06 589 THR A C 1
ATOM 4607 O O . THR A 1 589 ? 27.688 -2.485 2.013 1.00 92.06 589 THR A O 1
ATOM 4610 N N . TYR A 1 590 ? 25.842 -3.570 2.684 1.00 92.69 590 TYR A N 1
ATOM 4611 C CA . TYR A 1 590 ? 25.418 -2.556 3.643 1.00 92.69 590 TYR A CA 1
ATOM 4612 C C . TYR A 1 590 ? 25.276 -3.142 5.049 1.00 92.69 590 TYR A C 1
ATOM 4614 O O . TYR A 1 590 ? 24.636 -4.175 5.246 1.00 92.69 590 TYR A O 1
ATOM 4622 N N . ILE A 1 591 ? 25.902 -2.475 6.019 1.00 91.00 591 ILE A N 1
ATOM 4623 C CA . ILE A 1 591 ? 25.989 -2.897 7.419 1.00 91.00 591 ILE A CA 1
ATOM 4624 C C . ILE A 1 591 ? 25.015 -2.070 8.260 1.00 91.00 591 ILE A C 1
ATOM 4626 O O . ILE A 1 591 ? 24.967 -0.848 8.131 1.00 91.00 591 ILE A O 1
ATOM 4630 N N . PHE A 1 592 ? 24.272 -2.705 9.161 1.00 87.81 592 PHE A N 1
ATOM 4631 C CA . PHE A 1 592 ? 23.477 -2.028 10.193 1.00 87.81 592 PHE A CA 1
ATOM 4632 C C . PHE A 1 592 ? 23.337 -2.926 11.431 1.00 87.81 592 PHE A C 1
ATOM 4634 O O . PHE A 1 592 ? 23.700 -4.097 11.392 1.00 87.81 592 PHE A O 1
ATOM 4641 N N . ASN A 1 593 ? 22.830 -2.389 12.543 1.00 81.88 593 ASN A N 1
ATOM 4642 C CA . ASN A 1 593 ? 22.596 -3.159 13.769 1.00 81.88 593 ASN A CA 1
ATOM 4643 C C . ASN A 1 593 ? 21.093 -3.233 14.087 1.00 81.88 593 ASN A C 1
ATOM 4645 O O . ASN A 1 593 ? 20.518 -2.288 14.636 1.00 81.88 593 ASN A O 1
ATOM 4649 N N . GLY A 1 594 ? 20.470 -4.371 13.770 1.00 70.31 594 GLY A N 1
ATOM 4650 C CA . GLY A 1 594 ? 19.060 -4.663 14.021 1.00 70.31 594 GLY A CA 1
ATOM 4651 C C . GLY A 1 594 ? 18.660 -4.705 15.499 1.00 70.31 594 GLY A C 1
ATOM 4652 O O . GLY A 1 594 ? 17.466 -4.656 15.794 1.00 70.31 594 GLY A O 1
ATOM 4653 N N . ALA A 1 595 ? 19.616 -4.753 16.434 1.00 68.19 595 ALA A N 1
ATOM 4654 C CA . ALA A 1 595 ? 19.359 -4.772 17.874 1.00 68.19 595 ALA A CA 1
ATOM 4655 C C . ALA A 1 595 ? 19.411 -3.392 18.551 1.00 68.19 595 ALA A C 1
ATOM 4657 O O . ALA A 1 595 ? 18.795 -3.227 19.602 1.00 68.19 595 ALA A O 1
ATOM 4658 N N . HIS A 1 596 ? 20.107 -2.401 17.976 1.00 72.12 596 HIS A N 1
ATOM 4659 C CA . HIS A 1 596 ? 20.324 -1.101 18.636 1.00 72.12 596 HIS A CA 1
ATOM 4660 C C . HIS A 1 596 ? 19.008 -0.324 18.823 1.00 72.12 596 HIS A C 1
ATOM 4662 O O . HIS A 1 596 ? 18.654 0.043 19.940 1.00 72.12 596 HIS A O 1
ATOM 4668 N N . TYR A 1 597 ? 18.252 -0.134 17.737 1.00 75.94 597 TYR A N 1
ATOM 4669 C CA . TYR A 1 597 ? 16.882 0.389 17.755 1.00 75.94 597 TYR A CA 1
ATOM 4670 C C . TYR A 1 597 ? 16.089 -0.264 16.609 1.00 75.94 597 TYR A C 1
ATOM 4672 O O . TYR A 1 597 ? 16.094 0.275 15.501 1.00 75.94 597 TYR A O 1
ATOM 4680 N N . PRO A 1 598 ? 15.391 -1.398 16.830 1.00 69.38 598 PRO A N 1
ATOM 4681 C CA . PRO A 1 598 ? 14.796 -2.197 15.747 1.00 69.38 598 PRO A CA 1
ATOM 4682 C C . PRO A 1 598 ? 13.859 -1.419 14.802 1.00 69.38 598 PRO A C 1
ATOM 4684 O O . PRO A 1 598 ? 13.858 -1.637 13.589 1.00 69.38 598 PRO A O 1
ATOM 4687 N N . ALA A 1 599 ? 13.110 -0.442 15.328 1.00 71.75 599 ALA A N 1
ATOM 4688 C CA . ALA A 1 599 ? 12.240 0.419 14.524 1.00 71.75 599 ALA A CA 1
ATOM 4689 C C . ALA A 1 599 ? 13.015 1.386 13.601 1.00 71.75 599 ALA A C 1
ATOM 4691 O O . ALA A 1 599 ? 12.624 1.599 12.450 1.00 71.75 599 ALA A O 1
ATOM 4692 N N . VAL A 1 600 ? 14.139 1.934 14.076 1.00 78.75 600 VAL A N 1
ATOM 4693 C CA . VAL A 1 600 ? 15.017 2.798 13.268 1.00 78.75 600 VAL A CA 1
ATOM 4694 C C . VAL A 1 600 ? 15.811 1.952 12.275 1.00 78.75 600 VAL A C 1
ATOM 4696 O O . VAL A 1 600 ? 15.879 2.314 11.108 1.00 78.75 600 VAL A O 1
ATOM 4699 N N . ALA A 1 601 ? 16.322 0.788 12.691 1.00 77.94 601 ALA A N 1
ATOM 4700 C CA . ALA A 1 601 ? 17.021 -0.158 11.819 1.00 77.94 601 ALA A CA 1
ATOM 4701 C C . ALA A 1 601 ? 16.145 -0.627 10.641 1.00 77.94 601 ALA A C 1
ATOM 4703 O O . ALA A 1 601 ? 16.626 -0.716 9.513 1.00 77.94 601 ALA A O 1
ATOM 4704 N N . SER A 1 602 ? 14.844 -0.842 10.873 1.00 78.00 602 SER A N 1
ATOM 4705 C CA . SER A 1 602 ? 13.874 -1.164 9.815 1.00 78.00 602 SER A CA 1
ATOM 4706 C C . SER A 1 602 ? 13.756 -0.039 8.777 1.00 78.00 602 SER A C 1
ATOM 4708 O O . SER A 1 602 ? 13.828 -0.291 7.575 1.00 78.00 602 SER A O 1
ATOM 4710 N N . SER A 1 603 ? 13.643 1.212 9.236 1.00 79.31 603 SER A N 1
ATOM 4711 C CA . SER A 1 603 ? 13.565 2.393 8.361 1.00 79.31 603 SER A CA 1
ATOM 4712 C C . SER A 1 603 ? 14.883 2.631 7.611 1.00 79.31 603 SER A C 1
ATOM 4714 O O . SER A 1 603 ? 14.882 2.870 6.407 1.00 79.31 603 SER A O 1
ATOM 4716 N N . LEU A 1 604 ? 16.015 2.476 8.305 1.00 85.12 604 LEU A N 1
ATOM 4717 C CA . LEU A 1 604 ? 17.371 2.605 7.772 1.00 85.12 604 LEU A CA 1
ATOM 4718 C C . LEU A 1 604 ? 17.654 1.574 6.668 1.00 85.12 604 LEU A C 1
ATOM 4720 O O . LEU A 1 604 ? 18.203 1.927 5.626 1.00 85.12 604 LEU A O 1
ATOM 4724 N N . LYS A 1 605 ? 17.231 0.318 6.865 1.00 85.62 605 LYS A N 1
ATOM 4725 C CA . LYS A 1 605 ? 17.299 -0.743 5.850 1.00 85.62 605 LYS A CA 1
ATOM 4726 C C . LYS A 1 605 ? 16.528 -0.345 4.586 1.00 85.62 605 LYS A C 1
ATOM 4728 O O . LYS A 1 605 ? 17.080 -0.463 3.496 1.00 85.62 605 LYS A O 1
ATOM 4733 N N . GLY A 1 606 ? 15.312 0.188 4.728 1.00 83.00 606 GLY A N 1
ATOM 4734 C CA . GLY A 1 606 ? 14.524 0.703 3.602 1.00 83.00 606 GLY A CA 1
ATOM 4735 C C . GLY A 1 606 ? 15.199 1.877 2.879 1.00 83.00 606 GLY A C 1
ATOM 4736 O O . GLY A 1 606 ? 15.248 1.898 1.647 1.00 83.00 606 GLY A O 1
ATOM 4737 N N . SER A 1 607 ? 15.798 2.816 3.621 1.00 86.94 607 SER A N 1
ATOM 4738 C CA . SER A 1 607 ? 16.578 3.923 3.045 1.00 86.94 607 SER A CA 1
ATOM 4739 C C . SER A 1 607 ? 17.794 3.420 2.256 1.00 86.94 607 SER A C 1
ATOM 4741 O O . SER A 1 607 ? 18.007 3.849 1.124 1.00 86.94 607 SER A O 1
ATOM 4743 N N . LEU A 1 608 ? 18.556 2.470 2.807 1.00 88.69 608 LEU A N 1
ATOM 4744 C CA . LEU A 1 608 ? 19.715 1.856 2.147 1.00 88.69 608 LEU A CA 1
ATOM 4745 C C . LEU A 1 608 ? 19.318 1.090 0.876 1.00 88.69 608 LEU A C 1
ATOM 4747 O O . LEU A 1 608 ? 19.947 1.269 -0.165 1.00 88.69 608 LEU A O 1
ATOM 4751 N N . GLN A 1 609 ? 18.235 0.308 0.919 1.00 88.88 609 GLN A N 1
ATOM 4752 C CA . GLN A 1 609 ? 17.691 -0.376 -0.261 1.00 88.88 609 GLN A CA 1
ATOM 4753 C C . GLN A 1 609 ? 17.207 0.614 -1.337 1.00 88.88 609 GLN A C 1
ATOM 4755 O O . GLN A 1 609 ? 17.408 0.372 -2.527 1.00 88.88 609 GLN A O 1
ATOM 4760 N N . THR A 1 610 ? 16.646 1.759 -0.936 1.00 86.25 610 THR A N 1
ATOM 4761 C CA . THR A 1 610 ? 16.252 2.838 -1.860 1.00 86.25 610 THR A CA 1
ATOM 4762 C C . THR A 1 610 ? 17.475 3.480 -2.524 1.00 86.25 610 THR A C 1
ATOM 4764 O O . THR A 1 610 ? 17.494 3.626 -3.746 1.00 86.25 610 THR A O 1
ATOM 4767 N N . LEU A 1 611 ? 18.527 3.788 -1.753 1.00 88.25 611 LEU A N 1
ATOM 4768 C CA . LEU A 1 611 ? 19.802 4.298 -2.274 1.00 88.25 611 LEU A CA 1
ATOM 4769 C C . LEU A 1 611 ? 20.417 3.342 -3.299 1.00 88.25 611 LEU A C 1
ATOM 4771 O O . LEU A 1 611 ? 20.786 3.774 -4.387 1.00 88.25 611 LEU A O 1
ATOM 4775 N N . LEU A 1 612 ? 20.478 2.049 -2.974 1.00 89.25 612 LEU A N 1
ATOM 4776 C CA . LEU A 1 612 ? 20.978 1.000 -3.865 1.00 89.25 612 LEU A CA 1
ATOM 4777 C C . LEU A 1 612 ? 20.146 0.886 -5.149 1.00 89.25 612 LEU A C 1
ATOM 4779 O O . LEU A 1 612 ? 20.714 0.815 -6.234 1.00 89.25 612 LEU A O 1
ATOM 4783 N N . SER A 1 613 ? 18.813 0.924 -5.047 1.00 84.81 613 SER A N 1
ATOM 4784 C CA . SER A 1 613 ? 17.918 0.860 -6.212 1.00 84.81 613 SER A CA 1
ATOM 4785 C C . SER A 1 613 ? 18.101 2.054 -7.157 1.00 84.81 613 SER A C 1
ATOM 4787 O O . SER A 1 613 ? 18.116 1.883 -8.376 1.00 84.81 613 SER A O 1
ATOM 4789 N N . VAL A 1 614 ? 18.289 3.262 -6.613 1.00 84.69 614 VAL A N 1
ATOM 4790 C CA . VAL A 1 614 ? 18.572 4.463 -7.414 1.00 84.69 614 VAL A CA 1
ATOM 4791 C C . VAL A 1 614 ? 19.996 4.427 -7.978 1.00 84.69 614 VAL A C 1
ATOM 4793 O O . VAL A 1 614 ? 20.182 4.751 -9.145 1.00 84.69 614 VAL A O 1
ATOM 4796 N N . ALA A 1 615 ? 20.989 3.974 -7.211 1.00 86.12 615 ALA A N 1
ATOM 4797 C CA . ALA A 1 615 ? 22.374 3.846 -7.670 1.00 86.12 615 ALA A CA 1
ATOM 4798 C C . ALA A 1 615 ? 22.510 2.849 -8.827 1.00 86.12 615 ALA A C 1
ATOM 4800 O O . ALA A 1 615 ? 23.108 3.181 -9.846 1.00 86.12 615 ALA A O 1
ATOM 4801 N N . SER A 1 616 ? 21.880 1.679 -8.716 1.00 85.94 616 SER A N 1
ATOM 4802 C CA . SER A 1 616 ? 21.856 0.659 -9.770 1.00 85.94 616 SER A CA 1
ATOM 4803 C C . SER A 1 616 ? 21.237 1.214 -11.068 1.00 85.94 616 SER A C 1
ATOM 4805 O O . SER A 1 616 ? 21.804 1.059 -12.145 1.00 85.94 616 SER A O 1
ATOM 4807 N N . LYS A 1 617 ? 20.152 2.002 -10.969 1.00 82.69 617 LYS A N 1
ATOM 4808 C CA . LYS A 1 617 ? 19.533 2.700 -12.118 1.00 82.69 617 LYS A CA 1
ATOM 4809 C C . LYS A 1 617 ? 20.366 3.849 -12.702 1.00 82.69 617 LYS A C 1
ATOM 4811 O O . LYS A 1 617 ? 20.208 4.166 -13.876 1.00 82.69 617 LYS A O 1
ATOM 4816 N N . LEU A 1 618 ? 21.218 4.496 -11.906 1.00 82.50 618 LEU A N 1
ATOM 4817 C CA . LEU A 1 618 ? 22.090 5.589 -12.358 1.00 82.50 618 LEU A CA 1
ATOM 4818 C C . LEU A 1 618 ? 23.446 5.100 -12.885 1.00 82.50 618 LEU A C 1
ATOM 4820 O O . LEU A 1 618 ? 24.168 5.888 -13.492 1.00 82.50 618 LEU A O 1
ATOM 4824 N N . TYR A 1 619 ? 23.800 3.827 -12.692 1.00 83.75 619 TYR A N 1
ATOM 4825 C CA . TYR A 1 619 ? 25.082 3.277 -13.134 1.00 83.75 619 TYR A CA 1
ATOM 4826 C C . TYR A 1 619 ? 25.364 3.465 -14.643 1.00 83.75 619 TYR A C 1
ATOM 4828 O O . TYR A 1 619 ? 26.458 3.935 -14.954 1.00 83.75 619 TYR A O 1
ATOM 4836 N N . PRO A 1 620 ? 24.411 3.260 -15.580 1.00 78.94 620 PRO A N 1
ATOM 4837 C CA . PRO A 1 620 ? 24.633 3.547 -17.005 1.00 78.94 620 PRO A CA 1
ATOM 4838 C C . PRO A 1 620 ? 24.932 5.027 -17.319 1.00 78.94 620 PRO A C 1
ATOM 4840 O O . PRO A 1 620 ? 25.548 5.334 -18.334 1.00 78.94 620 PRO A O 1
ATOM 4843 N N . LEU A 1 621 ? 24.524 5.958 -16.448 1.00 74.31 621 LEU A N 1
ATOM 4844 C CA . LEU A 1 621 ? 24.854 7.386 -16.560 1.00 74.31 621 LEU A CA 1
ATOM 4845 C C . LEU A 1 621 ? 26.187 7.730 -15.871 1.00 74.31 621 LEU A C 1
ATOM 4847 O O . LEU A 1 621 ? 26.843 8.697 -16.252 1.00 74.31 621 LEU A O 1
ATOM 4851 N N . ALA A 1 622 ? 26.589 6.946 -14.866 1.00 72.12 622 ALA A N 1
ATOM 4852 C CA . ALA A 1 622 ? 27.867 7.077 -14.166 1.00 72.12 622 ALA A CA 1
ATOM 4853 C C . ALA A 1 622 ? 29.041 6.428 -14.927 1.00 72.12 622 ALA A C 1
ATOM 4855 O O . ALA A 1 622 ? 30.175 6.880 -14.767 1.00 72.12 622 ALA A O 1
ATOM 4856 N N . SER A 1 623 ? 28.770 5.419 -15.766 1.00 77.12 623 SER A N 1
ATOM 4857 C CA . SER A 1 623 ? 29.738 4.757 -16.650 1.00 77.12 623 SER A CA 1
ATOM 4858 C C . SER A 1 623 ? 29.320 4.854 -18.129 1.00 77.12 623 SER A C 1
ATOM 4860 O O . SER A 1 623 ? 28.694 3.938 -18.671 1.00 77.12 623 SER A O 1
ATOM 4862 N N . PRO A 1 624 ? 29.681 5.948 -18.832 1.00 73.56 624 PRO A N 1
ATOM 4863 C CA . PRO A 1 624 ? 29.407 6.096 -20.263 1.00 73.56 624 PRO A CA 1
ATOM 4864 C C . PRO A 1 624 ? 30.106 5.054 -21.144 1.00 73.56 624 PRO A C 1
ATOM 4866 O O . PRO A 1 624 ? 29.757 4.922 -22.314 1.00 73.56 624 PRO A O 1
ATOM 4869 N N . ASP A 1 625 ? 31.113 4.353 -20.618 1.00 72.00 625 ASP A N 1
ATOM 4870 C CA . ASP A 1 625 ? 31.857 3.326 -21.345 1.00 72.00 625 ASP A CA 1
ATOM 4871 C C . ASP A 1 625 ? 31.198 1.945 -21.217 1.00 72.00 625 ASP A C 1
ATOM 4873 O O . ASP A 1 625 ? 31.117 1.240 -22.220 1.00 72.00 625 ASP A O 1
ATOM 4877 N N . ALA A 1 626 ? 30.569 1.615 -20.079 1.00 71.62 626 ALA A N 1
ATOM 4878 C CA . ALA A 1 626 ? 29.724 0.420 -19.956 1.00 71.62 626 ALA A CA 1
ATOM 4879 C C . ALA A 1 626 ? 28.572 0.403 -20.987 1.00 71.62 626 ALA A C 1
ATOM 4881 O O . ALA A 1 626 ? 28.265 -0.635 -21.568 1.00 71.62 626 ALA A O 1
ATOM 4882 N N . VAL A 1 627 ? 27.981 1.566 -21.290 1.00 74.94 627 VAL A N 1
ATOM 4883 C CA . VAL A 1 627 ? 26.923 1.704 -22.315 1.00 74.94 627 VAL A CA 1
ATOM 4884 C C . VAL A 1 627 ? 27.450 1.524 -23.749 1.00 74.94 627 VAL A C 1
ATOM 4886 O O . VAL A 1 627 ? 26.684 1.170 -24.639 1.00 74.94 627 VAL A O 1
ATOM 4889 N N . LYS A 1 628 ? 28.752 1.724 -23.996 1.00 77.25 628 LYS A N 1
ATOM 4890 C CA . LYS A 1 628 ? 29.392 1.449 -25.302 1.00 77.25 628 LYS A CA 1
ATOM 4891 C C . LYS A 1 628 ? 29.881 0.004 -25.416 1.00 77.25 628 LYS A C 1
ATOM 4893 O O . LYS A 1 628 ? 29.951 -0.525 -26.519 1.00 77.25 628 LYS A O 1
ATOM 4898 N N . ALA A 1 629 ? 30.257 -0.590 -24.286 1.00 73.81 629 ALA A N 1
ATOM 4899 C CA . ALA A 1 629 ? 30.809 -1.933 -24.183 1.00 73.81 629 ALA A CA 1
ATOM 4900 C C . ALA A 1 629 ? 29.744 -3.043 -24.245 1.00 73.81 629 ALA A C 1
ATOM 4902 O O . ALA A 1 629 ? 30.080 -4.189 -24.531 1.00 73.81 629 ALA A O 1
ATOM 4903 N N . VAL A 1 630 ? 28.472 -2.719 -23.978 1.00 76.69 630 VAL A N 1
ATOM 4904 C CA . VAL A 1 630 ? 27.389 -3.708 -23.912 1.00 76.69 630 VAL A CA 1
ATOM 4905 C C . VAL A 1 630 ? 27.171 -4.433 -25.246 1.00 76.69 630 VAL A C 1
ATOM 4907 O O . VAL A 1 630 ? 26.755 -3.864 -26.258 1.00 76.69 630 VAL A O 1
ATOM 4910 N N . ASN A 1 631 ? 27.394 -5.743 -25.236 1.00 75.44 631 ASN A N 1
ATOM 4911 C CA . ASN A 1 631 ? 27.025 -6.617 -26.335 1.00 75.44 631 ASN A CA 1
ATOM 4912 C C . ASN A 1 631 ? 25.532 -6.972 -26.247 1.00 75.44 631 ASN A C 1
ATOM 4914 O O . ASN A 1 631 ? 25.149 -8.004 -25.695 1.00 75.44 631 ASN A O 1
ATOM 4918 N N . MET A 1 632 ? 24.692 -6.141 -26.869 1.00 69.25 632 MET A N 1
ATOM 4919 C CA . MET A 1 632 ? 23.231 -6.313 -26.923 1.00 69.25 632 MET A CA 1
ATOM 4920 C C . MET A 1 632 ? 22.754 -7.639 -27.555 1.00 69.25 632 MET A C 1
ATOM 4922 O O . MET A 1 632 ? 21.577 -7.965 -27.437 1.00 69.25 632 MET A O 1
ATOM 4926 N N . THR A 1 633 ? 23.631 -8.422 -28.201 1.00 73.06 633 THR A N 1
ATOM 4927 C CA . THR A 1 633 ? 23.292 -9.773 -28.703 1.00 73.06 633 THR A CA 1
ATOM 4928 C C . THR A 1 633 ? 23.507 -10.885 -27.668 1.00 73.06 633 THR A C 1
ATOM 4930 O O . THR A 1 633 ? 23.049 -12.008 -27.868 1.00 73.06 633 THR A O 1
ATOM 4933 N N . ASN A 1 634 ? 24.175 -10.590 -26.547 1.00 71.75 634 ASN A N 1
ATOM 4934 C CA . ASN A 1 634 ? 24.398 -11.523 -25.446 1.00 71.75 634 ASN A CA 1
ATOM 4935 C C . ASN A 1 634 ? 23.467 -11.171 -24.262 1.00 71.75 634 ASN A C 1
ATOM 4937 O O . ASN A 1 634 ? 23.671 -10.144 -23.609 1.00 71.75 634 ASN A O 1
ATOM 4941 N N . PRO A 1 635 ? 22.484 -12.024 -23.905 1.00 68.19 635 PRO A N 1
ATOM 4942 C CA . PRO A 1 635 ? 21.529 -11.722 -22.836 1.00 68.19 635 PRO A CA 1
ATOM 4943 C C . PRO A 1 635 ? 22.170 -11.626 -21.441 1.00 68.19 635 PRO A C 1
ATOM 4945 O O . PRO A 1 635 ? 21.584 -11.014 -20.549 1.00 68.19 635 PRO A O 1
ATOM 4948 N N . MET A 1 636 ? 23.374 -12.179 -21.235 1.00 70.06 636 MET A N 1
ATOM 4949 C CA . MET A 1 636 ? 24.129 -11.995 -19.988 1.00 70.06 636 MET A CA 1
ATOM 4950 C C . MET A 1 636 ? 24.739 -10.590 -19.891 1.00 70.06 636 MET A C 1
ATOM 4952 O O . MET A 1 636 ? 24.720 -9.997 -18.817 1.00 70.06 636 MET A O 1
ATOM 4956 N N . SER A 1 637 ? 25.215 -10.040 -21.013 1.00 73.44 637 SER A N 1
ATOM 4957 C CA . SER A 1 637 ? 25.773 -8.683 -21.109 1.00 73.44 637 SER A CA 1
ATOM 4958 C C . SER A 1 637 ? 24.682 -7.621 -20.939 1.00 73.44 637 SER A C 1
ATOM 4960 O O . SER A 1 637 ? 24.784 -6.753 -20.068 1.00 73.44 637 SER A O 1
ATOM 4962 N N . ALA A 1 638 ? 23.575 -7.750 -21.680 1.00 73.06 638 ALA A N 1
ATOM 4963 C CA . ALA A 1 638 ? 22.408 -6.886 -21.510 1.00 73.06 638 ALA A CA 1
ATOM 4964 C C . ALA A 1 638 ? 21.823 -6.992 -20.085 1.00 73.06 638 ALA A C 1
ATOM 4966 O O . ALA A 1 638 ? 21.497 -5.980 -19.464 1.00 73.06 638 ALA A O 1
ATOM 4967 N N . GLY A 1 639 ? 21.757 -8.206 -19.522 1.00 72.25 639 GLY A N 1
ATOM 4968 C CA . GLY A 1 639 ? 21.344 -8.432 -18.135 1.00 72.25 639 GLY A CA 1
ATOM 4969 C C . GLY A 1 639 ? 22.257 -7.758 -17.104 1.00 72.25 639 GLY A C 1
ATOM 4970 O O . GLY A 1 639 ? 21.753 -7.193 -16.132 1.00 72.25 639 GLY A O 1
ATOM 4971 N N . ALA A 1 640 ? 23.575 -7.758 -17.331 1.00 76.94 640 ALA A N 1
ATOM 4972 C CA . ALA A 1 640 ? 24.545 -7.081 -16.474 1.00 76.94 640 ALA A CA 1
ATOM 4973 C C . ALA A 1 640 ? 24.423 -5.548 -16.543 1.00 76.94 640 ALA A C 1
ATOM 4975 O O . ALA A 1 640 ? 24.502 -4.898 -15.508 1.00 76.94 640 ALA A O 1
ATOM 4976 N N . LEU A 1 641 ? 24.148 -4.951 -17.710 1.00 78.25 641 LEU A N 1
ATOM 4977 C CA . LEU A 1 641 ? 23.920 -3.499 -17.792 1.00 78.25 641 LEU A CA 1
ATOM 4978 C C . LEU A 1 641 ? 22.597 -3.070 -17.124 1.00 78.25 641 LEU A C 1
ATOM 4980 O O . LEU A 1 641 ? 22.517 -1.978 -16.562 1.00 78.25 641 LEU A O 1
ATOM 4984 N N . LEU A 1 642 ? 21.562 -3.916 -17.185 1.00 74.25 642 LEU A N 1
ATOM 4985 C CA . LEU A 1 642 ? 20.203 -3.592 -16.724 1.00 74.25 642 LEU A CA 1
ATOM 4986 C C . LEU A 1 642 ? 19.923 -3.961 -15.255 1.00 74.25 642 LEU A C 1
ATOM 4988 O O . LEU A 1 642 ? 18.983 -3.429 -14.663 1.00 74.25 642 LEU A O 1
ATOM 4992 N N . ASN A 1 643 ? 20.739 -4.823 -14.643 1.00 76.81 643 ASN A N 1
ATOM 4993 C CA . ASN A 1 643 ? 20.752 -5.060 -13.195 1.00 76.81 643 ASN A CA 1
ATOM 4994 C C . ASN A 1 643 ? 22.200 -5.055 -12.650 1.00 76.81 643 ASN A C 1
ATOM 4996 O O . ASN A 1 643 ? 22.687 -6.094 -12.197 1.00 76.81 643 ASN A O 1
ATOM 5000 N N . PRO A 1 644 ? 22.897 -3.901 -12.713 1.00 81.25 644 PRO A N 1
ATOM 5001 C CA . PRO A 1 644 ? 24.351 -3.826 -12.565 1.00 81.25 644 PRO A CA 1
ATOM 5002 C C . PRO A 1 644 ? 24.860 -4.177 -11.174 1.00 81.25 644 PRO A C 1
ATOM 5004 O O . PRO A 1 644 ? 25.908 -4.797 -11.044 1.00 81.25 644 PRO A O 1
ATOM 5007 N N . PHE A 1 645 ? 24.130 -3.824 -10.120 1.00 86.69 645 PHE A N 1
ATOM 5008 C CA . PHE A 1 645 ? 24.437 -4.304 -8.775 1.00 86.69 645 PHE A CA 1
ATOM 5009 C C . PHE A 1 645 ? 23.212 -4.310 -7.868 1.00 86.69 645 PHE A C 1
ATOM 5011 O O . PHE A 1 645 ? 22.274 -3.521 -8.020 1.00 86.69 645 PHE A O 1
ATOM 5018 N N . GLU A 1 646 ? 23.273 -5.188 -6.875 1.00 83.69 646 GLU A N 1
ATOM 5019 C CA . GLU A 1 646 ? 22.367 -5.275 -5.740 1.00 83.69 646 GLU A CA 1
ATOM 5020 C C . GLU A 1 646 ? 23.193 -5.173 -4.445 1.00 83.69 646 GLU A C 1
ATOM 5022 O O . GLU A 1 646 ? 24.405 -5.388 -4.440 1.00 83.69 646 GLU A O 1
ATOM 5027 N N . GLY A 1 647 ? 22.558 -4.801 -3.332 1.00 83.69 647 GLY A N 1
ATOM 5028 C CA . GLY A 1 647 ? 23.246 -4.720 -2.043 1.00 83.69 647 GLY A CA 1
ATOM 5029 C C . GLY A 1 647 ? 22.951 -5.925 -1.165 1.00 83.69 647 GLY A C 1
ATOM 5030 O O . GLY A 1 647 ? 21.795 -6.159 -0.810 1.00 83.69 647 GLY A O 1
ATOM 5031 N N . THR A 1 648 ? 23.994 -6.636 -0.744 1.00 88.94 648 THR A N 1
ATOM 5032 C CA . THR A 1 648 ? 23.885 -7.660 0.302 1.00 88.94 648 THR A CA 1
ATOM 5033 C C . THR A 1 648 ? 23.749 -7.005 1.680 1.00 88.94 648 THR A C 1
ATOM 5035 O O . THR A 1 648 ? 24.458 -6.052 2.007 1.00 88.94 648 THR A O 1
ATOM 5038 N N . ALA A 1 649 ? 22.828 -7.510 2.502 1.00 87.56 649 ALA A N 1
ATOM 5039 C CA . ALA A 1 649 ? 22.562 -6.993 3.842 1.00 87.56 649 ALA A CA 1
ATOM 5040 C C . ALA A 1 649 ? 23.413 -7.714 4.902 1.00 87.56 649 ALA A C 1
ATOM 5042 O O . ALA A 1 649 ? 23.245 -8.915 5.108 1.00 87.56 649 ALA A O 1
ATOM 5043 N N . TRP A 1 650 ? 24.253 -6.975 5.629 1.00 86.31 650 TRP A N 1
ATOM 5044 C CA . TRP A 1 650 ? 24.942 -7.459 6.827 1.00 86.31 650 TRP A CA 1
ATOM 5045 C C . TRP A 1 650 ? 24.326 -6.812 8.073 1.00 86.31 650 TRP A C 1
ATOM 5047 O O . TRP A 1 650 ? 24.743 -5.748 8.530 1.00 86.31 650 TRP A O 1
ATOM 5057 N N . ASP A 1 651 ? 23.313 -7.465 8.639 1.00 80.38 651 ASP A N 1
ATOM 5058 C CA . ASP A 1 651 ? 22.835 -7.113 9.976 1.00 80.38 651 ASP A CA 1
ATOM 5059 C C . ASP A 1 651 ? 23.807 -7.688 11.022 1.00 80.38 651 ASP A C 1
ATOM 5061 O O . ASP A 1 651 ? 24.052 -8.896 11.054 1.00 80.38 651 ASP A O 1
ATOM 5065 N N . ILE A 1 652 ? 24.382 -6.819 11.856 1.00 81.44 652 ILE A N 1
ATOM 5066 C CA . ILE A 1 652 ? 25.322 -7.178 12.930 1.00 81.44 652 ILE A CA 1
ATOM 5067 C C . ILE A 1 652 ? 24.636 -8.050 13.991 1.00 81.44 652 ILE A C 1
ATOM 5069 O O . ILE A 1 652 ? 25.283 -8.909 14.587 1.00 81.44 652 ILE A O 1
ATOM 5073 N N . MET A 1 653 ? 23.341 -7.834 14.238 1.00 75.75 653 MET A N 1
ATOM 5074 C CA . MET A 1 653 ? 22.552 -8.626 15.178 1.00 75.75 653 MET A CA 1
ATOM 5075 C C . MET A 1 653 ? 21.074 -8.612 14.756 1.00 75.75 653 MET A C 1
ATOM 5077 O O . MET A 1 653 ? 20.313 -7.753 15.219 1.00 75.75 653 MET A O 1
ATOM 5081 N N . PRO A 1 654 ? 20.647 -9.567 13.906 1.00 61.59 654 PRO A N 1
ATOM 5082 C CA . PRO A 1 654 ? 19.257 -9.693 13.487 1.00 61.59 654 PRO A CA 1
ATOM 5083 C C . PRO A 1 654 ? 18.320 -9.811 14.688 1.00 61.59 654 PRO A C 1
ATOM 5085 O O . PRO A 1 654 ? 18.486 -10.698 15.530 1.00 61.59 654 PRO A O 1
ATOM 5088 N N . THR A 1 655 ? 17.295 -8.957 14.758 1.00 49.62 655 THR A N 1
ATOM 5089 C CA . THR A 1 655 ? 16.231 -9.111 15.758 1.00 49.62 655 THR A CA 1
ATOM 5090 C C . THR A 1 655 ? 14.860 -9.252 15.118 1.00 49.62 655 THR A C 1
ATOM 5092 O O . THR A 1 655 ? 14.416 -8.422 14.330 1.00 49.62 655 THR A O 1
ATOM 5095 N N . ASN A 1 656 ? 14.122 -10.274 15.554 1.00 46.97 656 ASN A N 1
ATOM 5096 C CA . ASN A 1 656 ? 12.706 -10.460 15.221 1.00 46.97 656 ASN A CA 1
ATOM 5097 C C . ASN A 1 656 ? 11.799 -9.545 16.079 1.00 46.97 656 ASN A C 1
ATOM 5099 O O . ASN A 1 656 ? 10.635 -9.853 16.333 1.00 46.97 656 ASN A O 1
ATOM 5103 N N . GLN A 1 657 ? 12.342 -8.433 16.588 1.00 36.34 657 GLN A N 1
ATOM 5104 C CA . GLN A 1 657 ? 11.606 -7.432 17.353 1.00 36.34 657 GLN A CA 1
ATOM 5105 C C . GLN A 1 657 ? 10.995 -6.438 16.365 1.00 36.34 657 GLN A C 1
ATOM 5107 O O . GLN A 1 657 ? 11.594 -5.409 16.061 1.00 36.34 657 GLN A O 1
ATOM 5112 N N . GLY A 1 658 ? 9.809 -6.772 15.849 1.00 46.75 658 GLY A N 1
ATOM 5113 C CA . GLY A 1 658 ? 9.087 -5.933 14.892 1.00 46.75 658 GLY A CA 1
ATOM 5114 C C . GLY A 1 658 ? 8.887 -4.491 15.372 1.00 46.75 658 GLY A C 1
ATOM 5115 O O . GLY A 1 658 ? 8.985 -4.184 16.563 1.00 46.75 658 GLY A O 1
ATOM 5116 N N . THR A 1 659 ? 8.582 -3.598 14.431 1.00 50.78 659 THR A N 1
ATOM 5117 C CA . THR A 1 659 ? 8.294 -2.173 14.647 1.00 50.78 659 THR A CA 1
ATOM 5118 C C . THR A 1 659 ? 7.156 -1.972 15.656 1.00 50.78 659 THR A C 1
ATOM 5120 O O . THR A 1 659 ? 5.984 -1.897 15.298 1.00 50.78 659 THR A O 1
ATOM 5123 N N . ARG A 1 660 ? 7.494 -1.874 16.950 1.00 49.00 660 ARG A N 1
ATOM 5124 C CA . ARG A 1 660 ? 6.528 -1.673 18.042 1.00 49.00 660 ARG A CA 1
ATOM 5125 C C . ARG A 1 660 ? 5.943 -0.260 17.988 1.00 49.00 660 ARG A C 1
ATOM 5127 O O . ARG A 1 660 ? 6.466 0.664 18.610 1.00 49.00 660 ARG A O 1
ATOM 5134 N N . VAL A 1 661 ? 4.864 -0.097 17.227 1.00 56.41 661 VAL A N 1
ATOM 5135 C CA . VAL A 1 661 ? 4.136 1.170 17.093 1.00 56.41 661 VAL A CA 1
ATOM 5136 C C . VAL A 1 661 ? 3.487 1.547 18.435 1.00 56.41 661 VAL A C 1
ATOM 5138 O O . VAL A 1 661 ? 3.108 0.700 19.243 1.00 56.41 661 VAL A O 1
ATOM 5141 N N . LEU A 1 662 ? 3.363 2.845 18.708 1.00 62.00 662 LEU A N 1
ATOM 5142 C CA . LEU A 1 662 ? 2.788 3.357 19.962 1.00 62.00 662 LEU A CA 1
ATOM 5143 C C . LEU A 1 662 ? 1.260 3.533 19.902 1.00 62.00 662 LEU A C 1
ATOM 5145 O O . LEU A 1 662 ? 0.609 3.687 20.939 1.00 62.00 662 LEU A O 1
ATOM 5149 N N . LEU A 1 663 ? 0.687 3.472 18.696 1.00 61.97 663 LEU A N 1
ATOM 5150 C CA . LEU A 1 663 ? -0.749 3.577 18.420 1.00 61.97 663 LEU A CA 1
ATOM 5151 C C . LEU A 1 663 ? -1.514 2.284 18.745 1.00 61.97 663 LEU A C 1
ATOM 5153 O O . LEU A 1 663 ? -2.615 2.367 19.278 1.00 61.97 663 LEU A O 1
ATOM 5157 N N . ASN A 1 664 ? -0.930 1.102 18.517 1.00 69.69 664 ASN A N 1
ATOM 5158 C CA . ASN A 1 664 ? -1.535 -0.163 18.950 1.00 69.69 664 ASN A CA 1
ATOM 5159 C C . ASN A 1 664 ? -1.154 -0.547 20.391 1.00 69.69 664 ASN A C 1
ATOM 5161 O O . ASN A 1 664 ? -1.909 -1.263 21.042 1.00 69.69 664 ASN A O 1
ATOM 5165 N N . THR A 1 665 ? -0.022 -0.061 20.919 1.00 79.94 665 THR A N 1
ATOM 5166 C CA . THR A 1 665 ? 0.460 -0.417 22.269 1.00 79.94 665 THR A CA 1
ATOM 5167 C C . THR A 1 665 ? 0.093 0.611 23.348 1.00 79.94 665 THR A C 1
ATOM 5169 O O . THR A 1 665 ? -0.945 0.489 23.995 1.00 79.94 665 THR A O 1
ATOM 5172 N N . 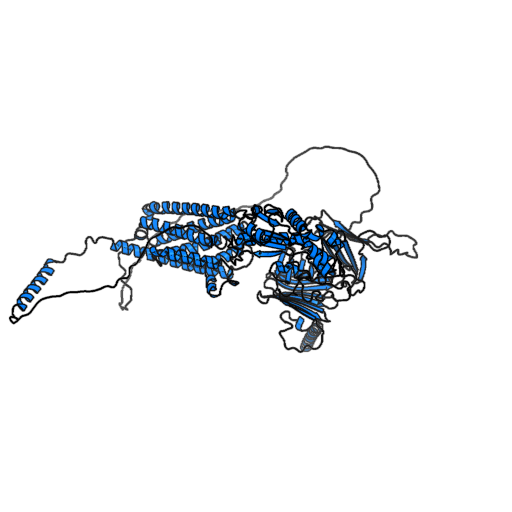VAL A 1 666 ? 0.923 1.636 23.576 1.00 82.44 666 VAL A N 1
ATOM 5173 C CA . VAL A 1 666 ? 0.773 2.594 24.693 1.00 82.44 666 VAL A CA 1
ATOM 5174 C C . VAL A 1 666 ? -0.564 3.337 24.643 1.00 82.44 666 VAL A C 1
ATOM 5176 O O . VAL A 1 666 ? -1.182 3.581 25.682 1.00 82.44 666 VAL A O 1
ATOM 5179 N N . SER A 1 667 ? -1.059 3.621 23.441 1.00 81.06 667 SER A N 1
ATOM 5180 C CA . SER A 1 667 ? -2.358 4.264 23.228 1.00 81.06 667 SER A CA 1
ATOM 5181 C C . SER A 1 667 ? -3.557 3.408 23.668 1.00 81.06 667 SER A C 1
ATOM 5183 O O . SER A 1 667 ? -4.608 3.970 23.959 1.00 81.06 667 SER A O 1
ATOM 5185 N N . MET A 1 668 ? -3.397 2.084 23.809 1.00 87.69 668 MET A N 1
ATOM 5186 C CA . MET A 1 668 ? -4.406 1.185 24.395 1.00 87.69 668 MET A CA 1
ATOM 5187 C C . MET A 1 668 ? -4.262 1.040 25.914 1.00 87.69 668 MET A C 1
ATOM 5189 O O . MET A 1 668 ? -5.257 0.827 26.608 1.00 87.69 668 MET A O 1
ATOM 5193 N N . VAL A 1 669 ? -3.047 1.212 26.449 1.00 91.12 669 VAL A N 1
ATOM 5194 C CA . VAL A 1 669 ? -2.752 1.174 27.895 1.00 91.12 669 VAL A CA 1
ATOM 5195 C C . VAL A 1 669 ? -3.324 2.379 28.623 1.00 91.12 669 VAL A C 1
ATOM 5197 O O . VAL A 1 669 ? -4.006 2.248 29.642 1.00 91.12 669 VAL A O 1
ATOM 5200 N N . MET A 1 670 ? -2.998 3.572 28.130 1.00 90.31 670 MET A N 1
ATOM 5201 C CA . MET A 1 670 ? -3.218 4.810 28.870 1.00 90.31 670 MET A CA 1
ATOM 5202 C C . MET A 1 670 ? -4.704 5.096 29.146 1.00 90.31 670 MET A C 1
ATOM 5204 O O . MET A 1 670 ? -4.998 5.491 30.275 1.00 90.31 670 MET A O 1
ATOM 5208 N N . PRO A 1 671 ? -5.662 4.796 28.242 1.00 91.75 671 PRO A N 1
ATOM 5209 C CA . PRO A 1 671 ? -7.088 4.866 28.555 1.00 91.75 671 PRO A CA 1
ATOM 5210 C C . PRO A 1 671 ? -7.517 4.028 29.768 1.00 91.75 671 PRO A C 1
ATOM 5212 O O . PRO A 1 671 ? -8.330 4.510 30.558 1.00 91.75 671 PRO A O 1
ATOM 5215 N N . ILE A 1 672 ? -6.947 2.828 29.964 1.00 93.38 672 ILE A N 1
ATOM 5216 C CA . ILE A 1 672 ? -7.210 1.974 31.139 1.00 93.38 672 ILE A CA 1
ATOM 5217 C C . ILE A 1 672 ? -6.650 2.643 32.403 1.00 93.38 672 ILE A C 1
ATOM 5219 O O . ILE A 1 672 ? -7.343 2.752 33.418 1.00 93.38 672 ILE A O 1
ATOM 5223 N N . LEU A 1 673 ? -5.405 3.131 32.339 1.00 92.69 673 LEU A N 1
ATOM 5224 C CA . LEU A 1 673 ? -4.736 3.770 33.476 1.00 92.69 673 LEU A CA 1
ATOM 5225 C C . LEU A 1 673 ? -5.426 5.074 33.910 1.00 92.69 673 LEU A C 1
ATOM 5227 O O . LEU A 1 673 ? -5.562 5.307 35.111 1.00 92.69 673 LEU A O 1
ATOM 5231 N N . MET A 1 674 ? -5.927 5.883 32.969 1.00 93.25 674 MET A N 1
ATOM 5232 C CA . MET A 1 674 ? -6.738 7.074 33.266 1.00 93.25 674 MET A CA 1
ATOM 5233 C C . MET A 1 674 ? -7.948 6.718 34.141 1.00 93.25 674 MET A C 1
ATOM 5235 O O . MET A 1 674 ? -8.157 7.335 35.189 1.00 93.25 674 MET A O 1
ATOM 5239 N N . GLN A 1 675 ? -8.696 5.669 33.772 1.00 93.81 675 GLN A N 1
ATOM 5240 C CA . GLN A 1 675 ? -9.860 5.232 34.550 1.00 93.81 675 GLN A CA 1
ATOM 5241 C C . GLN A 1 675 ? -9.450 4.689 35.922 1.00 93.81 675 GLN A C 1
ATOM 5243 O O . GLN A 1 675 ? -10.095 4.994 36.925 1.00 93.81 675 GLN A O 1
ATOM 5248 N N . PHE A 1 676 ? -8.358 3.922 35.988 1.00 92.75 676 PHE A N 1
ATOM 5249 C CA . PHE A 1 676 ? -7.827 3.371 37.233 1.00 92.75 676 PHE A CA 1
ATOM 5250 C C . PHE A 1 676 ? -7.457 4.465 38.247 1.00 92.75 676 PHE A C 1
ATOM 5252 O O . PHE A 1 676 ? -7.936 4.425 39.384 1.00 92.75 676 PHE A O 1
ATOM 5259 N N . PHE A 1 677 ? -6.668 5.470 37.850 1.00 92.62 677 PHE A N 1
ATOM 5260 C CA . PHE A 1 677 ? -6.259 6.547 38.758 1.00 92.62 677 PHE A CA 1
ATOM 5261 C C . PHE A 1 677 ? -7.437 7.424 39.196 1.00 92.62 677 PHE A C 1
ATOM 5263 O O . PHE A 1 677 ? -7.548 7.739 40.384 1.00 92.62 677 PHE A O 1
ATOM 5270 N N . PHE A 1 678 ? -8.354 7.766 38.283 1.00 93.25 678 PHE A N 1
ATOM 5271 C CA . PHE A 1 678 ? -9.559 8.517 38.646 1.00 93.25 678 PHE A CA 1
ATOM 5272 C C . PHE A 1 678 ? -10.448 7.733 39.615 1.00 93.25 678 PHE A C 1
ATOM 5274 O O . PHE A 1 678 ? -10.949 8.297 40.588 1.00 93.25 678 PHE A O 1
ATOM 5281 N N . GLN A 1 679 ? -10.585 6.420 39.416 1.00 90.19 679 GLN A N 1
ATOM 5282 C CA . GLN A 1 679 ? -11.415 5.589 40.278 1.00 90.19 679 GLN A CA 1
ATOM 5283 C C . GLN A 1 679 ? -10.784 5.336 41.654 1.00 90.19 679 GLN A C 1
ATOM 5285 O O . GLN A 1 679 ? -11.505 5.311 42.654 1.00 90.19 679 GLN A O 1
ATOM 5290 N N . MET A 1 680 ? -9.451 5.251 41.756 1.00 89.50 680 MET A N 1
ATOM 5291 C CA . MET A 1 680 ? -8.766 5.290 43.056 1.00 89.50 680 MET A CA 1
ATOM 5292 C C . MET A 1 680 ? -9.010 6.617 43.786 1.00 89.50 680 MET A C 1
ATOM 5294 O O . MET A 1 680 ? -9.377 6.601 44.963 1.00 89.50 680 MET A O 1
ATOM 5298 N N . ALA A 1 681 ? -8.881 7.756 43.095 1.00 90.38 681 ALA A N 1
ATOM 5299 C CA . ALA A 1 681 ? -9.151 9.071 43.677 1.00 90.38 681 ALA A CA 1
ATOM 5300 C C . ALA A 1 681 ? -10.613 9.195 44.148 1.00 90.38 681 ALA A C 1
ATOM 5302 O O . ALA A 1 681 ? -10.863 9.585 45.290 1.00 90.38 681 ALA A O 1
ATOM 5303 N N . MET A 1 682 ? -11.579 8.784 43.318 1.00 89.44 682 MET A N 1
ATOM 5304 C CA . MET A 1 682 ? -13.000 8.761 43.673 1.00 89.44 682 MET A CA 1
ATOM 5305 C C . MET A 1 682 ? -13.260 7.883 44.905 1.00 89.44 682 MET A C 1
ATOM 5307 O O . MET A 1 682 ? -13.963 8.309 45.822 1.00 89.44 682 MET A O 1
ATOM 5311 N N . ASN A 1 683 ? -12.673 6.684 44.968 1.00 88.31 683 ASN A N 1
ATOM 5312 C CA . ASN A 1 683 ? -12.833 5.773 46.103 1.00 88.31 683 ASN A CA 1
ATOM 5313 C C . ASN A 1 683 ? -12.255 6.357 47.402 1.00 88.31 683 ASN A C 1
ATOM 5315 O O . ASN A 1 683 ? -12.928 6.302 48.431 1.00 88.31 683 ASN A O 1
ATOM 5319 N N . GLY A 1 684 ? -11.067 6.969 47.360 1.00 87.31 684 GLY A N 1
ATOM 5320 C CA . GLY A 1 684 ? -10.465 7.630 48.524 1.00 87.31 684 GLY A CA 1
ATOM 5321 C C . GLY A 1 684 ? -11.290 8.821 49.023 1.00 87.31 684 GLY A C 1
ATOM 5322 O O . GLY A 1 684 ? -11.590 8.920 50.212 1.00 87.31 684 GLY A O 1
ATOM 5323 N N . ILE A 1 685 ? -11.736 9.692 48.111 1.00 89.81 685 ILE A N 1
ATOM 5324 C CA . ILE A 1 685 ? -12.554 10.871 48.441 1.00 89.81 685 ILE A CA 1
ATOM 5325 C C . ILE A 1 685 ? -13.920 10.452 49.019 1.00 89.81 685 ILE A C 1
ATOM 5327 O O . ILE A 1 685 ? -14.343 10.975 50.051 1.00 89.81 685 ILE A O 1
ATOM 5331 N N . MET A 1 686 ? -14.604 9.482 48.399 1.00 86.94 686 MET A N 1
ATOM 5332 C CA . MET A 1 686 ? -15.898 8.976 48.881 1.00 86.94 686 MET A CA 1
ATOM 5333 C C . MET A 1 686 ? -15.778 8.181 50.191 1.00 86.94 686 MET A C 1
ATOM 5335 O O . MET A 1 686 ? -16.708 8.217 51.000 1.00 86.94 686 MET A O 1
ATOM 5339 N N . GLY A 1 687 ? -14.651 7.498 50.419 1.00 85.12 687 GLY A N 1
ATOM 5340 C CA . GLY A 1 687 ? -14.333 6.819 51.678 1.00 85.12 687 GLY A CA 1
ATOM 5341 C C . GLY A 1 687 ? -14.129 7.805 52.828 1.00 85.12 687 GLY A C 1
ATOM 5342 O O . GLY A 1 687 ? -14.818 7.710 53.842 1.00 85.12 687 GLY A O 1
ATOM 5343 N N . ASN A 1 688 ? -13.278 8.819 52.636 1.00 84.56 688 ASN A N 1
ATOM 5344 C CA . ASN A 1 688 ? -13.031 9.870 53.632 1.00 84.56 688 ASN A CA 1
ATOM 5345 C C . ASN A 1 688 ? -14.309 10.644 54.001 1.00 84.56 688 ASN A C 1
ATOM 5347 O O . ASN A 1 688 ? -14.522 10.982 55.163 1.00 84.56 688 ASN A O 1
ATOM 5351 N N . ALA A 1 689 ? -15.196 10.882 53.030 1.00 84.00 689 ALA A N 1
ATOM 5352 C CA . ALA A 1 689 ? -16.501 11.505 53.258 1.00 84.00 689 ALA A CA 1
ATOM 5353 C C . ALA A 1 689 ? -17.602 10.521 53.734 1.00 84.00 689 ALA A C 1
ATOM 5355 O O . ALA A 1 689 ? -18.765 10.919 53.827 1.00 84.00 689 ALA A O 1
ATOM 5356 N N . LYS A 1 690 ? -17.263 9.250 54.023 1.00 83.81 690 LYS A N 1
ATOM 5357 C CA . LYS A 1 690 ? -18.170 8.167 54.467 1.00 83.81 690 LYS A CA 1
ATOM 5358 C C . LYS A 1 690 ? -19.444 8.033 53.620 1.00 83.81 690 LYS A C 1
ATOM 5360 O O . LYS A 1 690 ? -20.533 7.740 54.119 1.00 83.81 690 LYS A O 1
ATOM 5365 N N . VAL A 1 691 ? -19.325 8.246 52.309 1.00 83.50 691 VAL A N 1
ATOM 5366 C CA . VAL A 1 691 ? -20.474 8.322 51.389 1.00 83.50 691 VAL A CA 1
ATOM 5367 C C . VAL A 1 691 ? -21.214 6.982 51.297 1.00 83.50 691 VAL A C 1
ATOM 5369 O O . VAL A 1 691 ? -22.441 6.970 51.243 1.00 83.50 691 VAL A O 1
ATOM 5372 N N . LEU A 1 692 ? -20.480 5.864 51.357 1.00 81.94 692 LEU A N 1
ATOM 5373 C CA . LEU A 1 692 ? -21.027 4.499 51.303 1.00 81.94 692 LEU A CA 1
ATOM 5374 C C . LEU A 1 692 ? -21.856 4.107 52.541 1.00 81.94 692 LEU A C 1
ATOM 5376 O O . LEU A 1 692 ? -22.715 3.241 52.429 1.00 81.94 692 LEU A O 1
ATOM 5380 N N . GLU A 1 693 ? -21.614 4.744 53.692 1.00 81.06 693 GLU A N 1
ATOM 5381 C CA . GLU A 1 693 ? -22.331 4.502 54.958 1.00 81.06 693 GLU A CA 1
ATOM 5382 C C . GLU A 1 693 ? -23.566 5.409 55.131 1.00 81.06 693 GLU A C 1
ATOM 5384 O O . GLU A 1 693 ? -24.413 5.143 55.983 1.00 81.06 693 GLU A O 1
ATOM 5389 N N . THR A 1 694 ? -23.637 6.532 54.400 1.00 74.44 694 THR A N 1
ATOM 5390 C CA . THR A 1 694 ? -24.497 7.681 54.766 1.00 74.44 694 THR A CA 1
ATOM 5391 C C . THR A 1 694 ? -25.472 8.162 53.690 1.00 74.44 694 THR A C 1
ATOM 5393 O O . THR A 1 694 ? -26.360 8.959 54.002 1.00 74.44 694 THR A O 1
ATOM 5396 N N . GLN A 1 695 ? -25.333 7.722 52.435 1.00 78.94 695 GLN A N 1
ATOM 5397 C CA . GLN A 1 695 ? -26.222 8.111 51.331 1.00 78.94 695 GLN A CA 1
ATOM 5398 C C . GLN A 1 695 ? -27.123 6.960 50.875 1.00 78.94 695 GLN A C 1
ATOM 5400 O O . GLN A 1 695 ? -26.871 5.789 51.153 1.00 78.94 695 GLN A O 1
ATOM 5405 N N . SER A 1 696 ? -28.179 7.282 50.121 1.00 82.62 696 SER A N 1
ATOM 5406 C CA . SER A 1 696 ? -29.015 6.245 49.515 1.00 82.62 696 SER A CA 1
ATOM 5407 C C . SER A 1 696 ? -28.236 5.495 48.427 1.00 82.62 696 SER A C 1
ATOM 5409 O O . SER A 1 696 ? -27.574 6.098 47.579 1.00 82.62 696 SER A O 1
ATOM 5411 N N . LYS A 1 697 ? -28.352 4.162 48.421 1.00 85.12 697 LYS A N 1
ATOM 5412 C CA . LYS A 1 697 ? -27.648 3.263 47.487 1.00 85.12 697 LYS A CA 1
ATOM 5413 C C . LYS A 1 697 ? -27.865 3.636 46.013 1.00 85.12 697 LYS A C 1
ATOM 5415 O O . LYS A 1 697 ? -26.956 3.491 45.200 1.00 85.12 697 LYS A O 1
ATOM 5420 N N . ARG A 1 698 ? -29.059 4.142 45.675 1.00 83.44 698 ARG A N 1
ATOM 5421 C CA . ARG A 1 698 ? -29.405 4.609 44.325 1.00 83.44 698 ARG A CA 1
ATOM 5422 C C . ARG A 1 698 ? -28.645 5.882 43.966 1.00 83.44 698 ARG A C 1
ATOM 5424 O O . ARG A 1 698 ? -28.088 5.963 42.879 1.00 83.44 698 ARG A O 1
ATOM 5431 N N . ASP A 1 699 ? -28.614 6.858 44.867 1.00 84.06 699 ASP A N 1
ATOM 5432 C CA . ASP A 1 699 ? -28.012 8.161 44.577 1.00 84.06 699 ASP A CA 1
ATOM 5433 C C . ASP A 1 699 ? -26.474 8.056 44.525 1.00 84.06 699 ASP A C 1
ATOM 5435 O O . ASP A 1 699 ? -25.847 8.731 43.714 1.00 84.06 699 ASP A O 1
ATOM 5439 N N . ILE A 1 700 ? -25.873 7.129 45.290 1.00 86.81 700 ILE A N 1
ATOM 5440 C CA . ILE A 1 700 ? -24.456 6.732 45.153 1.00 86.81 700 ILE A CA 1
ATOM 5441 C C . ILE A 1 700 ? -24.182 6.161 43.754 1.00 86.81 700 ILE A C 1
ATOM 5443 O O . ILE A 1 700 ? -23.224 6.578 43.104 1.00 86.81 700 ILE A O 1
ATOM 5447 N N . TYR A 1 701 ? -25.009 5.220 43.280 1.00 88.75 701 TYR A N 1
ATOM 5448 C CA . TYR A 1 701 ? -24.835 4.610 41.957 1.00 88.75 701 TYR A CA 1
ATOM 5449 C C . TYR A 1 701 ? -24.996 5.634 40.827 1.00 88.75 701 TYR A C 1
ATOM 5451 O O . TYR A 1 701 ? -24.114 5.743 39.981 1.00 88.75 701 TYR A O 1
ATOM 5459 N N . VAL A 1 702 ? -26.061 6.443 40.854 1.00 89.50 702 VAL A N 1
ATOM 5460 C CA . VAL A 1 702 ? -26.298 7.505 39.859 1.00 89.50 702 VAL A CA 1
ATOM 5461 C C . VAL A 1 702 ? -25.157 8.528 39.854 1.00 89.50 702 VAL A C 1
ATOM 5463 O O . VAL A 1 702 ? -24.723 8.951 38.785 1.00 89.50 702 VAL A O 1
ATOM 5466 N N . PHE A 1 703 ? -24.616 8.886 41.024 1.00 89.00 703 PHE A N 1
ATOM 5467 C CA . PHE A 1 703 ? -23.465 9.783 41.124 1.00 89.00 703 PHE A CA 1
ATOM 5468 C C . PHE A 1 703 ? -22.187 9.186 40.512 1.00 89.00 703 PHE A C 1
ATOM 5470 O O . PHE A 1 703 ? -21.520 9.866 39.730 1.00 89.00 703 PHE A O 1
ATOM 5477 N N . ARG A 1 704 ? -21.851 7.924 40.821 1.00 90.31 704 ARG A N 1
ATOM 5478 C CA . ARG A 1 704 ? -20.667 7.243 40.256 1.00 90.31 704 ARG A CA 1
ATOM 5479 C C . ARG A 1 704 ? -20.805 7.024 38.749 1.00 90.31 704 ARG A C 1
ATOM 5481 O O . ARG A 1 704 ? -19.882 7.342 38.011 1.00 90.31 704 ARG A O 1
ATOM 5488 N N . LEU A 1 705 ? -21.974 6.582 38.282 1.00 91.25 705 LEU A N 1
ATOM 5489 C CA . LEU A 1 705 ? -22.252 6.407 36.856 1.00 91.25 705 LEU A CA 1
ATOM 5490 C C . LEU A 1 705 ? -22.160 7.743 36.101 1.00 91.25 705 LEU A C 1
ATOM 5492 O O . LEU A 1 705 ? -21.460 7.828 35.098 1.00 91.25 705 LEU A O 1
ATOM 5496 N N . GLY A 1 706 ? -22.807 8.803 36.599 1.00 91.31 706 GLY A N 1
ATOM 5497 C CA . GLY A 1 706 ? -22.784 10.122 35.959 1.00 91.31 706 GLY A CA 1
ATOM 5498 C C . GLY A 1 706 ? -21.390 10.756 35.926 1.00 91.31 706 GLY A C 1
ATOM 5499 O O . GLY A 1 706 ? -20.963 11.253 34.887 1.00 91.31 706 GLY A O 1
ATOM 5500 N N . SER A 1 707 ? -20.647 10.698 37.035 1.00 90.75 707 SER A N 1
ATOM 5501 C CA . SER A 1 707 ? -19.271 11.217 37.086 1.00 90.75 707 SER A CA 1
ATOM 5502 C C . SER A 1 707 ? -18.289 10.387 36.253 1.00 90.75 707 SER A C 1
ATOM 5504 O O . SER A 1 707 ? -17.439 10.971 35.585 1.00 90.75 707 SER A O 1
ATOM 5506 N N . GLY A 1 708 ? -18.450 9.061 36.206 1.00 92.44 708 GLY A N 1
ATOM 5507 C CA . GLY A 1 708 ? -17.710 8.169 35.311 1.00 92.44 708 GLY A CA 1
ATOM 5508 C C . GLY A 1 708 ? -17.957 8.467 33.832 1.00 92.44 708 GLY A C 1
ATOM 5509 O O . GLY A 1 708 ? -17.004 8.648 33.078 1.00 92.44 708 GLY A O 1
ATOM 5510 N N . LYS A 1 709 ? -19.223 8.613 33.416 1.00 94.38 709 LYS A N 1
ATOM 5511 C CA . LYS A 1 709 ? -19.599 8.987 32.038 1.00 94.38 709 LYS A CA 1
ATOM 5512 C C . LYS A 1 709 ? -19.001 10.337 31.627 1.00 94.38 709 LYS A C 1
ATOM 5514 O O . LYS A 1 709 ? -18.439 10.448 30.545 1.00 94.38 709 LYS A O 1
ATOM 5519 N N . ILE A 1 710 ? -19.059 11.348 32.499 1.00 94.81 710 ILE A N 1
ATOM 5520 C CA . ILE A 1 710 ? -18.466 12.670 32.230 1.00 94.81 710 ILE A CA 1
ATOM 5521 C C . ILE A 1 710 ? -16.934 12.583 32.147 1.00 94.81 710 ILE A C 1
ATOM 5523 O O . ILE A 1 710 ? -16.339 13.138 31.224 1.00 94.81 710 ILE A O 1
ATOM 5527 N N . TYR A 1 711 ? -16.286 11.874 33.078 1.00 95.06 711 TYR A N 1
ATOM 5528 C CA . TYR A 1 711 ? -14.828 11.750 33.083 1.00 95.06 711 TYR A CA 1
ATOM 5529 C C . TYR A 1 711 ? -14.311 10.982 31.857 1.00 95.06 711 TYR A C 1
ATOM 5531 O O . TYR A 1 711 ? -13.377 11.447 31.204 1.00 95.06 711 TYR A O 1
ATOM 5539 N N . THR A 1 712 ? -14.930 9.852 31.503 1.00 95.69 712 THR A N 1
ATOM 5540 C CA . THR A 1 712 ? -14.562 9.040 30.325 1.00 95.69 712 THR A CA 1
ATOM 5541 C C . THR A 1 712 ? -14.750 9.814 29.020 1.00 95.69 712 THR A C 1
ATOM 5543 O O . THR A 1 712 ? -13.863 9.803 28.173 1.00 95.69 712 THR A O 1
ATOM 5546 N N . PHE A 1 713 ? -15.849 10.560 28.877 1.00 96.06 713 PHE A N 1
ATOM 5547 C CA . PHE A 1 713 ? -16.141 11.382 27.695 1.00 96.06 713 PHE A CA 1
ATOM 5548 C C . PHE A 1 713 ? -15.105 12.499 27.482 1.00 96.06 713 PHE A C 1
ATOM 5550 O O . PHE A 1 713 ? -14.618 12.691 26.365 1.00 96.06 713 PHE A O 1
ATOM 5557 N N . ILE A 1 714 ? -14.699 13.180 28.563 1.00 95.12 714 ILE A N 1
ATOM 5558 C CA . ILE A 1 714 ? -13.623 14.187 28.540 1.00 95.12 714 ILE A CA 1
ATOM 5559 C C . ILE A 1 714 ? -12.258 13.530 28.287 1.00 95.12 714 ILE A C 1
ATOM 5561 O O . ILE A 1 714 ? -11.484 14.035 27.479 1.00 95.12 714 ILE A O 1
ATOM 5565 N N . SER A 1 715 ? -11.975 12.388 28.921 1.00 93.94 715 SER A N 1
ATOM 5566 C CA . SER A 1 715 ? -10.731 11.628 28.727 1.00 93.94 715 SER A CA 1
ATOM 5567 C C . SER A 1 715 ? -10.550 11.211 27.267 1.00 93.94 715 SER A C 1
ATOM 5569 O O . SER A 1 715 ? -9.473 11.378 26.705 1.00 93.94 715 SER A O 1
ATOM 5571 N N . ALA A 1 716 ? -11.618 10.736 26.624 1.00 95.50 716 ALA A N 1
ATOM 5572 C CA . ALA A 1 716 ? -11.603 10.343 25.222 1.00 95.50 716 ALA A CA 1
ATOM 5573 C C . ALA A 1 716 ? -11.418 11.546 24.284 1.00 95.50 716 ALA A C 1
ATOM 5575 O O . ALA A 1 716 ? -10.734 11.426 23.266 1.00 95.50 716 ALA A O 1
ATOM 5576 N N . LEU A 1 717 ? -11.961 12.717 24.641 1.00 94.44 717 LEU A N 1
ATOM 5577 C CA . LEU A 1 717 ? -11.733 13.957 23.895 1.00 94.44 717 LEU A CA 1
ATOM 5578 C C . LEU A 1 717 ? -10.274 14.422 24.018 1.00 94.44 717 LEU A C 1
ATOM 5580 O O . LEU A 1 717 ? -9.683 14.830 23.024 1.00 94.44 717 LEU A O 1
ATOM 5584 N N . VAL A 1 718 ? -9.674 14.312 25.209 1.00 93.44 718 VAL A N 1
ATOM 5585 C CA . VAL A 1 718 ? -8.246 14.597 25.441 1.00 93.44 718 VAL A CA 1
ATOM 5586 C C . VAL A 1 718 ? -7.360 13.643 24.633 1.00 93.44 718 VAL A C 1
ATOM 5588 O O . VAL A 1 718 ? -6.441 14.104 23.959 1.00 93.44 718 VAL A O 1
ATOM 5591 N N . THR A 1 719 ? -7.668 12.340 24.631 1.00 90.44 719 THR A N 1
ATOM 5592 C CA . THR A 1 719 ? -6.940 11.329 23.844 1.00 90.44 719 THR A CA 1
ATOM 5593 C C . THR A 1 719 ? -7.030 11.580 22.343 1.00 90.44 719 THR A C 1
ATOM 5595 O O . THR A 1 719 ? -6.006 11.656 21.666 1.00 90.44 719 THR A O 1
ATOM 5598 N N . THR A 1 720 ? -8.241 11.792 21.826 1.00 90.69 720 THR A N 1
ATOM 5599 C CA . THR A 1 720 ? -8.445 12.126 20.408 1.00 90.69 720 THR A CA 1
ATOM 5600 C C . THR A 1 720 ? -7.772 13.455 20.057 1.00 90.69 720 THR A C 1
ATOM 5602 O O . THR A 1 720 ? -7.185 13.593 18.988 1.00 90.69 720 THR A O 1
ATOM 5605 N N . GLY A 1 721 ? -7.786 14.419 20.981 1.00 87.56 721 GLY A N 1
ATOM 5606 C CA . GLY A 1 721 ? -7.141 15.720 20.838 1.00 87.56 721 GLY A CA 1
ATOM 5607 C C . GLY A 1 721 ? -5.631 15.631 20.619 1.00 87.56 721 GLY A C 1
ATOM 5608 O O . GLY A 1 721 ? -5.133 16.272 19.693 1.00 87.56 721 GLY A O 1
ATOM 5609 N N . TYR A 1 722 ? -4.895 14.821 21.397 1.00 84.75 722 TYR A N 1
ATOM 5610 C CA . TYR A 1 722 ? -3.455 14.662 21.150 1.00 84.75 722 TYR A CA 1
ATOM 5611 C C . TYR A 1 722 ? -3.150 13.798 19.919 1.00 84.75 722 TYR A C 1
ATOM 5613 O O . TYR A 1 722 ? -2.242 14.160 19.174 1.00 84.75 722 TYR A O 1
ATOM 5621 N N . PHE A 1 723 ? -3.939 12.759 19.602 1.00 82.19 723 PHE A N 1
ATOM 5622 C CA . PHE A 1 723 ? -3.820 12.084 18.295 1.00 82.19 723 PHE A CA 1
ATOM 5623 C C . PHE A 1 723 ? -3.947 13.091 17.137 1.00 82.19 723 PHE A C 1
ATOM 5625 O O . PHE A 1 723 ? -3.147 13.076 16.206 1.00 82.19 723 PHE A O 1
ATOM 5632 N N . TRP A 1 724 ? -4.913 14.013 17.218 1.00 81.19 724 TRP A N 1
ATOM 5633 C CA . TRP A 1 724 ? -5.165 15.011 16.175 1.00 81.19 724 TRP A CA 1
ATOM 5634 C C . TRP A 1 724 ? -4.117 16.129 16.110 1.00 81.19 724 TRP A C 1
ATOM 5636 O O . TRP A 1 724 ? -3.859 16.669 15.033 1.00 81.19 724 TRP A O 1
ATOM 5646 N N . ALA A 1 725 ? -3.502 16.475 17.244 1.00 83.31 725 ALA A N 1
ATOM 5647 C CA . ALA A 1 725 ? -2.412 17.447 17.312 1.00 83.31 725 ALA A CA 1
ATOM 5648 C C . ALA A 1 725 ? -1.111 16.903 16.695 1.00 83.31 725 ALA A C 1
ATOM 5650 O O . ALA A 1 725 ? -0.408 17.637 16.003 1.00 83.31 725 ALA A O 1
ATOM 5651 N N . PHE A 1 726 ? -0.820 15.614 16.899 1.00 76.88 726 PHE A N 1
ATOM 5652 C CA . PHE A 1 726 ? 0.405 14.954 16.432 1.00 76.88 726 PHE A CA 1
ATOM 5653 C C . PHE A 1 726 ? 0.218 14.122 15.146 1.00 76.88 726 PHE A C 1
ATOM 5655 O O . PHE A 1 726 ? 1.091 13.336 14.798 1.00 76.88 726 PHE A O 1
ATOM 5662 N N . ARG A 1 727 ? -0.881 14.315 14.398 1.00 63.22 727 ARG A N 1
ATOM 5663 C CA . ARG A 1 727 ? -1.200 13.560 13.162 1.00 63.22 727 ARG A CA 1
ATOM 5664 C C . ARG A 1 727 ? -0.295 13.835 11.949 1.00 63.22 727 ARG A C 1
ATOM 5666 O O . ARG A 1 727 ? -0.448 13.181 10.926 1.00 63.22 727 ARG A O 1
ATOM 5673 N N . GLU A 1 728 ? 0.607 14.811 12.033 1.00 73.69 728 GLU A N 1
ATOM 5674 C CA . GLU A 1 728 ? 1.530 15.197 10.950 1.00 73.69 728 GLU A CA 1
ATOM 5675 C C . GLU A 1 728 ? 0.827 15.373 9.584 1.00 73.69 728 GLU A C 1
ATOM 5677 O O . GLU A 1 728 ? -0.081 16.197 9.476 1.00 73.69 728 GLU A O 1
ATOM 5682 N N . GLY A 1 729 ? 1.248 14.639 8.547 1.00 57.28 729 GLY A N 1
ATOM 5683 C CA . GLY A 1 729 ? 0.667 14.677 7.198 1.00 57.28 729 GLY A CA 1
ATOM 5684 C C . GLY A 1 729 ? -0.535 13.747 6.982 1.00 57.28 729 GLY A C 1
ATOM 5685 O O . GLY A 1 729 ? -0.997 13.613 5.851 1.00 57.28 729 GLY A O 1
ATOM 5686 N N . TRP A 1 730 ? -1.035 13.078 8.025 1.00 61.66 730 TRP A N 1
ATOM 5687 C CA . TRP A 1 730 ? -2.120 12.100 7.919 1.00 61.66 730 TRP A CA 1
ATOM 5688 C C . TRP A 1 730 ? -3.438 12.770 7.510 1.00 61.66 730 TRP A C 1
ATOM 5690 O O . TRP A 1 730 ? -4.007 13.592 8.236 1.00 61.66 730 TRP A O 1
ATOM 5700 N N . SER A 1 731 ? -3.934 12.401 6.329 1.00 60.53 731 SER A N 1
ATOM 5701 C CA . SER A 1 731 ? -5.093 12.996 5.653 1.00 60.53 731 SER A CA 1
ATOM 5702 C C . SER A 1 731 ? -6.450 12.541 6.218 1.00 60.53 731 SER A C 1
ATOM 5704 O O . SER A 1 731 ? -7.347 12.162 5.467 1.00 60.53 731 SER A O 1
ATOM 5706 N N . VAL A 1 732 ? -6.607 12.569 7.542 1.00 65.62 732 VAL A N 1
ATOM 5707 C CA . VAL A 1 732 ? -7.855 12.213 8.233 1.00 65.62 732 VAL A CA 1
ATOM 5708 C C . VAL A 1 732 ? -8.806 13.412 8.342 1.00 65.62 732 VAL A C 1
ATOM 5710 O O . VAL A 1 732 ? -8.409 14.544 8.647 1.00 65.62 732 VAL A O 1
ATOM 5713 N N . THR A 1 733 ? -10.083 13.153 8.064 1.00 80.12 733 THR A N 1
ATOM 5714 C CA . THR A 1 733 ? -11.167 14.136 7.917 1.00 80.12 733 THR A CA 1
ATOM 5715 C C . THR A 1 733 ? -11.840 14.492 9.244 1.00 80.12 733 THR A C 1
ATOM 5717 O O . THR A 1 733 ? -11.769 13.763 10.230 1.00 80.12 733 THR A O 1
ATOM 5720 N N . PHE A 1 734 ? -12.566 15.613 9.277 1.00 80.31 734 PHE A N 1
ATOM 5721 C CA . PHE A 1 734 ? -13.256 16.057 10.493 1.00 80.31 734 PHE A CA 1
ATOM 5722 C C . PHE A 1 734 ? -14.379 15.106 10.961 1.00 80.31 734 PHE A C 1
ATOM 5724 O O . PHE A 1 734 ? -14.711 15.129 12.139 1.00 80.31 734 PHE A O 1
ATOM 5731 N N . GLY A 1 735 ? -14.922 14.239 10.092 1.00 84.31 735 GLY A N 1
ATOM 5732 C CA . GLY A 1 735 ? -15.851 13.170 10.499 1.00 84.31 735 GLY A CA 1
ATOM 5733 C C . GLY A 1 735 ? -15.151 12.085 11.324 1.00 84.31 735 GLY A C 1
ATOM 5734 O O . GLY A 1 735 ? -15.531 11.828 12.468 1.00 84.31 735 GLY A O 1
ATOM 5735 N N . GLN A 1 736 ? -14.028 11.578 10.803 1.00 79.06 736 GLN A N 1
ATOM 5736 C CA . GLN A 1 736 ? -13.193 10.554 11.446 1.00 79.06 736 GLN A CA 1
ATOM 5737 C C . GLN A 1 736 ? -12.679 10.979 12.834 1.00 79.06 736 GLN A C 1
ATOM 5739 O O . GLN A 1 736 ? -12.426 10.124 13.682 1.00 79.06 736 GLN A O 1
ATOM 5744 N N . PHE A 1 737 ? -12.573 12.285 13.118 1.00 87.62 737 PHE A N 1
ATOM 5745 C CA . PHE A 1 737 ? -12.301 12.799 14.469 1.00 87.62 737 PHE A CA 1
ATOM 5746 C C . PHE A 1 737 ? -13.416 12.445 15.473 1.00 87.62 737 PHE A C 1
ATOM 5748 O O . PHE A 1 737 ? -13.123 11.951 16.562 1.00 87.62 737 PHE A O 1
ATOM 5755 N N . PHE A 1 738 ? -14.691 12.659 15.125 1.00 91.50 738 PHE A N 1
ATOM 5756 C CA . PHE A 1 738 ? -15.814 12.323 16.013 1.00 91.50 738 PHE A CA 1
ATOM 5757 C C . PHE A 1 738 ? -15.988 10.811 16.162 1.00 91.50 738 PHE A C 1
ATOM 5759 O O . PHE A 1 738 ? -16.253 10.335 17.263 1.00 91.50 738 PHE A O 1
ATOM 5766 N N . GLU A 1 739 ? -15.785 10.055 15.084 1.00 88.75 739 GLU A N 1
ATOM 5767 C CA . GLU A 1 739 ? -15.822 8.588 15.097 1.00 88.75 739 GLU A CA 1
ATOM 5768 C C . GLU A 1 739 ? -14.721 8.020 16.009 1.00 88.75 739 GLU A C 1
ATOM 5770 O O . GLU A 1 739 ? -15.010 7.229 16.910 1.00 88.75 739 GLU A O 1
ATOM 5775 N N . THR A 1 740 ? -13.482 8.514 15.870 1.00 88.62 740 THR A N 1
ATOM 5776 C CA . THR A 1 740 ? -12.354 8.193 16.767 1.00 88.62 740 THR A CA 1
ATOM 5777 C C . THR A 1 740 ? -12.705 8.507 18.225 1.00 88.62 740 THR A C 1
ATOM 5779 O O . THR A 1 740 ? -12.492 7.675 19.107 1.00 88.62 740 THR A O 1
ATOM 5782 N N . TRP A 1 741 ? -13.295 9.678 18.490 1.00 94.50 741 TRP A N 1
ATOM 5783 C CA . TRP A 1 741 ? -13.684 10.090 19.840 1.00 94.50 741 TRP A CA 1
ATOM 5784 C C . TRP A 1 741 ? -14.764 9.188 20.452 1.00 94.50 741 TRP A C 1
ATOM 5786 O O . TRP A 1 741 ? -14.624 8.785 21.609 1.00 94.50 741 TRP A O 1
ATOM 5796 N N . MET A 1 742 ? -15.808 8.824 19.701 1.00 94.12 742 MET A N 1
ATOM 5797 C CA . MET A 1 742 ? -16.863 7.929 20.199 1.00 94.12 742 MET A CA 1
ATOM 5798 C C . MET A 1 742 ? -16.352 6.500 20.420 1.00 94.12 742 MET A C 1
ATOM 5800 O O . MET A 1 742 ? -16.706 5.881 21.424 1.00 94.12 742 MET A O 1
ATOM 5804 N N . CYS A 1 743 ? -15.468 6.005 19.548 1.00 92.19 743 CYS A N 1
ATOM 5805 C CA . CYS A 1 743 ? -14.806 4.709 19.705 1.00 92.19 743 CYS A CA 1
ATOM 5806 C C . CYS A 1 743 ? -13.968 4.663 21.000 1.00 92.19 743 CYS A C 1
ATOM 5808 O O . CYS A 1 743 ? -14.175 3.812 21.869 1.00 92.19 743 CYS A O 1
ATOM 5810 N N . ILE A 1 744 ? -13.092 5.652 21.206 1.00 92.50 744 ILE A N 1
ATOM 5811 C CA . ILE A 1 744 ? -12.248 5.745 22.410 1.00 92.50 744 ILE A CA 1
ATOM 5812 C C . ILE A 1 744 ? -13.091 5.981 23.673 1.00 92.50 744 ILE A C 1
ATOM 5814 O O . ILE A 1 744 ? -12.757 5.462 24.741 1.00 92.50 744 ILE A O 1
ATOM 5818 N N . TRP A 1 745 ? -14.207 6.710 23.574 1.00 96.00 745 TRP A N 1
ATOM 5819 C CA . TRP A 1 745 ? -15.144 6.871 24.686 1.00 96.00 745 TRP A CA 1
ATOM 5820 C C . TRP A 1 745 ? -15.776 5.539 25.104 1.00 96.00 745 TRP A C 1
ATOM 5822 O O . TRP A 1 745 ? -15.768 5.229 26.297 1.00 96.00 745 TRP A O 1
ATOM 5832 N N . LEU A 1 746 ? -16.245 4.724 24.153 1.00 94.81 746 LEU A N 1
ATOM 5833 C CA . LEU A 1 746 ? -16.789 3.391 24.431 1.00 94.81 746 LEU A CA 1
ATOM 5834 C C . LEU A 1 746 ? -15.752 2.500 25.137 1.00 94.81 746 LEU A C 1
ATOM 5836 O O . LEU A 1 746 ? -16.058 1.892 26.165 1.00 94.81 746 LEU A O 1
ATOM 5840 N N . TYR A 1 747 ? -14.504 2.494 24.655 1.00 94.81 747 TYR A N 1
ATOM 5841 C CA . TYR A 1 747 ? -13.393 1.770 25.285 1.00 94.81 747 TYR A CA 1
ATOM 5842 C C . TYR A 1 747 ? -13.135 2.216 26.733 1.00 94.81 747 TYR A C 1
ATOM 5844 O O . TYR A 1 747 ? -12.965 1.386 27.634 1.00 94.81 747 TYR A O 1
ATOM 5852 N N . MET A 1 748 ? -13.120 3.529 26.978 1.00 95.06 748 MET A N 1
ATOM 5853 C CA . MET A 1 748 ? -12.919 4.093 28.314 1.00 95.06 748 MET A CA 1
ATOM 5854 C C . MET A 1 748 ? -14.094 3.810 29.254 1.00 95.06 748 MET A C 1
ATOM 5856 O O . MET A 1 748 ? -13.861 3.511 30.422 1.00 95.06 748 MET A O 1
ATOM 5860 N N . ASP A 1 749 ? -15.334 3.861 28.769 1.00 95.50 749 ASP A N 1
ATOM 5861 C CA . ASP A 1 749 ? -16.539 3.572 29.555 1.00 95.50 749 ASP A CA 1
ATOM 5862 C C . ASP A 1 749 ? -16.609 2.094 29.978 1.00 95.50 749 ASP A C 1
ATOM 5864 O O . ASP A 1 749 ? -16.852 1.798 31.152 1.00 95.50 749 ASP A O 1
ATOM 5868 N N . ILE A 1 750 ? -16.285 1.167 29.065 1.00 95.19 750 ILE A N 1
ATOM 5869 C CA . ILE A 1 750 ? -16.160 -0.268 29.370 1.00 95.19 750 ILE A CA 1
ATOM 5870 C C . ILE A 1 750 ? -15.112 -0.489 30.470 1.00 95.19 750 ILE A C 1
ATOM 5872 O O . ILE A 1 750 ? -15.404 -1.115 31.493 1.00 95.19 750 ILE A O 1
ATOM 5876 N N . ASN A 1 751 ? -13.907 0.070 30.305 1.00 95.06 751 ASN A N 1
ATOM 5877 C CA . ASN A 1 751 ? -12.832 -0.079 31.288 1.00 95.06 751 ASN A CA 1
ATOM 5878 C C . ASN A 1 751 ? -13.162 0.591 32.633 1.00 95.06 751 ASN A C 1
ATOM 5880 O O . ASN A 1 751 ? -12.872 0.016 33.681 1.00 95.06 751 ASN A O 1
ATOM 5884 N N . TYR A 1 752 ? -13.808 1.761 32.636 1.00 95.50 752 TYR A N 1
ATOM 5885 C CA . TYR A 1 752 ? -14.227 2.445 33.863 1.00 95.50 752 TYR A CA 1
ATOM 5886 C C . TYR A 1 752 ? -15.196 1.590 34.692 1.00 95.50 752 TYR A C 1
ATOM 5888 O O . TYR A 1 752 ? -15.015 1.444 35.903 1.00 95.50 752 TYR A O 1
ATOM 5896 N N . LEU A 1 753 ? -16.198 0.985 34.051 1.00 94.31 753 LEU A N 1
ATOM 5897 C CA . LEU A 1 753 ? -17.224 0.181 34.725 1.00 94.31 753 LEU A CA 1
ATOM 5898 C C . LEU A 1 753 ? -16.722 -1.213 35.130 1.00 94.31 753 LEU A C 1
ATOM 5900 O O . LEU A 1 753 ? -17.106 -1.723 36.188 1.00 94.31 753 LEU A O 1
ATOM 5904 N N . LEU A 1 754 ? -15.815 -1.803 34.348 1.00 94.44 754 LEU A N 1
ATOM 5905 C CA . LEU A 1 754 ? -15.076 -3.010 34.723 1.00 94.44 754 LEU A CA 1
ATOM 5906 C C . LEU A 1 754 ? -14.236 -2.763 35.985 1.00 94.44 754 LEU A C 1
ATOM 5908 O O . LEU A 1 754 ? -14.323 -3.515 36.958 1.00 94.44 754 LEU A O 1
ATOM 5912 N N . LEU A 1 755 ? -13.488 -1.659 36.017 1.00 92.38 755 LEU A N 1
ATOM 5913 C CA . LEU A 1 755 ? -12.690 -1.263 37.175 1.00 92.38 755 LEU A CA 1
ATOM 5914 C C . LEU A 1 755 ? -13.573 -0.894 38.381 1.00 92.38 755 LEU A C 1
ATOM 5916 O O . LEU A 1 755 ? -13.268 -1.315 39.497 1.00 92.38 755 LEU A O 1
ATOM 5920 N N . ASP A 1 756 ? -14.703 -0.201 38.186 1.00 90.81 756 ASP A N 1
ATOM 5921 C CA . ASP A 1 756 ? -15.694 0.026 39.249 1.00 90.81 756 ASP A CA 1
ATOM 5922 C C . ASP A 1 756 ? -16.218 -1.281 39.848 1.00 90.81 756 ASP A C 1
ATOM 5924 O O . ASP A 1 756 ? -16.319 -1.385 41.070 1.00 90.81 756 ASP A O 1
ATOM 5928 N N . THR A 1 757 ? -16.517 -2.264 38.995 1.00 90.94 757 THR A N 1
ATOM 5929 C CA . THR A 1 757 ? -17.022 -3.581 39.396 1.00 90.94 757 THR A CA 1
ATOM 5930 C C . THR A 1 757 ? -16.001 -4.332 40.243 1.00 90.94 757 THR A C 1
ATOM 5932 O O . THR A 1 757 ? -16.345 -4.882 41.290 1.00 90.94 757 THR A O 1
ATOM 5935 N N . VAL A 1 758 ? -14.742 -4.378 39.800 1.00 89.19 758 VAL A N 1
ATOM 5936 C CA . VAL A 1 758 ? -13.704 -5.191 40.443 1.00 89.19 758 VAL A CA 1
ATOM 5937 C C . VAL A 1 758 ? -13.255 -4.583 41.777 1.00 89.19 758 VAL A C 1
ATOM 5939 O O . VAL A 1 758 ? -13.168 -5.311 42.775 1.00 89.19 758 VAL A O 1
ATOM 5942 N N . MET A 1 759 ? -13.039 -3.260 41.827 1.00 84.44 759 MET A N 1
ATOM 5943 C CA . MET A 1 759 ? -12.491 -2.546 42.990 1.00 84.44 759 MET A CA 1
ATOM 5944 C C . MET A 1 759 ? -13.331 -2.714 44.266 1.00 84.44 759 MET A C 1
ATOM 5946 O O . MET A 1 759 ? -14.416 -2.140 44.408 1.00 84.44 759 MET A O 1
ATOM 5950 N N . GLY A 1 760 ? -12.795 -3.460 45.237 1.00 73.75 760 GLY A N 1
ATOM 5951 C CA . GLY A 1 760 ? -13.385 -3.617 46.569 1.00 73.75 760 GLY A CA 1
ATOM 5952 C C . GLY A 1 760 ? -14.671 -4.448 46.606 1.00 73.75 760 GLY A C 1
ATOM 5953 O O . GLY A 1 760 ? -15.385 -4.407 47.602 1.00 73.75 760 GLY A O 1
ATOM 5954 N N . THR A 1 761 ? -14.990 -5.178 45.530 1.00 84.38 761 THR A N 1
ATOM 5955 C CA . THR A 1 761 ? -16.181 -6.051 45.455 1.00 84.38 761 THR A CA 1
ATOM 5956 C C . THR A 1 761 ? -15.820 -7.469 45.038 1.00 84.38 761 THR A C 1
ATOM 5958 O O . THR A 1 761 ? -16.278 -8.432 45.655 1.00 84.38 761 THR A O 1
ATOM 5961 N N . VAL A 1 762 ? -15.025 -7.592 43.973 1.00 85.88 762 VAL A N 1
ATOM 5962 C CA . VAL A 1 762 ? -14.503 -8.876 43.488 1.00 85.88 762 VAL A CA 1
ATOM 5963 C C . VAL A 1 762 ? -13.100 -9.088 44.045 1.00 85.88 762 VAL A C 1
ATOM 5965 O O . VAL A 1 762 ? -12.809 -10.157 44.568 1.00 85.88 762 VAL A O 1
ATOM 5968 N N . ILE A 1 763 ? -12.261 -8.047 44.002 1.00 87.00 763 ILE A N 1
ATOM 5969 C CA . ILE A 1 763 ? -10.869 -8.096 44.457 1.00 87.00 763 ILE A CA 1
ATOM 5970 C C . ILE A 1 763 ? -10.667 -7.068 45.587 1.00 87.00 763 ILE A C 1
ATOM 5972 O O . ILE A 1 763 ? -11.035 -5.898 45.417 1.00 87.00 763 ILE A O 1
ATOM 5976 N N . PRO A 1 764 ? -10.108 -7.466 46.751 1.00 85.56 764 PRO A N 1
ATOM 5977 C CA . PRO A 1 764 ? -9.747 -6.533 47.817 1.00 85.56 764 PRO A CA 1
ATOM 5978 C C . PRO A 1 764 ? -8.728 -5.500 47.327 1.00 85.56 764 PRO A C 1
ATOM 5980 O O . PRO A 1 764 ? -7.833 -5.838 46.556 1.00 85.56 764 PRO A O 1
ATOM 5983 N N . MET A 1 765 ? -8.806 -4.258 47.819 1.00 83.31 765 MET A N 1
ATOM 5984 C CA . MET A 1 765 ? -7.947 -3.155 47.346 1.00 83.31 765 MET A CA 1
ATOM 5985 C C . MET A 1 765 ? -6.440 -3.472 47.412 1.00 83.31 765 MET A C 1
ATOM 5987 O O . MET A 1 765 ? -5.686 -3.009 46.565 1.00 83.31 765 MET A O 1
ATOM 5991 N N . GLN A 1 766 ? -6.020 -4.315 48.363 1.00 84.38 766 GLN A N 1
ATOM 5992 C CA . GLN A 1 766 ? -4.642 -4.804 48.525 1.00 84.38 766 GLN A CA 1
ATOM 5993 C C . GLN A 1 766 ? -4.099 -5.534 47.282 1.00 84.38 766 GLN A C 1
ATOM 5995 O O . GLN A 1 766 ? -2.919 -5.420 46.967 1.00 84.38 766 GLN A O 1
ATOM 6000 N N . PHE A 1 767 ? -4.956 -6.269 46.565 1.00 87.19 767 PHE A N 1
ATOM 6001 C CA . PHE A 1 767 ? -4.576 -7.111 45.423 1.00 87.19 767 PHE A CA 1
ATOM 6002 C C . PHE A 1 767 ? -4.966 -6.506 44.065 1.00 87.19 767 PHE A C 1
ATOM 6004 O O . PHE A 1 767 ? -4.731 -7.108 43.018 1.00 87.19 767 PHE A O 1
ATOM 6011 N N . LEU A 1 768 ? -5.539 -5.299 44.065 1.00 85.75 768 LEU A N 1
ATOM 6012 C CA . LEU A 1 768 ? -6.030 -4.623 42.865 1.00 85.75 768 LEU A CA 1
ATOM 6013 C C . LEU A 1 768 ? -4.933 -4.423 41.805 1.00 85.75 768 LEU A C 1
ATOM 6015 O O . LEU A 1 768 ? -5.196 -4.598 40.617 1.00 85.75 768 LEU A O 1
ATOM 6019 N N . SER A 1 769 ? -3.702 -4.120 42.226 1.00 85.62 769 SER A N 1
ATOM 6020 C CA . SER A 1 769 ? -2.565 -3.898 41.324 1.00 85.62 769 SER A CA 1
ATOM 6021 C C . SER A 1 769 ? -2.239 -5.118 40.457 1.00 85.62 769 SER A C 1
ATOM 6023 O O . SER A 1 769 ? -1.925 -4.949 39.282 1.00 85.62 769 SER A O 1
ATOM 6025 N N . PHE A 1 770 ? -2.372 -6.342 40.988 1.00 88.56 770 PHE A N 1
ATOM 6026 C CA . PHE A 1 770 ? -2.152 -7.573 40.216 1.00 88.56 770 PHE A CA 1
ATOM 6027 C C . PHE A 1 770 ? -3.193 -7.726 39.102 1.00 88.56 770 PHE A C 1
ATOM 6029 O O . PHE A 1 770 ? -2.847 -8.065 37.970 1.00 88.56 770 PHE A O 1
ATOM 6036 N N . PHE A 1 771 ? -4.461 -7.421 39.401 1.00 91.38 771 PHE A N 1
ATOM 6037 C CA . PHE A 1 771 ? -5.530 -7.445 38.404 1.00 91.38 771 PHE A CA 1
ATOM 6038 C C . PHE A 1 771 ? -5.329 -6.381 37.327 1.00 91.38 771 PHE A C 1
ATOM 6040 O O . PHE A 1 771 ? -5.384 -6.704 36.147 1.00 91.38 771 PHE A O 1
ATOM 6047 N N . VAL A 1 772 ? -5.065 -5.129 37.715 1.00 90.75 772 VAL A N 1
ATOM 6048 C CA . VAL A 1 772 ? -4.903 -4.022 36.757 1.00 90.75 772 VAL A CA 1
ATOM 6049 C C . VAL A 1 772 ? -3.688 -4.253 35.858 1.00 90.75 772 VAL A C 1
ATOM 6051 O O . VAL A 1 772 ? -3.799 -4.073 34.650 1.00 90.75 772 VAL A O 1
ATOM 6054 N N . LEU A 1 773 ? -2.568 -4.734 36.410 1.00 91.38 773 LEU A N 1
ATOM 6055 C CA . LEU A 1 773 ? -1.388 -5.114 35.631 1.00 91.38 773 LEU A CA 1
ATOM 6056 C C . LEU A 1 773 ? -1.704 -6.238 34.631 1.00 91.38 773 LEU A C 1
ATOM 6058 O O . LEU A 1 773 ? -1.372 -6.117 33.454 1.00 91.38 773 LEU A O 1
ATOM 6062 N N . THR A 1 774 ? -2.388 -7.296 35.077 1.00 93.25 774 THR A N 1
ATOM 6063 C CA . THR A 1 774 ? -2.775 -8.424 34.212 1.00 93.25 774 THR A CA 1
ATOM 6064 C C . THR A 1 774 ? -3.735 -7.975 33.110 1.00 93.25 774 THR A C 1
ATOM 6066 O O . THR A 1 774 ? -3.502 -8.269 31.942 1.00 93.25 774 THR A O 1
ATOM 6069 N N . TRP A 1 775 ? -4.778 -7.215 33.458 1.00 94.25 775 TRP A N 1
ATOM 6070 C CA . TRP A 1 775 ? -5.776 -6.699 32.519 1.00 94.25 775 TRP A CA 1
ATOM 6071 C C . TRP A 1 775 ? -5.146 -5.795 31.454 1.00 94.25 775 TRP A C 1
ATOM 6073 O O . TRP A 1 775 ? -5.444 -5.948 30.270 1.00 94.25 775 TRP A O 1
ATOM 6083 N N . VAL A 1 776 ? -4.226 -4.910 31.855 1.00 93.06 776 VAL A N 1
ATOM 6084 C CA . VAL A 1 776 ? -3.445 -4.071 30.935 1.00 93.06 776 VAL A CA 1
ATOM 6085 C C . VAL A 1 776 ? -2.586 -4.930 30.003 1.00 93.06 776 VAL A C 1
ATOM 6087 O O . VAL A 1 776 ? -2.707 -4.787 28.791 1.00 93.06 776 VAL A O 1
ATOM 6090 N N . ILE A 1 777 ? -1.761 -5.845 30.529 1.00 90.81 777 ILE A N 1
ATOM 6091 C CA . ILE A 1 777 ? -0.857 -6.678 29.711 1.00 90.81 777 ILE A CA 1
ATOM 6092 C C . ILE A 1 777 ? -1.637 -7.523 28.696 1.00 90.81 777 ILE A C 1
ATOM 6094 O O . ILE A 1 777 ? -1.264 -7.571 27.526 1.00 90.81 777 ILE A O 1
ATOM 6098 N N . VAL A 1 778 ? -2.732 -8.148 29.130 1.00 92.44 778 VAL A N 1
ATOM 6099 C CA . VAL A 1 778 ? -3.599 -8.985 28.288 1.00 92.44 778 VAL A CA 1
ATOM 6100 C C . VAL A 1 778 ? -4.249 -8.167 27.166 1.00 92.44 778 VAL A C 1
ATOM 6102 O O . VAL A 1 778 ? -4.227 -8.595 26.014 1.00 92.44 778 VAL A O 1
ATOM 6105 N N . ASN A 1 779 ? -4.742 -6.958 27.457 1.00 92.62 779 ASN A N 1
ATOM 6106 C CA . ASN A 1 779 ? -5.295 -6.076 26.426 1.00 92.62 779 ASN A CA 1
ATOM 6107 C C . ASN A 1 779 ? -4.220 -5.596 25.428 1.00 92.62 779 ASN A C 1
ATOM 6109 O O . ASN A 1 779 ? -4.483 -5.621 24.230 1.00 92.62 779 ASN A O 1
ATOM 6113 N N . ILE A 1 780 ? -2.998 -5.253 25.865 1.00 89.75 780 ILE A N 1
ATOM 6114 C CA . ILE A 1 780 ? -1.891 -4.927 24.935 1.00 89.75 780 ILE A CA 1
ATOM 6115 C C . ILE A 1 780 ? -1.548 -6.129 24.049 1.00 89.75 780 ILE A C 1
ATOM 6117 O O . ILE A 1 780 ? -1.368 -5.981 22.845 1.00 89.75 780 ILE A O 1
ATOM 6121 N N . ALA A 1 781 ? -1.433 -7.328 24.627 1.00 86.44 781 ALA A N 1
ATOM 6122 C CA . ALA A 1 781 ? -1.039 -8.524 23.883 1.00 86.44 781 ALA A CA 1
ATOM 6123 C C . ALA A 1 781 ? -1.986 -8.816 22.704 1.00 86.44 781 ALA A C 1
ATOM 6125 O O . ALA A 1 781 ? -1.540 -9.323 21.677 1.00 86.44 781 ALA A O 1
ATOM 6126 N N . SER A 1 782 ? -3.259 -8.425 22.828 1.00 88.94 782 SER A N 1
ATOM 6127 C CA . SER A 1 782 ? -4.268 -8.546 21.774 1.00 88.94 782 SER A CA 1
ATOM 6128 C C . SER A 1 782 ? -4.086 -7.592 20.580 1.00 88.94 782 SER A C 1
ATOM 6130 O O . SER A 1 782 ? -4.656 -7.845 19.524 1.00 88.94 782 SER A O 1
ATOM 6132 N N . THR A 1 783 ? -3.293 -6.520 20.705 1.00 86.19 783 THR A N 1
ATOM 6133 C CA . THR A 1 783 ? -3.134 -5.482 19.664 1.00 86.19 783 THR A CA 1
ATOM 6134 C C . THR A 1 783 ? -1.727 -5.388 19.065 1.00 86.19 783 THR A C 1
ATOM 6136 O O . THR A 1 783 ? -1.551 -4.731 18.039 1.00 86.19 783 THR A O 1
ATOM 6139 N N . VAL A 1 784 ? -0.708 -6.022 19.665 1.00 79.75 784 VAL A N 1
ATOM 6140 C CA . VAL A 1 784 ? 0.703 -5.908 19.224 1.00 79.75 784 VAL A CA 1
ATOM 6141 C C . VAL A 1 784 ? 0.953 -6.528 17.842 1.00 79.75 784 VAL A C 1
ATOM 6143 O O . VAL A 1 784 ? 1.698 -5.945 17.057 1.00 79.75 784 VAL A O 1
ATOM 6146 N N . TYR A 1 785 ? 0.343 -7.679 17.546 1.00 74.88 785 TYR A N 1
ATOM 6147 C CA . TYR A 1 785 ? 0.487 -8.421 16.286 1.00 74.88 785 TYR A CA 1
ATOM 6148 C C . TYR A 1 785 ? -0.884 -8.907 15.783 1.00 74.88 785 TYR A C 1
ATOM 6150 O O . TYR A 1 785 ? -1.763 -9.163 16.609 1.00 74.88 785 TYR A O 1
ATOM 6158 N N . PRO A 1 786 ? -1.079 -9.073 14.459 1.00 78.25 786 PRO A N 1
ATOM 6159 C CA . PRO A 1 786 ? -2.271 -9.724 13.920 1.00 78.25 786 PRO A CA 1
ATOM 6160 C C . PRO A 1 786 ? -2.319 -11.193 14.361 1.00 78.25 786 PRO A C 1
ATOM 6162 O O . PRO A 1 786 ? -1.282 -11.858 14.432 1.00 78.25 786 PRO A O 1
ATOM 6165 N N . PHE A 1 787 ? -3.513 -11.712 14.659 1.00 80.00 787 PHE A N 1
ATOM 6166 C CA . PHE A 1 787 ? -3.666 -13.069 15.198 1.00 80.00 787 PHE A CA 1
ATOM 6167 C C . PHE A 1 787 ? -3.278 -14.177 14.212 1.00 80.00 787 PHE A C 1
ATOM 6169 O O . PHE A 1 787 ? -2.914 -15.268 14.640 1.00 80.00 787 PHE A O 1
ATOM 6176 N N . ASP A 1 788 ? -3.236 -13.870 12.919 1.00 79.75 788 ASP A N 1
ATOM 6177 C CA . ASP A 1 788 ? -2.707 -14.731 11.854 1.00 79.75 788 ASP A CA 1
ATOM 6178 C C . ASP A 1 788 ? -1.224 -15.105 12.084 1.00 79.75 788 ASP A C 1
ATOM 6180 O O . ASP A 1 788 ? -0.749 -16.131 11.603 1.00 79.75 788 ASP A O 1
ATOM 6184 N N . LEU A 1 789 ? -0.499 -14.289 12.864 1.00 74.75 789 LEU A N 1
ATOM 6185 C CA . LEU A 1 789 ? 0.894 -14.505 13.270 1.00 74.75 789 LEU A CA 1
ATOM 6186 C C . LEU A 1 789 ? 1.050 -14.912 14.748 1.00 74.75 789 LEU A C 1
ATOM 6188 O O . LEU A 1 789 ? 2.179 -15.120 15.200 1.00 74.75 789 LEU A O 1
ATOM 6192 N N . THR A 1 790 ? -0.033 -15.017 15.531 1.00 77.69 790 THR A N 1
ATOM 6193 C CA . THR A 1 790 ? 0.047 -15.452 16.937 1.00 77.69 790 THR A CA 1
ATOM 6194 C C . THR A 1 790 ? -0.288 -16.941 17.087 1.00 77.69 790 THR A C 1
ATOM 6196 O O . THR A 1 790 ? -1.138 -17.465 16.366 1.00 77.69 790 THR A O 1
ATOM 6199 N N . PRO A 1 791 ? 0.342 -17.664 18.037 1.00 84.56 791 PRO A N 1
ATOM 6200 C CA . PRO A 1 791 ? -0.023 -19.050 18.313 1.00 84.56 791 PRO A CA 1
ATOM 6201 C C . PRO A 1 791 ? -1.501 -19.165 18.702 1.00 84.56 791 PRO A C 1
ATOM 6203 O O . PRO A 1 791 ? -1.958 -18.421 19.570 1.00 84.56 791 PRO A O 1
ATOM 6206 N N . GLY A 1 792 ? -2.222 -20.138 18.134 1.00 85.69 792 GLY A N 1
ATOM 6207 C CA . GLY A 1 792 ? -3.683 -20.271 18.273 1.00 85.69 792 GLY A CA 1
ATOM 6208 C C . GLY A 1 792 ? -4.222 -20.317 19.711 1.00 85.69 792 GLY A C 1
ATOM 6209 O O . GLY A 1 792 ? -5.364 -19.938 19.953 1.00 85.69 792 GLY A O 1
ATOM 6210 N N . PHE A 1 793 ? -3.390 -20.677 20.697 1.00 89.81 793 PHE A N 1
ATOM 6211 C CA . PHE A 1 793 ? -3.718 -20.527 22.121 1.00 89.81 793 PHE A CA 1
ATOM 6212 C C . PHE A 1 793 ? -4.151 -19.098 22.494 1.00 89.81 793 PHE A C 1
ATOM 6214 O O . PHE A 1 793 ? -5.018 -18.927 23.342 1.00 89.81 793 PHE A O 1
ATOM 6221 N N . TYR A 1 794 ? -3.578 -18.067 21.869 1.00 88.38 794 TYR A N 1
ATOM 6222 C CA . TYR A 1 794 ? -3.885 -16.670 22.172 1.00 88.38 794 TYR A CA 1
ATOM 6223 C C . TYR A 1 794 ? -5.138 -16.146 21.461 1.00 88.38 794 TYR A C 1
ATOM 6225 O O . TYR A 1 794 ? -5.572 -15.041 21.777 1.00 88.38 794 TYR A O 1
ATOM 6233 N N . HIS A 1 795 ? -5.759 -16.908 20.552 1.00 87.88 795 HIS A N 1
ATOM 6234 C CA . HIS A 1 795 ? -6.897 -16.437 19.745 1.00 87.88 795 HIS A CA 1
ATOM 6235 C C . HIS A 1 795 ? -8.170 -16.152 20.557 1.00 87.88 795 HIS A C 1
ATOM 6237 O O . HIS A 1 795 ? -9.018 -15.401 20.089 1.00 87.88 795 HIS A O 1
ATOM 6243 N N . TRP A 1 796 ? -8.295 -16.616 21.808 1.00 91.56 796 TRP A N 1
ATOM 6244 C CA . TRP A 1 796 ? -9.375 -16.145 22.697 1.00 91.56 796 TRP A CA 1
ATOM 6245 C C . TRP A 1 796 ? -9.329 -14.622 22.937 1.00 91.56 796 TRP A C 1
ATOM 6247 O O . TRP A 1 796 ? -10.338 -14.023 23.307 1.00 91.56 796 TRP A O 1
ATOM 6257 N N . SER A 1 797 ? -8.180 -13.987 22.673 1.00 89.25 797 SER A N 1
ATOM 6258 C CA . SER A 1 797 ? -7.983 -12.535 22.713 1.00 89.25 797 SER A CA 1
ATOM 6259 C C . SER A 1 797 ? -8.856 -11.756 21.720 1.00 89.25 797 SER A C 1
ATOM 6261 O O . SER A 1 797 ? -8.995 -10.549 21.889 1.00 89.25 797 SER A O 1
ATOM 6263 N N . TRP A 1 798 ? -9.495 -12.423 20.745 1.00 87.06 798 TRP A N 1
ATOM 6264 C CA . TRP A 1 798 ? -10.591 -11.856 19.941 1.00 87.06 798 TRP A CA 1
ATOM 6265 C C . TRP A 1 798 ? -11.741 -11.294 20.793 1.00 87.06 798 TRP A C 1
ATOM 6267 O O . TRP A 1 798 ? -12.472 -10.438 20.321 1.00 87.06 798 TRP A O 1
ATOM 6277 N N . ALA A 1 799 ? -11.910 -11.751 22.038 1.00 91.25 799 ALA A N 1
ATOM 6278 C CA . ALA A 1 799 ? -12.941 -11.261 22.953 1.00 91.25 799 ALA A CA 1
ATOM 6279 C C . ALA A 1 799 ? -12.466 -10.117 23.880 1.00 91.25 799 ALA A C 1
ATOM 6281 O O . ALA A 1 799 ? -13.122 -9.847 24.890 1.00 91.25 799 ALA A O 1
ATOM 6282 N N . LEU A 1 800 ? -11.316 -9.481 23.617 1.00 92.88 800 LEU A N 1
ATOM 6283 C CA . LEU A 1 800 ? -10.765 -8.409 24.457 1.00 92.88 800 LEU A CA 1
ATOM 6284 C C . LEU A 1 800 ? -11.049 -7.020 23.868 1.00 92.88 800 LEU A C 1
ATOM 6286 O O . LEU A 1 800 ? -10.696 -6.767 22.716 1.00 92.88 800 LEU A O 1
ATOM 6290 N N . PRO A 1 801 ? -11.567 -6.066 24.668 1.00 93.44 801 PRO A N 1
ATOM 6291 C CA . PRO A 1 801 ? -12.064 -4.797 24.144 1.00 93.44 801 PRO A CA 1
ATOM 6292 C C . PRO A 1 801 ? -10.979 -3.912 23.513 1.00 93.44 801 PRO A C 1
ATOM 6294 O O . PRO A 1 801 ? -11.312 -3.043 22.717 1.00 93.44 801 PRO A O 1
ATOM 6297 N N . ALA A 1 802 ? -9.693 -4.099 23.832 1.00 91.69 802 ALA A N 1
ATOM 6298 C CA . ALA A 1 802 ? -8.615 -3.392 23.136 1.00 91.69 802 ALA A CA 1
ATOM 6299 C C . ALA A 1 802 ? -8.420 -3.860 21.682 1.00 91.69 802 ALA A C 1
ATOM 6301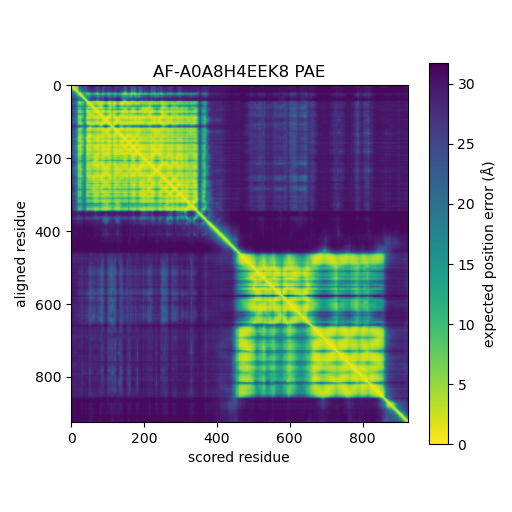 O O . ALA A 1 802 ? -8.075 -3.038 20.833 1.00 91.69 802 ALA A O 1
ATOM 6302 N N . HIS A 1 803 ? -8.665 -5.141 21.380 1.00 90.38 803 HIS A N 1
ATOM 6303 C CA . HIS A 1 803 ? -8.554 -5.675 20.022 1.00 90.38 803 HIS A CA 1
ATOM 6304 C C . HIS A 1 803 ? -9.644 -5.101 19.117 1.00 90.38 803 HIS A C 1
ATOM 6306 O O . HIS A 1 803 ? -9.341 -4.491 18.092 1.00 90.38 803 HIS A O 1
ATOM 6312 N N . ASP A 1 804 ? -10.903 -5.218 19.548 1.00 91.12 804 ASP A N 1
ATOM 6313 C CA . ASP A 1 804 ? -12.068 -4.701 18.827 1.00 91.12 804 ASP A CA 1
ATOM 6314 C C . ASP A 1 804 ? -11.951 -3.194 18.552 1.00 91.12 804 ASP A C 1
ATOM 6316 O O . ASP A 1 804 ? -12.220 -2.726 17.448 1.00 91.12 804 ASP A O 1
ATOM 6320 N N . ILE A 1 805 ? -11.494 -2.426 19.548 1.00 91.06 805 ILE A N 1
ATOM 6321 C CA . ILE A 1 805 ? -11.298 -0.975 19.436 1.00 91.06 805 ILE A CA 1
ATOM 6322 C C . ILE A 1 805 ? -10.131 -0.631 18.508 1.00 91.06 805 ILE A C 1
ATOM 6324 O O . ILE A 1 805 ? -10.232 0.333 17.753 1.00 91.06 805 ILE A O 1
ATOM 6328 N N . TRP A 1 806 ? -9.039 -1.403 18.510 1.00 87.94 806 TRP A N 1
ATOM 6329 C CA . TRP A 1 806 ? -7.956 -1.203 17.545 1.00 87.94 806 TRP A CA 1
ATOM 6330 C C . TRP A 1 806 ? -8.422 -1.459 16.106 1.00 87.94 806 TRP A C 1
ATOM 6332 O O . TRP A 1 806 ? -8.131 -0.644 15.232 1.00 87.94 806 TRP A O 1
ATOM 6342 N N . LEU A 1 807 ? -9.191 -2.527 15.865 1.00 85.19 807 LEU A N 1
ATOM 6343 C CA . LEU A 1 807 ? -9.773 -2.798 14.547 1.00 85.19 807 LEU A CA 1
ATOM 6344 C C . LEU A 1 807 ? -10.723 -1.679 14.102 1.00 85.19 807 LEU A C 1
ATOM 6346 O O . LEU A 1 807 ? -10.548 -1.152 13.006 1.00 85.19 807 LEU A O 1
ATOM 6350 N N . LEU A 1 808 ? -11.644 -1.241 14.967 1.00 87.81 808 LEU A N 1
ATOM 6351 C CA . LEU A 1 808 ? -12.550 -0.125 14.668 1.00 87.81 808 LEU A CA 1
ATOM 6352 C C . LEU A 1 808 ? -11.806 1.189 14.395 1.00 87.81 808 LEU A C 1
ATOM 6354 O O . LEU A 1 808 ? -12.220 1.954 13.531 1.00 87.81 808 LEU A O 1
ATOM 6358 N N . LEU A 1 809 ? -10.705 1.470 15.095 1.00 83.12 809 LEU A N 1
ATOM 6359 C CA . LEU A 1 809 ? -9.888 2.656 14.823 1.00 83.12 809 LEU A CA 1
ATOM 6360 C C . LEU A 1 809 ? -9.156 2.557 13.477 1.00 83.12 809 LEU A C 1
ATOM 6362 O O . LEU A 1 809 ? -9.143 3.531 12.727 1.00 83.12 809 LEU A O 1
ATOM 6366 N N . VAL A 1 810 ? -8.611 1.389 13.127 1.00 80.19 810 VAL A N 1
ATOM 6367 C CA . VAL A 1 810 ? -8.021 1.148 11.798 1.00 80.19 810 VAL A CA 1
ATOM 6368 C C . VAL A 1 810 ? -9.074 1.285 10.691 1.00 80.19 810 VAL A C 1
ATOM 6370 O O . VAL A 1 810 ? -8.793 1.914 9.670 1.00 80.19 810 VAL A O 1
ATOM 6373 N N . GLU A 1 811 ? -10.284 0.770 10.905 1.00 79.75 811 GLU A N 1
ATOM 6374 C CA . GLU A 1 811 ? -11.431 0.900 9.997 1.00 79.75 811 GLU A CA 1
ATOM 6375 C C . GLU A 1 811 ? -11.817 2.376 9.794 1.00 79.75 811 GLU A C 1
ATOM 6377 O O . GLU A 1 811 ? -11.833 2.855 8.659 1.00 79.75 811 GLU A O 1
ATOM 6382 N N . ILE A 1 812 ? -12.002 3.133 10.885 1.00 81.81 812 ILE A N 1
ATOM 6383 C CA . ILE A 1 812 ? -12.284 4.580 10.859 1.00 81.81 812 ILE A CA 1
ATOM 6384 C C . ILE A 1 812 ? -11.197 5.343 10.097 1.00 81.81 812 ILE A C 1
ATOM 6386 O O . ILE A 1 812 ? -11.512 6.189 9.263 1.00 81.81 812 ILE A O 1
ATOM 6390 N N . TRP A 1 813 ? -9.913 5.086 10.361 1.00 75.69 813 TRP A N 1
ATOM 6391 C CA . TRP A 1 813 ? -8.827 5.886 9.783 1.00 75.69 813 TRP A CA 1
ATOM 6392 C C . TRP A 1 813 ? -8.475 5.529 8.33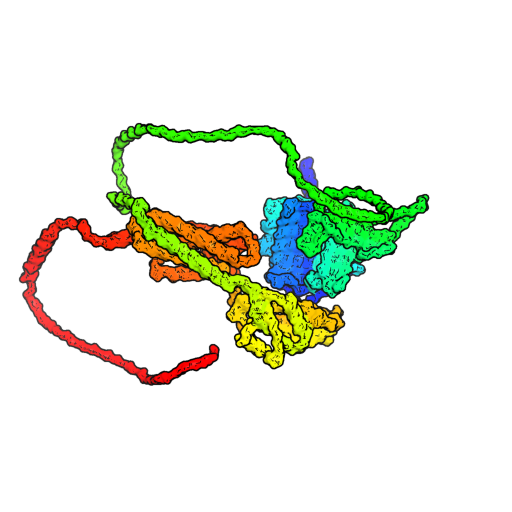6 1.00 75.69 813 TRP A C 1
ATOM 6394 O O . TRP A 1 813 ? -8.063 6.414 7.586 1.00 75.69 813 TRP A O 1
ATOM 6404 N N . SER A 1 814 ? -8.604 4.257 7.947 1.00 67.62 814 SER A N 1
ATOM 6405 C CA . SER A 1 814 ? -8.244 3.780 6.603 1.00 67.62 814 SER A CA 1
ATOM 6406 C C . SER A 1 814 ? -9.424 3.710 5.631 1.00 67.62 814 SER A C 1
ATOM 6408 O O . SER A 1 814 ? -9.201 3.681 4.423 1.00 67.62 814 SER A O 1
ATOM 6410 N N . GLY A 1 815 ? -10.664 3.666 6.134 1.00 60.31 815 GLY A N 1
ATOM 6411 C CA . GLY A 1 815 ? -11.854 3.379 5.327 1.00 60.31 815 GLY A CA 1
ATOM 6412 C C . GLY A 1 815 ? -11.888 1.949 4.770 1.00 60.31 815 GLY A C 1
ATOM 6413 O O . GLY A 1 815 ? -12.639 1.680 3.836 1.00 60.31 815 GLY A O 1
ATOM 6414 N N . CYS A 1 816 ? -11.054 1.049 5.299 1.00 41.31 816 CYS A N 1
ATOM 6415 C CA . CYS A 1 816 ? -10.830 -0.301 4.790 1.00 41.31 816 CYS A CA 1
ATOM 6416 C C . CYS A 1 816 ? -10.856 -1.332 5.935 1.00 41.31 816 CYS A C 1
ATOM 6418 O O . CYS A 1 816 ? -10.686 -0.974 7.099 1.00 41.31 816 CYS A O 1
ATOM 6420 N N . ARG A 1 817 ? -11.055 -2.617 5.599 1.00 49.97 817 ARG A N 1
ATOM 6421 C CA . ARG A 1 817 ? -11.265 -3.736 6.544 1.00 49.97 817 ARG A CA 1
ATOM 6422 C C . ARG A 1 817 ? -12.485 -3.523 7.458 1.00 49.97 817 ARG A C 1
ATOM 6424 O O . ARG A 1 817 ? -12.348 -3.388 8.670 1.00 49.97 817 ARG A O 1
ATOM 6431 N N . SER A 1 818 ? -13.683 -3.538 6.871 1.00 59.44 818 SER A N 1
ATOM 6432 C CA . SER A 1 818 ? -14.934 -3.425 7.629 1.00 59.44 818 SER A CA 1
ATOM 6433 C C . SER A 1 818 ? -15.116 -4.588 8.611 1.00 59.44 818 SER A C 1
ATOM 6435 O O . SER A 1 818 ? -15.197 -5.745 8.193 1.00 59.44 818 SER A O 1
ATOM 6437 N N . SER A 1 819 ? -15.181 -4.276 9.903 1.00 67.94 819 SER A N 1
ATOM 6438 C CA . SER A 1 819 ? -15.194 -5.228 11.023 1.00 67.94 819 SER A CA 1
ATOM 6439 C C . SER A 1 819 ? -16.280 -4.935 12.067 1.00 67.94 819 SER A C 1
ATOM 6441 O O . SER A 1 819 ? -16.462 -5.721 13.001 1.00 67.94 819 SER A O 1
ATOM 6443 N N . LEU A 1 820 ? -17.023 -3.833 11.889 1.00 79.88 820 LEU A N 1
ATOM 6444 C CA . LEU A 1 820 ? -18.200 -3.422 12.669 1.00 79.88 820 LEU A CA 1
ATOM 6445 C C . LEU A 1 820 ? -19.196 -4.559 12.964 1.00 79.88 820 LEU A C 1
ATOM 6447 O O . LEU A 1 820 ? -19.845 -4.541 14.009 1.00 79.88 820 LEU A O 1
ATOM 6451 N N . ASP A 1 821 ? -19.325 -5.539 12.065 1.00 82.44 821 ASP A N 1
ATOM 6452 C CA . ASP A 1 821 ? -20.228 -6.689 12.197 1.00 82.44 821 ASP A CA 1
ATOM 6453 C C . ASP A 1 821 ? -19.844 -7.637 13.348 1.00 82.44 821 ASP A C 1
ATOM 6455 O O . ASP A 1 821 ? -20.718 -8.250 13.961 1.00 82.44 821 ASP A O 1
ATOM 6459 N N . LYS A 1 822 ? -18.546 -7.737 13.657 1.00 83.44 822 LYS A N 1
ATOM 6460 C CA . LYS A 1 822 ? -17.980 -8.625 14.685 1.00 83.44 822 LYS A CA 1
ATOM 6461 C C . LYS A 1 822 ? -17.587 -7.855 15.945 1.00 83.44 822 LYS A C 1
ATOM 6463 O O . LYS A 1 822 ? -17.944 -8.262 17.049 1.00 83.44 822 LYS A O 1
ATOM 6468 N N . THR A 1 823 ? -16.897 -6.727 15.782 1.00 88.44 823 THR A N 1
ATOM 6469 C CA . THR A 1 823 ? -16.289 -5.963 16.886 1.00 88.44 823 THR A CA 1
ATOM 6470 C C . THR A 1 823 ? -17.326 -5.224 17.733 1.00 88.44 823 THR A C 1
ATOM 6472 O O . THR A 1 823 ? -17.287 -5.266 18.967 1.00 88.44 823 THR A O 1
ATOM 6475 N N . LEU A 1 824 ? -18.306 -4.571 17.098 1.00 88.56 824 LEU A N 1
ATOM 6476 C CA . LEU A 1 824 ? -19.287 -3.750 17.807 1.00 88.56 824 LEU A CA 1
ATOM 6477 C C . LEU A 1 824 ? -20.237 -4.582 18.697 1.00 88.56 824 LEU A C 1
ATOM 6479 O O . LEU A 1 824 ? -20.480 -4.154 19.830 1.00 88.56 824 LEU A O 1
ATOM 6483 N N . PRO A 1 825 ? -20.726 -5.776 18.292 1.00 93.12 825 PRO A N 1
ATOM 6484 C CA . PRO A 1 825 ? -21.473 -6.660 19.191 1.00 93.12 825 PRO A CA 1
ATOM 6485 C C . PRO A 1 825 ? -20.666 -7.157 20.398 1.00 93.12 825 PRO A C 1
ATOM 6487 O O . PRO A 1 825 ? -21.225 -7.227 21.494 1.00 93.12 825 PRO A O 1
ATOM 6490 N N . ILE A 1 826 ? -19.370 -7.459 20.241 1.00 92.88 826 ILE A N 1
ATOM 6491 C CA . ILE A 1 826 ? -18.498 -7.894 21.350 1.00 92.88 826 ILE A CA 1
ATOM 6492 C C . ILE A 1 826 ? -18.318 -6.752 22.359 1.00 92.88 826 ILE A C 1
ATOM 6494 O O . ILE A 1 826 ? -18.533 -6.937 23.562 1.00 92.88 826 ILE A O 1
ATOM 6498 N N . LEU A 1 827 ? -18.028 -5.541 21.876 1.00 92.94 827 LEU A N 1
ATOM 6499 C CA . LEU A 1 827 ? -17.931 -4.345 22.715 1.00 92.94 827 LEU A CA 1
ATOM 6500 C C . LEU A 1 827 ? -19.258 -3.999 23.399 1.00 92.94 827 LEU A C 1
ATOM 6502 O O . LEU A 1 827 ? -19.260 -3.645 24.579 1.00 92.94 827 LEU A O 1
ATOM 6506 N N . PHE A 1 828 ? -20.391 -4.142 22.707 1.00 93.25 828 PHE A N 1
ATOM 6507 C CA . PHE A 1 828 ? -21.710 -3.916 23.297 1.00 93.25 828 PHE A CA 1
ATOM 6508 C C . PHE A 1 828 ? -22.069 -4.973 24.355 1.00 93.25 828 PHE A C 1
ATOM 6510 O O . PHE A 1 828 ? -22.638 -4.632 25.393 1.00 93.25 828 PHE A O 1
ATOM 6517 N N . ALA A 1 829 ? -21.684 -6.238 24.152 1.00 94.94 829 ALA A N 1
ATOM 6518 C CA . ALA A 1 829 ? -21.843 -7.295 25.149 1.00 94.94 829 ALA A CA 1
ATOM 6519 C C . ALA A 1 829 ? -21.012 -7.005 26.412 1.00 94.94 829 ALA A C 1
ATOM 6521 O O . ALA A 1 829 ? -21.553 -7.052 27.521 1.00 94.94 829 ALA A O 1
ATOM 6522 N N . TRP A 1 830 ? -19.740 -6.613 26.256 1.00 94.88 830 TRP A N 1
ATOM 6523 C CA . TRP A 1 830 ? -18.909 -6.126 27.364 1.00 94.88 830 TRP A CA 1
ATOM 6524 C C . TRP A 1 830 ? -19.568 -4.956 28.091 1.00 94.88 830 TRP A C 1
ATOM 6526 O O . TRP A 1 830 ? -19.752 -5.015 29.307 1.00 94.88 830 TRP A O 1
ATOM 6536 N N . TRP A 1 831 ? -19.958 -3.918 27.347 1.00 94.25 831 TRP A N 1
ATOM 6537 C CA . TRP A 1 831 ? -20.603 -2.707 27.854 1.00 94.25 831 TRP A CA 1
ATOM 6538 C C . TRP A 1 831 ? -21.851 -3.020 28.688 1.00 94.25 831 TRP A C 1
ATOM 6540 O O . TRP A 1 831 ? -22.000 -2.512 29.802 1.00 94.25 831 TRP A O 1
ATOM 6550 N N . LEU A 1 832 ? -22.715 -3.909 28.194 1.00 95.25 832 LEU A N 1
ATOM 6551 C CA . LEU A 1 832 ? -23.931 -4.347 28.874 1.00 95.25 832 LEU A CA 1
ATOM 6552 C C . LEU A 1 832 ? -23.614 -5.109 30.172 1.00 95.25 832 LEU A C 1
ATOM 6554 O O . LEU A 1 832 ? -24.189 -4.799 31.220 1.00 95.25 832 LEU A O 1
ATOM 6558 N N . VAL A 1 833 ? -22.666 -6.052 30.142 1.00 94.88 833 VAL A N 1
ATOM 6559 C CA . VAL A 1 833 ? -22.255 -6.820 31.332 1.00 94.88 833 VAL A CA 1
ATOM 6560 C C . VAL A 1 833 ? -21.671 -5.904 32.412 1.00 94.88 833 VAL A C 1
ATOM 6562 O O . VAL A 1 833 ? -22.083 -6.003 33.573 1.00 94.88 833 VAL A O 1
ATOM 6565 N N . VAL A 1 834 ? -20.785 -4.965 32.052 1.00 93.69 834 VAL A N 1
ATOM 6566 C CA . VAL A 1 834 ? -20.147 -4.072 33.039 1.00 93.69 834 VAL A CA 1
ATOM 6567 C C . VAL A 1 834 ? -21.115 -3.051 33.647 1.00 93.69 834 VAL A C 1
ATOM 6569 O O . VAL A 1 834 ? -20.943 -2.664 34.805 1.00 93.69 834 VAL A O 1
ATOM 6572 N N . HIS A 1 835 ? -22.181 -2.662 32.936 1.00 91.94 835 HIS A N 1
ATOM 6573 C CA . HIS A 1 835 ? -23.251 -1.826 33.499 1.00 91.94 835 HIS A CA 1
ATOM 6574 C C . HIS A 1 835 ? -24.000 -2.533 34.635 1.00 91.94 835 HIS A C 1
ATOM 6576 O O . HIS A 1 835 ? -24.152 -1.968 35.726 1.00 91.94 835 HIS A O 1
ATOM 6582 N N . PHE A 1 836 ? -24.440 -3.776 34.410 1.00 93.25 836 PHE A N 1
ATOM 6583 C CA . PHE A 1 836 ? -25.149 -4.551 35.431 1.00 93.25 836 PHE A CA 1
ATOM 6584 C C . PHE A 1 836 ? -24.238 -4.926 36.607 1.00 93.25 836 PHE A C 1
ATOM 6586 O O . PHE A 1 836 ? -24.657 -4.830 37.767 1.00 93.25 836 PHE A O 1
ATOM 6593 N N . SER A 1 837 ? -22.979 -5.291 36.344 1.00 92.81 837 SER A N 1
ATOM 6594 C CA . SER A 1 837 ? -22.037 -5.653 37.405 1.00 92.81 837 SER A CA 1
ATOM 6595 C C . SER A 1 837 ? -21.575 -4.448 38.237 1.00 92.81 837 SER A C 1
ATOM 6597 O O . SER A 1 837 ? -21.417 -4.593 39.450 1.00 92.81 837 SER A O 1
ATOM 6599 N N . SER A 1 838 ? -21.464 -3.246 37.655 1.00 91.31 838 SER A N 1
ATOM 6600 C CA . SER A 1 838 ? -21.221 -2.000 38.407 1.00 91.31 838 SER A CA 1
ATOM 6601 C C . SER A 1 838 ? -22.396 -1.678 39.343 1.00 91.31 838 SER A C 1
ATOM 6603 O O . SER A 1 838 ? -22.191 -1.414 40.532 1.00 91.31 838 SER A O 1
ATOM 6605 N N . ALA A 1 839 ? -23.643 -1.800 38.867 1.00 90.25 839 ALA A N 1
ATOM 6606 C CA . ALA A 1 839 ? -24.835 -1.590 39.696 1.00 90.25 839 ALA A CA 1
ATOM 6607 C C . ALA A 1 839 ? -24.893 -2.558 40.895 1.00 90.25 839 ALA A C 1
ATOM 6609 O O . ALA A 1 839 ? -25.149 -2.150 42.035 1.00 90.25 839 ALA A O 1
ATOM 6610 N N . TRP A 1 840 ? -24.589 -3.839 40.659 1.00 93.31 840 TRP A N 1
ATOM 6611 C CA . TRP A 1 840 ? -24.437 -4.848 41.711 1.00 93.31 840 TRP A CA 1
ATOM 6612 C C . TRP A 1 840 ? -23.279 -4.521 42.668 1.00 93.31 840 TRP A C 1
ATOM 6614 O O . TRP A 1 840 ? -23.440 -4.601 43.888 1.00 93.31 840 TRP A O 1
ATOM 6624 N N . SER A 1 841 ? -22.136 -4.089 42.135 1.00 91.88 841 SER A N 1
ATOM 6625 C CA . SER A 1 841 ? -20.931 -3.758 42.896 1.00 91.88 841 SER A CA 1
ATOM 6626 C C . SER A 1 841 ? -21.122 -2.565 43.834 1.00 91.88 841 SER A C 1
ATOM 6628 O O . SER A 1 841 ? -20.769 -2.641 45.014 1.00 91.88 841 SER A O 1
ATOM 6630 N N . VAL A 1 842 ? -21.734 -1.472 43.367 1.00 89.88 842 VAL A N 1
ATOM 6631 C CA . VAL A 1 842 ? -22.084 -0.336 44.236 1.00 89.88 842 VAL A CA 1
ATOM 6632 C C . VAL A 1 842 ? -23.061 -0.781 45.329 1.00 89.88 842 VAL A C 1
ATOM 6634 O O . VAL A 1 842 ? -22.814 -0.512 46.507 1.00 89.88 842 VAL A O 1
ATOM 6637 N N . ARG A 1 843 ? -24.117 -1.536 44.985 1.00 90.19 843 ARG A N 1
ATOM 6638 C CA . ARG A 1 843 ? -25.082 -2.059 45.971 1.00 90.19 843 ARG A CA 1
ATOM 6639 C C . ARG A 1 843 ? -24.407 -2.934 47.035 1.00 90.19 843 ARG A C 1
ATOM 6641 O O . ARG A 1 843 ? -24.717 -2.780 48.216 1.00 90.19 843 ARG A O 1
ATOM 6648 N N . ARG A 1 844 ? -23.488 -3.822 46.639 1.00 89.88 844 ARG A N 1
ATOM 6649 C CA . ARG A 1 844 ? -22.759 -4.723 47.546 1.00 89.88 844 ARG A CA 1
ATOM 6650 C C . ARG A 1 844 ? -21.793 -3.962 48.458 1.00 89.88 844 ARG A C 1
ATOM 6652 O O . ARG A 1 844 ? -21.799 -4.221 49.657 1.00 89.88 844 ARG A O 1
ATOM 6659 N N . ARG A 1 845 ? -21.037 -2.986 47.940 1.00 88.44 845 ARG A N 1
ATOM 6660 C CA . ARG A 1 845 ? -20.126 -2.148 48.749 1.00 88.44 845 ARG A CA 1
ATOM 6661 C C . ARG A 1 845 ? -20.864 -1.312 49.798 1.00 88.44 845 ARG A C 1
ATOM 6663 O O . ARG A 1 845 ? -20.419 -1.266 50.938 1.00 88.44 845 ARG A O 1
ATOM 6670 N N . CYS A 1 846 ? -22.021 -0.736 49.459 1.00 88.31 846 CYS A N 1
ATOM 6671 C CA . CYS A 1 846 ? -22.845 -0.014 50.440 1.00 88.31 846 CYS A CA 1
ATOM 6672 C C . CYS A 1 846 ? -23.358 -0.940 51.558 1.00 88.31 846 CYS A C 1
ATOM 6674 O O . CYS A 1 846 ? -23.332 -0.567 52.723 1.00 88.31 846 CYS A O 1
ATOM 6676 N N . LEU A 1 847 ? -23.790 -2.165 51.224 1.00 87.62 847 LEU A N 1
ATOM 6677 C CA . LEU A 1 847 ? -24.248 -3.140 52.224 1.00 87.62 847 LEU A CA 1
ATOM 6678 C C . LEU A 1 847 ? -23.121 -3.599 53.166 1.00 87.62 847 LEU A C 1
ATOM 6680 O O . LEU A 1 847 ? -23.364 -3.744 54.360 1.00 87.62 847 LEU A O 1
ATOM 6684 N N . MET A 1 848 ? -21.897 -3.792 52.659 1.00 86.31 848 MET A N 1
ATOM 6685 C CA . MET A 1 848 ? -20.738 -4.106 53.509 1.00 86.31 848 MET A CA 1
ATOM 6686 C C . MET A 1 848 ? -20.413 -2.944 54.459 1.00 86.31 848 MET A C 1
ATOM 6688 O O . MET A 1 848 ? -20.323 -3.154 55.667 1.00 86.31 848 MET A O 1
ATOM 6692 N N . ALA A 1 849 ? -20.343 -1.714 53.935 1.00 85.25 849 ALA A N 1
ATOM 6693 C CA . ALA A 1 849 ? -20.078 -0.515 54.731 1.00 85.25 849 ALA A CA 1
ATOM 6694 C C . ALA A 1 849 ? -21.147 -0.274 55.817 1.00 85.25 849 ALA A C 1
ATOM 6696 O O . ALA A 1 849 ? -20.814 0.085 56.942 1.00 85.25 849 ALA A O 1
ATOM 6697 N N . GLU A 1 850 ? -22.427 -0.528 55.522 1.00 85.19 850 GLU A N 1
ATOM 6698 C CA . GLU A 1 850 ? -23.511 -0.454 56.512 1.00 85.19 850 GLU A CA 1
ATOM 6699 C C . GLU A 1 850 ? -23.360 -1.493 57.637 1.00 85.19 850 GLU A C 1
ATOM 6701 O O . GLU A 1 850 ? -23.610 -1.166 58.797 1.00 85.19 850 GLU A O 1
ATOM 6706 N N . VAL A 1 851 ? -22.918 -2.719 57.333 1.00 85.31 851 VAL A N 1
ATOM 6707 C CA . VAL A 1 851 ? -22.658 -3.765 58.343 1.00 85.31 851 VAL A CA 1
ATOM 6708 C C . VAL A 1 851 ? -21.430 -3.428 59.196 1.00 85.31 851 VAL A C 1
ATOM 6710 O O . VAL A 1 851 ? -21.458 -3.606 60.414 1.00 85.31 851 VAL A O 1
ATOM 6713 N N . GLU A 1 852 ? -20.364 -2.902 58.595 1.00 84.06 852 GLU A N 1
ATOM 6714 C CA . GLU A 1 852 ? -19.168 -2.447 59.315 1.00 84.06 852 GLU A CA 1
ATOM 6715 C C . GLU A 1 852 ? -19.482 -1.249 60.225 1.00 84.06 852 GLU A C 1
ATOM 6717 O O . GLU A 1 852 ? -19.148 -1.271 61.410 1.00 84.06 852 GLU A O 1
ATOM 6722 N N . ALA A 1 853 ? -20.232 -0.261 59.729 1.00 82.56 853 ALA A N 1
ATOM 6723 C CA . ALA A 1 853 ? -20.689 0.887 60.512 1.00 82.56 853 ALA A CA 1
ATOM 6724 C C . ALA A 1 853 ? -21.688 0.517 61.625 1.00 82.56 853 ALA A C 1
ATOM 6726 O O . ALA A 1 853 ? -21.805 1.255 62.603 1.00 82.56 853 ALA A O 1
ATOM 6727 N N . GLN A 1 854 ? -22.406 -0.606 61.511 1.00 81.25 854 GLN A N 1
ATOM 6728 C CA . GLN A 1 854 ? -23.214 -1.159 62.605 1.00 81.25 854 GLN A CA 1
ATOM 6729 C C . GLN A 1 854 ? -22.343 -1.855 63.658 1.00 81.25 854 GLN A C 1
ATOM 6731 O O . GLN A 1 854 ? -22.517 -1.589 64.844 1.00 81.25 854 GLN A O 1
ATOM 6736 N N . ARG A 1 855 ? -21.368 -2.677 63.241 1.00 78.19 855 ARG A N 1
ATOM 6737 C CA . ARG A 1 855 ? -20.403 -3.342 64.143 1.00 78.19 855 ARG A CA 1
ATOM 6738 C C . ARG A 1 855 ? -19.524 -2.354 64.916 1.00 78.19 855 ARG A C 1
ATOM 6740 O O . ARG A 1 855 ? -19.142 -2.641 66.043 1.00 78.19 855 ARG A O 1
ATOM 6747 N N . ALA A 1 856 ? -19.218 -1.200 64.324 1.00 73.19 856 ALA A N 1
ATOM 6748 C CA . ALA A 1 856 ? -18.399 -0.153 64.933 1.00 73.19 856 ALA A CA 1
ATOM 6749 C C . ALA A 1 856 ? -19.155 0.759 65.924 1.00 73.19 856 ALA A C 1
ATOM 6751 O O . ALA A 1 856 ? -18.541 1.649 66.515 1.00 73.19 856 ALA A O 1
ATOM 6752 N N . ARG A 1 857 ? -20.472 0.584 66.121 1.00 69.94 857 ARG A N 1
ATOM 6753 C CA . ARG A 1 857 ? -21.220 1.336 67.143 1.00 69.94 857 ARG A CA 1
ATOM 6754 C C . ARG A 1 857 ? -21.028 0.683 68.515 1.00 69.94 857 ARG A C 1
ATOM 6756 O O . ARG A 1 857 ? -21.409 -0.477 68.664 1.00 69.94 857 ARG A O 1
ATOM 6763 N N . PRO A 1 858 ? -20.526 1.401 69.538 1.00 57.19 858 PRO A N 1
ATOM 6764 C CA . PRO A 1 858 ? -20.547 0.886 70.901 1.00 57.19 858 PRO A CA 1
ATOM 6765 C C . PRO A 1 858 ? -22.002 0.693 71.346 1.00 57.19 858 PRO A C 1
ATOM 6767 O O . PRO A 1 858 ? -22.837 1.586 71.187 1.00 57.19 858 PRO A O 1
ATOM 6770 N N . THR A 1 859 ? -22.316 -0.481 71.893 1.00 48.34 859 THR A N 1
ATOM 6771 C CA . THR A 1 859 ? -23.672 -0.859 72.312 1.00 48.34 859 THR A CA 1
ATOM 6772 C C . THR A 1 859 ? -24.057 -0.200 73.637 1.00 48.34 859 THR A C 1
ATOM 6774 O O . THR A 1 859 ? -24.066 -0.846 74.683 1.00 48.34 859 THR A O 1
ATOM 6777 N N . GLY A 1 860 ? -24.384 1.092 73.583 1.00 50.22 860 GLY A N 1
ATOM 6778 C CA . GLY A 1 860 ? -25.104 1.781 74.651 1.00 50.22 860 GLY A CA 1
ATOM 6779 C C . GLY A 1 860 ? -26.588 1.403 74.641 1.00 50.22 860 GLY A C 1
ATOM 6780 O O . GLY A 1 860 ? -27.271 1.627 73.645 1.00 50.22 860 GLY A O 1
ATOM 6781 N N . ASP A 1 861 ? -27.052 0.824 75.746 1.00 45.84 861 ASP A N 1
ATOM 6782 C CA . ASP A 1 861 ? -28.446 0.630 76.164 1.00 45.84 861 ASP A CA 1
ATOM 6783 C C . ASP A 1 861 ? -29.496 0.239 75.108 1.00 45.84 861 ASP A C 1
ATOM 6785 O O . ASP A 1 861 ? -30.219 1.075 74.558 1.00 45.84 861 ASP A O 1
ATOM 6789 N N . LYS A 1 862 ? -29.732 -1.078 75.004 1.00 46.38 862 LYS A N 1
ATOM 6790 C CA . LYS A 1 862 ? -31.007 -1.671 75.473 1.00 46.38 862 LYS A CA 1
ATOM 6791 C C . LYS A 1 862 ? -30.973 -3.204 75.485 1.00 46.38 862 LYS A C 1
ATOM 6793 O O . LYS A 1 862 ? -31.480 -3.864 74.583 1.00 46.38 862 LYS A O 1
ATOM 6798 N N . PHE A 1 863 ? -30.462 -3.763 76.580 1.00 37.88 863 PHE A N 1
ATOM 6799 C CA . PHE A 1 863 ? -30.957 -5.040 77.095 1.00 37.88 863 PHE A CA 1
ATOM 6800 C C . PHE A 1 863 ? -31.518 -4.795 78.495 1.00 37.88 863 PHE A C 1
ATOM 6802 O O . PHE A 1 863 ? -30.815 -4.313 79.380 1.00 37.88 863 PHE A O 1
ATOM 6809 N N . THR A 1 864 ? -32.813 -5.046 78.670 1.00 39.97 864 THR A N 1
ATOM 6810 C CA . THR A 1 864 ? -33.537 -4.753 79.911 1.00 39.97 864 THR A CA 1
ATOM 6811 C C . THR A 1 864 ? -32.994 -5.607 81.056 1.00 39.97 864 THR A C 1
ATOM 6813 O O . THR A 1 864 ? -32.929 -6.828 80.923 1.00 39.97 864 THR A O 1
ATOM 6816 N N . GLN A 1 865 ? -32.655 -4.994 82.195 1.00 37.53 865 GLN A N 1
ATOM 6817 C CA . GLN A 1 865 ? -32.281 -5.728 83.408 1.00 37.53 865 GLN A CA 1
ATOM 6818 C C . GLN A 1 865 ? -33.489 -6.469 84.007 1.00 37.53 865 GLN A C 1
ATOM 6820 O O . GLN A 1 865 ? -34.121 -5.999 84.951 1.00 37.53 865 GLN A O 1
ATOM 6825 N N . TYR A 1 866 ? -33.767 -7.673 83.511 1.00 38.34 866 TYR A N 1
ATOM 6826 C CA . TYR A 1 866 ? -34.499 -8.673 84.285 1.00 38.34 866 TYR A CA 1
ATOM 6827 C C . TYR A 1 866 ? -33.530 -9.380 85.240 1.00 38.34 866 TYR A C 1
ATOM 6829 O O . TYR A 1 866 ? -32.905 -10.384 84.912 1.00 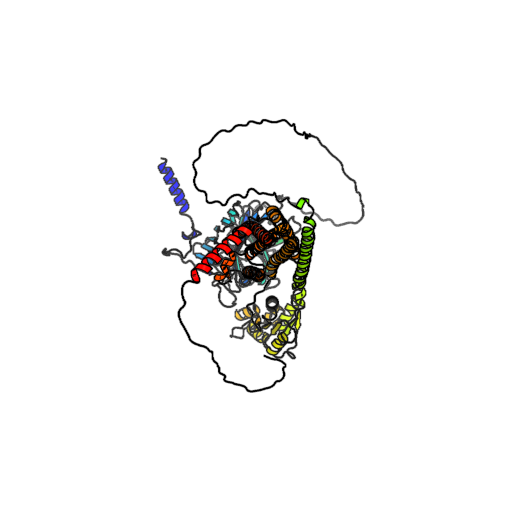38.34 866 TYR A O 1
ATOM 6837 N N . THR A 1 867 ? -33.386 -8.769 86.421 1.00 42.44 867 THR A N 1
ATOM 6838 C CA . THR A 1 867 ? -32.984 -9.406 87.688 1.00 42.44 867 THR A CA 1
ATOM 6839 C C . THR A 1 867 ? -31.792 -10.376 87.651 1.00 42.44 867 THR A C 1
ATOM 6841 O O . THR A 1 867 ? -31.885 -11.528 88.083 1.00 42.44 867 THR A O 1
ATOM 6844 N N . THR A 1 868 ? -30.599 -9.860 87.324 1.00 46.09 868 THR A N 1
ATOM 6845 C CA . THR A 1 868 ? -29.315 -10.560 87.554 1.00 46.09 868 THR A CA 1
ATOM 6846 C C . THR A 1 868 ? -29.195 -11.103 88.987 1.00 46.09 868 THR A C 1
ATOM 6848 O O . THR A 1 868 ? -28.684 -12.204 89.180 1.00 46.09 868 THR A O 1
ATOM 6851 N N . ALA A 1 869 ? -29.766 -10.399 89.975 1.00 44.47 869 ALA A N 1
ATOM 6852 C CA . ALA A 1 869 ? -29.866 -10.847 91.365 1.00 44.47 869 ALA A CA 1
ATOM 6853 C C . ALA A 1 869 ? -30.530 -12.234 91.514 1.00 44.47 869 ALA A C 1
ATOM 6855 O O . ALA A 1 869 ? -29.960 -13.114 92.153 1.00 44.47 869 ALA A O 1
ATOM 6856 N N . GLN A 1 870 ? -31.678 -12.478 90.868 1.00 44.34 870 GLN A N 1
ATOM 6857 C CA . GLN A 1 870 ? -32.362 -13.780 90.936 1.00 44.34 870 GLN A CA 1
ATOM 6858 C C . GLN A 1 870 ? -31.562 -14.884 90.225 1.00 44.34 870 GLN A C 1
ATOM 6860 O O . GLN A 1 870 ? -31.524 -16.026 90.692 1.00 44.34 870 GLN A O 1
ATOM 6865 N N . SER A 1 871 ? -30.870 -14.551 89.129 1.00 44.91 871 SER A N 1
ATOM 6866 C CA . SER A 1 871 ? -30.002 -15.514 88.437 1.00 44.91 871 SER A CA 1
ATOM 6867 C C . SER A 1 871 ? -28.790 -15.919 89.288 1.00 44.91 871 SER A C 1
ATOM 6869 O O . SER A 1 871 ? -28.509 -17.106 89.422 1.00 44.91 871 SER A O 1
ATOM 6871 N N . GLN A 1 872 ? -28.117 -14.969 89.948 1.00 45.91 872 GLN A N 1
ATOM 6872 C CA . GLN A 1 872 ? -26.972 -15.276 90.811 1.00 45.91 872 GLN A CA 1
ATOM 6873 C C . GLN A 1 872 ? -27.397 -16.034 92.072 1.00 45.91 872 GLN A C 1
ATOM 6875 O O . GLN A 1 872 ? -26.730 -16.994 92.455 1.00 45.91 872 GLN A O 1
ATOM 6880 N N . GLN A 1 873 ? -28.526 -15.663 92.680 1.00 49.91 873 GLN A N 1
ATOM 6881 C CA . GLN A 1 873 ? -29.024 -16.308 93.894 1.00 49.91 873 GLN A CA 1
ATOM 6882 C C . GLN A 1 873 ? -29.441 -17.767 93.630 1.00 49.91 873 GLN A C 1
ATOM 6884 O O . GLN A 1 873 ? -29.015 -18.660 94.358 1.00 49.91 873 GLN A O 1
ATOM 6889 N N . SER A 1 874 ? -30.142 -18.041 92.521 1.00 47.12 874 SER A N 1
ATOM 6890 C CA . SER A 1 874 ? -30.503 -19.416 92.121 1.00 47.12 874 SER A CA 1
ATOM 6891 C C . SER A 1 874 ? -29.317 -20.280 91.663 1.00 47.12 874 SER A C 1
ATOM 6893 O O . SER A 1 874 ? -29.392 -21.508 91.737 1.00 47.12 874 SER A O 1
ATOM 6895 N N . VAL A 1 875 ? -28.204 -19.681 91.223 1.00 55.03 875 VAL A N 1
ATOM 6896 C CA . VAL A 1 875 ? -26.952 -20.411 90.948 1.00 55.03 875 VAL A CA 1
ATOM 6897 C C . VAL A 1 875 ? -26.196 -20.716 92.244 1.00 55.03 875 VAL A C 1
ATOM 6899 O O . VAL A 1 875 ? -25.794 -21.860 92.441 1.00 55.03 875 VAL A O 1
ATOM 6902 N N . LEU A 1 876 ? -26.068 -19.753 93.163 1.00 52.00 876 LEU A N 1
ATOM 6903 C CA . LEU A 1 876 ? -25.457 -19.961 94.485 1.00 52.00 876 LEU A CA 1
ATOM 6904 C C . LEU A 1 876 ? -26.182 -21.046 95.298 1.00 52.00 876 LEU A C 1
ATOM 6906 O O . LEU A 1 876 ? -25.533 -21.914 95.878 1.00 52.00 876 LEU A O 1
ATOM 6910 N N . GLU A 1 877 ? -27.513 -21.055 95.272 1.00 52.22 877 GLU A N 1
ATOM 6911 C CA . GLU A 1 877 ? -28.355 -22.047 95.956 1.00 52.22 877 GLU A CA 1
ATOM 6912 C C . GLU A 1 877 ? -28.234 -23.461 95.346 1.00 52.22 877 GLU A C 1
ATOM 6914 O O . GLU A 1 877 ? -28.261 -24.470 96.057 1.00 52.22 877 GLU A O 1
ATOM 6919 N N . ARG A 1 878 ? -27.992 -23.560 94.030 1.00 53.06 878 ARG A N 1
ATOM 6920 C CA . ARG A 1 878 ? -27.642 -24.826 93.352 1.00 53.06 878 ARG A CA 1
ATOM 6921 C C . ARG A 1 878 ? -26.200 -25.273 93.609 1.00 53.06 878 ARG A C 1
ATOM 6923 O O . ARG A 1 878 ? -25.910 -26.463 93.513 1.00 53.06 878 ARG A O 1
ATOM 6930 N N . MET A 1 879 ? -25.290 -24.351 93.921 1.00 49.28 879 MET A N 1
ATOM 6931 C CA . MET A 1 879 ? -23.903 -24.683 94.265 1.00 49.28 879 MET A CA 1
ATOM 6932 C C . MET A 1 879 ? -23.772 -25.135 95.725 1.00 49.28 879 MET A C 1
ATOM 6934 O O . MET A 1 879 ? -23.079 -26.119 95.974 1.00 49.28 879 MET A O 1
ATOM 6938 N N . SER A 1 880 ? -24.481 -24.511 96.673 1.00 48.31 880 SER A N 1
ATOM 6939 C CA . SER A 1 880 ? -24.481 -24.942 98.081 1.00 48.31 880 SER A CA 1
ATOM 6940 C C . SER A 1 880 ? -25.099 -26.334 98.260 1.00 48.31 880 SER A C 1
ATOM 6942 O O . SER A 1 880 ? -24.484 -27.206 98.873 1.00 48.31 880 SER A O 1
ATOM 6944 N N . THR A 1 881 ? -26.256 -26.591 97.642 1.00 49.56 881 THR A N 1
ATOM 6945 C CA . THR A 1 881 ? -26.914 -27.912 97.674 1.00 49.56 881 THR A CA 1
ATOM 6946 C C . THR A 1 881 ? -26.063 -29.019 97.044 1.00 49.56 881 THR A C 1
ATOM 6948 O O . THR A 1 881 ? -26.058 -30.144 97.546 1.00 49.56 881 THR A O 1
ATOM 6951 N N . ARG A 1 882 ? -25.278 -28.717 96.000 1.00 46.28 882 ARG A N 1
ATOM 6952 C CA . ARG A 1 882 ? -24.335 -29.680 95.406 1.00 46.28 882 ARG A CA 1
ATOM 6953 C C . ARG A 1 882 ? -23.090 -29.900 96.275 1.00 46.28 882 ARG A C 1
ATOM 6955 O O . ARG A 1 882 ? -22.643 -31.038 96.396 1.00 46.28 882 ARG A O 1
ATOM 6962 N N . ALA A 1 883 ? -22.577 -28.853 96.927 1.00 42.84 883 ALA A N 1
ATOM 6963 C CA . ALA A 1 883 ? -21.438 -28.946 97.843 1.00 42.84 883 ALA A CA 1
ATOM 6964 C C . ALA A 1 883 ? -21.742 -29.817 99.077 1.00 42.84 883 ALA A C 1
ATOM 6966 O O . ALA A 1 883 ? -20.926 -30.660 99.446 1.00 42.84 883 ALA A O 1
ATOM 6967 N N . SER A 1 884 ? -22.938 -29.698 99.667 1.00 41.81 884 SER A N 1
ATOM 6968 C CA . SER A 1 884 ? -23.359 -30.564 100.782 1.00 41.81 884 SER A CA 1
ATOM 6969 C C . SER A 1 884 ? -23.529 -32.037 100.385 1.00 41.81 884 SER A C 1
ATOM 6971 O O . SER A 1 884 ? -23.381 -32.910 101.235 1.00 41.81 884 SER A O 1
ATOM 6973 N N . GLY A 1 885 ? -23.807 -32.335 99.110 1.00 46.78 885 GLY A N 1
ATOM 6974 C CA . GLY A 1 885 ? -23.991 -33.708 98.624 1.00 46.78 885 GLY A CA 1
ATOM 6975 C C . GLY A 1 885 ? -22.696 -34.509 98.442 1.00 46.78 885 GLY A C 1
ATOM 6976 O O . GLY A 1 885 ? -22.727 -35.735 98.525 1.00 46.78 885 GLY A O 1
ATOM 6977 N N . GLN A 1 886 ? -21.556 -33.846 98.212 1.00 39.56 886 GLN A N 1
ATOM 6978 C CA . GLN A 1 886 ? -20.270 -34.516 97.957 1.00 39.56 886 GLN A CA 1
ATOM 6979 C C . GLN A 1 886 ? -19.373 -34.657 99.199 1.00 39.56 886 GLN A C 1
ATOM 6981 O O . GLN A 1 886 ? -18.375 -35.361 99.140 1.00 39.56 886 GLN A O 1
ATOM 6986 N N . ALA A 1 887 ? -19.752 -34.085 100.347 1.00 36.59 887 ALA A N 1
ATOM 6987 C CA . ALA A 1 887 ? -19.019 -34.233 101.612 1.00 36.59 887 ALA A CA 1
ATOM 6988 C C . ALA A 1 887 ? -19.291 -35.564 102.362 1.00 36.59 887 ALA A C 1
ATOM 6990 O O . ALA A 1 887 ? -18.828 -35.742 103.487 1.00 36.59 887 ALA A O 1
ATOM 6991 N N . ALA A 1 888 ? -20.066 -36.485 101.772 1.00 42.06 888 ALA A N 1
ATOM 6992 C CA . ALA A 1 888 ? -20.586 -37.693 102.429 1.00 42.06 888 ALA A CA 1
ATOM 6993 C C . ALA A 1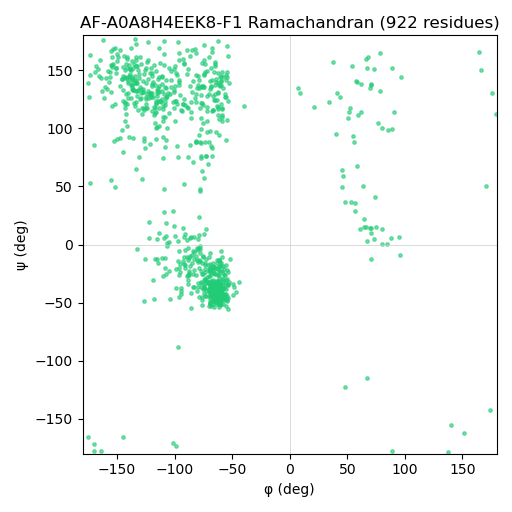 888 ? -20.060 -39.032 101.859 1.00 42.06 888 ALA A C 1
ATOM 6995 O O . ALA A 1 888 ? -20.496 -40.098 102.298 1.00 42.06 888 ALA A O 1
ATOM 6996 N N . LYS A 1 889 ? -19.127 -39.003 100.900 1.00 39.56 889 LYS A N 1
ATOM 6997 C CA . LYS A 1 889 ? -18.399 -40.176 100.381 1.00 39.56 889 LYS A CA 1
ATOM 6998 C C . LYS A 1 889 ? -16.924 -39.827 100.186 1.00 39.56 889 LYS A C 1
ATOM 7000 O O . LYS A 1 889 ? -16.627 -38.675 99.913 1.00 39.56 889 LYS A O 1
ATOM 7005 N N . GLU A 1 890 ? -16.057 -40.838 100.320 1.00 33.16 890 GLU A N 1
ATOM 7006 C CA . GLU A 1 890 ? -14.616 -40.801 99.997 1.00 33.16 890 GLU A CA 1
ATOM 7007 C C . GLU A 1 890 ? -13.827 -39.670 100.703 1.00 33.16 890 GLU A C 1
ATOM 7009 O O . GLU A 1 890 ? -13.714 -38.563 100.198 1.00 33.16 890 GLU A O 1
ATOM 7014 N N . ARG A 1 891 ? -13.174 -39.814 101.865 1.00 34.12 891 ARG A N 1
ATOM 7015 C CA . ARG A 1 891 ? -12.961 -40.888 102.863 1.00 34.12 891 ARG A CA 1
ATOM 7016 C C . ARG A 1 891 ? -12.592 -42.311 102.411 1.00 34.12 891 ARG A C 1
ATOM 7018 O O . ARG A 1 891 ? -13.138 -43.262 102.960 1.00 34.12 891 ARG A O 1
ATOM 7025 N N . SER A 1 892 ? -11.587 -42.443 101.543 1.00 30.64 892 SER A N 1
ATOM 7026 C CA . SER A 1 892 ? -10.548 -43.493 101.670 1.00 30.64 892 SER A CA 1
ATOM 7027 C C . SER A 1 892 ? -9.439 -43.344 100.619 1.00 30.64 892 SER A C 1
ATOM 7029 O O . SER A 1 892 ? -9.771 -43.375 99.441 1.00 30.64 892 SER A O 1
ATOM 7031 N N . SER A 1 893 ? -8.174 -43.306 101.070 1.00 29.42 893 SER A N 1
ATOM 7032 C CA . SER A 1 893 ? -6.933 -43.779 100.402 1.00 29.42 893 SER A CA 1
ATOM 7033 C C . SER A 1 893 ? -6.536 -43.311 98.983 1.00 29.42 893 SER A C 1
ATOM 7035 O O . SER A 1 893 ? -7.388 -43.102 98.134 1.00 29.42 893 SER A O 1
ATOM 7037 N N . ASP A 1 894 ? -5.261 -43.289 98.573 1.00 31.78 894 ASP A N 1
ATOM 7038 C CA . ASP A 1 894 ? -3.965 -43.079 99.259 1.00 31.78 894 ASP A CA 1
ATOM 7039 C C . ASP A 1 894 ? -2.855 -42.908 98.183 1.00 31.78 894 ASP A C 1
ATOM 7041 O O . ASP A 1 894 ? -2.890 -43.582 97.159 1.00 31.78 894 ASP A O 1
ATOM 7045 N N . ASN A 1 895 ? -1.822 -42.113 98.505 1.00 31.06 895 ASN A N 1
ATOM 7046 C CA . ASN A 1 895 ? -0.408 -42.236 98.076 1.00 31.06 895 ASN A CA 1
ATOM 7047 C C . ASN A 1 895 ? 0.135 -41.922 96.642 1.00 31.06 895 ASN A C 1
ATOM 7049 O O . ASN A 1 895 ? -0.489 -42.161 95.616 1.00 31.06 895 ASN A O 1
ATOM 7053 N N . TYR A 1 896 ? 1.421 -41.514 96.674 1.00 32.00 896 TYR A N 1
ATOM 7054 C CA . TYR A 1 896 ? 2.532 -41.561 95.688 1.00 32.00 896 TYR A CA 1
ATOM 7055 C C . TYR A 1 896 ? 2.704 -40.546 94.513 1.00 32.00 896 TYR A C 1
ATOM 7057 O O . TYR A 1 896 ? 2.154 -40.689 93.427 1.00 32.00 896 TYR A O 1
ATOM 7065 N N . ASP A 1 897 ? 3.621 -39.591 94.764 1.00 32.25 897 ASP A N 1
ATOM 7066 C CA . ASP A 1 897 ? 4.931 -39.351 94.098 1.00 32.25 897 ASP A CA 1
ATOM 7067 C C . ASP A 1 897 ? 5.121 -38.698 92.696 1.00 32.25 897 ASP A C 1
ATOM 7069 O O . ASP A 1 897 ? 5.027 -39.327 91.649 1.00 32.25 897 ASP A O 1
ATOM 7073 N N . LEU A 1 898 ? 5.556 -37.424 92.755 1.00 31.08 898 LEU A N 1
ATOM 7074 C CA . LEU A 1 898 ? 6.902 -36.874 92.423 1.00 31.08 898 LEU A CA 1
ATOM 7075 C C . LEU A 1 898 ? 7.576 -36.933 91.015 1.00 31.08 898 LEU A C 1
ATOM 7077 O O . LEU A 1 898 ? 7.747 -37.970 90.388 1.00 31.08 898 LEU A O 1
ATOM 7081 N N . GLU A 1 899 ? 8.193 -35.774 90.710 1.00 32.25 899 GLU A N 1
ATOM 7082 C CA . GLU A 1 899 ? 9.442 -35.510 89.947 1.00 32.25 899 GLU A CA 1
ATOM 7083 C C . GLU A 1 899 ? 9.512 -35.550 88.396 1.00 32.25 899 GLU A C 1
ATOM 7085 O O . GLU A 1 899 ? 8.578 -35.913 87.687 1.00 32.25 899 GLU A O 1
ATOM 7090 N N . ALA A 1 900 ? 10.617 -34.988 87.865 1.00 35.72 900 ALA A N 1
ATOM 7091 C CA . ALA A 1 900 ? 10.832 -34.593 86.462 1.00 35.72 900 ALA A CA 1
ATOM 7092 C C . ALA A 1 900 ? 12.333 -34.592 86.078 1.00 35.72 900 ALA A C 1
ATOM 7094 O O . ALA A 1 900 ? 13.167 -34.332 86.946 1.00 35.72 900 ALA A O 1
ATOM 7095 N N . TYR A 1 901 ? 12.709 -34.797 84.796 1.00 32.38 901 TYR A N 1
ATOM 7096 C CA . TYR A 1 901 ? 14.134 -34.755 84.389 1.00 32.38 901 TYR A CA 1
ATOM 7097 C C . TYR A 1 901 ? 14.493 -34.492 82.893 1.00 32.38 901 TYR A C 1
ATOM 7099 O O . TYR A 1 901 ? 14.005 -35.177 82.006 1.00 32.38 901 TYR A O 1
ATOM 7107 N N . ARG A 1 902 ? 15.472 -33.576 82.695 1.00 34.38 902 ARG A N 1
ATOM 7108 C CA . ARG A 1 902 ? 16.704 -33.587 81.829 1.00 34.38 902 ARG A CA 1
ATOM 7109 C C . ARG A 1 902 ? 16.725 -33.788 80.281 1.00 34.38 902 ARG A C 1
ATOM 7111 O O . ARG A 1 902 ? 16.215 -34.769 79.770 1.00 34.38 902 ARG A O 1
ATOM 7118 N N . LEU A 1 903 ? 17.635 -32.993 79.664 1.00 31.84 903 LEU A N 1
ATOM 7119 C CA . LEU A 1 903 ? 18.536 -33.254 78.493 1.00 31.84 903 LEU A CA 1
ATOM 7120 C C . LEU A 1 903 ? 17.908 -33.479 77.088 1.00 31.84 903 LEU A C 1
ATOM 7122 O O . LEU A 1 903 ? 16.730 -33.783 76.986 1.00 31.84 903 LEU A O 1
ATOM 7126 N N . GLY A 1 904 ? 18.628 -33.322 75.958 1.00 29.89 904 GLY A N 1
ATOM 7127 C CA . GLY A 1 904 ? 19.992 -32.796 75.702 1.00 29.89 904 GLY A CA 1
ATOM 7128 C C . GLY A 1 904 ? 20.550 -33.164 74.296 1.00 29.89 904 GLY A C 1
ATOM 7129 O O . GLY A 1 904 ? 20.020 -34.076 73.677 1.00 29.89 904 GLY A O 1
ATOM 7130 N N . GLU A 1 905 ? 21.636 -32.497 73.850 1.00 33.41 905 GLU A N 1
ATOM 7131 C CA . GLU A 1 905 ? 22.533 -32.848 72.699 1.00 33.41 905 GLU A CA 1
ATOM 7132 C C . GLU A 1 905 ? 21.990 -32.771 71.235 1.00 33.41 905 GLU A C 1
ATOM 7134 O O . GLU A 1 905 ? 20.786 -32.779 71.022 1.00 33.41 905 GLU A O 1
ATOM 7139 N N . SER A 1 906 ? 22.808 -32.713 70.155 1.00 31.78 906 SER A N 1
ATOM 7140 C CA . SER A 1 906 ? 24.095 -31.997 69.915 1.00 31.78 906 SER A CA 1
ATOM 7141 C C . SER A 1 906 ? 24.459 -31.857 68.396 1.00 31.78 906 SER A C 1
ATOM 7143 O O . SER A 1 906 ? 23.734 -32.333 67.528 1.00 31.78 906 SER A O 1
ATOM 7145 N N . LEU A 1 907 ? 25.569 -31.144 68.122 1.00 32.16 907 LEU A N 1
ATOM 7146 C CA . LEU A 1 907 ? 26.220 -30.679 66.863 1.00 32.16 907 LEU A CA 1
ATOM 7147 C C . LEU A 1 907 ? 26.573 -31.740 65.772 1.00 32.16 907 LEU A C 1
ATOM 7149 O O . LEU A 1 907 ? 26.497 -32.937 66.038 1.00 32.16 907 LEU A O 1
ATOM 7153 N N . PRO A 1 908 ? 26.998 -31.325 64.544 1.00 42.97 908 PRO A N 1
ATOM 7154 C CA . PRO A 1 908 ? 28.434 -31.063 64.262 1.00 42.97 908 PRO A CA 1
ATOM 7155 C C . PRO A 1 908 ? 28.764 -29.790 63.422 1.00 42.97 908 PRO A C 1
ATOM 7157 O O . PRO A 1 908 ? 27.885 -29.145 62.857 1.00 42.97 908 PRO A O 1
ATOM 7160 N N . ASN A 1 909 ? 30.062 -29.439 63.360 1.00 34.25 909 ASN A N 1
ATOM 7161 C CA . ASN A 1 909 ? 30.638 -28.181 62.823 1.00 34.25 909 ASN A CA 1
ATOM 7162 C C . ASN A 1 909 ? 31.142 -28.263 61.357 1.00 34.25 909 ASN A C 1
ATOM 7164 O O . ASN A 1 909 ? 31.263 -29.355 60.806 1.00 34.25 909 ASN A O 1
ATOM 7168 N N . GLY A 1 910 ? 31.563 -27.122 60.775 1.00 29.25 910 GLY A N 1
ATOM 7169 C CA . GLY A 1 910 ? 32.244 -27.072 59.465 1.00 29.25 910 GLY A CA 1
ATOM 7170 C C . GLY A 1 910 ? 32.799 -25.703 59.014 1.00 29.25 910 GLY A C 1
ATOM 7171 O O . GLY A 1 910 ? 32.479 -25.262 57.915 1.00 29.25 910 GLY A O 1
ATOM 7172 N N . ASP A 1 911 ? 33.605 -25.016 59.832 1.00 31.77 911 ASP A N 1
ATOM 7173 C CA . ASP A 1 911 ? 34.276 -23.746 59.465 1.00 31.77 911 ASP A CA 1
ATOM 7174 C C . ASP A 1 911 ? 35.470 -23.923 58.504 1.00 31.77 911 ASP A C 1
ATOM 7176 O O . ASP A 1 911 ? 36.249 -24.855 58.697 1.00 31.77 911 ASP A O 1
ATOM 7180 N N . ALA A 1 912 ? 35.696 -22.954 57.591 1.00 31.36 912 ALA A N 1
ATOM 7181 C CA . ALA A 1 912 ? 37.024 -22.345 57.337 1.00 31.36 912 ALA A CA 1
ATOM 7182 C C . ALA A 1 912 ? 37.065 -21.258 56.222 1.00 31.36 912 ALA A C 1
ATOM 7184 O O . ALA A 1 912 ? 37.126 -21.593 55.045 1.00 31.36 912 ALA A O 1
ATOM 7185 N N . SER A 1 913 ? 37.313 -19.990 56.608 1.00 30.41 913 SER A N 1
ATOM 7186 C CA . SER A 1 913 ? 38.249 -19.039 55.932 1.00 30.41 913 SER A CA 1
ATOM 7187 C C . SER A 1 913 ? 37.951 -18.501 54.496 1.00 30.41 913 SER A C 1
ATOM 7189 O O . SER A 1 913 ? 37.374 -19.190 53.673 1.00 30.41 913 SER A O 1
ATOM 7191 N N . ARG A 1 914 ? 38.389 -17.302 54.053 1.00 29.39 914 ARG A N 1
ATOM 7192 C CA . ARG A 1 914 ? 38.681 -15.998 54.711 1.00 29.39 914 ARG A CA 1
ATOM 7193 C C . ARG A 1 914 ? 38.810 -14.884 53.633 1.00 29.39 914 ARG A C 1
ATOM 7195 O O . ARG A 1 914 ? 39.395 -15.128 52.590 1.00 29.39 914 ARG A O 1
ATOM 7202 N N . THR A 1 915 ? 38.372 -13.655 53.944 1.00 28.09 915 THR A N 1
ATOM 7203 C CA . THR A 1 915 ? 38.845 -12.349 53.384 1.00 28.09 915 THR A CA 1
ATOM 7204 C C . THR A 1 915 ? 38.948 -12.108 51.857 1.00 28.09 915 THR A C 1
ATOM 7206 O O . THR A 1 915 ? 39.927 -12.489 51.233 1.00 28.09 915 THR A O 1
ATOM 7209 N N . THR A 1 916 ? 38.028 -11.273 51.340 1.00 26.30 916 THR A N 1
ATOM 7210 C CA . THR A 1 916 ? 38.269 -10.010 50.572 1.00 26.30 916 THR A CA 1
ATOM 7211 C C . THR A 1 916 ? 39.402 -9.951 49.521 1.00 26.30 916 THR A C 1
ATOM 7213 O O . THR A 1 916 ? 40.575 -10.076 49.859 1.00 26.30 916 THR A O 1
ATOM 7216 N N . THR A 1 917 ? 39.151 -9.490 48.287 1.00 25.77 917 THR A N 1
ATOM 7217 C CA . THR A 1 917 ? 39.027 -8.039 47.974 1.00 25.77 917 THR A CA 1
ATOM 7218 C C . THR A 1 917 ? 38.582 -7.756 46.518 1.00 25.77 917 THR A C 1
ATOM 7220 O O . THR A 1 917 ? 38.739 -8.599 45.648 1.00 25.77 917 THR A O 1
ATOM 7223 N N . ASN A 1 918 ? 38.115 -6.519 46.281 1.00 26.08 918 ASN A N 1
ATOM 7224 C CA . ASN A 1 918 ? 38.151 -5.733 45.028 1.00 26.08 918 ASN A CA 1
ATOM 7225 C C . ASN A 1 918 ? 37.435 -6.219 43.740 1.00 26.08 918 ASN A C 1
ATOM 7227 O O . ASN A 1 918 ? 37.887 -7.102 43.023 1.00 26.08 918 ASN A O 1
ATOM 7231 N N . ALA A 1 919 ? 36.415 -5.444 43.351 1.00 31.48 919 ALA A N 1
ATOM 7232 C CA . ALA A 1 919 ? 36.127 -5.070 41.954 1.00 31.48 919 ALA A CA 1
ATOM 7233 C C . ALA A 1 919 ? 37.157 -3.991 41.479 1.00 31.48 919 ALA A C 1
ATOM 7235 O O . ALA A 1 919 ? 37.855 -3.472 42.359 1.00 31.48 919 ALA A O 1
ATOM 7236 N N . PRO A 1 920 ? 37.252 -3.562 40.188 1.00 42.28 920 PRO A N 1
ATOM 7237 C CA . PRO A 1 920 ? 36.224 -3.654 39.135 1.00 42.28 920 PRO A CA 1
ATOM 7238 C C . PRO A 1 920 ? 36.720 -3.903 37.676 1.00 42.28 920 PRO A C 1
ATOM 7240 O O . PRO A 1 920 ? 37.889 -4.173 37.434 1.00 42.28 920 PRO A O 1
ATOM 7243 N N . LEU A 1 921 ? 35.796 -3.688 36.720 1.00 28.66 921 LEU A N 1
ATOM 7244 C CA . LEU A 1 921 ? 35.966 -3.368 35.283 1.00 28.66 921 LEU A CA 1
ATOM 7245 C C . LEU A 1 921 ? 36.173 -4.487 34.226 1.00 28.66 921 LEU A C 1
ATOM 7247 O O . LEU A 1 921 ? 37.284 -4.789 33.810 1.00 28.66 921 LEU A O 1
ATOM 7251 N N . SER A 1 922 ? 35.041 -4.803 33.577 1.00 27.75 922 SER A N 1
ATOM 7252 C CA . SER A 1 922 ? 34.824 -4.759 32.109 1.00 27.75 922 SER A CA 1
ATOM 7253 C C . SER A 1 922 ? 35.129 -5.967 31.202 1.00 27.75 922 SER A C 1
ATOM 7255 O O . SER A 1 922 ? 36.048 -6.745 31.425 1.00 27.75 922 SER A O 1
ATOM 7257 N N . THR A 1 923 ? 34.367 -5.994 30.095 1.00 29.66 923 THR A N 1
ATOM 7258 C CA . THR A 1 923 ? 34.403 -6.893 28.920 1.00 29.66 923 THR A CA 1
ATOM 7259 C C . THR A 1 923 ? 33.953 -8.343 29.143 1.00 29.66 923 THR A C 1
ATOM 7261 O O . THR A 1 923 ? 34.241 -8.953 30.170 1.00 29.66 923 THR A O 1
ATOM 7264 N N . GLY A 1 924 ? 33.179 -8.849 28.175 1.00 34.66 924 GLY A N 1
ATOM 7265 C CA . GLY A 1 924 ? 32.277 -10.000 28.283 1.00 34.66 924 GLY A CA 1
ATOM 7266 C C . GLY A 1 924 ? 30.939 -9.643 27.648 1.00 34.66 924 GLY A C 1
ATOM 7267 O O . GLY A 1 924 ? 29.917 -9.801 28.345 1.00 34.66 924 GLY A O 1
#

Solvent-accessible surface area (backbone atoms only — not comparable to full-atom values): 53490 Å² total; per-residue (Å²): 111,71,70,60,52,53,51,50,51,54,51,49,56,50,53,64,63,72,71,63,86,64,59,80,70,68,79,37,90,82,58,56,100,78,81,62,102,63,86,87,77,82,79,84,57,52,73,52,73,49,48,21,84,63,54,53,89,69,86,56,76,59,87,76,81,44,50,30,69,66,70,81,82,52,84,83,63,77,72,34,34,56,33,26,33,39,40,44,35,39,42,34,34,30,74,83,71,46,32,36,41,42,38,38,47,39,45,30,32,64,57,26,85,77,74,60,30,27,28,40,33,40,44,37,36,40,37,73,88,78,48,71,50,76,52,76,48,59,32,54,30,40,38,36,40,35,40,86,60,21,33,38,42,37,43,30,24,90,85,86,58,33,43,40,36,36,40,36,36,63,82,36,50,44,36,40,40,40,41,41,40,96,53,39,37,41,40,38,38,37,38,38,54,47,62,25,31,32,35,62,57,43,58,61,74,27,77,95,31,37,24,52,41,39,83,65,33,30,34,32,22,50,20,56,30,18,50,27,48,40,47,33,33,48,73,93,37,82,47,72,52,50,28,41,27,36,32,38,40,38,41,24,30,47,50,66,82,58,34,39,74,44,76,51,76,48,71,48,79,62,87,64,29,41,34,40,37,37,38,35,26,27,48,75,47,81,84,47,66,42,42,21,38,39,32,28,44,82,50,40,81,76,45,64,25,60,39,74,59,93,50,85,63,48,50,21,39,43,80,42,81,34,69,85,50,89,41,63,57,92,60,95,65,58,51,16,30,40,35,41,40,52,42,73,52,70,79,78,78,74,65,87,88,74,80,72,89,75,83,84,78,73,58,78,45,74,56,63,73,32,90,75,100,71,91,75,88,71,90,78,79,84,84,79,92,83,84,88,85,85,88,82,83,88,83,83,88,88,89,87,81,91,84,83,92,80,88,82,92,88,83,90,88,86,88,85,86,89,85,85,86,89,90,86,78,90,85,89,80,88,80,85,82,86,91,84,90,82,91,78,94,72,100,68,82,82,83,77,94,70,83,75,76,76,72,62,48,73,85,66,64,58,55,59,78,42,52,54,60,44,52,51,52,48,53,52,49,52,52,51,52,52,51,55,49,50,50,59,51,55,77,50,59,67,50,58,62,45,27,36,75,43,37,28,42,34,33,47,58,45,81,36,41,60,50,49,7,42,53,52,25,44,69,76,55,69,45,51,64,29,60,32,75,45,82,48,58,39,86,76,46,72,41,74,66,50,49,51,45,37,38,73,76,66,74,24,63,22,34,39,31,41,34,64,58,30,44,57,58,41,43,45,32,13,50,50,85,52,91,69,84,79,61,31,51,73,29,26,41,32,39,36,42,29,63,81,45,34,56,58,36,53,52,50,50,52,51,52,52,49,42,43,56,44,10,35,69,36,31,61,76,48,28,70,58,54,67,69,42,42,35,78,88,38,68,64,8,44,42,33,64,75,52,51,42,39,69,34,80,44,57,77,38,80,52,94,56,67,69,80,56,55,74,48,33,56,61,57,44,49,53,48,51,54,38,51,55,49,49,51,51,47,50,53,43,38,54,77,67,42,42,55,64,71,50,47,67,65,61,54,44,52,50,52,51,53,52,48,53,54,50,25,49,51,49,16,47,53,53,44,48,52,54,63,71,66,42,80,88,61,91,73,52,81,65,48,51,55,53,48,24,53,52,44,22,52,52,27,45,37,46,35,27,44,50,53,23,35,61,59,62,75,39,55,71,91,56,41,63,62,53,54,52,50,53,45,52,56,35,35,64,38,36,72,55,64,66,95,79,45,67,72,88,57,56,71,38,77,78,31,65,46,28,36,50,50,51,52,47,47,22,61,72,68,76,47,72,92,47,67,88,60,32,50,58,52,47,49,52,50,40,55,52,24,53,56,43,26,56,51,24,51,49,50,43,28,53,52,39,43,52,52,60,53,72,69,50,79,88,74,85,88,77,82,87,79,51,65,67,61,57,53,51,59,48,52,55,54,47,52,60,52,54,67,65,60,76,77,61,82,94,70,89,82,92,85,84,88,89,86,85,84,88,82,89,84,88,88,90,84,88,81,90,78,83,89,83,82,85,86,86,83,90,134

Sequence (924 aa):
MHTSILLCYLTLVALVKSWQPWPAHWLDDRASPLDGQIPLFTEQCQISNLTAFEMAKGRRMVDFTTNAMESFEAPKVTPLNSTAGEQWEFDGVSEDGMQSFVFGFYRDANYAILGTGNFRLSIEFAFANRTRFYEVYYPSRCVVEHCSVGTRGKWVDDAEGYSFSFQVNADMSEAVVFLDSPTVKGSVTIKSRSRPLTADGHVWPAQNASTEGVPFYHWSEPIPAGDVDVDVVIKDKPLVFRGMGGHERFWSAFSWFTCLTHLSAVRAMLGPYVLTSFSFTSNINPGEMRQSVLLFKDGLPVFRSTLTEPSEVDDYALVTKTYGGAITGTLKDKVTGYQLELVFPGQDVRDRDSGVRLPRRPILGSVVTAGDSETNIRARKAPKEKEPTEKAALGRIHRVQRGRISEVNFQISTYNPSIAPPRWSSLDLSKSPRQTEAGSMSLLPPQSTNSQTAHSTFRAGKWKAYIMPMIMAGFLLQLLFLGNMSYLFGALFKSTTRMHNLKILAIDFDGGDIGKAISSAYSNLKSDEFPSLEFGSSLEYRTPESVRVAVCDRGYWGAIYTHSGASERLLTAIEGDNTAAYNPSDAVTYIFNGAHYPAVASSLKGSLQTLLSVASKLYPLASPDAVKAVNMTNPMSAGALLNPFEGTAWDIMPTNQGTRVLLNTVSMVMPILMQFFFQMAMNGIMGNAKVLETQSKRDIYVFRLGSGKIYTFISALVTTGYFWAFREGWSVTFGQFFETWMCIWLYMDINYLLLDTVMGTVIPMQFLSFFVLTWVIVNIASTVYPFDLTPGFYHWSWALPAHDIWLLLVEIWSGCRSSLDKTLPILFAWWLVVHFSSAWSVRRRCLMAEVEAQRARPTGDKFTQYTTAQSQQSVLERMSTRASGQAAKERSSDNYDLEAYRLGESLPNGDASRTTTNAPLSTG

Radius of gyration: 44.6 Å; Cα contacts (8 Å, |Δi|>4): 1399; chains: 1; bounding box: 109×98×172 Å

Organism: NCBI:txid340414